Protein 7BJK (pdb70)

Secondary structure (DSSP, 8-state):
-B----S--PPPSS-TTTTTTTS-HHHHHHIIIIIIHHHHHHHHHHHTTSSGGGS-HHHHHHHHHGGGS--TTHHHHHHHHHHHHHHHTB-TT--S---HHHHHHHHHHHSSHHHHHHHHHHHHHHS-SSEEEEEEE-----EEEEEEETT--GGGGT-EEEEEEE-SGGGTHHHHTT-HHHHHHHIIIIIB-HHHHHHHHHHHHHHHHHHH-/-PPP--S--PPPSS-TTTTTTTS-HHHHHHIIIIIIHHHHHHHHHHHTTSSGGGS-HHHHHHHHHGGGS--TTHHHHHHHHHHHHHHTTB-TT--S---HHHHHHHHHHHSSHHHHHHHHHHHHHHS-SSEEEEEEE-----EEEEEEETT--GGGGT-EEEEEEE-SGGGTHHHHTT-HHHHHHHIIIIIB-HHHHHHHHHHHHHHHHHHH-/------S--PPPSS-TTTTTTTS-HHHHHHIIIIIIHHHHHHHHHHTTTSSGGGS-HHHHHHHHHGGGS--TTHHHHHHHHHHHHHHHTB-TT--S---HHHHHHHHHHHSSHHHHHHHHHHHHHH--SSEEEEEEE-----EEEEEEETT--GGGGT-EEEEEEE-SGGGTHHHHTT-HHHHHHHIIIIIB-HHHHHHHHHHHHHHHHHHH-/-BPP--S--PPPSS-TTTTTTTS-HHHHHHIIIIIIHHHHHHHHHHHTTSSGGGS-HHHHHHHHHGGGS--TTHHHHHHHHHHHHHHHHB-TT--S---HHHHHHHHHHHSSHHHHHHHHHHHHHH--SSEEEEEEE----EEEEEEETT--GGGGT-EEEEEEE-SGGGTHHHHTT-HHHHHHHIIIIIB-HHHHHHHHHHHHHHHHHHH-/-PPP--S--PPPSS-TTTTTTTS-HHHHHHIIIIIIHHHHHHHHHHHTTSSGGGS-HHHHHHHHHGGGS--TTHHHHHHHHHHHHHHHTB-TT--S---HHHHHHHHHHHSSHHHHHHHHHHHHHT--SSEEEEEEE-----EEEEEEETT--GGGGT-EEEEEEE-SGGGTHHHHTT-HHHHHHHIIIIIB-HHHHHHHHHHHHHHHHHHH-

B-factor: mean 51.82, std 17.24, range [20.37, 140.48]

CATH classification: 1.10.287.990 (+1 more: 3.55.40.20)

Nearest PDB structures (foldseek):
  7bjk-assembly3_E-2  TM=1.004E+00  e=5.090E-38  Arabidopsis thaliana
  3tqj-assembly1_B  TM=9.664E-01  e=4.135E-21  Coxiella burnetii
  1ues-assembly1_A  TM=9.565E-01  e=7.155E-21  Porphyromonas gingivalis
  1uer-assembly1_B  TM=9.540E-01  e=9.942E-21  Porphyromonas gingivalis
  8avn-assembly1_B  TM=9.354E-01  e=3.514E-18  Candidatus Wolfebacteria bacterium GW2011_GWB1_47_1

GO terms:
  GO:0004784 superoxide dismutase activity (F, IDA)
  GO:0042644 chloroplast nucleoid (C, IDA)
  GO:0005515 protein binding (F, IPI)
  GO:0005634 nucleus (C, IDA)
  GO:0009507 chloroplast (C, IDA)
  GO:0009579 thylakoid (C, IDA)
  GO:0009411 response to UV (P, IEP)
  GO:0000427 plastid-encoded plastid RNA polymerase complex (C, IDA)
  GO:0006979 response to oxidative stress (P, IEP)
  GO:0042644 chloroplast nucleoid (C, HDA)
  GO:0009507 chloroplast (C, HDA)

Organism: Arabidopsis thaliana (NCBI:txid3702)

InterPro domains:
  IPR001189 Manganese/iron superoxide dismutase [PR01703] (56-67)
  IPR001189 Manganese/iron superoxide dismutase [PR01703] (77-90)
  IPR001189 Manganese/iron superoxide dismutase [PR01703] (120-133)
  IPR001189 Manganese/iron superoxide dismutase [PR01703] (173-181)
  IPR001189 Manganese/iron superoxide dismutase [PR01703] (226-238)
  IPR019831 Manganese/iron superoxide dismutase, N-terminal [PF00081] (53-136)
  IPR019832 Manganese/iron superoxide dismutase, C-terminal [PF02777] (144-194)
  IPR019832 Manganese/iron superoxide dismutase, C-terminal [PF02777] (200-262)
  IPR019833 Manganese/iron superoxide dismutase, binding site [PS00088] (228-235)
  IPR036314 Manganese/iron superoxide dismutase, C-terminal domain superfamily [G3DSA:3.55.40.20] (138-271)
  IPR036314 Manganese/iron superoxide dismutase, C-terminal domain superfamily [SSF54719] (139-267)
  IPR036324 Manganese/iron superoxide dismutase, N-terminal domain superfamily [G3DSA:1.10.287.990] (70-136)
  IPR036324 Manganese/iron superoxide dismutase, N-terminal domain superfamily [SSF46609] (52-138)

Sequence (1064 aa):
GVITAGFELKPPPYPLDALEPHMSRETLDYHWGKHHKTYVENLNKQILGTDLDALSLEEVVLLSYNKGNMLPAFNNAAQAWNHEFFWESIQPGGGGKPTGELLRLIERDFGSFEEFLERFKSAAASNFGSGWTWLAYKANKKLVIVKTPNAVNPLVWDYSPLLTIDTWEHAYYLDFENRRAEYINTFMEKLVSWETVSTRLESAIARAVQREQGVITAGFELKPPPYPLDALEPHMSRETLDYHWGKHHKTYVENLNKQILGTDLDALSLEEVVLLSYNKGNMLPAFNNAAQAWNHEFFWESIQPGGGGKPTGELLRLIERDFGSFEEFLERFKSAAASNFGSGWTWLAYKANKKLVIVKTPNAVNPLVWDYSPLLTIDTWEHAYYLDFENRRAEYINTFMEKLVSWETVSTRLESAIARAVQREQGVITAGFELKPPPYPLDALEPHMSRETLDYHWGKHHKTYVENLNKQILGTDLDALSLEEVVLLSYNKGNMLPAFNNAAQAWNHEFFWESIQPGGGGKPTGELLRLIERDFGSFEEFLERFKSAAASNFGSGWTWLAYKANKKLVIVKTPNAVNPLVWDYSPLLTIDTWEHAYYLDFENRRAEYINTFMEKLVSWETVSTRLESAIARAVQREQGVITAGFELKPPPYPLDALEPHMSRETLDYHWGKHHKTYVENLNKQILGTDLDALSLEEVVLLSYNKGNMLPAFNNAAQAWNHEFFWESIQPGGGGKPTGELLRLIERDFGSFEEFLERFKSAAASNFGSGWTWLAYKAKKLVIVKTPNAVNPLVWDYSPLLTIDTWEHAYYLDFENRRAEYINTFMEKLVSWETVSTRLESAIARAVQREQGVITAGFELKPPPYPLDALEPHMSRETLDYHWGKHHKTYVENLNKQILGTDLDALSLEEVVLLSYNKGNMLPAFNNAAQAWNHEFFWESIQPGGGGKPTGELLRLIERDFGSFEEFLERFKSAAASNFGSGWTWLAYKANKKLVIVKTPNAVNPLVWDYSPLLTIDTWEHAYYLDFENRRAEYINTFMEKLVSWETVSTRLESAIARAVQREQ

Foldseek 3Di:
DDDDPFDDQDQQPDPLQLQPPLQHSVLCCPVSVPVLVVLRVVLRVVQPPHPCSVDDLLVVLLVQCVVPPGDDNNLSSLSNVVVNLASNQWGFQDADDADDPVQVLCCVLQVGVVSVLVVQLVLLVPLPAWWKWFWWADQVNGTDIDTDHRRDDCVNVVTQTQHMDGPHQSNPCVPQNPPVSSSSVSCNHGIGHNVSSVVSVVVVVVVSVVVVD/DDDDPFDDLDQQPDPLQLQPPLAHSVLCCPCSVPVLVVLRVVLRVVQPVHDCSVDDLLVVLLVQCVLPPGHDSNLSSLSNVVVNLASLQWDRQDADAADDPVQVLCCVLQVHRVSVLVVQLVLLVPQPAWWKWFWWADLVNGTDIDTDHRRDDCVNVVIQTLHMDGPHQSNPCVPQNPPSSVSSVSCNHGIGHSVSSVVSVVVVVVVSVVVVD/DDDDPFDDLDQQPDPLQLQPPLQHSVLCCPVSVPVLVVLRVVLVVVQPVHPCSVDDLLVVQLVQCVVPPGHPNNQSSLQNVVVNLASLQWGFQDADAADDPVQVLCCVLQVHVVSVLVVQLVLLVPQPAWWKWFFWADQCNGTDIDTDHRRDDCVNVVTQTQHMDGQHQSNPCVPQNVPVSVSSVSCNHGIGHSVSSVVSVVVVVVVSVVVVD/DDDDPFDDQDQQPDPLALQPPLQHSVLCCPVRVPVLVVLRVVLVVVCPVHDCSVDDLLVVQLVQCVVPPGDDNNLSSLSNVVVNQASLQWDFQDADDADDPVQVLCCVLQVHVVSVLVVQLVLLVVQPAWWKWFFWAPVVGTDIDTDHRRDDCVNVVTQTLHMDGPHQSNPCVPQNNCVSVSSVCCNHGIGDSVSSVVSVVVVVVVSVVVVD/DDDDPFDDLDQQPDPLQLQPPLQHSVLCCPVRVPVLVVLRVVLRVVCPPHPCSVDDLLVVLQVQCVVPPGHDSNQSSLQNVVVNQASLQWGFFDADDADDPVQVLCCVLQVHVVSVLVVQLVLLVPQPAWWKWFWWADDVNGTDIDTDHRRDDCVNVVTQTLHMDGPHQSNPCVPQNNNVSSSSVSCNHGIGHSVSSVVSVVVVVVVSVVVVD

Radius of gyration: 39.27 Å; Cα contacts (8 Å, |Δi|>4): 1774; chains: 5; bounding box: 118×85×99 Å

Structure (mmCIF, N/CA/C/O backbone):
data_7BJK
#
_entry.id   7BJK
#
_cell.length_a   214.090
_cell.length_b   83.010
_cell.length_c   118.240
_cell.angle_alpha   90.000
_cell.angle_beta   115.759
_cell.angle_gamma   90.000
#
_symmetry.space_group_name_H-M   'C 1 2 1'
#
loop_
_entity.id
_entity.type
_entity.pdbx_description
1 polymer 'Superoxide dismutase [Fe] 2, chloroplastic'
2 non-polymer 'ZINC ION'
3 water water
#
loop_
_atom_site.group_PDB
_atom_site.id
_atom_site.type_symbol
_atom_site.label_atom_id
_atom_site.label_alt_id
_atom_site.label_comp_id
_atom_site.label_asym_id
_atom_site.label_entity_id
_atom_site.label_seq_id
_atom_site.pdbx_PDB_ins_code
_atom_site.Cartn_x
_atom_site.Cartn_y
_atom_site.Cartn_z
_atom_site.occupancy
_atom_site.B_iso_or_equiv
_atom_site.auth_seq_id
_atom_site.auth_comp_id
_atom_site.auth_asym_id
_atom_site.auth_atom_id
_atom_site.pdbx_PDB_model_num
ATOM 1 N N . GLY A 1 1 ? 192.23200 12.43500 133.23800 1.000 71.86651 1 GLY A N 1
ATOM 2 C CA . GLY A 1 1 ? 191.44700 11.32500 132.72900 1.000 74.49314 1 GLY A CA 1
ATOM 3 C C . GLY A 1 1 ? 191.59400 10.06700 133.56700 1.000 80.58335 1 GLY A C 1
ATOM 4 O O . GLY A 1 1 ? 191.63500 10.13200 134.80200 1.000 80.46754 1 GLY A O 1
ATOM 5 N N . VAL A 1 2 ? 191.66600 8.91600 132.89000 1.000 82.12037 2 VAL A N 1
ATOM 6 C CA . VAL A 1 2 ? 191.85100 7.64800 133.58800 1.000 75.82488 2 VAL A CA 1
ATOM 7 C C . VAL A 1 2 ? 193.11900 7.70700 134.42100 1.000 74.78528 2 VAL A C 1
ATOM 8 O O . VAL A 1 2 ? 194.19300 8.07100 133.92600 1.000 78.86998 2 VAL A O 1
ATOM 12 N N . ILE A 1 3 ? 192.99900 7.35000 135.69300 1.000 76.97239 3 ILE A N 1
ATOM 13 C CA . ILE A 1 3 ? 194.14400 7.42100 136.58800 1.000 77.24347 3 ILE A CA 1
ATOM 14 C C . ILE A 1 3 ? 195.06800 6.23300 136.34200 1.000 87.89212 3 ILE A C 1
ATOM 15 O O . ILE A 1 3 ? 194.69300 5.23100 135.72100 1.000 89.51863 3 ILE A O 1
ATOM 20 N N . THR A 1 4 ? 196.30200 6.37000 136.82700 1.000 90.38189 4 THR A N 1
ATOM 21 C CA . THR A 1 4 ? 197.30200 5.31600 136.89100 1.000 96.31418 4 THR A CA 1
ATOM 22 C C . THR A 1 4 ? 197.44200 4.85100 138.33600 1.000 96.58526 4 THR A C 1
ATOM 23 O O . THR A 1 4 ? 197.02000 5.53200 139.27600 1.000 91.42149 4 THR A O 1
ATOM 27 N N . ALA A 1 5 ? 198.03600 3.67000 138.50500 1.000 98.45128 5 ALA A N 1
ATOM 28 C CA . ALA A 1 5 ? 198.43200 3.19300 139.82000 1.000 94.66661 5 ALA A CA 1
ATOM 29 C C . ALA A 1 5 ? 199.79100 3.75400 140.26400 1.000 86.48669 5 ALA A C 1
ATOM 30 O O . ALA A 1 5 ? 200.37700 3.23700 141.22500 1.000 85.52604 5 ALA A O 1
ATOM 32 N N . GLY A 1 6 ? 200.29200 4.80200 139.59700 1.000 75.60907 6 GLY A N 1
ATOM 33 C CA . GLY A 1 6 ? 201.58600 5.36800 139.95300 1.000 70.01366 6 GLY A CA 1
ATOM 34 C C . GLY A 1 6 ? 202.70600 4.37800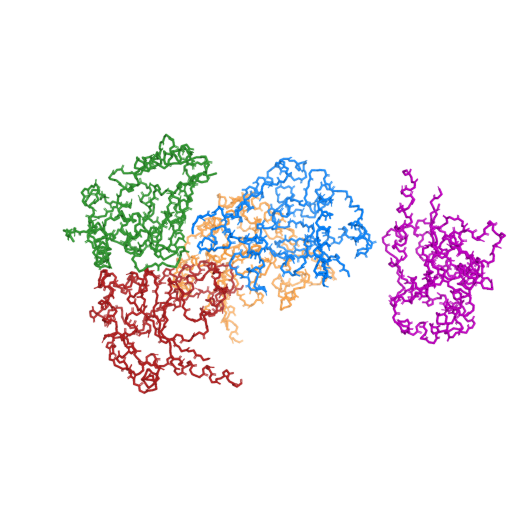 139.67000 1.000 67.84761 6 GLY A C 1
ATOM 35 O O . GLY A 1 6 ? 202.58100 3.46600 138.84500 1.000 77.11714 6 GLY A O 1
ATOM 36 N N . PHE A 1 7 ? 203.81500 4.55000 140.37900 1.000 54.57233 7 PHE A N 1
ATOM 37 C CA . PHE A 1 7 ? 204.91700 3.61600 140.23000 1.000 45.24227 7 PHE A CA 1
ATOM 38 C C . PHE A 1 7 ? 204.69000 2.39200 141.10300 1.000 49.76649 7 PHE A C 1
ATOM 39 O O . PHE A 1 7 ? 204.04100 2.45700 142.15000 1.000 42.41561 7 PHE A O 1
ATOM 47 N N . GLU A 1 8 ? 205.17900 1.25700 140.62600 1.000 43.66313 8 GLU A N 1
ATOM 48 C CA . GLU A 1 8 ? 204.93000 -0.01900 141.27200 1.000 53.91436 8 GLU A CA 1
ATOM 49 C C . GLU A 1 8 ? 206.15500 -0.45000 142.06700 1.000 53.91173 8 GLU A C 1
ATOM 50 O O . GLU A 1 8 ? 207.27900 0.01100 141.83200 1.000 50.37446 8 GLU A O 1
ATOM 56 N N . LEU A 1 9 ? 205.91100 -1.32000 143.04500 1.000 54.44337 9 LEU A N 1
ATOM 57 C CA . LEU A 1 9 ? 206.96700 -1.97200 143.81700 1.000 49.82966 9 LEU A CA 1
ATOM 58 C C . LEU A 1 9 ? 207.24700 -3.30200 143.13800 1.000 54.61971 9 LEU A C 1
ATOM 59 O O . LEU A 1 9 ? 206.47900 -4.26200 143.26600 1.000 52.05624 9 LEU A O 1
ATOM 64 N N . LYS A 1 10 ? 208.31100 -3.34600 142.38600 1.000 52.92740 10 LYS A N 1
ATOM 65 C CA . LYS A 1 10 ? 208.69300 -4.58300 141.73700 1.000 55.06186 10 LYS A CA 1
ATOM 66 C C . LYS A 1 10 ? 209.34500 -5.49800 142.76900 1.000 56.93841 10 LYS A C 1
ATOM 67 O O . LYS A 1 10 ? 210.19400 -5.04800 143.53800 1.000 54.57760 10 LYS A O 1
ATOM 73 N N . PRO A 1 11 ? 208.94200 -6.75700 142.85600 1.000 45.33438 11 PRO A N 1
ATOM 74 C CA . PRO A 1 11 ? 209.61300 -7.67700 143.77100 1.000 39.15206 11 PRO A CA 1
ATOM 75 C C . PRO A 1 11 ? 210.99500 -8.03000 143.25400 1.000 49.16905 11 PRO A C 1
ATOM 76 O O . PRO A 1 11 ? 211.27000 -7.90200 142.05100 1.000 49.37434 11 PRO A O 1
ATOM 80 N N . PRO A 1 12 ? 211.90600 -8.43000 144.14000 1.000 51.55618 12 PRO A N 1
ATOM 81 C CA . PRO A 1 12 ? 213.20500 -8.91100 143.68300 1.000 50.32709 12 PRO A CA 1
ATOM 82 C C . PRO A 1 12 ? 213.03500 -10.09400 142.74300 1.000 46.04499 12 PRO A C 1
ATOM 83 O O . PRO A 1 12 ? 212.06300 -10.85900 142.85600 1.000 49.36118 12 PRO A O 1
ATOM 87 N N . PRO A 1 13 ? 213.97200 -10.29100 141.82900 1.000 49.59805 13 PRO A N 1
ATOM 88 C CA . PRO A 1 13 ? 213.83000 -11.39700 140.86900 1.000 47.92417 13 PRO A CA 1
ATOM 89 C C . PRO A 1 13 ? 214.11400 -12.78300 141.44900 1.000 50.66134 13 PRO A C 1
ATOM 90 O O . PRO A 1 13 ? 214.55100 -13.67500 140.71900 1.000 54.08806 13 PRO A O 1
ATOM 94 N N . TYR A 1 14 ? 213.85500 -12.99800 142.73500 1.000 45.29754 14 TYR A N 1
ATOM 95 C CA . TYR A 1 14 ? 214.07400 -14.29600 143.36200 1.000 48.52161 14 TYR A CA 1
ATOM 96 C C . TYR A 1 14 ? 213.23900 -14.35100 144.63200 1.000 43.43152 14 TYR A C 1
ATOM 97 O O . TYR A 1 14 ? 212.81500 -13.30700 145.13900 1.000 46.92931 14 TYR A O 1
ATOM 106 N N . PRO A 1 15 ? 212.97100 -15.54300 145.16000 1.000 45.59494 15 PRO A N 1
ATOM 107 C CA . PRO A 1 15 ? 212.20500 -15.62700 146.41000 1.000 45.82655 15 PRO A CA 1
ATOM 108 C C . PRO A 1 15 ? 212.90600 -14.86300 147.52100 1.000 50.82715 15 PRO A C 1
ATOM 109 O O . PRO A 1 15 ? 214.12400 -14.67700 147.50200 1.000 50.73766 15 PRO A O 1
ATOM 113 N N . LEU A 1 16 ? 212.12000 -14.42400 148.50300 1.000 54.48285 16 LEU A N 1
ATOM 114 C CA . LEU A 1 16 ? 212.66400 -13.55000 149.53400 1.000 54.64603 16 LEU A CA 1
ATOM 115 C C . LEU A 1 16 ? 213.66400 -14.25900 150.43500 1.000 56.91735 16 LEU A C 1
ATOM 116 O O . LEU A 1 16 ? 214.43100 -13.58800 151.13200 1.000 53.11163 16 LEU A O 1
ATOM 121 N N . ASP A 1 17 ? 213.67700 -15.58800 150.44600 1.000 59.08340 17 ASP A N 1
ATOM 122 C CA . ASP A 1 17 ? 214.67400 -16.32600 151.20300 1.000 63.69974 17 ASP A CA 1
ATOM 123 C C . ASP A 1 17 ? 215.76200 -16.91500 150.31300 1.000 59.50977 17 ASP A C 1
ATOM 124 O O . ASP A 1 17 ? 216.57800 -17.71000 150.78800 1.000 59.59925 17 ASP A O 1
ATOM 129 N N . ALA A 1 18 ? 215.80500 -16.52700 149.03800 1.000 56.46730 18 ALA A N 1
ATOM 130 C CA . ALA A 1 18 ? 216.75200 -17.13500 148.11100 1.000 55.67246 18 ALA A CA 1
ATOM 131 C C . ALA A 1 18 ? 218.19600 -16.70700 148.35400 1.000 50.49553 18 ALA A C 1
ATOM 132 O O . ALA A 1 18 ? 219.10900 -17.40100 147.89800 1.000 52.34049 18 ALA A O 1
ATOM 134 N N . LEU A 1 19 ? 218.44000 -15.59600 149.04700 1.000 43.74209 19 LEU A N 1
ATOM 135 C CA . LEU A 1 19 ? 219.81300 -15.12900 149.21800 1.000 47.00827 19 LEU A CA 1
ATOM 136 C C . LEU A 1 19 ? 220.45400 -15.62400 150.51300 1.000 53.39061 19 LEU A C 1
ATOM 137 O O . LEU A 1 19 ? 221.58700 -15.23400 150.82600 1.000 55.35664 19 LEU A O 1
ATOM 142 N N . GLU A 1 20 ? 219.76500 -16.47900 151.25900 1.000 54.59076 20 GLU A N 1
ATOM 143 C CA . GLU A 1 20 ? 220.29400 -17.00000 152.50800 1.000 61.45474 20 GLU A CA 1
ATOM 144 C C . GLU A 1 20 ? 221.45900 -17.96000 152.25400 1.000 60.97047 20 GLU A C 1
ATOM 145 O O . GLU A 1 20 ? 221.50300 -18.63500 151.22400 1.000 57.56216 20 GLU A O 1
ATOM 151 N N . PRO A 1 21 ? 222.42900 -18.00300 153.18300 1.000 59.68874 21 PRO A N 1
ATOM 152 C CA . PRO A 1 21 ? 222.50800 -17.26300 154.45000 1.000 57.00420 21 PRO A CA 1
ATOM 153 C C . PRO A 1 21 ? 223.15000 -15.87900 154.34200 1.000 55.66194 21 PRO A C 1
ATOM 154 O O . PRO A 1 21 ? 223.37200 -15.21600 155.35900 1.000 60.55463 21 PRO A O 1
ATOM 158 N N . HIS A 1 22 ? 223.45700 -15.44800 153.12300 1.000 46.83456 22 HIS A N 1
ATOM 159 C CA . HIS A 1 22 ? 224.26200 -14.24200 152.96400 1.000 41.67342 22 HIS A CA 1
ATOM 160 C C . HIS A 1 22 ? 223.42900 -12.99000 153.17400 1.000 45.72127 22 HIS A C 1
ATOM 161 O O . HIS A 1 22 ? 223.91000 -12.01500 153.76000 1.000 40.52065 22 HIS A O 1
ATOM 168 N N . MET A 1 23 ? 222.18200 -12.99700 152.70200 1.000 41.83660 23 MET A N 1
ATOM 169 C CA . MET A 1 23 ? 221.22800 -11.94000 153.00600 1.000 40.76541 23 MET A CA 1
ATOM 170 C C . MET A 1 23 ? 219.92600 -12.61900 153.39800 1.000 44.70273 23 MET A C 1
ATOM 171 O O . MET A 1 23 ? 219.31400 -13.30600 152.57600 1.000 49.36381 23 MET A O 1
ATOM 176 N N . SER A 1 24 ? 219.51200 -12.43600 154.65000 1.000 42.78671 24 SER A N 1
ATOM 177 C CA . SER A 1 24 ? 218.44900 -13.23900 155.22800 1.000 41.18915 24 SER A CA 1
ATOM 178 C C . SER A 1 24 ? 217.05700 -12.82200 154.72500 1.000 44.67378 24 SER A C 1
ATOM 179 O O . SER A 1 24 ? 216.84800 -11.75100 154.14100 1.000 39.67581 24 SER A O 1
ATOM 182 N N . ARG A 1 25 ? 216.09600 -13.71500 154.96800 1.000 49.20590 25 ARG A N 1
ATOM 183 C CA . ARG A 1 25 ? 214.69800 -13.43800 154.65900 1.000 45.35807 25 ARG A CA 1
ATOM 184 C C . ARG A 1 25 ? 214.20900 -12.22000 155.42400 1.000 46.83719 25 ARG A C 1
ATOM 185 O O . ARG A 1 25 ? 213.43800 -11.40700 154.89900 1.000 47.26093 25 ARG A O 1
ATOM 193 N N . GLU A 1 26 ? 214.66800 -12.07400 156.66900 1.000 42.19453 26 GLU A N 1
ATOM 194 C CA . GLU A 1 26 ? 214.29500 -10.93200 157.49300 1.000 45.65547 26 GLU A CA 1
ATOM 195 C C . GLU A 1 26 ? 214.80700 -9.62900 156.89400 1.000 44.52376 26 GLU A C 1
ATOM 196 O O . GLU A 1 26 ? 214.13800 -8.59400 156.97300 1.000 49.57436 26 GLU A O 1
ATOM 202 N N . THR A 1 27 ? 215.98200 -9.66300 156.27900 1.000 41.16809 27 THR A N 1
ATOM 203 C CA . THR A 1 27 ? 216.51400 -8.46500 155.64300 1.000 45.16594 27 THR A CA 1
ATOM 204 C C . THR A 1 27 ? 215.64700 -8.04800 154.46500 1.000 40.03375 27 THR A C 1
ATOM 205 O O . THR A 1 27 ? 215.24100 -6.88400 154.35800 1.000 41.72869 27 THR A O 1
ATOM 209 N N . LEU A 1 28 ? 215.35500 -8.98200 153.56500 1.000 36.55175 28 LEU A N 1
ATOM 210 C CA . LEU A 1 28 ? 214.52700 -8.62400 152.42000 1.000 42.82356 28 LEU A CA 1
ATOM 211 C C . LEU A 1 28 ? 213.14800 -8.17900 152.87500 1.000 44.64219 28 LEU A C 1
ATOM 212 O O . LEU A 1 28 ? 212.64400 -7.15600 152.40300 1.000 42.99989 28 LEU A O 1
ATOM 217 N N . ASP A 1 29 ? 212.54300 -8.91100 153.82800 1.000 41.52077 29 ASP A N 1
ATOM 218 C CA . ASP A 1 29 ? 211.26800 -8.47800 154.39800 1.000 39.29945 29 ASP A CA 1
ATOM 219 C C . ASP A 1 29 ? 211.34500 -7.04400 154.89200 1.000 46.42925 29 ASP A C 1
ATOM 220 O O . ASP A 1 29 ? 210.41500 -6.26000 154.68200 1.000 48.05313 29 ASP A O 1
ATOM 225 N N . TYR A 1 30 ? 212.44700 -6.67400 155.55300 1.000 42.01293 30 TYR A N 1
ATOM 226 C CA . TYR A 1 30 ? 212.53500 -5.31500 156.07600 1.000 37.84664 30 TYR A CA 1
ATOM 227 C C . TYR A 1 30 ? 213.00800 -4.33200 155.00800 1.000 34.18041 30 TYR A C 1
ATOM 228 O O . TYR A 1 30 ? 212.41800 -3.25800 154.83700 1.000 35.00683 30 TYR A O 1
ATOM 237 N N . HIS A 1 31 ? 214.06500 -4.68900 154.28000 1.000 28.18496 31 HIS A N 1
ATOM 238 C CA . HIS A 1 31 ? 214.64900 -3.77700 153.30200 1.000 37.28868 31 HIS A CA 1
ATOM 239 C C . HIS A 1 31 ? 213.71600 -3.57300 152.10700 1.000 36.97549 31 HIS A C 1
ATOM 240 O O . HIS A 1 31 ? 213.41500 -2.43800 151.72400 1.000 35.84377 31 HIS A O 1
ATOM 247 N N . TRP A 1 32 ? 213.25600 -4.66100 151.50100 1.000 37.67820 32 TRP A N 1
ATOM 248 C CA . TRP A 1 32 ? 212.28900 -4.52300 150.41500 1.000 43.42626 32 TRP A CA 1
ATOM 249 C C . TRP A 1 32 ? 210.88500 -4.27700 150.95700 1.000 45.31070 32 TRP A C 1
ATOM 250 O O . TRP A 1 32 ? 210.22800 -3.30600 150.57400 1.000 47.78731 32 TRP A O 1
ATOM 261 N N . GLY A 1 33 ? 210.43400 -5.11300 151.89400 1.000 48.08734 33 GLY A N 1
ATOM 262 C CA . GLY A 1 33 ? 209.05400 -5.04300 152.34000 1.000 45.37649 33 GLY A CA 1
ATOM 263 C C . GLY A 1 33 ? 208.67900 -3.73800 153.01400 1.000 48.74005 33 GLY A C 1
ATOM 264 O O . GLY A 1 33 ? 207.52000 -3.32200 152.95000 1.000 46.64243 33 GLY A O 1
ATOM 265 N N . LYS A 1 34 ? 209.63100 -3.06200 153.66200 1.000 38.06246 34 LYS A N 1
ATOM 266 C CA . LYS A 1 34 ? 209.29300 -1.79600 154.30700 1.000 41.77869 34 LYS A CA 1
ATOM 267 C C . LYS A 1 34 ? 209.96800 -0.58900 153.66500 1.000 40.53644 34 LYS A C 1
ATOM 268 O O . LYS A 1 34 ? 209.27000 0.34400 153.25700 1.000 38.82308 34 LYS A O 1
ATOM 274 N N . HIS A 1 35 ? 211.30600 -0.55700 153.57500 1.000 38.07299 35 HIS A N 1
ATOM 275 C CA . HIS A 1 35 ? 211.97200 0.65600 153.10300 1.000 36.82810 35 HIS A CA 1
ATOM 276 C C . HIS A 1 35 ? 211.66500 0.92200 151.63500 1.000 36.07275 35 HIS A C 1
ATOM 277 O O . HIS A 1 35 ? 211.25300 2.03100 151.26700 1.000 36.40963 35 HIS A O 1
ATOM 284 N N . HIS A 1 36 ? 211.89800 -0.07600 150.78000 1.000 28.19022 36 HIS A N 1
ATOM 285 C CA . HIS A 1 36 ? 211.65700 0.10400 149.35400 1.000 35.38056 36 HIS A CA 1
ATOM 286 C C . HIS A 1 36 ? 210.18200 0.40400 149.10000 1.000 37.81243 36 HIS A C 1
ATOM 287 O O . HIS A 1 36 ? 209.85600 1.38700 148.42900 1.000 35.89904 36 HIS A O 1
ATOM 294 N N . LYS A 1 37 ? 209.28200 -0.41100 149.67700 1.000 34.15936 37 LYS A N 1
ATOM 295 C CA . LYS A 1 37 ? 207.84200 -0.13000 149.66500 1.000 41.79712 37 LYS A CA 1
ATOM 296 C C . LYS A 1 37 ? 207.54100 1.31600 150.04500 1.000 47.45043 37 LYS A C 1
ATOM 297 O O . LYS A 1 37 ? 206.73600 1.98800 149.38500 1.000 51.17192 37 LYS A O 1
ATOM 303 N N . THR A 1 38 ? 208.17900 1.81000 151.11400 1.000 37.18867 38 THR A N 1
ATOM 304 C CA . THR A 1 38 ? 207.89100 3.15600 151.60300 1.000 35.91483 38 THR A CA 1
ATOM 305 C C . THR A 1 38 ? 208.36900 4.22800 150.62500 1.000 35.63059 38 THR A C 1
ATOM 306 O O . THR A 1 38 ? 207.69100 5.24600 150.43800 1.000 40.03375 38 THR A O 1
ATOM 310 N N . TYR A 1 39 ? 209.54000 4.03400 150.00800 1.000 30.50892 39 TYR A N 1
ATOM 311 C CA . TYR A 1 39 ? 209.99900 4.98000 148.99600 1.000 33.52770 39 TYR A CA 1
ATOM 312 C C . TYR A 1 39 ? 208.98000 5.08700 147.86700 1.000 38.65727 39 TYR A C 1
ATOM 313 O O . TYR A 1 39 ? 208.60800 6.19100 147.45500 1.000 37.97297 39 TYR A O 1
ATOM 322 N N . VAL A 1 40 ? 208.50200 3.94400 147.36700 1.000 37.63346 40 VAL A N 1
ATOM 323 C CA . VAL A 1 40 ? 207.53400 3.95400 146.27300 1.000 39.26787 40 VAL A CA 1
ATOM 324 C C . VAL A 1 40 ? 206.23400 4.61800 146.71500 1.000 42.42614 40 VAL A C 1
ATOM 325 O O . VAL A 1 40 ? 205.70000 5.49300 146.02200 1.000 44.15793 40 VAL A O 1
ATOM 329 N N . GLU A 1 41 ? 205.70900 4.21400 147.87800 1.000 43.16833 41 GLU A N 1
ATOM 330 C CA . GLU A 1 41 ? 204.47900 4.81600 148.38700 1.000 46.44767 41 GLU A CA 1
ATOM 331 C C . GLU A 1 41 ? 204.64200 6.32100 148.55300 1.000 49.42698 41 GLU A C 1
ATOM 332 O O . GLU A 1 41 ? 203.81300 7.10900 148.07900 1.000 51.39564 41 GLU A O 1
ATOM 338 N N . ASN A 1 42 ? 205.72100 6.73600 149.21300 1.000 42.66301 42 ASN A N 1
ATOM 339 C CA . ASN A 1 42 ? 205.93100 8.15600 149.47700 1.000 42.56037 42 ASN A CA 1
ATOM 340 C C . ASN A 1 42 ? 206.09600 8.95200 148.19100 1.000 40.97070 42 ASN A C 1
ATOM 341 O O . ASN A 1 42 ? 205.66000 10.10700 148.11000 1.000 50.51395 42 ASN A O 1
ATOM 346 N N . LEU A 1 43 ? 206.73600 8.35500 147.18400 1.000 31.25375 43 LEU A N 1
ATOM 347 C CA . LEU A 1 43 ? 206.85200 8.99100 145.87700 1.000 36.84126 43 LEU A CA 1
ATOM 348 C C . LEU A 1 43 ? 205.47900 9.14800 145.22600 1.000 43.58680 43 LEU A C 1
ATOM 349 O O . LEU A 1 43 ? 205.14100 10.22000 144.70900 1.000 46.57927 43 LEU A O 1
ATOM 354 N N . ASN A 1 44 ? 204.67400 8.08400 145.24200 1.000 38.03877 44 ASN A N 1
ATOM 355 C CA . ASN A 1 44 ? 203.34300 8.17900 144.66300 1.000 45.42913 44 ASN A CA 1
ATOM 356 C C . ASN A 1 44 ? 202.53700 9.27400 145.35000 1.000 47.65045 44 ASN A C 1
ATOM 357 O O . ASN A 1 44 ? 201.81800 10.02800 144.68800 1.000 49.22169 44 ASN A O 1
ATOM 362 N N . LYS A 1 45 ? 202.69900 9.43500 146.66800 1.000 46.03447 45 LYS A N 1
ATOM 363 C CA . LYS A 1 45 ? 201.94800 10.48800 147.34200 1.000 49.20064 45 LYS A CA 1
ATOM 364 C C . LYS A 1 45 ? 202.40400 11.86900 146.88300 1.000 48.80059 45 LYS A C 1
ATOM 365 O O . LYS A 1 45 ? 201.57400 12.75100 146.63200 1.000 53.43535 45 LYS A O 1
ATOM 371 N N . GLN A 1 46 ? 203.71500 12.05800 146.72400 1.000 45.66074 46 GLN A N 1
ATOM 372 C CA . GLN A 1 46 ? 204.25200 13.36200 146.34400 1.000 45.44492 46 GLN A CA 1
ATOM 373 C C . GLN A 1 46 ? 203.82300 13.79800 144.94700 1.000 47.08196 46 GLN A C 1
ATOM 374 O O . GLN A 1 46 ? 203.72700 15.00100 144.68700 1.000 45.28964 46 GLN A O 1
ATOM 380 N N . ILE A 1 47 ? 203.60700 12.85700 144.02000 1.000 48.43212 47 ILE A N 1
ATOM 381 C CA . ILE A 1 47 ? 203.29000 13.21800 142.63800 1.000 51.00612 47 ILE A CA 1
ATOM 382 C C . ILE A 1 47 ? 201.79700 13.15800 142.33700 1.000 56.75417 47 ILE A C 1
ATOM 383 O O . ILE A 1 47 ? 201.40200 13.36800 141.18400 1.000 58.18856 47 ILE A O 1
ATOM 388 N N . LEU A 1 48 ? 200.95600 12.87400 143.33300 1.000 65.18150 48 LEU A N 1
ATOM 389 C CA . LEU A 1 48 ? 199.51500 13.03800 143.17500 1.000 62.32853 48 LEU A CA 1
ATOM 390 C C . LEU A 1 48 ? 199.20000 14.43600 142.67900 1.000 63.01282 48 LEU A C 1
ATOM 391 O O . LEU A 1 48 ? 199.78600 15.41800 143.13900 1.000 70.08209 48 LEU A O 1
ATOM 396 N N . GLY A 1 49 ? 198.25700 14.52700 141.75100 1.000 60.54147 49 GLY A N 1
ATOM 397 C CA . GLY A 1 49 ? 197.92300 15.81500 141.18200 1.000 60.11247 49 GLY A CA 1
ATOM 398 C C . GLY A 1 49 ? 198.83600 16.28500 140.07300 1.000 59.29658 49 GLY A C 1
ATOM 399 O O . GLY A 1 49 ? 198.71400 17.43800 139.63700 1.000 61.67318 49 GLY A O 1
ATOM 400 N N . THR A 1 50 ? 199.75500 15.44100 139.61100 1.000 53.95384 50 THR A N 1
ATOM 401 C CA . THR A 1 50 ? 200.62900 15.75400 138.48800 1.000 54.01700 50 THR A CA 1
ATOM 402 C C . THR A 1 50 ? 200.59400 14.59500 137.50600 1.000 55.33295 50 THR A C 1
ATOM 403 O O . THR A 1 50 ? 200.06400 13.52200 137.79700 1.000 57.35688 50 THR A O 1
ATOM 407 N N . ASP A 1 51 ? 201.21600 14.79000 136.34800 1.000 56.57784 51 ASP A N 1
ATOM 408 C CA . ASP A 1 51 ? 201.30300 13.71900 135.36700 1.000 64.46562 51 ASP A CA 1
ATOM 409 C C . ASP A 1 51 ? 202.66500 13.04900 135.36300 1.000 65.26835 51 ASP A C 1
ATOM 410 O O . ASP A 1 51 ? 203.04500 12.44600 134.35300 1.000 68.72929 51 ASP A O 1
ATOM 415 N N . LEU A 1 52 ? 203.40200 13.12700 136.47900 1.000 59.52819 52 LEU A N 1
ATOM 416 C CA . LEU A 1 52 ? 204.75200 12.57400 136.50300 1.000 56.80944 52 LEU A CA 1
ATOM 417 C C . LEU A 1 52 ? 204.74400 11.05500 136.39600 1.000 53.16427 52 LEU A C 1
ATOM 418 O O . LEU A 1 52 ? 205.70200 10.47000 135.87700 1.000 49.13221 52 LEU A O 1
ATOM 423 N N . ASP A 1 53 ? 203.69100 10.39000 136.87700 1.000 56.06198 53 ASP A N 1
ATOM 424 C CA . ASP A 1 53 ? 203.68400 8.93800 136.74400 1.000 61.56791 53 ASP A CA 1
ATOM 425 C C . ASP A 1 53 ? 203.56100 8.48700 135.29000 1.000 62.16008 53 ASP A C 1
ATOM 426 O O . ASP A 1 53 ? 203.77200 7.30200 135.00700 1.000 61.88900 53 ASP A O 1
ATOM 431 N N . ALA A 1 54 ? 203.26500 9.40500 134.36100 1.000 56.92261 54 ALA A N 1
ATOM 432 C CA . ALA A 1 54 ? 203.35900 9.07800 132.94300 1.000 55.59351 54 ALA A CA 1
ATOM 433 C C . ALA A 1 54 ? 204.80500 8.88300 132.50800 1.000 59.48082 54 ALA A C 1
ATOM 434 O O . ALA A 1 54 ? 205.06600 8.21300 131.50400 1.000 64.99200 54 ALA A O 1
ATOM 436 N N . LEU A 1 55 ? 205.75200 9.45400 133.23900 1.000 60.23880 55 LEU A N 1
ATOM 437 C CA . LEU A 1 55 ? 207.16000 9.31400 132.89800 1.000 60.13616 55 LEU A CA 1
ATOM 438 C C . LEU A 1 55 ? 207.74000 8.02000 133.47000 1.000 53.01425 55 LEU A C 1
ATOM 439 O O . LEU A 1 55 ? 207.19800 7.42100 134.40200 1.000 52.45629 55 LEU A O 1
ATOM 444 N N . SER A 1 56 ? 208.85800 7.59000 132.89300 1.000 47.41095 56 SER A N 1
ATOM 445 C CA . SER A 1 56 ? 209.64800 6.54300 133.53000 1.000 50.51395 56 SER A CA 1
ATOM 446 C C . SER A 1 56 ? 210.24000 7.04800 134.84200 1.000 47.99786 56 SER A C 1
ATOM 447 O O . SER A 1 56 ? 210.44700 8.24800 135.03900 1.000 47.52938 56 SER A O 1
ATOM 450 N N . LEU A 1 57 ? 210.49300 6.11200 135.75700 1.000 48.55582 57 LEU A N 1
ATOM 451 C CA . LEU A 1 57 ? 211.16400 6.45500 137.00500 1.000 52.07203 57 LEU A CA 1
ATOM 452 C C . LEU A 1 57 ? 212.49800 7.14800 136.74200 1.000 54.62234 57 LEU A C 1
ATOM 453 O O . LEU A 1 57 ? 212.82300 8.15700 137.37700 1.000 55.93302 57 LEU A O 1
ATOM 458 N N . GLU A 1 58 ? 213.28800 6.60300 135.80800 1.000 51.28246 58 GLU A N 1
ATOM 459 C CA . GLU A 1 58 ? 214.47800 7.28800 135.30700 1.000 46.53453 58 GLU A CA 1
ATOM 460 C C . GLU A 1 58 ? 214.20800 8.76800 135.03700 1.000 51.24825 58 GLU A C 1
ATOM 461 O O . GLU A 1 58 ? 214.91500 9.65000 135.54200 1.000 44.17635 58 GLU A O 1
ATOM 467 N N . GLU A 1 59 ? 213.18000 9.05400 134.23100 1.000 50.96927 59 GLU A N 1
ATOM 468 C CA . GLU A 1 59 ? 212.89900 10.43000 133.83600 1.000 46.10026 59 GLU A CA 1
ATOM 469 C C . GLU A 1 59 ? 212.54300 11.30200 135.02600 1.000 42.03399 59 GLU A C 1
ATOM 470 O O . GLU A 1 59 ? 212.85200 12.50100 135.03400 1.000 40.56013 59 GLU A O 1
ATOM 476 N N . VAL A 1 60 ? 211.87000 10.73400 136.02400 1.000 40.12060 60 VAL A N 1
ATOM 477 C CA . VAL A 1 60 ? 211.50800 11.52900 137.18800 1.000 44.75537 60 VAL A CA 1
ATOM 478 C C . VAL A 1 60 ? 212.76000 11.90800 137.97100 1.000 44.83432 60 VAL A C 1
ATOM 479 O O . VAL A 1 60 ? 212.91000 13.05600 138.41200 1.000 42.32613 60 VAL A O 1
ATOM 483 N N . VAL A 1 61 ? 213.69400 10.96500 138.10700 1.000 38.25985 61 VAL A N 1
ATOM 484 C CA . VAL A 1 61 ? 214.95700 11.23700 138.78800 1.000 41.56814 61 VAL A CA 1
ATOM 485 C C . VAL A 1 61 ? 215.69300 12.37800 138.11000 1.000 42.36561 61 VAL A C 1
ATOM 486 O O . VAL A 1 61 ? 216.07300 13.36200 138.75300 1.000 36.62544 61 VAL A O 1
ATOM 490 N N . LEU A 1 62 ? 215.88300 12.26300 136.79200 1.000 49.23222 62 LEU A N 1
ATOM 491 C CA . LEU A 1 62 ? 216.58900 13.29100 136.03300 1.000 47.25830 62 LEU A CA 1
ATOM 492 C C . LEU A 1 62 ? 215.90700 14.64100 136.16300 1.000 48.61899 62 LEU A C 1
ATOM 493 O O . LEU A 1 62 ? 216.57500 15.67700 136.28200 1.000 46.91352 62 LEU A O 1
ATOM 498 N N . LEU A 1 63 ? 214.57300 14.63900 136.15200 1.000 47.99260 63 LEU A N 1
ATOM 499 C CA . LEU A 1 63 ? 213.81200 15.87700 136.12200 1.000 48.24526 63 LEU A CA 1
ATOM 500 C C . LEU A 1 63 ? 213.86800 16.59800 137.46400 1.000 52.11941 63 LEU A C 1
ATOM 501 O O . LEU A 1 63 ? 213.92400 17.83300 137.51500 1.000 64.28139 63 LEU A O 1
ATOM 506 N N . SER A 1 64 ? 213.85800 15.85000 138.55800 1.000 40.65751 64 SER A N 1
ATOM 507 C CA . SER A 1 64 ? 213.87200 16.44600 139.88000 1.000 43.12096 64 SER A CA 1
ATOM 508 C C . SER A 1 64 ? 215.27600 16.57100 140.47500 1.000 46.61348 64 SER A C 1
ATOM 509 O O . SER A 1 64 ? 215.41500 17.08900 141.58800 1.000 46.49505 64 SER A O 1
ATOM 512 N N . TYR A 1 65 ? 216.32300 16.12600 139.77600 1.000 47.49517 65 TYR A N 1
ATOM 513 C CA . TYR A 1 65 ? 217.66100 16.43100 140.27700 1.000 46.27397 65 TYR A CA 1
ATOM 514 C C . TYR A 1 65 ? 217.91100 17.93100 140.24300 1.000 48.70058 65 TYR A C 1
ATOM 515 O O . TYR A 1 65 ? 218.43700 18.49800 141.20700 1.000 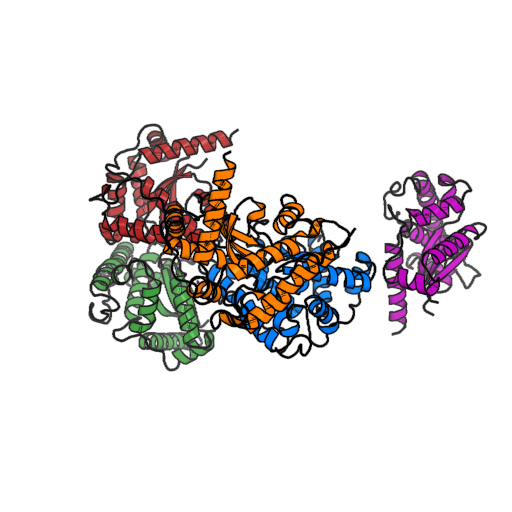46.80298 65 TYR A O 1
ATOM 524 N N . ASN A 1 66 ? 217.52300 18.59000 139.14600 1.000 46.25028 66 ASN A N 1
ATOM 525 C CA . ASN A 1 66 ? 217.63600 20.04200 139.01300 1.000 49.45593 66 ASN A CA 1
ATOM 526 C C . ASN A 1 66 ? 219.07700 20.50300 139.22600 1.000 54.60128 66 ASN A C 1
ATOM 527 O O . ASN A 1 66 ? 219.34900 21.43300 139.99100 1.000 55.57245 66 ASN A O 1
ATOM 532 N N . LYS A 1 67 ? 220.01000 19.81600 138.55700 1.000 56.39624 67 LYS A N 1
ATOM 533 C CA . LYS A 1 67 ? 221.43400 20.15800 138.61300 1.000 56.69890 67 LYS A CA 1
ATOM 534 C C . LYS A 1 67 ? 221.92900 20.32900 140.04400 1.000 57.04895 67 LYS A C 1
ATOM 535 O O . LYS A 1 67 ? 222.75100 21.20100 140.31700 1.000 59.69926 67 LYS A O 1
ATOM 541 N N . GLY A 1 68 ? 221.41800 19.53200 140.98700 1.000 53.67222 68 GLY A N 1
ATOM 542 C CA . GLY A 1 68 ? 221.91100 19.52300 142.34900 1.000 52.07203 68 GLY A CA 1
ATOM 543 C C . GLY A 1 68 ? 220.99300 20.17700 143.36700 1.000 60.07562 68 GLY A C 1
ATOM 544 O O . GLY A 1 68 ? 220.98900 19.75800 144.53200 1.000 64.26560 68 GLY A O 1
ATOM 545 N N . ASN A 1 69 ? 220.22600 21.20200 142.97000 1.000 59.96245 69 ASN A N 1
ATOM 546 C CA . ASN A 1 69 ? 219.25300 21.81900 143.88200 1.000 51.71936 69 ASN A CA 1
ATOM 547 C C . ASN A 1 69 ? 217.95200 21.01900 143.78700 1.000 56.68311 69 ASN A C 1
ATOM 548 O O . ASN A 1 69 ? 216.96500 21.41700 143.15400 1.000 56.06462 69 ASN A O 1
ATOM 553 N N . MET A 1 70 ? 217.95900 19.86400 144.45100 1.000 46.71613 70 MET A N 1
ATOM 554 C CA . MET A 1 70 ? 216.95300 18.84700 144.19600 1.000 46.62927 70 MET A CA 1
ATOM 555 C C . MET A 1 70 ? 215.55700 19.31500 144.58800 1.000 51.63514 70 MET A C 1
ATOM 556 O O . MET A 1 70 ? 215.37600 20.04800 145.56400 1.000 47.51359 70 MET A O 1
ATOM 561 N N . LEU A 1 71 ? 214.57100 18.89300 143.78700 1.000 43.46837 71 LEU A N 1
ATOM 562 C CA . LEU A 1 71 ? 213.14700 19.12800 143.93600 1.000 48.38212 71 LEU A CA 1
ATOM 563 C C . LEU A 1 71 ? 212.53600 18.04800 144.82000 1.000 47.90838 71 LEU A C 1
ATOM 564 O O . LEU A 1 71 ? 213.12700 16.97800 145.00100 1.000 40.29694 71 LEU A O 1
ATOM 569 N N . PRO A 1 72 ? 211.34400 18.30200 145.38100 1.000 45.17910 72 PRO A N 1
ATOM 570 C CA . PRO A 1 72 ? 210.81500 17.42400 146.44200 1.000 37.72558 72 PRO A CA 1
ATOM 571 C C . PRO A 1 72 ? 210.76600 15.93600 146.11400 1.000 40.79700 72 PRO A C 1
ATOM 572 O O . PRO A 1 72 ? 210.95400 15.11000 147.01500 1.000 43.13675 72 PRO A O 1
ATOM 576 N N . ALA A 1 73 ? 210.53400 15.55400 144.86600 1.000 40.20745 73 ALA A N 1
ATOM 577 C CA . ALA A 1 73 ? 210.34700 14.13600 144.58300 1.000 36.29383 73 ALA A CA 1
ATOM 578 C C . ALA A 1 73 ? 211.65100 13.37600 144.39600 1.000 37.26236 73 ALA A C 1
ATOM 579 O O . ALA A 1 73 ? 211.61500 12.14300 144.26400 1.000 33.61192 73 ALA A O 1
ATOM 581 N N . PHE A 1 74 ? 212.79800 14.06100 144.38800 1.000 32.92237 74 PHE A N 1
ATOM 582 C CA . PHE A 1 74 ? 214.02500 13.39100 143.97600 1.000 39.29682 74 PHE A CA 1
ATOM 583 C C . PHE A 1 74 ? 214.37100 12.21100 144.88100 1.000 36.94390 74 PHE A C 1
ATOM 584 O O . PHE A 1 74 ? 214.60000 11.09700 144.39600 1.000 37.63083 74 PHE A O 1
ATOM 592 N N . ASN A 1 75 ? 214.42500 12.43400 146.19900 1.000 36.36752 75 ASN A N 1
ATOM 593 C CA . ASN A 1 75 ? 214.90800 11.38900 147.10400 1.000 36.16749 75 ASN A CA 1
ATOM 594 C C . ASN A 1 75 ? 214.08700 10.11200 146.99500 1.000 37.28868 75 ASN A C 1
ATOM 595 O O . ASN A 1 75 ? 214.64400 9.01100 146.97300 1.000 39.51000 75 ASN A O 1
ATOM 600 N N . ASN A 1 76 ? 212.76000 10.23200 146.91600 1.000 33.80405 76 ASN A N 1
ATOM 601 C CA . ASN A 1 76 ? 211.94100 9.03200 146.81100 1.000 36.32541 76 ASN A CA 1
ATOM 602 C C . ASN A 1 76 ? 212.07300 8.40500 145.43500 1.000 34.07777 76 ASN A C 1
ATOM 603 O O . ASN A 1 76 ? 212.14400 7.17800 145.31300 1.000 41.14177 76 ASN A O 1
ATOM 608 N N . ALA A 1 77 ? 212.11900 9.22800 144.38900 1.000 36.45963 77 ALA A N 1
ATOM 609 C CA . ALA A 1 77 ? 212.26200 8.68700 143.04200 1.000 38.90993 77 ALA A CA 1
ATOM 610 C C . ALA A 1 77 ? 213.62200 8.01400 142.86900 1.000 39.73371 77 ALA A C 1
ATOM 611 O O . ALA A 1 77 ? 213.71100 6.87000 142.40100 1.000 33.28820 77 ALA A O 1
ATOM 613 N N . ALA A 1 78 ? 214.69900 8.69900 143.27000 1.000 37.18077 78 ALA A N 1
ATOM 614 C CA . ALA A 1 78 ? 216.01900 8.08300 143.18000 1.000 33.34610 78 ALA A CA 1
ATOM 615 C C . ALA A 1 78 ? 216.09200 6.80200 144.01300 1.000 33.46717 78 ALA A C 1
ATOM 616 O O . ALA A 1 78 ? 216.57400 5.76300 143.53600 1.000 30.06676 78 ALA A O 1
ATOM 618 N N . GLN A 1 79 ? 215.58400 6.84000 145.24700 1.000 29.04032 79 GLN A N 1
ATOM 619 C CA . GLN A 1 79 ? 215.66700 5.64700 146.08100 1.000 24.32134 79 GLN A CA 1
ATOM 620 C C . GLN A 1 79 ? 214.86400 4.50900 145.49200 1.000 32.21176 79 GLN A C 1
ATOM 621 O O . GLN A 1 79 ? 215.32000 3.36000 145.51100 1.000 29.50880 79 GLN A O 1
ATOM 627 N N . ALA A 1 80 ? 213.67000 4.80600 144.95000 1.000 30.58261 80 ALA A N 1
ATOM 628 C CA . ALA A 1 80 ? 212.90400 3.76400 144.28200 1.000 26.06628 80 ALA A CA 1
ATOM 629 C C . ALA A 1 80 ? 213.72800 3.14200 143.17200 1.000 28.37972 80 ALA A C 1
ATOM 630 O O . ALA A 1 80 ? 213.89000 1.91500 143.11100 1.000 39.62844 80 ALA A O 1
ATOM 632 N N . TRP A 1 81 ? 214.30500 3.98200 142.31100 1.000 24.01077 81 TRP A N 1
ATOM 633 C CA . TRP A 1 81 ? 215.12000 3.47000 141.21200 1.000 30.28258 81 TRP A CA 1
ATOM 634 C C . TRP A 1 81 ? 216.34700 2.71100 141.73600 1.000 41.51550 81 TRP A C 1
ATOM 635 O O . TRP A 1 81 ? 216.63500 1.59200 141.28900 1.000 37.52818 81 TRP A O 1
ATOM 646 N N . ASN A 1 82 ? 217.08000 3.30400 142.69200 1.000 36.39647 82 ASN A N 1
ATOM 647 C CA . ASN A 1 82 ? 218.27400 2.64700 143.23500 1.000 37.93350 82 ASN A CA 1
ATOM 648 C C . ASN A 1 82 ? 217.96200 1.26200 143.79100 1.000 36.18065 82 ASN A C 1
ATOM 649 O O . ASN A 1 82 ? 218.71400 0.30600 143.55100 1.000 27.37697 82 ASN A O 1
ATOM 654 N N . HIS A 1 83 ? 216.83700 1.11700 144.50200 1.000 35.37003 83 HIS A N 1
ATOM 655 C CA . HIS A 1 83 ? 216.56100 -0.15900 145.15300 1.000 33.48559 83 HIS A CA 1
ATOM 656 C C . HIS A 1 83 ? 216.18200 -1.23300 144.14800 1.000 37.08076 83 HIS A C 1
ATOM 657 O O . HIS A 1 83 ? 216.58000 -2.39300 144.29700 1.000 45.26332 83 HIS A O 1
ATOM 664 N N . GLU A 1 84 ? 215.45200 -0.87300 143.09600 1.000 39.09153 84 GLU A N 1
ATOM 665 C CA . GLU A 1 84 ? 215.18000 -1.85700 142.06000 1.000 40.44169 84 GLU A CA 1
ATOM 666 C C . GLU A 1 84 ? 216.47400 -2.30700 141.40000 1.000 41.28653 84 GLU A C 1
ATOM 667 O O . GLU A 1 84 ? 216.70200 -3.50600 141.19000 1.000 44.60798 84 GLU A O 1
ATOM 673 N N . PHE A 1 85 ? 217.34300 -1.34800 141.07900 1.000 34.26990 85 PHE A N 1
ATOM 674 C CA . PHE A 1 85 ? 218.64900 -1.66800 140.51900 1.000 38.25195 85 PHE A CA 1
ATOM 675 C C . PHE A 1 85 ? 219.45600 -2.54400 141.48000 1.000 38.18353 85 PHE A C 1
ATOM 676 O O . PHE A 1 85 ? 220.15600 -3.47400 141.05000 1.000 34.60152 85 PHE A O 1
ATOM 684 N N . PHE A 1 86 ? 219.31300 -2.30100 142.78700 1.000 28.15074 86 PHE A N 1
ATOM 685 C CA . PHE A 1 86 ? 219.99300 -3.11300 143.79800 1.000 35.58585 86 PHE A CA 1
ATOM 686 C C . PHE A 1 86 ? 219.54800 -4.57700 143.76800 1.000 42.52615 86 PHE A C 1
ATOM 687 O O . PHE A 1 86 ? 220.39000 -5.48400 143.73300 1.000 40.81542 86 PHE A O 1
ATOM 695 N N . TRP A 1 87 ? 218.22900 -4.84200 143.81700 1.000 37.92034 87 TRP A N 1
ATOM 696 C CA . TRP A 1 87 ? 217.80200 -6.24400 143.89500 1.000 39.49947 87 TRP A CA 1
ATOM 697 C C . TRP A 1 87 ? 218.20600 -7.00700 142.64900 1.000 43.48942 87 TRP A C 1
ATOM 698 O O . TRP A 1 87 ? 218.43800 -8.22000 142.70800 1.000 45.72390 87 TRP A O 1
ATOM 709 N N . GLU A 1 88 ? 218.28300 -6.32200 141.51600 1.000 41.65236 88 GLU A N 1
ATOM 710 C CA . GLU A 1 88 ? 218.63200 -6.97100 140.26900 1.000 41.50234 88 GLU A CA 1
ATOM 711 C C . GLU A 1 88 ? 220.13000 -7.05000 140.06900 1.000 47.87153 88 GLU A C 1
ATOM 712 O O . GLU A 1 88 ? 220.57700 -7.74700 139.15400 1.000 53.43799 88 GLU A O 1
ATOM 718 N N . SER A 1 89 ? 220.90300 -6.39300 140.94100 1.000 43.14201 89 SER A N 1
ATOM 719 C CA . SER A 1 89 ? 222.35800 -6.49200 140.95300 1.000 42.24191 89 SER A CA 1
ATOM 720 C C . SER A 1 89 ? 222.87200 -7.76000 141.62100 1.000 46.06342 89 SER A C 1
ATOM 721 O O . SER A 1 89 ? 224.08700 -7.99800 141.60200 1.000 51.61408 89 SER A O 1
ATOM 724 N N . ILE A 1 90 ? 222.00300 -8.57000 142.22700 1.000 39.88110 90 ILE A N 1
ATOM 725 C CA . ILE A 1 90 ? 222.43700 -9.72600 142.99900 1.000 43.51048 90 ILE A CA 1
ATOM 726 C C . ILE A 1 90 ? 221.56500 -10.92200 142.64200 1.000 48.23736 90 ILE A C 1
ATOM 727 O O . ILE A 1 90 ? 220.51700 -10.79200 142.00100 1.000 54.86710 90 ILE A O 1
ATOM 732 N N . GLN A 1 91 ? 222.00900 -12.09900 143.07800 1.000 45.28964 91 GLN A N 1
ATOM 733 C CA . GLN A 1 91 ? 221.35300 -13.34400 142.70000 1.000 47.16355 91 GLN A CA 1
ATOM 734 C C . GLN A 1 91 ? 221.79700 -14.44200 143.64600 1.000 49.16905 91 GLN A C 1
ATOM 735 O O . GLN A 1 91 ? 222.90200 -14.38100 144.19900 1.000 52.22731 91 GLN A O 1
ATOM 741 N N . PRO A 1 92 ? 220.97800 -15.47500 143.82100 1.000 47.65571 92 PRO A N 1
ATOM 742 C CA . PRO A 1 92 ? 221.47100 -16.70700 144.43900 1.000 44.96592 92 PRO A CA 1
ATOM 743 C C . PRO A 1 92 ? 222.64700 -17.25000 143.64800 1.000 47.94522 92 PRO A C 1
ATOM 744 O O . PRO A 1 92 ? 222.63600 -17.26200 142.41300 1.000 48.82427 92 PRO A O 1
ATOM 748 N N . GLY A 1 93 ? 223.67200 -17.69600 144.36700 1.000 50.51395 93 GLY A N 1
ATOM 749 C CA . GLY A 1 93 ? 224.86000 -18.17000 143.68100 1.000 49.00588 93 GLY A CA 1
ATOM 750 C C . GLY A 1 93 ? 225.54400 -17.09100 142.87000 1.000 53.34587 93 GLY A C 1
ATOM 751 O O . GLY A 1 93 ? 226.00900 -17.35200 141.75300 1.000 53.60643 93 GLY A O 1
ATOM 752 N N . GLY A 1 94 ? 225.58500 -15.86900 143.39500 1.000 52.40628 94 GLY A N 1
ATOM 753 C CA . GLY A 1 94 ? 226.37100 -14.80900 142.80500 1.000 49.02167 94 GLY A CA 1
ATOM 754 C C . GLY A 1 94 ? 227.82700 -14.94100 143.19700 1.000 46.37135 94 GLY A C 1
ATOM 755 O O . GLY A 1 94 ? 228.30500 -16.01600 143.56800 1.000 52.16941 94 GLY A O 1
ATOM 756 N N . GLY A 1 95 ? 228.53900 -13.81900 143.12600 1.000 44.16056 95 GLY A N 1
ATOM 757 C CA . GLY A 1 95 ? 229.96100 -13.82400 143.40500 1.000 47.01880 95 GLY A CA 1
ATOM 758 C C . GLY A 1 95 ? 230.77300 -14.32700 142.22200 1.000 49.44540 95 GLY A C 1
ATOM 759 O O . GLY A 1 95 ? 230.32500 -14.33300 141.06700 1.000 49.77176 95 GLY A O 1
ATOM 760 N N . GLY A 1 96 ? 231.99400 -14.76400 142.52600 1.000 50.16917 96 GLY A N 1
ATOM 761 C CA . GLY A 1 96 ? 232.87700 -15.18100 141.45100 1.000 49.18484 96 GLY A CA 1
ATOM 762 C C . GLY A 1 96 ? 233.37800 -13.97400 140.66900 1.000 52.95635 96 GLY A C 1
ATOM 763 O O . GLY A 1 96 ? 233.36000 -12.83200 141.13700 1.000 53.44325 96 GLY A O 1
ATOM 764 N N . LYS A 1 97 ? 233.81200 -14.24300 139.44200 1.000 55.63562 97 LYS A N 1
ATOM 765 C CA . LYS A 1 97 ? 234.42000 -13.22400 138.60500 1.000 53.49589 97 LYS A CA 1
ATOM 766 C C . LYS A 1 97 ? 233.58100 -13.00400 137.35700 1.000 54.06964 97 LYS A C 1
ATOM 767 O O . LYS A 1 97 ? 232.88500 -13.91800 136.90600 1.000 64.11558 97 LYS A O 1
ATOM 773 N N . PRO A 1 98 ? 233.62100 -11.81000 136.77500 1.000 49.57963 98 PRO A N 1
ATOM 774 C CA . PRO A 1 98 ? 232.97600 -11.60500 135.47100 1.000 54.20387 98 PRO A CA 1
ATOM 775 C C . PRO A 1 98 ? 233.79200 -12.24100 134.35000 1.000 63.74185 98 PRO A C 1
ATOM 776 O O . PRO A 1 98 ? 234.91600 -12.71100 134.53400 1.000 64.67091 98 PRO A O 1
ATOM 780 N N . THR A 1 99 ? 233.19400 -12.26000 133.16100 1.000 64.04978 99 THR A N 1
ATOM 781 C CA . THR A 1 99 ? 233.81300 -12.86900 131.99600 1.000 65.05780 99 THR A CA 1
ATOM 782 C C . THR A 1 99 ? 233.62400 -11.95800 130.79200 1.000 59.55451 99 THR A C 1
ATOM 783 O O . THR A 1 99 ? 232.92800 -10.94000 130.85300 1.000 61.54948 99 THR A O 1
ATOM 787 N N . GLY A 1 100 ? 234.27700 -12.33600 129.70000 1.000 61.31261 100 GLY A N 1
ATOM 788 C CA . GLY A 1 100 ? 234.05500 -11.70300 128.41400 1.000 60.62832 100 GLY A CA 1
ATOM 789 C C . GLY A 1 100 ? 234.33200 -10.21600 128.43500 1.000 59.93613 100 GLY A C 1
ATOM 790 O O . GLY A 1 100 ? 235.24800 -9.73300 129.10700 1.000 65.60787 100 GLY A O 1
ATOM 791 N N . GLU A 1 101 ? 233.50100 -9.47900 127.69600 1.000 57.54901 101 GLU A N 1
ATOM 792 C CA . GLU A 1 101 ? 233.68700 -8.04300 127.51600 1.000 60.16511 101 GLU A CA 1
ATOM 793 C C . GLU A 1 101 ? 233.79400 -7.30300 128.84600 1.000 55.60667 101 GLU A C 1
ATOM 794 O O . GLU A 1 101 ? 234.59500 -6.37000 128.98400 1.000 55.23557 101 GLU A O 1
ATOM 800 N N . LEU A 1 102 ? 232.98000 -7.69100 129.83100 1.000 47.16092 102 LEU A N 1
ATOM 801 C CA . LEU A 1 102 ? 232.97700 -6.97500 131.10000 1.000 50.97980 102 LEU A CA 1
ATOM 802 C C . LEU A 1 102 ? 234.30500 -7.16400 131.82900 1.000 51.18508 102 LEU A C 1
ATOM 803 O O . LEU A 1 102 ? 234.89500 -6.19800 132.32400 1.000 45.28174 102 LEU A O 1
ATOM 808 N N . LEU A 1 103 ? 234.79900 -8.40200 131.88000 1.000 51.29299 103 LEU A N 1
ATOM 809 C CA . LEU A 1 103 ? 236.09800 -8.66000 132.49100 1.000 54.01700 103 LEU A CA 1
ATOM 810 C C . LEU A 1 103 ? 237.19200 -7.86100 131.79500 1.000 58.90180 103 LEU A C 1
ATOM 811 O O . LEU A 1 103 ? 238.01500 -7.20800 132.44600 1.000 55.92776 103 LEU A O 1
ATOM 816 N N . ARG A 1 104 ? 237.20000 -7.88800 130.46100 1.000 57.02526 104 ARG A N 1
ATOM 817 C CA . ARG A 1 104 ? 238.22100 -7.17700 129.69600 1.000 58.29646 104 ARG A CA 1
ATOM 818 C C . ARG A 1 104 ? 238.20000 -5.68400 129.99000 1.000 57.69113 104 ARG A C 1
ATOM 819 O O . ARG A 1 104 ? 239.25500 -5.05900 130.14100 1.000 60.62569 104 ARG A O 1
ATOM 827 N N . LEU A 1 105 ? 237.01000 -5.08900 130.06200 1.000 56.78576 105 LEU A N 1
ATOM 828 C CA . LEU A 1 105 ? 236.93500 -3.65800 130.33200 1.000 56.73049 105 LEU A CA 1
ATOM 829 C C . LEU A 1 105 ? 237.40000 -3.34600 131.74700 1.000 56.63574 105 LEU A C 1
ATOM 830 O O . LEU A 1 105 ? 238.12900 -2.37100 131.97000 1.000 54.05122 105 LEU A O 1
ATOM 835 N N . ILE A 1 106 ? 236.98600 -4.16500 132.71800 1.000 52.26942 106 ILE A N 1
ATOM 836 C CA . ILE A 1 106 ? 237.43900 -3.97100 134.08900 1.000 50.89821 106 ILE A CA 1
ATOM 837 C C . ILE A 1 106 ? 238.95800 -4.02900 134.14900 1.000 50.74293 106 ILE A C 1
ATOM 838 O O . ILE A 1 106 ? 239.59800 -3.19500 134.79600 1.000 52.09835 106 ILE A O 1
ATOM 843 N N . GLU A 1 107 ? 239.56300 -4.97600 133.43200 1.000 53.05373 107 GLU A N 1
ATOM 844 C CA . GLU A 1 107 ? 241.00700 -5.12300 133.49800 1.000 56.15936 107 GLU A CA 1
ATOM 845 C C . GLU A 1 107 ? 241.73700 -4.08000 132.66100 1.000 59.82559 107 GLU A C 1
ATOM 846 O O . GLU A 1 107 ? 242.89300 -3.77100 132.96000 1.000 64.07347 107 GLU A O 1
ATOM 852 N N . ARG A 1 108 ? 241.09300 -3.50300 131.64400 1.000 58.81758 108 ARG A N 1
ATOM 853 C CA . ARG A 1 108 ? 241.72500 -2.38900 130.94200 1.000 59.30711 108 ARG A CA 1
ATOM 854 C C . ARG A 1 108 ? 241.72800 -1.13700 131.81300 1.000 54.57233 108 ARG A C 1
ATOM 855 O O . ARG A 1 108 ? 242.72000 -0.40200 131.85700 1.000 62.53645 108 ARG A O 1
ATOM 863 N N . ASP A 1 109 ? 240.64400 -0.89300 132.53000 1.000 48.19525 109 ASP A N 1
ATOM 864 C CA . ASP A 1 109 ? 240.50000 0.35900 133.25100 1.000 51.27194 109 ASP A CA 1
ATOM 865 C C . ASP A 1 109 ? 240.93700 0.27400 134.70900 1.000 54.45127 109 ASP A C 1
ATOM 866 O O . ASP A 1 109 ? 241.13600 1.31700 135.34600 1.000 56.54625 109 ASP A O 1
ATOM 871 N N . PHE A 1 110 ? 241.08400 -0.93100 135.26000 1.000 53.36692 110 PHE A N 1
ATOM 872 C CA . PHE A 1 110 ? 241.54200 -1.08500 136.63600 1.000 47.75309 110 PHE A CA 1
ATOM 873 C C . PHE A 1 110 ? 242.76100 -1.99600 136.74400 1.000 49.87703 110 PHE A C 1
ATOM 874 O O . PHE A 1 110 ? 243.18800 -2.30600 137.86100 1.000 49.84019 110 PHE A O 1
ATOM 882 N N . GLY A 1 111 ? 243.33500 -2.42700 135.62500 1.000 50.55606 111 GLY A N 1
ATOM 883 C CA . GLY A 1 111 ? 244.56300 -3.20200 135.65500 1.000 49.63490 111 GLY A CA 1
ATOM 884 C C . GLY A 1 111 ? 244.29500 -4.68500 135.72400 1.000 49.63753 111 GLY A C 1
ATOM 885 O O . GLY A 1 111 ? 244.93500 -5.47600 135.03300 1.000 51.61935 111 GLY A O 1
ATOM 886 N N . SER A 1 112 ? 243.32000 -5.06600 136.53700 1.000 59.63873 112 SER A N 1
ATOM 887 C CA . SER A 1 112 ? 242.96200 -6.46000 136.76100 1.000 57.71745 112 SER A CA 1
ATOM 888 C C . SER A 1 112 ? 241.69400 -6.46300 137.59300 1.000 53.19848 112 SER A C 1
ATOM 889 O O . SER A 1 112 ? 241.30900 -5.44700 138.17400 1.000 53.82487 112 SER A O 1
ATOM 892 N N . PHE A 1 113 ? 241.05400 -7.62900 137.65600 1.000 50.87978 113 PHE A N 1
ATOM 893 C CA . PHE A 1 113 ? 239.80900 -7.71700 138.40200 1.000 49.81650 113 PHE A CA 1
ATOM 894 C C . PHE A 1 113 ? 240.06400 -7.57600 139.89900 1.000 53.58274 113 PHE A C 1
ATOM 895 O O . PHE A 1 113 ? 239.28100 -6.93700 140.61900 1.000 52.44839 113 PHE A O 1
ATOM 903 N N . GLU A 1 114 ? 241.16100 -8.15900 140.37700 1.000 48.66110 114 GLU A N 1
ATOM 904 C CA . GLU A 1 114 ? 241.52400 -8.06100 141.78700 1.000 50.21392 114 GLU A CA 1
ATOM 905 C C . GLU A 1 114 ? 241.75500 -6.61000 142.20200 1.000 46.86878 114 GLU A C 1
ATOM 906 O O . GLU A 1 114 ? 241.29200 -6.18700 143.26700 1.000 51.47459 114 GLU A O 1
ATOM 912 N N . GLU A 1 115 ? 242.43600 -5.81900 141.36200 1.000 47.81889 115 GLU A N 1
ATOM 913 C CA . GLU A 1 115 ? 242.61000 -4.39400 141.65900 1.000 47.03459 115 GLU A CA 1
ATOM 914 C C . GLU A 1 115 ? 241.26900 -3.66800 141.68300 1.000 47.11354 115 GLU A C 1
ATOM 915 O O . GLU A 1 115 ? 240.97100 -2.91700 142.62100 1.000 44.17898 115 GLU A O 1
ATOM 921 N N . PHE A 1 116 ? 240.44900 -3.86100 140.64300 1.000 49.25591 116 PHE A N 1
ATOM 922 C CA . PHE A 1 116 ? 239.10600 -3.29200 140.67700 1.000 43.22097 116 PHE A CA 1
ATOM 923 C C . PHE A 1 116 ? 238.37700 -3.69500 141.95100 1.000 45.31859 116 PHE A C 1
ATOM 924 O O . PHE A 1 116 ? 237.76800 -2.85200 142.62500 1.000 43.33941 116 PHE A O 1
ATOM 932 N N . LEU A 1 117 ? 238.42300 -4.98700 142.28800 1.000 42.43667 117 LEU A N 1
ATOM 933 C CA . LEU A 1 117 ? 237.68100 -5.49200 143.43700 1.000 42.89725 117 LEU A CA 1
ATOM 934 C C . LEU A 1 117 ? 238.06100 -4.73900 144.70600 1.000 44.18161 117 LEU A C 1
ATOM 935 O O . LEU A 1 117 ? 237.19100 -4.24800 145.44300 1.000 37.73347 117 LEU A O 1
ATOM 940 N N . GLU A 1 118 ? 239.36400 -4.61700 144.96300 1.000 42.08136 118 GLU A N 1
ATOM 941 C CA . GLU A 1 118 ? 239.79800 -3.95500 146.18200 1.000 47.13723 118 GLU A CA 1
ATOM 942 C C . GLU A 1 118 ? 239.41400 -2.48100 146.16700 1.000 48.30053 118 GLU A C 1
ATOM 943 O O . GLU A 1 118 ? 239.05300 -1.92400 147.21500 1.000 46.70823 118 GLU A O 1
ATOM 949 N N . ARG A 1 119 ? 239.44600 -1.84300 144.99100 1.000 39.24681 119 ARG A N 1
ATOM 950 C CA . ARG A 1 119 ? 239.08300 -0.43300 144.93200 1.000 37.61240 119 ARG A CA 1
ATOM 951 C C . ARG A 1 119 ? 237.58700 -0.25100 145.12100 1.000 47.82152 119 ARG A C 1
ATOM 952 O O . ARG A 1 119 ? 237.15400 0.71500 145.76000 1.000 52.14836 119 ARG A O 1
ATOM 960 N N . PHE A 1 120 ? 236.78300 -1.18800 144.61500 1.000 50.22707 120 PHE A N 1
ATOM 961 C CA . PHE A 1 120 ? 235.33900 -1.08200 144.80400 1.000 44.87117 120 PHE A CA 1
ATOM 962 C C . PHE A 1 120 ? 234.97100 -1.32400 146.26200 1.000 44.47375 120 PHE A C 1
ATOM 963 O O . PHE A 1 120 ? 234.25800 -0.51800 146.87600 1.000 36.10433 120 PHE A O 1
ATOM 971 N N . LYS A 1 121 ? 235.45100 -2.42900 146.83700 1.000 44.08160 121 LYS A N 1
ATOM 972 C CA . LYS A 1 121 ? 235.17400 -2.69000 148.24500 1.000 45.12910 121 LYS A CA 1
ATOM 973 C C . LYS A 1 121 ? 235.65600 -1.54000 149.12400 1.000 43.16307 121 LYS A C 1
ATOM 974 O O . LYS A 1 121 ? 234.95900 -1.13800 150.06600 1.000 42.52089 121 LYS A O 1
ATOM 980 N N . SER A 1 122 ? 236.81000 -0.95200 148.79400 1.000 38.97836 122 SER A N 1
ATOM 981 C CA . SER A 1 122 ? 237.33500 0.12200 149.63400 1.000 38.28354 122 SER A CA 1
ATOM 982 C C . SER A 1 122 ? 236.53700 1.41700 149.47200 1.000 40.21008 122 SER A C 1
ATOM 983 O O . SER A 1 122 ? 236.35800 2.16600 150.43900 1.000 46.06079 122 SER A O 1
ATOM 986 N N . ALA A 1 123 ? 236.04900 1.70900 148.26300 1.000 40.81016 123 ALA A N 1
ATOM 987 C CA . ALA A 1 123 ? 235.15000 2.85100 148.10500 1.000 40.45222 123 ALA A CA 1
ATOM 988 C C . ALA A 1 123 ? 233.84100 2.61700 148.84900 1.000 41.07335 123 ALA A C 1
ATOM 989 O O . ALA A 1 123 ? 233.32600 3.51700 149.52600 1.000 37.18077 123 ALA A O 1
ATOM 991 N N . ALA A 1 124 ? 233.28900 1.41000 148.73300 1.000 38.33618 12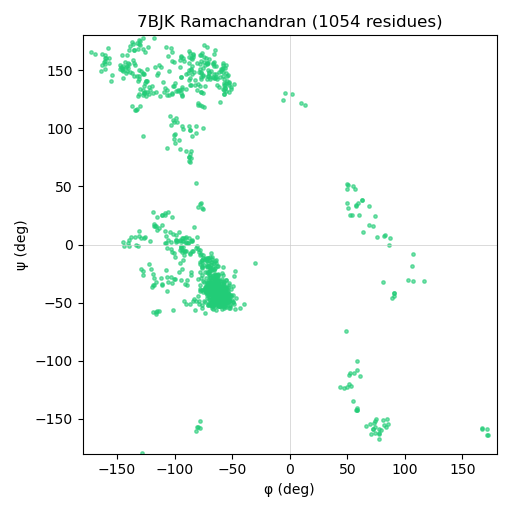4 ALA A N 1
ATOM 992 C CA . ALA A 1 124 ? 232.07500 1.07400 149.46500 1.000 38.54673 124 ALA A CA 1
ATOM 993 C C . ALA A 1 124 ? 232.24900 1.32000 150.95700 1.000 41.74185 124 ALA A C 1
ATOM 994 O O . ALA A 1 124 ? 231.33300 1.82100 151.62400 1.000 46.82140 124 ALA A O 1
ATOM 996 N N . ALA A 1 125 ? 233.43400 1.01300 151.49000 1.000 31.66432 125 ALA A N 1
ATOM 997 C CA . ALA A 1 125 ? 233.62800 1.06900 152.92500 1.000 28.53763 125 ALA A CA 1
ATOM 998 C C . ALA A 1 125 ? 233.85200 2.49200 153.41100 1.000 32.20649 125 ALA A C 1
ATOM 999 O O . ALA A 1 125 ? 233.47600 2.82300 154.54400 1.000 34.06724 125 ALA A O 1
ATOM 1001 N N . SER A 1 126 ? 234.42600 3.35000 152.57700 1.000 30.22468 126 SER A N 1
ATOM 1002 C CA . SER A 1 126 ? 234.82000 4.68400 153.02200 1.000 35.59111 126 SER A CA 1
ATOM 1003 C C . SER A 1 126 ? 233.77500 5.75700 152.74500 1.000 38.87308 126 SER A C 1
ATOM 1004 O O . SER A 1 126 ? 233.98900 6.92000 153.10300 1.000 40.50749 126 SER A O 1
ATOM 1007 N N . ASN A 1 127 ? 232.67100 5.40300 152.09300 1.000 38.87571 127 ASN A N 1
ATOM 1008 C CA . ASN A 1 127 ? 231.56700 6.32300 151.81300 1.000 39.03626 127 ASN A CA 1
ATOM 1009 C C . ASN A 1 127 ? 230.78400 6.53900 153.10000 1.000 37.37027 127 ASN A C 1
ATOM 1010 O O . ASN A 1 127 ? 229.96400 5.70500 153.48600 1.000 32.19070 127 ASN A O 1
ATOM 1015 N N . PHE A 1 128 ? 231.02500 7.65700 153.77400 1.000 35.96221 128 PHE A N 1
ATOM 1016 C CA . PHE A 1 128 ? 230.52900 7.82000 155.13300 1.000 37.20183 128 PHE A CA 1
ATOM 1017 C C . PHE A 1 128 ? 229.03500 8.14400 155.15900 1.000 39.96005 128 PHE A C 1
ATOM 1018 O O . PHE A 1 128 ? 228.49700 8.79800 154.26000 1.000 40.69172 128 PHE A O 1
ATOM 1026 N N . GLY A 1 129 ? 228.36600 7.67900 156.20700 1.000 45.78444 129 GLY A N 1
ATOM 1027 C CA . GLY A 1 129 ? 226.93800 7.91300 156.32800 1.000 40.99176 129 GLY A CA 1
ATOM 1028 C C . GLY A 1 129 ? 226.14200 7.03300 155.38300 1.000 34.94630 129 GLY A C 1
ATOM 1029 O O . GLY A 1 129 ? 226.55600 5.92900 155.02800 1.000 38.88887 129 GLY A O 1
ATOM 1030 N N . SER A 1 130 ? 224.98800 7.54700 154.96200 1.000 31.79065 130 SER A N 1
ATOM 1031 C CA . SER A 1 130 ? 224.08100 6.81200 154.08500 1.000 34.24884 130 SER A CA 1
ATOM 1032 C C . SER A 1 130 ? 224.45000 7.01200 152.61500 1.000 32.25387 130 SER A C 1
ATOM 1033 O O . SER A 1 130 ? 224.74300 8.13700 152.18700 1.000 33.95933 130 SER A O 1
ATOM 1036 N N . GLY A 1 131 ? 224.42600 5.93100 151.83300 1.000 23.30279 131 GLY A N 1
ATOM 1037 C CA . GLY A 1 131 ? 224.64500 6.09900 150.40400 1.000 24.87930 131 GLY A CA 1
ATOM 1038 C C . GLY A 1 131 ? 224.90500 4.80200 149.65200 1.000 31.29323 131 GLY A C 1
ATOM 1039 O O . GLY A 1 131 ? 224.56300 3.70700 150.10800 1.000 32.71971 131 GLY A O 1
ATOM 1040 N N . TRP A 1 132 ? 225.54200 4.96600 148.48900 1.000 31.72486 132 TRP A N 1
ATOM 1041 C CA . TRP A 1 132 ? 225.69000 3.92600 147.48200 1.000 25.03458 132 TRP A CA 1
ATOM 1042 C C . TRP A 1 132 ? 227.06400 4.01300 146.84900 1.000 32.22228 132 TRP A C 1
ATOM 1043 O O . TRP A 1 132 ? 227.62100 5.10600 146.67800 1.000 36.54386 132 TRP A O 1
ATOM 1054 N N . THR A 1 133 ? 227.59000 2.85600 146.46300 1.000 37.81769 133 THR A N 1
ATOM 1055 C CA . THR A 1 133 ? 228.79300 2.78000 145.64800 1.000 41.63394 133 THR A CA 1
ATOM 1056 C C . THR A 1 133 ? 228.46300 2.06400 144.34800 1.000 35.97537 133 THR A C 1
ATOM 1057 O O . THR A 1 133 ? 227.76500 1.04600 144.34500 1.000 40.57855 133 THR A O 1
ATOM 1061 N N . TRP A 1 134 ? 228.96800 2.60100 143.25000 1.000 34.33570 134 TRP A N 1
ATOM 1062 C CA . TRP A 1 134 ? 228.59000 2.15400 141.92000 1.000 35.49110 134 TRP A CA 1
ATOM 1063 C C . TRP A 1 134 ? 229.81900 1.82200 141.08600 1.000 42.16032 134 TRP A C 1
ATOM 1064 O O . TRP A 1 134 ? 230.86600 2.46000 141.21600 1.000 42.94725 134 TRP A O 1
ATOM 1075 N N . LEU A 1 135 ? 229.66700 0.82300 140.21600 1.000 40.22851 135 LEU A N 1
ATOM 1076 C CA . LEU A 1 135 ? 230.42500 0.72000 138.97600 1.000 39.59948 135 LEU A CA 1
ATOM 1077 C C . LEU A 1 135 ? 229.55100 1.29000 137.86100 1.000 45.50546 135 LEU A C 1
ATOM 1078 O O . LEU A 1 135 ? 228.36200 0.95700 137.77200 1.000 41.70500 135 LEU A O 1
ATOM 1083 N N . ALA A 1 136 ? 230.13000 2.15800 137.02800 1.000 46.27397 136 ALA A N 1
ATOM 1084 C CA . ALA A 1 136 ? 229.35100 2.88000 136.03100 1.000 43.91053 136 ALA A CA 1
ATOM 1085 C C . ALA A 1 136 ? 230.16100 3.07000 134.75500 1.000 49.94283 136 ALA A C 1
ATOM 1086 O O . ALA A 1 136 ? 231.39400 3.19400 134.78900 1.000 45.37649 136 ALA A O 1
ATOM 1088 N N . TYR A 1 137 ? 229.44500 3.10800 133.62900 1.000 43.77367 137 TYR A N 1
ATOM 1089 C CA . TYR A 1 137 ? 230.03000 3.27200 132.30300 1.000 43.76841 137 TYR A CA 1
ATOM 1090 C C . TYR A 1 137 ? 229.74000 4.67500 131.78300 1.000 50.14812 137 TYR A C 1
ATOM 1091 O O . TYR A 1 137 ? 228.57900 5.10000 131.76500 1.000 58.03591 137 TYR A O 1
ATOM 1100 N N . LYS A 1 138 ? 230.77900 5.38800 131.33900 1.000 48.59004 138 LYS A N 1
ATOM 1101 C CA . LYS A 1 138 ? 230.61200 6.71400 130.74400 1.000 61.36788 138 LYS A CA 1
ATOM 1102 C C . LYS A 1 138 ? 231.18800 6.71700 129.33800 1.000 67.91867 138 LYS A C 1
ATOM 1103 O O . LYS A 1 138 ? 232.33000 6.29800 129.12900 1.000 70.03471 138 LYS A O 1
ATOM 1109 N N . ALA A 1 139 ? 230.40000 7.19200 128.37600 1.000 81.18079 139 ALA A N 1
ATOM 1110 C CA . ALA A 1 139 ? 230.85700 7.26800 126.99400 1.000 93.21381 139 ALA A CA 1
ATOM 1111 C C . ALA A 1 139 ? 231.53000 8.60400 126.70700 1.000 104.58359 139 ALA A C 1
ATOM 1112 O O . ALA A 1 139 ? 232.65100 8.64700 126.18400 1.000 106.63384 139 ALA A O 1
ATOM 1114 N N . ASN A 1 140 ? 230.85700 9.70300 127.04100 1.000 109.80790 140 ASN A N 1
ATOM 1115 C CA . ASN A 1 140 ? 231.37600 11.04700 126.80200 1.000 112.10291 140 ASN A CA 1
ATOM 1116 C C . ASN A 1 140 ? 232.35700 11.47200 127.90000 1.000 110.81855 140 ASN A C 1
ATOM 1117 O O . ASN A 1 140 ? 233.57400 11.38200 127.72800 1.000 109.35258 140 ASN A O 1
ATOM 1119 N N . LYS A 1 157 ? 239.15500 6.41500 129.93000 1.000 77.07766 157 LYS A N 1
ATOM 1120 C CA . LYS A 1 157 ? 238.63400 5.36300 130.81400 1.000 79.55954 157 LYS A CA 1
ATOM 1121 C C . LYS A 1 157 ? 237.10000 5.30200 130.81600 1.000 74.63790 157 LYS A C 1
ATOM 1122 O O . LYS A 1 157 ? 236.43800 6.26200 131.19600 1.000 74.86950 157 LYS A O 1
ATOM 1124 N N . LYS A 1 158 ? 236.54600 4.15500 130.41600 1.000 67.84498 158 LYS A N 1
ATOM 1125 C CA . LYS A 1 158 ? 235.10000 4.03200 130.25200 1.000 57.88326 158 LYS A CA 1
ATOM 1126 C C . LYS A 1 158 ? 234.40000 3.58300 131.53400 1.000 58.26751 158 LYS A C 1
ATOM 1127 O O . LYS A 1 158 ? 233.24100 3.95300 131.76000 1.000 60.22038 158 LYS A O 1
ATOM 1133 N N . LEU A 1 159 ? 235.06100 2.79400 132.37600 1.000 50.84294 159 LEU A N 1
ATOM 1134 C CA . LEU A 1 159 ? 234.47900 2.34500 133.63600 1.000 50.36393 159 LEU A CA 1
ATOM 1135 C C . LEU A 1 159 ? 235.02000 3.15200 134.81100 1.000 52.20626 159 LEU A C 1
ATOM 1136 O O . LEU A 1 159 ? 236.22500 3.40100 134.91000 1.000 54.92764 159 LEU A O 1
ATOM 1141 N N . VAL A 1 160 ? 234.12400 3.53600 135.71700 1.000 49.44540 160 VAL A N 1
ATOM 1142 C CA . VAL A 1 160 ? 234.48100 4.32200 136.88900 1.000 43.73682 160 VAL A CA 1
ATOM 1143 C C . VAL A 1 160 ? 233.75800 3.74700 138.09100 1.000 46.48452 160 VAL A C 1
ATOM 1144 O O . VAL A 1 160 ? 232.65400 3.20400 137.97600 1.000 45.67653 160 VAL A O 1
ATOM 1148 N N . ILE A 1 161 ? 234.40400 3.84900 139.24600 1.000 48.55056 161 ILE A N 1
ATOM 1149 C CA . ILE A 1 161 ? 233.74700 3.61600 140.52500 1.000 43.07359 161 ILE A CA 1
ATOM 1150 C C . ILE A 1 161 ? 233.26100 4.95700 141.05200 1.000 46.82404 161 ILE A C 1
ATOM 1151 O O . ILE A 1 161 ? 233.99700 5.95200 141.01600 1.000 46.63454 161 ILE A O 1
ATOM 1156 N N . VAL A 1 162 ? 232.01200 4.99000 141.51300 1.000 49.31907 162 VAL A N 1
ATOM 1157 C CA . VAL A 1 162 ? 231.34400 6.21100 141.94500 1.000 45.52651 162 VAL A CA 1
ATOM 1158 C C . VAL A 1 162 ? 230.81200 6.01700 143.35500 1.000 42.48930 162 VAL A C 1
ATOM 1159 O O . VAL A 1 162 ? 230.23100 4.97400 143.67900 1.000 39.12048 162 VAL A O 1
ATOM 1163 N N . LYS A 1 163 ? 231.00800 7.02500 144.18700 1.000 37.63083 163 LYS A N 1
ATOM 1164 C CA . LYS A 1 163 ? 230.40100 7.08500 145.50200 1.000 43.16307 163 LYS A CA 1
ATOM 1165 C C . LYS A 1 163 ? 229.34300 8.16400 145.45700 1.000 41.09966 163 LYS A C 1
ATOM 1166 O O . LYS A 1 163 ? 229.59800 9.26000 144.95000 1.000 45.87129 163 LYS A O 1
ATOM 1172 N N . THR A 1 164 ? 228.14900 7.84100 145.93500 1.000 32.00910 164 THR A N 1
ATOM 1173 C CA . THR A 1 164 ? 227.12500 8.86200 146.03300 1.000 35.01736 164 THR A CA 1
ATOM 1174 C C . THR A 1 164 ? 226.57200 8.89800 147.45100 1.000 34.18041 164 THR A C 1
ATOM 1175 O O . THR A 1 164 ? 226.49700 7.85800 148.12300 1.000 32.59075 164 THR A O 1
ATOM 1179 N N . PRO A 1 165 ? 226.18500 10.08300 147.93000 1.000 29.84305 165 PRO A N 1
ATOM 1180 C CA . PRO A 1 165 ? 225.47200 10.20100 149.20800 1.000 35.38319 165 PRO A CA 1
ATOM 1181 C C . PRO A 1 165 ? 223.97200 10.00000 149.06800 1.000 43.12886 165 PRO A C 1
ATOM 1182 O O . PRO A 1 165 ? 223.35800 10.35000 148.05800 1.000 41.11546 165 PRO A O 1
ATOM 1186 N N . ASN A 1 166 ? 223.39100 9.42400 150.12400 1.000 42.88935 166 ASN A N 1
ATOM 1187 C CA . ASN A 1 166 ? 221.94300 9.36000 150.31600 1.000 37.07023 166 ASN A CA 1
ATOM 1188 C C . ASN A 1 166 ? 221.22300 8.70900 149.13400 1.000 35.91220 166 ASN A C 1
ATOM 1189 O O . ASN A 1 166 ? 221.36400 7.49900 148.92900 1.000 38.67832 166 ASN A O 1
ATOM 1194 N N . ALA A 1 167 ? 220.45700 9.47200 148.35300 1.000 26.77953 167 ALA A N 1
ATOM 1195 C CA . ALA A 1 167 ? 219.70300 8.90400 147.24100 1.000 37.18867 167 ALA A CA 1
ATOM 1196 C C . ALA A 1 167 ? 220.37700 9.09700 145.88700 1.000 39.97848 167 ALA A C 1
ATOM 1197 O O . ALA A 1 167 ? 219.94400 8.47600 144.90700 1.000 39.05205 167 ALA A O 1
ATOM 1199 N N . VAL A 1 168 ? 221.42600 9.92500 145.81300 1.000 37.26236 168 VAL A N 1
ATOM 1200 C CA . VAL A 1 168 ? 222.00000 10.29400 144.52700 1.000 39.89952 168 VAL A CA 1
ATOM 1201 C C . VAL A 1 168 ? 222.52400 9.05200 143.81500 1.000 38.01772 168 VAL A C 1
ATOM 1202 O O . VAL A 1 168 ? 222.91200 8.06200 144.44500 1.000 34.24884 168 VAL A O 1
ATOM 1206 N N . ASN A 1 169 ? 222.46200 9.07100 142.49100 1.000 33.18029 169 ASN A N 1
ATOM 1207 C CA . ASN A 1 169 ? 222.98600 7.98000 141.69000 1.000 37.68873 169 ASN A CA 1
ATOM 1208 C C . ASN A 1 169 ? 223.64000 8.57500 140.45300 1.000 40.92333 169 ASN A C 1
ATOM 1209 O O . ASN A 1 169 ? 223.40700 9.74400 140.12500 1.000 40.94965 169 ASN A O 1
ATOM 1214 N N . PRO A 1 170 ? 224.47900 7.80600 139.75400 1.000 33.82774 170 PRO A N 1
ATOM 1215 C CA . PRO A 1 170 ? 225.25400 8.40500 138.65700 1.000 37.88612 170 PRO A CA 1
ATOM 1216 C C . PRO A 1 170 ? 224.42600 8.76000 137.41500 1.000 42.11821 170 PRO A C 1
ATOM 1217 O O . PRO A 1 170 ? 224.94400 9.50600 136.58000 1.000 49.02956 170 PRO A O 1
ATOM 1221 N N . LEU A 1 171 ? 223.17000 8.29900 137.27400 1.000 40.11797 171 LEU A N 1
ATOM 1222 C CA . LEU A 1 171 ? 222.32800 8.76600 136.15700 1.000 43.44205 171 LEU A CA 1
ATOM 1223 C C . LEU A 1 171 ? 222.27800 10.27500 136.10800 1.000 42.76302 171 LEU A C 1
ATOM 1224 O O . LEU A 1 171 ? 222.19900 10.87900 135.03700 1.000 48.10840 171 LEU A O 1
ATOM 1229 N N . VAL A 1 172 ? 222.29200 10.89400 137.27800 1.000 44.42112 172 VAL A N 1
ATOM 1230 C CA . VAL A 1 172 ? 222.24500 12.32800 137.42900 1.000 44.83432 172 VAL A CA 1
ATOM 1231 C C . VAL A 1 172 ? 223.40100 13.01000 136.70000 1.000 47.99523 172 VAL A C 1
ATOM 1232 O O . VAL A 1 172 ? 223.31100 14.19500 136.37100 1.000 51.72725 172 VAL A O 1
ATOM 1236 N N . TRP A 1 173 ? 224.47600 12.26900 136.39000 1.000 50.22444 173 TRP A N 1
ATOM 1237 C CA . TRP A 1 173 ? 225.62100 12.79900 135.66100 1.000 54.36441 173 TRP A CA 1
ATOM 1238 C C . TRP A 1 173 ? 225.84600 12.06800 134.34100 1.000 57.65165 173 TRP A C 1
ATOM 1239 O O . TRP A 1 173 ? 226.98000 11.98800 133.86500 1.000 59.75980 173 TRP A O 1
ATOM 1250 N N . ASP A 1 174 ? 224.78500 11.51600 133.74900 1.000 52.34312 174 ASP A N 1
ATOM 1251 C CA . ASP A 1 174 ? 224.81100 10.85000 132.44700 1.000 60.97310 174 ASP A CA 1
ATOM 1252 C C . ASP A 1 174 ? 225.69100 9.60000 132.41900 1.000 61.95743 174 ASP A C 1
ATOM 1253 O O . ASP A 1 174 ? 225.94900 9.05700 131.33600 1.000 69.98471 174 ASP A O 1
ATOM 1258 N N . TYR A 1 175 ? 226.15400 9.11500 133.56900 1.000 47.55570 175 TYR A N 1
ATOM 1259 C CA . TYR A 1 175 ? 226.78600 7.80500 133.61500 1.000 51.38248 175 TYR A CA 1
ATOM 1260 C C . TYR A 1 175 ? 225.72200 6.71500 133.51400 1.000 52.77475 175 TYR A C 1
ATOM 1261 O O . TYR A 1 175 ? 224.57400 6.90000 133.92800 1.000 57.19896 175 TYR A O 1
ATOM 1270 N N . SER A 1 176 ? 226.10900 5.56000 132.96600 1.000 47.08986 176 SER A N 1
ATOM 1271 C CA . SER A 1 176 ? 225.20300 4.42100 132.93100 1.000 47.94785 176 SER A CA 1
ATOM 1272 C C . SER A 1 176 ? 225.59900 3.46600 134.04300 1.000 42.52352 176 SER A C 1
ATOM 1273 O O . SER A 1 176 ? 226.6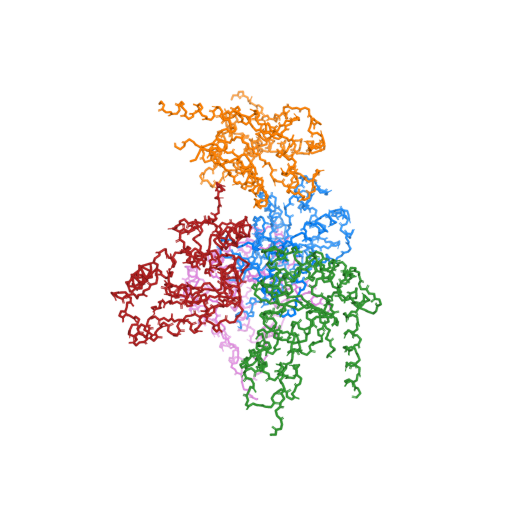2800 2.78900 133.91900 1.000 43.69208 176 SER A O 1
ATOM 1276 N N . PRO A 1 177 ? 224.83100 3.36800 135.12800 1.000 45.47914 177 PRO A N 1
ATOM 1277 C CA . PRO A 1 177 ? 225.22400 2.47400 136.22600 1.000 48.07682 177 PRO A CA 1
ATOM 1278 C C . PRO A 1 177 ? 225.17700 1.01600 135.79300 1.000 45.79496 177 PRO A C 1
ATOM 1279 O O . PRO A 1 177 ? 224.31000 0.60300 135.02200 1.000 44.01580 177 PRO A O 1
ATOM 1283 N N . LEU A 1 178 ? 226.11900 0.23800 136.30900 1.000 41.89976 178 LEU A N 1
ATOM 1284 C CA . LEU A 1 178 ? 226.21700 -1.18300 136.00700 1.000 40.20482 178 LEU A CA 1
ATOM 1285 C C . LEU A 1 178 ? 226.06400 -2.05300 137.23400 1.000 42.36561 178 LEU A C 1
ATOM 1286 O O . LEU A 1 178 ? 225.54400 -3.16500 137.14600 1.000 46.65033 178 LEU A O 1
ATOM 1291 N N . LEU A 1 179 ? 226.55500 -1.58200 138.37100 1.000 44.42375 179 LEU A N 1
ATOM 1292 C CA . LEU A 1 179 ? 226.50700 -2.31400 139.61900 1.000 40.83384 179 LEU A CA 1
ATOM 1293 C C . LEU A 1 179 ? 226.31800 -1.29600 140.72500 1.000 42.05767 179 LEU A C 1
ATOM 1294 O O . LEU A 1 179 ? 226.75000 -0.14300 140.60000 1.000 38.63095 179 LEU A O 1
ATOM 1299 N N . THR A 1 180 ? 225.66000 -1.71700 141.80200 1.000 35.62269 180 THR A N 1
ATOM 1300 C CA . THR A 1 180 ? 225.59100 -0.86800 142.98200 1.000 31.52746 180 THR A CA 1
ATOM 1301 C C . THR A 1 180 ? 225.56200 -1.73500 144.22200 1.000 28.54816 180 THR A C 1
ATOM 1302 O O . THR A 1 180 ? 225.13700 -2.89200 144.17300 1.000 33.35137 180 THR A O 1
ATOM 1306 N N . ILE A 1 181 ? 226.02400 -1.16900 145.33400 1.000 31.31691 181 ILE A N 1
ATOM 1307 C CA . ILE A 1 181 ? 225.79800 -1.74800 146.64900 1.000 31.04846 181 ILE A CA 1
ATOM 1308 C C . ILE A 1 181 ? 225.17800 -0.67200 147.53300 1.000 38.54936 181 ILE A C 1
ATOM 1309 O O . ILE A 1 181 ? 225.64900 0.47100 147.55300 1.000 42.14453 181 ILE A O 1
ATOM 1314 N N . ASP A 1 182 ? 224.08300 -1.02800 148.21100 1.000 35.02788 182 ASP A N 1
ATOM 1315 C CA . ASP A 1 182 ? 223.42300 -0.14700 149.17200 1.000 35.03315 182 ASP A CA 1
ATOM 1316 C C . ASP A 1 182 ? 224.22100 -0.16300 150.47100 1.000 33.26451 182 ASP A C 1
ATOM 1317 O O . ASP A 1 182 ? 224.38300 -1.22800 151.07300 1.000 34.39097 182 ASP A O 1
ATOM 1322 N N . THR A 1 183 ? 224.73300 0.98800 150.91000 1.000 27.35591 183 THR A N 1
ATOM 1323 C CA . THR A 1 183 ? 225.44700 1.01100 152.18700 1.000 32.57233 183 THR A CA 1
ATOM 1324 C C . THR A 1 183 ? 224.74300 1.89100 153.21400 1.000 41.59709 183 THR A C 1
ATOM 1325 O O . THR A 1 183 ? 225.34200 2.25700 154.23700 1.000 42.00504 183 THR A O 1
ATOM 1329 N N . TRP A 1 184 ? 223.47700 2.22600 152.96500 1.000 35.73586 184 TRP A N 1
ATOM 1330 C CA . TRP A 1 184 ? 222.57800 2.61500 154.04500 1.000 30.62736 184 TRP A CA 1
ATOM 1331 C C . TRP A 1 184 ? 222.58400 1.54700 155.13700 1.000 29.67461 184 TRP A C 1
ATOM 1332 O O . TRP A 1 184 ? 222.57900 0.34700 154.84900 1.000 29.12191 184 TRP A O 1
ATOM 1343 N N . GLU A 1 185 ? 222.56600 1.98100 156.40300 1.000 27.16115 185 GLU A N 1
ATOM 1344 C CA . GLU A 1 185 ? 222.65100 1.00700 157.49200 1.000 28.70871 185 GLU A CA 1
ATOM 1345 C C . GLU A 1 185 ? 221.53000 -0.01900 157.41400 1.000 34.18041 185 GLU A C 1
ATOM 1346 O O . GLU A 1 185 ? 221.74500 -1.20000 157.73200 1.000 31.72749 185 GLU A O 1
ATOM 1352 N N . HIS A 1 186 ? 220.34200 0.39300 156.95200 1.000 27.91914 186 HIS A N 1
ATOM 1353 C CA . HIS A 1 186 ? 219.23400 -0.54900 156.91800 1.000 29.47722 186 HIS A CA 1
ATOM 1354 C C . HIS A 1 186 ? 219.53700 -1.71600 156.00600 1.000 32.83025 186 HIS A C 1
ATOM 1355 O O . HIS A 1 186 ? 218.91100 -2.77200 156.13400 1.000 39.77056 186 HIS A O 1
ATOM 1362 N N . ALA A 1 187 ? 220.51200 -1.55800 155.11100 1.000 36.91232 187 ALA A N 1
ATOM 1363 C CA . ALA A 1 187 ? 220.78600 -2.61100 154.14800 1.000 38.92046 187 ALA A CA 1
ATOM 1364 C C . ALA A 1 187 ? 221.53100 -3.78100 154.75700 1.000 39.10732 187 ALA A C 1
ATOM 1365 O O . ALA A 1 187 ? 221.50900 -4.86400 154.16700 1.000 33.89617 187 ALA A O 1
ATOM 1367 N N . TYR A 1 188 ? 222.18800 -3.60300 155.91800 1.000 39.25734 188 TYR A N 1
ATOM 1368 C CA . TYR A 1 188 ? 222.97600 -4.70100 156.46100 1.000 36.58333 188 TYR A CA 1
ATOM 1369 C C . TYR A 1 188 ? 222.91100 -4.87900 157.97700 1.000 40.40221 188 TYR A C 1
ATOM 1370 O O . TYR A 1 188 ? 223.54900 -5.81400 158.48500 1.000 34.58573 188 TYR A O 1
ATOM 1379 N N . TYR A 1 189 ? 222.14500 -4.06600 158.71700 1.000 36.02011 189 TYR A N 1
ATOM 1380 C CA . TYR A 1 189 ? 222.07900 -4.27700 160.16800 1.000 33.30662 189 TYR A CA 1
ATOM 1381 C C . TYR A 1 189 ? 221.65300 -5.70100 160.51800 1.000 35.19633 189 TYR A C 1
ATOM 1382 O O . TYR A 1 189 ? 222.27600 -6.35900 161.36000 1.000 35.97010 189 TYR A O 1
ATOM 1391 N N . LEU A 1 190 ? 220.57500 -6.19000 159.89300 1.000 37.98877 190 LEU A N 1
ATOM 1392 C CA . LEU A 1 190 ? 219.98900 -7.46100 160.31300 1.000 34.35938 190 LEU A CA 1
ATOM 1393 C C . LEU A 1 190 ? 220.92600 -8.64400 160.07900 1.000 42.12874 190 LEU A C 1
ATOM 1394 O O . LEU A 1 190 ? 220.81600 -9.66400 160.76700 1.000 53.78803 190 LEU A O 1
ATOM 1399 N N . ASP A 1 191 ? 221.84000 -8.53700 159.11600 1.000 44.37374 191 ASP A N 1
ATOM 1400 C CA . ASP A 1 191 ? 222.77900 -9.61000 158.82200 1.000 45.07119 191 ASP A CA 1
ATOM 1401 C C . ASP A 1 191 ? 224.17300 -9.35800 159.37500 1.000 42.59721 191 ASP A C 1
ATOM 1402 O O . ASP A 1 191 ? 224.85900 -10.30500 159.75700 1.000 39.50737 191 ASP A O 1
ATOM 1407 N N . PHE A 1 192 ? 224.61200 -8.11100 159.43600 1.000 38.64148 192 PHE A N 1
ATOM 1408 C CA . PHE A 1 192 ? 225.98400 -7.82400 159.80500 1.000 46.29239 192 PHE A CA 1
ATOM 1409 C C . PHE A 1 192 ? 226.09600 -6.79200 160.91200 1.000 47.63466 192 PHE A C 1
ATOM 1410 O O . PHE A 1 192 ? 227.22500 -6.41200 161.26800 1.000 43.31835 192 PHE A O 1
ATOM 1418 N N . GLU A 1 193 ? 224.96500 -6.35900 161.48600 1.000 38.64148 193 GLU A N 1
ATOM 1419 C CA . GLU A 1 193 ? 224.93800 -5.27600 162.45900 1.000 40.86279 193 GLU A CA 1
ATOM 1420 C C . GLU A 1 193 ? 225.68000 -4.08200 161.88300 1.000 42.98936 193 GLU A C 1
ATOM 1421 O O . GLU A 1 193 ? 225.31100 -3.59400 160.80700 1.000 34.64889 193 GLU A O 1
ATOM 1427 N N . ASN A 1 194 ? 226.74200 -3.63400 162.55800 1.000 39.30471 194 ASN A N 1
ATOM 1428 C CA . ASN A 1 194 ? 227.47600 -2.46300 162.10600 1.000 34.58309 194 ASN A CA 1
ATOM 1429 C C . ASN A 1 194 ? 228.69600 -2.81700 161.26400 1.000 36.91495 194 ASN A C 1
ATOM 1430 O O . ASN A 1 194 ? 229.40600 -1.91200 160.82100 1.000 39.47052 194 ASN A O 1
ATOM 1435 N N . ARG A 1 195 ? 228.92900 -4.10000 160.98300 1.000 35.64638 195 ARG A N 1
ATOM 1436 C CA . ARG A 1 195 ? 230.15200 -4.53600 160.30000 1.000 38.37829 195 ARG A CA 1
ATOM 1437 C C . ARG A 1 195 ? 229.97700 -4.47400 158.77700 1.000 42.20506 195 ARG A C 1
ATOM 1438 O O . ARG A 1 195 ? 229.87700 -5.48700 158.07200 1.000 39.41262 195 ARG A O 1
ATOM 1446 N N . ARG A 1 196 ? 230.02400 -3.24000 158.26300 1.000 39.29418 196 ARG A N 1
ATOM 1447 C CA . ARG A 1 196 ? 229.79400 -2.98400 156.84400 1.000 41.60236 196 ARG A CA 1
ATOM 1448 C C . ARG A 1 196 ? 230.83300 -3.66000 155.95500 1.000 40.38116 196 ARG A C 1
ATOM 1449 O O . ARG A 1 196 ? 230.50800 -4.11200 154.84500 1.000 36.80441 196 ARG A O 1
ATOM 1457 N N . ALA A 1 197 ? 232.09700 -3.70400 156.40100 1.000 34.53046 197 ALA A N 1
ATOM 1458 C CA . ALA A 1 197 ? 233.15100 -4.31400 155.58900 1.000 31.97225 197 ALA A CA 1
ATOM 1459 C C . ALA A 1 197 ? 232.84700 -5.78500 155.31400 1.000 35.03315 197 ALA A C 1
ATOM 1460 O O . ALA A 1 197 ? 233.02800 -6.27000 154.19200 1.000 40.95491 197 ALA A O 1
ATOM 1462 N N . GLU A 1 198 ? 232.36900 -6.49900 156.33500 1.000 37.09655 198 GLU A N 1
ATOM 1463 C CA . GLU A 1 198 ? 231.88400 -7.86600 156.17700 1.000 37.45449 198 GLU A CA 1
ATOM 1464 C C . GLU A 1 198 ? 230.74700 -7.92300 155.16700 1.000 45.00013 198 GLU A C 1
ATOM 1465 O O . GLU A 1 198 ? 230.74600 -8.74900 154.24400 1.000 44.16319 198 GLU A O 1
ATOM 1471 N N . TYR A 1 199 ? 229.75800 -7.05500 155.34800 1.000 39.66002 199 TYR A N 1
ATOM 1472 C CA . TYR A 1 199 ? 228.67100 -6.93800 154.38900 1.000 41.78922 199 TYR A CA 1
ATOM 1473 C C . TYR A 1 199 ? 229.20300 -6.74000 152.97500 1.000 44.68694 199 TYR A C 1
ATOM 1474 O O . TYR A 1 199 ? 228.83500 -7.47700 152.05700 1.000 41.38654 199 TYR A O 1
ATOM 1483 N N . ILE A 1 200 ? 230.09300 -5.75800 152.79200 1.000 45.45808 200 ILE A N 1
ATOM 1484 C CA . ILE A 1 200 ? 230.65500 -5.47300 151.47000 1.000 42.86303 200 ILE A CA 1
ATOM 1485 C C . ILE A 1 200 ? 231.37200 -6.69900 150.91200 1.000 42.37087 200 ILE A C 1
ATOM 1486 O O . ILE A 1 200 ? 231.29900 -6.99200 149.71200 1.000 40.89964 200 ILE A O 1
ATOM 1491 N N . ASN A 1 201 ? 232.04200 -7.45600 151.78000 1.000 37.57819 201 ASN A N 1
ATOM 1492 C CA . ASN A 1 201 ? 232.78600 -8.62700 151.33000 1.000 46.33977 201 ASN A CA 1
ATOM 1493 C C . ASN A 1 201 ? 231.86400 -9.75100 150.87900 1.000 48.08734 201 ASN A C 1
ATOM 1494 O O . ASN A 1 201 ? 232.07700 -10.35400 149.82300 1.000 46.60822 201 ASN A O 1
ATOM 1499 N N . THR A 1 202 ? 230.89000 -10.10600 151.71500 1.000 49.16905 202 THR A N 1
ATOM 1500 C CA . THR A 1 202 ? 229.92300 -11.12900 151.34000 1.000 46.72139 202 THR A CA 1
ATOM 1501 C C . THR A 1 202 ? 229.23600 -10.76500 150.03200 1.000 39.92847 202 THR A C 1
ATOM 1502 O O . THR A 1 202 ? 228.97100 -11.63500 149.19000 1.000 40.27325 202 THR A O 1
ATOM 1506 N N . PHE A 1 203 ? 228.98600 -9.47100 149.83500 1.000 35.37003 203 PHE A N 1
ATOM 1507 C CA . PHE A 1 203 ? 228.29900 -8.99300 148.64100 1.000 42.54457 203 PHE A CA 1
ATOM 1508 C C . PHE A 1 203 ? 229.06700 -9.37700 147.38000 1.000 44.41848 203 PHE A C 1
ATOM 1509 O O . PHE A 1 203 ? 228.49300 -9.91600 146.42500 1.000 48.27158 203 PHE A O 1
ATOM 1517 N N . MET A 1 204 ? 230.37800 -9.13400 147.37800 1.000 43.97896 204 MET A N 1
ATOM 1518 C CA . MET A 1 204 ? 231.21600 -9.44000 146.22700 1.000 40.68646 204 MET A CA 1
ATOM 1519 C C . MET A 1 204 ? 231.50800 -10.92400 146.09400 1.000 46.17659 204 MET A C 1
ATOM 1520 O O . MET A 1 204 ? 231.65600 -11.42600 144.97400 1.000 48.08734 204 MET A O 1
ATOM 1525 N N . GLU A 1 205 ? 231.58600 -11.64400 147.21100 1.000 48.17157 205 GLU A N 1
ATOM 1526 C CA . GLU A 1 205 ? 231.92800 -13.05800 147.14500 1.000 47.43990 205 GLU A CA 1
ATOM 1527 C C . GLU A 1 205 ? 230.71100 -13.94400 146.89400 1.000 45.28174 205 GLU A C 1
ATOM 1528 O O . GLU A 1 205 ? 230.86300 -15.05700 146.39500 1.000 48.27947 205 GLU A O 1
ATOM 1534 N N . LYS A 1 206 ? 229.50800 -13.49500 147.22900 1.000 40.78910 206 LYS A N 1
ATOM 1535 C CA . LYS A 1 206 ? 228.36700 -14.39600 147.19100 1.000 46.73718 206 LYS A CA 1
ATOM 1536 C C . LYS A 1 206 ? 227.15900 -13.87100 146.43300 1.000 47.35041 206 LYS A C 1
ATOM 1537 O O . LYS A 1 206 ? 226.31300 -14.68400 146.04500 1.000 51.41669 206 LYS A O 1
ATOM 1543 N N . LEU A 1 207 ? 227.02200 -12.56200 146.23300 1.000 41.94450 207 LEU A N 1
ATOM 1544 C CA . LEU A 1 207 ? 225.74300 -12.02300 145.78700 1.000 42.87356 207 LEU A CA 1
ATOM 1545 C C . LEU A 1 207 ? 225.77900 -11.33200 144.43400 1.000 49.88493 207 LEU A C 1
ATOM 1546 O O . LEU A 1 207 ? 224.79800 -11.44100 143.69700 1.000 54.81710 207 LEU A O 1
ATOM 1551 N N . VAL A 1 208 ? 226.87600 -10.64900 144.08200 1.000 43.60523 208 VAL A N 1
ATOM 1552 C CA . VAL A 1 208 ? 226.89800 -9.85000 142.86400 1.000 44.38690 208 VAL A CA 1
ATOM 1553 C C . VAL A 1 208 ? 226.53900 -10.72700 141.67300 1.000 48.57688 208 VAL A C 1
ATOM 1554 O O . VAL A 1 208 ? 227.01300 -11.86200 141.54800 1.000 51.96939 208 VAL A O 1
ATOM 1558 N N . SER A 1 209 ? 225.66200 -10.22500 140.81000 1.000 46.59506 209 SER A N 1
ATOM 1559 C CA . SER A 1 209 ? 225.26400 -10.95300 139.60800 1.000 52.46682 209 SER A CA 1
ATOM 1560 C C . SER A 1 209 ? 226.04900 -10.40100 138.42500 1.000 52.63789 209 SER A C 1
ATOM 1561 O O . SER A 1 209 ? 225.63600 -9.42300 137.79800 1.000 55.62246 209 SER A O 1
ATOM 1564 N N . TRP A 1 210 ? 227.16900 -11.04400 138.09600 1.000 53.17743 210 TRP A N 1
ATOM 1565 C CA . TRP A 1 210 ? 227.98900 -10.51700 137.01000 1.000 53.31955 210 TRP A CA 1
ATOM 1566 C C . TRP A 1 210 ? 227.27600 -10.60400 135.66900 1.000 54.67761 210 TRP A C 1
ATOM 1567 O O . TRP A 1 210 ? 227.46100 -9.72000 134.82700 1.000 53.54589 210 TRP A O 1
ATOM 1578 N N . GLU A 1 211 ? 226.44300 -11.63100 135.46100 1.000 55.14609 211 GLU A N 1
ATOM 1579 C CA . GLU A 1 211 ? 225.67600 -11.71900 134.21500 1.000 57.89115 211 GLU A CA 1
ATOM 1580 C C . GLU A 1 211 ? 224.80900 -10.48500 134.01200 1.000 52.78264 211 GLU A C 1
ATOM 1581 O O . GLU A 1 211 ? 224.75000 -9.93600 132.90500 1.000 52.80107 211 GLU A O 1
ATOM 1587 N N . THR A 1 212 ? 224.14200 -10.02600 135.07700 1.000 48.11893 212 THR A N 1
ATOM 1588 C CA . THR A 1 212 ? 223.33700 -8.81200 134.97900 1.000 51.72462 212 THR A CA 1
ATOM 1589 C C . THR A 1 212 ? 224.21400 -7.59900 134.69000 1.000 52.29574 212 THR A C 1
ATOM 1590 O O . THR A 1 212 ? 223.83900 -6.72500 133.89800 1.000 49.39276 212 THR A O 1
ATOM 1594 N N . VAL A 1 213 ? 225.38300 -7.51700 135.33600 1.000 44.18161 213 VAL A N 1
ATOM 1595 C CA . VAL A 1 213 ? 226.26800 -6.38800 135.07700 1.000 43.14465 213 VAL A CA 1
ATOM 1596 C C . VAL A 1 213 ? 226.70600 -6.38600 133.61300 1.000 40.46275 213 VAL A C 1
ATOM 1597 O O . VAL A 1 213 ? 226.80300 -5.32700 132.98300 1.000 39.27576 213 VAL A O 1
ATOM 1601 N N . SER A 1 214 ? 226.97700 -7.56500 133.04700 1.000 41.56551 214 SER A N 1
ATOM 1602 C CA . SER A 1 214 ? 227.37300 -7.61900 131.64400 1.000 50.22707 214 SER A CA 1
ATOM 1603 C C . SER A 1 214 ? 226.22900 -7.18300 130.74200 1.000 53.18006 214 SER A C 1
ATOM 1604 O O . SER A 1 214 ? 226.43600 -6.40400 129.80200 1.000 53.02478 214 SER A O 1
ATOM 1607 N N . THR A 1 215 ? 225.01500 -7.67300 131.02000 1.000 52.04308 215 THR A N 1
ATOM 1608 C CA . THR A 1 215 ? 223.84000 -7.23500 130.27200 1.000 52.23784 215 THR A CA 1
ATOM 1609 C C . THR A 1 215 ? 223.71600 -5.72000 130.29000 1.000 51.60882 215 THR A C 1
ATOM 1610 O O . THR A 1 215 ? 223.41900 -5.09900 129.26100 1.000 54.58812 215 THR A O 1
ATOM 1614 N N . ARG A 1 216 ? 223.96200 -5.10400 131.45100 1.000 41.29179 216 ARG A N 1
ATOM 1615 C CA . ARG A 1 216 ? 223.82000 -3.65900 131.53500 1.000 44.86591 216 ARG A CA 1
ATOM 1616 C C . ARG A 1 216 ? 224.92600 -2.95000 130.76500 1.000 49.03219 216 ARG A C 1
ATOM 1617 O O . ARG A 1 216 ? 224.69600 -1.88200 130.18500 1.000 52.48524 216 ARG A O 1
ATOM 1625 N N . LEU A 1 217 ? 226.12300 -3.53500 130.73500 1.000 52.96951 217 LEU A N 1
ATOM 1626 C CA . LEU A 1 217 ? 227.20900 -2.94200 129.96700 1.000 48.39528 217 LEU A CA 1
ATOM 1627 C C . LEU A 1 217 ? 226.92100 -3.00800 128.46800 1.000 48.86639 217 LEU A C 1
ATOM 1628 O O . LEU A 1 217 ? 227.13300 -2.02700 127.74700 1.000 51.72199 217 LEU A O 1
ATOM 1633 N N . GLU A 1 218 ? 226.42600 -4.14800 127.98400 1.000 47.96628 218 GLU A N 1
ATOM 1634 C CA . GLU A 1 218 ? 226.05900 -4.25100 126.57400 1.000 56.30412 218 GLU A CA 1
ATOM 1635 C C . GLU A 1 218 ? 225.03300 -3.19500 126.18800 1.000 54.56181 218 GLU A C 1
ATOM 1636 O O . GLU A 1 218 ? 225.08700 -2.65300 125.07900 1.000 54.70130 218 GLU A O 1
ATOM 1642 N N . SER A 1 219 ? 224.10100 -2.87700 127.09700 1.000 51.74041 219 SER A N 1
ATOM 1643 C CA . SER A 1 219 ? 223.10900 -1.83900 126.82200 1.000 54.51706 219 SER A CA 1
ATOM 1644 C C . SER A 1 219 ? 223.73000 -0.45000 126.84300 1.000 59.03603 219 SER A C 1
ATOM 1645 O O . SER A 1 219 ? 223.40500 0.39400 125.99800 1.000 61.90742 219 SER A O 1
ATOM 1648 N N . ALA A 1 220 ? 224.59500 -0.17700 127.82200 1.000 52.32206 220 ALA A N 1
ATOM 1649 C CA . ALA A 1 220 ? 225.24600 1.12700 127.85800 1.000 50.92453 220 ALA A CA 1
ATOM 1650 C C . ALA A 1 220 ? 226.08500 1.34700 126.61000 1.000 56.46466 220 ALA A C 1
ATOM 1651 O O . ALA A 1 220 ? 226.13300 2.45900 126.07000 1.000 61.58370 220 ALA A O 1
ATOM 1653 N N . ILE A 1 221 ? 226.75000 0.29100 126.13800 1.000 60.48357 221 ILE A N 1
ATOM 1654 C CA . ILE A 1 221 ? 227.59900 0.40400 124.95600 1.000 60.33881 221 ILE A CA 1
ATOM 1655 C C . ILE A 1 221 ? 226.75100 0.69400 123.73200 1.000 58.00695 221 ILE A C 1
ATOM 1656 O O . ILE A 1 221 ? 227.06900 1.58400 122.94000 1.000 70.24790 221 ILE A O 1
ATOM 1661 N N . ALA A 1 222 ? 225.65000 -0.04200 123.57600 1.000 60.27302 222 ALA A N 1
ATOM 1662 C CA . ALA A 1 222 ? 224.72600 0.20100 122.47100 1.000 65.82631 222 ALA A CA 1
ATOM 1663 C C . ALA A 1 222 ? 224.21800 1.63800 122.47400 1.000 68.17396 222 ALA A C 1
ATOM 1664 O O . ALA A 1 222 ? 224.24900 2.31900 121.44300 1.000 74.53525 222 ALA A O 1
ATOM 1666 N N . ARG A 1 223 ? 223.75100 2.11900 123.63100 1.000 71.43751 223 ARG A N 1
ATOM 1667 C CA . ARG A 1 223 ? 223.25700 3.49200 123.71200 1.000 77.74616 223 ARG A CA 1
ATOM 1668 C C . ARG A 1 223 ? 224.33000 4.48500 123.28100 1.000 76.58287 223 ARG A C 1
ATOM 1669 O O . ARG A 1 223 ? 224.03600 5.47300 122.59800 1.000 86.38667 223 ARG A O 1
ATOM 1677 N N . ALA A 1 224 ? 225.58100 4.23800 123.66200 1.000 67.30281 224 ALA A N 1
ATOM 1678 C CA . ALA A 1 224 ? 226.65100 5.15900 123.30200 1.000 67.28965 224 ALA A CA 1
ATOM 1679 C C . ALA A 1 224 ? 226.91000 5.13000 121.80300 1.000 78.74365 224 ALA A C 1
ATOM 1680 O O . ALA A 1 224 ? 226.93400 6.17900 121.14600 1.000 83.32315 224 ALA A O 1
ATOM 1682 N N . VAL A 1 225 ? 227.12000 3.93100 121.24900 1.000 79.97011 225 VAL A N 1
ATOM 1683 C CA . VAL A 1 225 ? 227.28200 3.77600 119.80600 1.000 84.67594 225 VAL A CA 1
ATOM 1684 C C . VAL A 1 225 ? 226.12100 4.43500 119.07300 1.000 90.59244 225 VAL A C 1
ATOM 1685 O O . VAL A 1 225 ? 226.31700 5.21900 118.13700 1.000 97.94859 225 VAL A O 1
ATOM 1689 N N . GLN A 1 226 ? 224.89400 4.14700 119.50900 1.000 86.18665 226 GLN A N 1
ATOM 1690 C CA . GLN A 1 226 ? 223.72500 4.63400 118.78800 1.000 89.82393 226 GLN A CA 1
ATOM 1691 C C . GLN A 1 226 ? 223.61300 6.15100 118.85100 1.000 94.97455 226 GLN A C 1
ATOM 1692 O O . GLN A 1 226 ? 223.07100 6.76700 117.92600 1.000 102.05697 226 GLN A O 1
ATOM 1698 N N . ARG A 1 227 ? 224.12200 6.77100 119.92000 1.000 94.48238 227 ARG A N 1
ATOM 1699 C CA . ARG A 1 227 ? 224.15400 8.23000 119.98200 1.000 100.45152 227 ARG A CA 1
ATOM 1700 C C . ARG A 1 227 ? 224.98400 8.80600 118.83800 1.000 112.75036 227 ARG A C 1
ATOM 1701 O O . ARG A 1 227 ? 224.57600 9.77600 118.19000 1.000 123.48059 227 ARG A O 1
ATOM 1709 N N . GLU A 1 228 ? 226.14400 8.20300 118.56100 1.000 111.13964 228 GLU A N 1
ATOM 1710 C CA . GLU A 1 228 ? 226.94900 8.61900 117.41600 1.000 117.21142 228 GLU A CA 1
ATOM 1711 C C . GLU A 1 228 ? 226.15400 8.52800 116.11300 1.000 120.51971 228 GLU A C 1
ATOM 1712 O O . GLU A 1 228 ? 226.03500 9.51200 115.37000 1.000 124.06224 228 GLU A O 1
ATOM 1718 N N . GLN A 1 229 ? 225.59500 7.35700 115.82300 1.000 114.59269 229 GLN A N 1
ATOM 1719 C CA . GLN A 1 229 ? 224.78400 7.17200 114.62800 1.000 109.20520 229 GLN A CA 1
ATOM 1720 C C . GLN A 1 229 ? 223.38600 7.77000 114.81500 1.000 109.43944 229 GLN A C 1
ATOM 1721 O O . GLN A 1 229 ? 223.22500 8.88800 115.31900 1.000 105.76531 229 GLN A O 1
ATOM 1723 N N . GLY B 1 1 ? 257.20300 11.46800 175.19700 1.000 67.58179 1 GLY B N 1
ATOM 1724 C CA . GLY B 1 1 ? 256.98300 11.30200 176.62100 1.000 68.65034 1 GLY B CA 1
ATOM 1725 C C . GLY B 1 1 ? 255.90700 10.29800 176.99300 1.000 74.04046 1 GLY B C 1
ATOM 1726 O O . GLY B 1 1 ? 255.51800 9.44600 176.18300 1.000 70.67953 1 GLY B O 1
ATOM 1727 N N . VAL B 1 2 ? 255.43000 10.41600 178.23900 1.000 81.73085 2 VAL B N 1
ATOM 1728 C CA . VAL B 1 2 ? 254.35500 9.56500 178.74000 1.000 75.42483 2 VAL B CA 1
ATOM 1729 C C . VAL B 1 2 ? 253.14600 9.65700 177.82500 1.000 71.91389 2 VAL B C 1
ATOM 1730 O O . VAL B 1 2 ? 252.79000 10.73900 177.34500 1.000 73.04823 2 VAL B O 1
ATOM 1734 N N . ILE B 1 3 ? 252.51200 8.50400 177.58400 1.000 75.39588 3 ILE B N 1
ATOM 1735 C CA . ILE B 1 3 ? 251.41000 8.38500 176.65000 1.000 78.74628 3 ILE B CA 1
ATOM 1736 C C . ILE B 1 3 ? 250.08800 8.50600 177.39600 1.000 90.80826 3 ILE B C 1
ATOM 1737 O O . ILE B 1 3 ? 249.99500 8.28000 178.60700 1.000 97.10112 3 ILE B O 1
ATOM 1742 N N . THR B 1 4 ? 249.04500 8.84800 176.64400 1.000 90.15555 4 THR B N 1
ATOM 1743 C CA . THR B 1 4 ? 247.67000 8.91000 177.11400 1.000 95.17983 4 THR B CA 1
ATOM 1744 C C . THR B 1 4 ? 246.91600 7.67000 176.64400 1.000 91.58467 4 THR B C 1
ATOM 1745 O O . THR B 1 4 ? 247.37700 6.92200 175.77600 1.000 87.58155 4 THR B O 1
ATOM 1749 N N . ALA B 1 5 ? 245.75200 7.44500 177.24400 1.000 91.51624 5 ALA B N 1
ATOM 1750 C CA . ALA B 1 5 ? 244.85300 6.41400 176.75100 1.000 91.32148 5 ALA B CA 1
ATOM 1751 C C . ALA B 1 5 ? 244.03900 6.87500 175.54500 1.000 85.57605 5 ALA B C 1
ATOM 1752 O O . ALA B 1 5 ? 243.27000 6.07600 174.99900 1.000 89.09226 5 ALA B O 1
ATOM 1754 N N . GLY B 1 6 ? 244.20800 8.12500 175.09700 1.000 74.26417 6 GLY B N 1
ATOM 1755 C CA . GLY B 1 6 ? 243.35400 8.66100 174.05600 1.000 60.13089 6 GLY B CA 1
ATOM 1756 C C . GLY B 1 6 ? 242.00500 9.06200 174.62900 1.000 62.03639 6 GLY B C 1
ATOM 1757 O O . GLY B 1 6 ? 241.82700 9.19100 175.85100 1.000 62.68910 6 GLY B O 1
ATOM 1758 N N . PHE B 1 7 ? 241.03100 9.24100 173.73600 1.000 53.55642 7 PHE B N 1
ATOM 1759 C CA . PHE B 1 7 ? 239.70200 9.63600 174.17500 1.000 52.56946 7 PHE B CA 1
ATOM 1760 C C . PHE B 1 7 ? 238.95500 8.44700 174.75200 1.000 44.25794 7 PHE B C 1
ATOM 1761 O O . PHE B 1 7 ? 239.12600 7.30500 174.31200 1.000 48.39528 7 PHE B O 1
ATOM 1769 N N . GLU B 1 8 ? 238.19200 8.71600 175.79800 1.000 45.02382 8 GLU B N 1
ATOM 1770 C CA . GLU B 1 8 ? 237.48600 7.68600 176.53600 1.000 51.66146 8 GLU B CA 1
ATOM 1771 C C . GLU B 1 8 ? 236.06700 7.57000 176.00400 1.000 49.04535 8 GLU B C 1
ATOM 1772 O O . GLU B 1 8 ? 235.50200 8.52800 175.46200 1.000 44.20267 8 GLU B O 1
ATOM 1778 N N . LEU B 1 9 ? 235.50400 6.37400 176.14300 1.000 51.04033 9 LEU B N 1
ATOM 1779 C CA . LEU B 1 9 ? 234.08100 6.15000 175.90800 1.000 42.92357 9 LEU B CA 1
ATOM 1780 C C . LEU B 1 9 ? 233.36900 6.43100 177.22400 1.000 44.53692 9 LEU B C 1
ATOM 1781 O O . LEU B 1 9 ? 233.40400 5.61900 178.15400 1.000 46.35293 9 LEU B O 1
ATOM 1786 N N . LYS B 1 10 ? 232.76400 7.58300 177.32000 1.000 49.94809 10 LYS B N 1
ATOM 1787 C CA . LYS B 1 10 ? 232.01700 7.86800 178.53100 1.000 48.94797 10 LYS B CA 1
ATOM 1788 C C . LYS B 1 10 ? 230.67800 7.13000 178.48000 1.000 56.17779 10 LYS B C 1
ATOM 1789 O O . LYS B 1 10 ? 230.03400 7.09000 177.42900 1.000 52.47734 10 LYS B O 1
ATOM 1795 N N . PRO B 1 11 ? 230.25800 6.50000 179.57100 1.000 46.15290 11 PRO B N 1
ATOM 1796 C CA . PRO B 1 11 ? 228.95600 5.83300 179.58400 1.000 42.86567 11 PRO B CA 1
ATOM 1797 C C . PRO B 1 11 ? 227.84200 6.85600 179.66100 1.000 48.62688 11 PRO B C 1
ATOM 1798 O O . PRO B 1 11 ? 228.07600 7.99400 180.10000 1.000 50.69555 11 PRO B O 1
ATOM 1802 N N . PRO B 1 12 ? 226.63100 6.50700 179.22300 1.000 42.78934 12 PRO B N 1
ATOM 1803 C CA . PRO B 1 12 ? 225.50300 7.40900 179.43600 1.000 41.17599 12 PRO B CA 1
ATOM 1804 C C . PRO B 1 12 ? 225.30600 7.65300 180.90600 1.000 42.08136 12 PRO B C 1
ATOM 1805 O O . PRO B 1 12 ? 225.59500 6.77900 181.75100 1.000 44.74747 12 PRO B O 1
ATOM 1809 N N . PRO B 1 13 ? 224.81200 8.83800 181.29000 1.000 43.45784 13 PRO B N 1
ATOM 1810 C CA . PRO B 1 13 ? 224.64700 9.16400 182.70900 1.000 46.76087 13 PRO B CA 1
ATOM 1811 C C . PRO B 1 13 ? 223.43800 8.51800 183.37800 1.000 51.26141 13 PRO B C 1
ATOM 1812 O O . PRO B 1 13 ? 222.80400 9.14000 184.23300 1.000 52.72737 13 PRO B O 1
ATOM 1816 N N . TYR B 1 14 ? 223.10200 7.29100 182.99800 1.000 48.43739 14 TYR B N 1
ATOM 1817 C CA . TYR B 1 14 ? 222.03100 6.51400 183.61300 1.000 42.07873 14 TYR B CA 1
ATOM 1818 C C . TYR B 1 14 ? 222.28500 5.06000 183.26100 1.000 41.28390 14 TYR B C 1
ATOM 1819 O O . TYR B 1 14 ? 222.97200 4.78200 182.27500 1.000 39.37841 14 TYR B O 1
ATOM 1828 N N . PRO B 1 15 ? 221.74500 4.11000 184.02300 1.000 42.22085 15 PRO B N 1
ATOM 1829 C CA . PRO B 1 15 ? 221.88900 2.70300 183.62100 1.000 42.26033 15 PRO B CA 1
ATOM 1830 C C . PRO B 1 15 ? 221.36000 2.49100 182.20100 1.000 48.58740 15 PRO B C 1
ATOM 1831 O O . PRO B 1 15 ? 220.51000 3.24300 181.71500 1.000 45.79760 15 PRO B O 1
ATOM 1835 N N . LEU B 1 16 ? 221.88400 1.46000 181.52800 1.000 44.29478 16 LEU B N 1
ATOM 1836 C CA . LEU B 1 16 ? 221.59900 1.22400 180.11600 1.000 42.15505 16 LEU B CA 1
ATOM 1837 C C . LEU B 1 16 ? 220.15400 0.81300 179.85500 1.000 48.02681 16 LEU B C 1
ATOM 1838 O O . LEU B 1 16 ? 219.71900 0.82900 178.69700 1.000 52.78001 16 LEU B O 1
ATOM 1843 N N . ASP B 1 17 ? 219.41500 0.42300 180.88600 1.000 44.05002 17 ASP B N 1
ATOM 1844 C CA . ASP B 1 17 ? 218.01300 0.06800 180.75800 1.000 50.91137 17 ASP B CA 1
ATOM 1845 C C . ASP B 1 17 ? 217.10000 1.14700 181.31200 1.000 53.91436 17 ASP B C 1
ATOM 1846 O O . ASP B 1 17 ? 215.87900 0.96100 181.33300 1.000 52.63526 17 ASP B O 1
ATOM 1851 N N . ALA B 1 18 ? 217.65800 2.27300 181.75400 1.000 50.05337 18 ALA B N 1
ATOM 1852 C CA . ALA B 1 18 ? 216.84300 3.28000 182.41700 1.000 52.51156 18 ALA B CA 1
ATOM 1853 C C . ALA B 1 18 ? 215.93400 4.03500 181.45800 1.000 51.77726 18 ALA B C 1
ATOM 1854 O O . ALA B 1 18 ? 215.02800 4.73500 181.91300 1.000 49.02430 18 ALA B O 1
ATOM 1856 N N . LEU B 1 19 ? 216.14100 3.92100 180.15600 1.000 53.21428 19 LEU B N 1
ATOM 1857 C CA . LEU B 1 19 ? 215.27000 4.62300 179.23100 1.000 53.16164 19 LEU B CA 1
ATOM 1858 C C . LEU B 1 19 ? 214.09200 3.76800 178.76600 1.000 52.28258 19 LEU B C 1
ATOM 1859 O O . LEU B 1 19 ? 213.23800 4.26800 178.02500 1.000 50.54553 19 LEU B O 1
ATOM 1864 N N . GLU B 1 20 ? 214.01100 2.51200 179.19800 1.000 47.89522 20 GLU B N 1
ATOM 1865 C CA . GLU B 1 20 ? 212.92000 1.63700 178.78500 1.000 54.65392 20 GLU B CA 1
ATOM 1866 C C . GLU B 1 20 ? 211.61000 2.16500 179.35400 1.000 54.82499 20 GLU B C 1
ATOM 1867 O O . GLU B 1 20 ? 211.58200 2.69800 180.46700 1.000 51.74831 20 GLU B O 1
ATOM 1873 N N . PRO B 1 21 ? 210.51900 2.04900 178.58100 1.000 49.23222 21 PRO B N 1
ATOM 1874 C CA . PRO B 1 21 ? 210.47800 1.35500 177.30000 1.000 51.70357 21 PRO B CA 1
ATOM 1875 C C . PRO B 1 21 ? 210.64100 2.26600 176.08700 1.000 54.84342 21 PRO B C 1
ATOM 1876 O O . PRO B 1 21 ? 210.45000 1.82700 174.97600 1.000 63.20495 21 PRO B O 1
ATOM 1880 N N . HIS B 1 22 ? 211.01300 3.52600 176.29400 1.000 48.09524 22 HIS B N 1
ATOM 1881 C CA . HIS B 1 22 ? 211.12900 4.45600 175.17300 1.000 40.54697 22 HIS B CA 1
ATOM 1882 C C . HIS B 1 22 ? 212.36100 4.17800 174.34000 1.000 41.08124 22 HIS B C 1
ATOM 1883 O O . HIS B 1 22 ? 212.32500 4.27800 173.10900 1.000 39.22049 22 HIS B O 1
ATOM 1890 N N . MET B 1 23 ? 213.45600 3.81500 174.98300 1.000 41.51814 23 MET B N 1
ATOM 1891 C CA . MET B 1 23 ? 214.65800 3.41400 174.27500 1.000 36.53070 23 MET B CA 1
ATOM 1892 C C . MET B 1 23 ? 215.20500 2.19200 174.98700 1.000 44.73168 23 MET B C 1
ATOM 1893 O O . MET B 1 23 ? 215.51600 2.26200 176.18200 1.000 43.49995 23 MET B O 1
ATOM 1898 N N . SER B 1 24 ? 215.29300 1.07400 174.26700 1.000 33.12766 24 SER B N 1
ATOM 1899 C CA . SER B 1 24 ? 215.49900 -0.21100 174.91400 1.000 46.14764 24 SER B CA 1
ATOM 1900 C C . SER B 1 24 ? 216.95500 -0.41900 175.36300 1.000 45.23174 24 SER B C 1
ATOM 1901 O O . SER B 1 24 ? 217.88400 0.25700 174.91400 1.000 44.76063 24 SER B O 1
ATOM 1904 N N . ARG B 1 25 ? 217.13200 -1.39300 176.26100 1.000 48.00312 25 ARG B N 1
ATOM 1905 C CA . ARG B 1 25 ? 218.46800 -1.84700 176.65000 1.000 41.21020 25 ARG B CA 1
ATOM 1906 C C . ARG B 1 25 ? 219.26100 -2.32100 175.44000 1.000 42.52615 25 ARG B C 1
ATOM 1907 O O . ARG B 1 25 ? 220.46200 -2.04200 175.32200 1.000 44.36321 25 ARG B O 1
ATOM 1915 N N . GLU B 1 26 ? 218.60000 -3.03600 174.52300 1.000 39.04942 26 GLU B N 1
ATOM 1916 C CA . GLU B 1 26 ? 219.25200 -3.47600 173.29800 1.000 38.39408 26 GLU B CA 1
ATOM 1917 C C . GLU B 1 26 ? 219.74600 -2.28600 172.48400 1.000 41.67868 26 GLU B C 1
ATOM 1918 O O . GLU B 1 26 ? 220.86000 -2.30800 171.94300 1.000 40.59171 26 GLU B O 1
ATOM 1924 N N . THR B 1 27 ? 218.93600 -1.23300 172.39400 1.000 40.41537 27 THR B N 1
ATOM 1925 C CA . THR B 1 27 ? 219.36100 -0.05400 171.65000 1.000 37.39396 27 THR B CA 1
ATOM 1926 C C . THR B 1 27 ? 220.63700 0.52900 172.24800 1.000 36.59649 27 THR B C 1
ATOM 1927 O O . THR B 1 27 ? 221.62400 0.74700 171.53900 1.000 37.74137 27 THR B O 1
ATOM 1931 N N . LEU B 1 28 ? 220.65000 0.75200 173.56400 1.000 37.97297 28 LEU B N 1
ATOM 1932 C CA . LEU B 1 28 ? 221.86100 1.26100 174.20500 1.000 34.90945 28 LEU B CA 1
ATOM 1933 C C . LEU B 1 28 ? 223.04300 0.31900 173.97600 1.000 37.52029 28 LEU B C 1
ATOM 1934 O O . LEU B 1 28 ? 224.14000 0.76700 173.61800 1.000 39.24155 28 LEU B O 1
ATOM 1939 N N . ASP B 1 29 ? 222.84000 -0.99000 174.15900 1.000 36.09380 29 ASP B N 1
ATOM 1940 C CA . ASP B 1 29 ? 223.93800 -1.92900 173.94000 1.000 35.15421 29 ASP B CA 1
ATOM 1941 C C . ASP B 1 29 ? 224.49800 -1.79700 172.53800 1.000 42.34192 29 ASP B C 1
ATOM 1942 O O . ASP B 1 29 ? 225.72400 -1.80400 172.34600 1.000 39.16522 29 ASP B O 1
ATOM 1947 N N . TYR B 1 30 ? 223.61600 -1.64600 171.54300 1.000 41.69974 30 TYR B N 1
ATOM 1948 C CA . TYR B 1 30 ? 224.08800 -1.54900 170.17000 1.000 35.44372 30 TYR B CA 1
ATOM 1949 C C . TYR B 1 30 ? 224.61500 -0.15500 169.86400 1.000 36.74388 30 TYR B C 1
ATOM 1950 O O . TYR B 1 30 ? 225.72300 -0.00200 169.33500 1.000 38.95204 30 TYR B O 1
ATOM 1959 N N . HIS B 1 31 ? 223.83900 0.87100 170.20700 1.000 39.55737 31 HIS B N 1
ATOM 1960 C CA . HIS B 1 31 ? 224.15100 2.23400 169.78800 1.000 37.81243 31 HIS B CA 1
ATOM 1961 C C . HIS B 1 31 ? 225.31500 2.80400 170.59100 1.000 39.69160 31 HIS B C 1
ATOM 1962 O O . HIS B 1 31 ? 226.24900 3.38100 170.02500 1.000 40.08112 31 HIS B O 1
ATOM 1969 N N . TRP B 1 32 ? 225.26600 2.67900 171.91100 1.000 39.37314 32 TRP B N 1
ATOM 1970 C CA . TRP B 1 32 ? 226.41900 3.08400 172.70500 1.000 36.69651 32 TRP B CA 1
ATOM 1971 C C . TRP B 1 32 ? 227.52900 2.04300 172.61900 1.000 37.61240 32 TRP B C 1
ATOM 1972 O O . TRP B 1 32 ? 228.66100 2.36900 172.25300 1.000 42.62353 32 TRP B O 1
ATOM 1983 N N . GLY B 1 33 ? 227.20700 0.77500 172.89100 1.000 40.43116 33 GLY B N 1
ATOM 1984 C CA . GLY B 1 33 ? 228.23200 -0.23900 173.07500 1.000 35.19896 33 GLY B CA 1
ATOM 1985 C C . GLY B 1 33 ? 228.97500 -0.63300 171.81400 1.000 41.78133 33 GLY B C 1
ATOM 1986 O O . GLY B 1 33 ? 230.09300 -1.14900 171.90300 1.000 46.22396 33 GLY B O 1
ATOM 1987 N N . LYS B 1 34 ? 228.38700 -0.41800 170.64000 1.000 33.64088 34 LYS B N 1
ATOM 1988 C CA . LYS B 1 34 ? 229.08600 -0.73100 169.40000 1.000 37.98613 34 LYS B CA 1
ATOM 1989 C C . LYS B 1 34 ? 229.35800 0.52100 168.57800 1.000 47.22145 34 LYS B C 1
ATOM 1990 O O . LYS B 1 34 ? 230.52400 0.81000 168.29200 1.000 51.95097 34 LYS B O 1
ATOM 1996 N N . HIS B 1 35 ? 228.33000 1.29600 168.21500 1.000 43.33941 35 HIS B N 1
ATOM 1997 C CA . HIS B 1 35 ? 228.55600 2.43400 167.32600 1.000 40.19166 35 HIS B CA 1
ATOM 1998 C C . HIS B 1 35 ? 229.39000 3.51900 168.00000 1.000 36.84389 35 HIS B C 1
ATOM 1999 O O . HIS B 1 35 ? 230.40400 3.96500 167.44700 1.000 29.27719 35 HIS B O 1
ATOM 2006 N N . HIS B 1 36 ? 228.95300 3.98800 169.17400 1.000 35.63322 36 HIS B N 1
ATOM 2007 C CA . HIS B 1 36 ? 229.70400 5.01200 169.88400 1.000 30.36943 36 HIS B CA 1
ATOM 2008 C C . HIS B 1 36 ? 231.09500 4.50000 170.24200 1.000 37.73347 36 HIS B C 1
ATOM 2009 O O . HIS B 1 36 ? 232.09100 5.19500 170.03400 1.000 34.35675 36 HIS B O 1
ATOM 2016 N N . LYS B 1 37 ? 231.18000 3.26600 170.74200 1.000 39.38367 37 LYS B N 1
ATOM 2017 C CA . LYS B 1 37 ? 232.47400 2.67100 171.03500 1.000 42.01820 37 LYS B CA 1
ATOM 2018 C C . LYS B 1 37 ? 233.36600 2.67200 169.79600 1.000 42.42351 37 LYS B C 1
ATOM 2019 O O . LYS B 1 37 ? 234.54900 3.02200 169.87300 1.000 43.01568 37 LYS B O 1
ATOM 2025 N N . THR B 1 38 ? 232.80700 2.32000 168.63900 1.000 40.43380 38 THR B N 1
ATOM 2026 C CA . THR B 1 38 ? 233.61800 2.22300 167.42900 1.000 37.71505 38 THR B CA 1
ATOM 2027 C C . THR B 1 38 ? 234.13300 3.59000 166.99000 1.000 36.41752 38 THR B C 1
ATOM 2028 O O . THR B 1 38 ? 235.28400 3.71200 166.55100 1.000 42.21296 38 THR B O 1
ATOM 2032 N N . TYR B 1 39 ? 233.31100 4.63700 167.12000 1.000 33.58824 39 TYR B N 1
ATOM 2033 C CA . TYR B 1 39 ? 233.77100 5.98400 166.78300 1.000 29.98517 39 TYR B CA 1
ATOM 2034 C C . TYR B 1 39 ? 234.99600 6.37100 167.60800 1.000 35.66217 39 TYR B C 1
ATOM 2035 O O . TYR B 1 39 ? 235.99400 6.86200 167.06500 1.000 41.64447 39 TYR B O 1
ATOM 2044 N N . VAL B 1 40 ? 234.94000 6.14000 168.92400 1.000 31.71170 40 VAL B N 1
ATOM 2045 C CA . VAL B 1 40 ? 236.04200 6.50600 169.80500 1.000 34.24358 40 VAL B CA 1
ATOM 2046 C C . VAL B 1 40 ? 237.26800 5.65300 169.50500 1.000 39.61001 40 VAL B C 1
ATOM 2047 O O . VAL B 1 40 ? 238.37700 6.17600 169.34800 1.000 43.28151 40 VAL B O 1
ATOM 2051 N N . GLU B 1 41 ? 237.08400 4.33400 169.37500 1.000 39.77319 41 GLU B N 1
ATOM 2052 C CA . GLU B 1 41 ? 238.20400 3.47400 169.00000 1.000 44.82380 41 GLU B CA 1
ATOM 2053 C C . GLU B 1 41 ? 238.82600 3.91300 167.67600 1.000 47.96628 41 GLU B C 1
ATOM 2054 O O . GLU B 1 41 ? 240.05300 4.01800 167.56900 1.000 43.06832 41 GLU B O 1
ATOM 2060 N N . ASN B 1 42 ? 237.99800 4.18900 166.65400 1.000 40.82858 42 ASN B N 1
ATOM 2061 C CA . ASN B 1 42 ? 238.56600 4.53500 165.34400 1.000 40.67330 42 ASN B CA 1
ATOM 2062 C C . ASN B 1 42 ? 239.23900 5.89800 165.37100 1.000 38.98362 42 ASN B C 1
ATOM 2063 O O . ASN B 1 42 ? 240.26800 6.10100 164.71200 1.000 45.83707 42 ASN B O 1
ATOM 2068 N N . LEU B 1 43 ? 238.66800 6.84400 166.11600 1.000 33.30136 43 LEU B N 1
ATOM 2069 C CA . LEU B 1 43 ? 239.34800 8.11000 166.35100 1.000 33.98565 43 LEU B CA 1
ATOM 2070 C C . LEU B 1 43 ? 240.71100 7.88900 167.00300 1.000 33.88564 43 LEU B C 1
ATOM 2071 O O . LEU B 1 43 ? 241.70600 8.50000 166.59900 1.000 37.85191 43 LEU B O 1
ATOM 2076 N N . ASN B 1 44 ? 240.77800 7.02400 168.02200 1.000 36.06222 44 ASN B N 1
ATOM 2077 C CA . ASN B 1 44 ? 242.04700 6.87000 168.73000 1.000 41.38917 44 ASN B CA 1
ATOM 2078 C C . ASN B 1 44 ? 243.08900 6.24400 167.82100 1.000 47.55833 44 ASN B C 1
ATOM 2079 O O . ASN B 1 44 ? 244.26600 6.61900 167.87600 1.000 48.95850 44 ASN B O 1
ATOM 2084 N N . LYS B 1 45 ? 242.66500 5.32600 166.94800 1.000 48.17683 45 LYS B N 1
ATOM 2085 C CA . LYS B 1 45 ? 243.58900 4.77000 165.97000 1.000 50.60870 45 LYS B CA 1
ATOM 2086 C C . LYS B 1 45 ? 244.06100 5.84000 164.99300 1.000 48.46371 45 LYS B C 1
ATOM 2087 O O . LYS B 1 45 ? 245.24400 5.87800 164.63400 1.000 55.77511 45 LYS B O 1
ATOM 2093 N N . GLN B 1 46 ? 243.17300 6.75100 164.59200 1.000 38.32302 46 GLN B N 1
ATOM 2094 C CA . GLN B 1 46 ? 243.55300 7.73700 163.58100 1.000 38.96783 46 GLN B CA 1
ATOM 2095 C C . GLN B 1 46 ? 244.57500 8.74000 164.09700 1.000 44.15793 46 GLN B C 1
ATOM 2096 O O . GLN B 1 46 ? 245.32700 9.30500 163.30000 1.000 45.07909 46 GLN B O 1
ATOM 2102 N N . ILE B 1 47 ? 244.58800 9.01700 165.40300 1.000 43.52101 47 ILE B N 1
ATOM 2103 C CA . ILE B 1 47 ? 245.45100 10.06100 165.94700 1.000 52.17994 47 ILE B CA 1
ATOM 2104 C C . ILE B 1 47 ? 246.67500 9.50000 166.65100 1.000 52.52209 47 ILE B C 1
ATOM 2105 O O . ILE B 1 47 ? 247.46100 10.26900 167.21700 1.000 59.71505 47 ILE B O 1
ATOM 2110 N N . LEU B 1 48 ? 246.84200 8.18200 166.66400 1.000 48.66373 48 LEU B N 1
ATOM 2111 C CA . LEU B 1 48 ? 248.11700 7.59300 167.03100 1.000 50.92716 48 LEU B CA 1
ATOM 2112 C C . LEU B 1 48 ? 249.23200 8.28600 166.26500 1.000 56.25675 48 LEU B C 1
ATOM 2113 O O . LEU B 1 48 ? 249.09400 8.58200 165.07300 1.000 64.94463 48 LEU B O 1
ATOM 2118 N N . GLY B 1 49 ? 250.33000 8.55800 166.95200 1.000 51.58513 49 GLY B N 1
ATOM 2119 C CA . GLY B 1 49 ? 251.44300 9.22400 166.31700 1.000 57.33582 49 GLY B CA 1
ATOM 2120 C C . GLY B 1 49 ? 251.37400 10.73600 166.30500 1.000 57.13053 49 GLY B C 1
ATOM 2121 O O . GLY B 1 49 ? 252.29500 11.37500 165.78600 1.000 60.43093 49 GLY B O 1
ATOM 2122 N N . THR B 1 50 ? 250.31700 11.33000 166.85200 1.000 54.29335 50 THR B N 1
ATOM 2123 C CA . THR B 1 50 ? 250.18200 12.77600 166.96600 1.000 48.97166 50 THR B CA 1
ATOM 2124 C C . THR B 1 50 ? 249.85900 13.13300 168.40700 1.000 56.54889 50 THR B C 1
ATOM 2125 O O . THR B 1 50 ? 249.64600 12.26100 169.25700 1.000 52.47471 50 THR B O 1
ATOM 2129 N N . ASP B 1 51 ? 249.75800 14.43500 168.67000 1.000 59.89666 51 ASP B N 1
ATOM 2130 C CA . ASP B 1 51 ? 249.44000 14.93100 170.00300 1.000 62.74700 51 ASP B CA 1
ATOM 2131 C C . ASP B 1 51 ? 248.02700 15.49900 170.07600 1.000 63.03387 51 ASP B C 1
ATOM 2132 O O . ASP B 1 51 ? 247.74200 16.36800 170.90600 1.000 65.39205 51 ASP B O 1
ATOM 2137 N N . LEU B 1 52 ? 247.12600 15.01100 169.21700 1.000 51.94044 52 LEU B N 1
ATOM 2138 C CA . LEU B 1 52 ? 245.76200 15.51600 169.24900 1.000 54.05385 52 LEU B CA 1
ATOM 2139 C C . LEU B 1 52 ? 245.01400 15.06300 170.49000 1.000 54.81447 52 LEU B C 1
ATOM 2140 O O . LEU B 1 52 ? 244.04500 15.72100 170.88500 1.000 53.95384 52 LEU B O 1
ATOM 2145 N N . ASP B 1 53 ? 245.42400 13.95600 171.11400 1.000 50.54027 53 ASP B N 1
ATOM 2146 C CA . ASP B 1 53 ? 244.71400 13.55800 172.32400 1.000 57.28055 53 ASP B CA 1
ATOM 2147 C C . ASP B 1 53 ? 244.99900 14.48300 173.50500 1.000 60.72307 53 ASP B C 1
ATOM 2148 O O . ASP B 1 53 ? 244.27600 14.41300 174.50600 1.000 61.97585 53 ASP B O 1
ATOM 2153 N N . ALA B 1 54 ? 246.00300 15.36700 173.40600 1.000 56.08304 54 ALA B N 1
ATOM 2154 C CA . ALA B 1 54 ? 246.13100 16.43700 174.39200 1.000 64.34982 54 ALA B CA 1
ATOM 2155 C C . ALA B 1 54 ? 245.03400 17.49600 174.25300 1.000 64.82619 54 ALA B C 1
ATOM 2156 O O . ALA B 1 54 ? 244.84800 18.30100 175.16900 1.000 67.52915 54 ALA B O 1
ATOM 2158 N N . LEU B 1 55 ? 244.32200 17.52600 173.13300 1.000 61.42579 55 LEU B N 1
ATOM 2159 C CA . LEU B 1 55 ? 243.26900 18.50300 172.89100 1.000 57.98064 55 LEU B CA 1
ATOM 2160 C C . LEU B 1 55 ? 241.92100 17.96200 173.33100 1.000 48.45055 55 LEU B C 1
ATOM 2161 O O . LEU B 1 55 ? 241.71400 16.75200 173.43200 1.000 56.96999 55 LEU B O 1
ATOM 2166 N N . SER B 1 56 ? 240.99600 18.87900 173.59100 1.000 46.90826 56 SER B N 1
ATOM 2167 C CA . SER B 1 56 ? 239.61800 18.47800 173.83300 1.000 49.40066 56 SER B CA 1
ATOM 2168 C C . SER B 1 56 ? 239.00800 17.90200 172.55700 1.000 47.55044 56 SER B C 1
ATOM 2169 O O . SER B 1 56 ? 239.45600 18.19400 171.44300 1.000 44.02370 56 SER B O 1
ATOM 2172 N N . LEU B 1 57 ? 237.97600 17.06800 172.72400 1.000 49.20590 57 LEU B N 1
ATOM 2173 C CA . LEU B 1 57 ? 237.21900 16.60600 171.56200 1.000 50.31393 57 LEU B CA 1
ATOM 2174 C C . LEU B 1 57 ? 236.77800 17.78500 170.70500 1.000 52.39576 57 LEU B C 1
ATOM 2175 O O . LEU B 1 57 ? 236.97200 17.78200 169.48400 1.000 49.94546 57 LEU B O 1
ATOM 2180 N N . GLU B 1 58 ? 236.20000 18.81300 171.34400 1.000 48.75321 58 GLU B N 1
ATOM 2181 C CA . GLU B 1 58 ? 235.78800 20.02600 170.64300 1.000 48.01365 58 GLU B CA 1
ATOM 2182 C C . GLU B 1 58 ? 236.89700 20.56500 169.74900 1.000 52.07203 58 GLU B C 1
ATOM 2183 O O . GLU B 1 58 ? 236.67300 20.87800 168.57300 1.000 58.48070 58 GLU B O 1
ATOM 2189 N N . GLU B 1 59 ? 238.10500 20.69000 170.30100 1.000 43.03148 59 GLU B N 1
ATOM 2190 C CA . GLU B 1 59 ? 239.21400 21.27200 169.55600 1.000 45.04224 59 GLU B CA 1
ATOM 2191 C C . GLU B 1 59 ? 239.59400 20.42100 168.35900 1.000 39.26523 59 GLU B C 1
ATOM 2192 O O . GLU B 1 59 ? 240.03600 20.95700 167.33600 1.000 47.73204 59 GLU B O 1
ATOM 2198 N N . VAL B 1 60 ? 239.45700 19.09700 168.47400 1.000 35.57269 60 VAL B N 1
ATOM 2199 C CA . VAL B 1 60 ? 239.78700 18.23100 167.35200 1.000 42.93936 60 VAL B CA 1
ATOM 2200 C C . VAL B 1 60 ? 238.74100 18.38500 166.25600 1.000 45.28438 60 VAL B C 1
ATOM 2201 O O . VAL B 1 60 ? 239.07800 18.48500 165.06900 1.000 45.06593 60 VAL B O 1
ATOM 2205 N N . VAL B 1 61 ? 237.46400 18.44900 166.65100 1.000 39.28892 61 VAL B N 1
ATOM 2206 C CA . VAL B 1 61 ? 236.36500 18.68400 165.71400 1.000 41.63657 61 VAL B CA 1
ATOM 2207 C C . VAL B 1 61 ? 236.59400 19.97000 164.92800 1.000 43.12886 61 VAL B C 1
ATOM 2208 O O . VAL B 1 61 ? 236.57000 19.97200 163.69400 1.000 45.58704 61 VAL B O 1
ATOM 2212 N N . LEU B 1 62 ? 236.82100 21.08300 165.63400 1.000 40.82068 62 LEU B N 1
ATOM 2213 C CA . LEU B 1 62 ? 237.06100 22.35800 164.96500 1.000 46.75034 62 LEU B CA 1
ATOM 2214 C C . LEU B 1 62 ? 238.29900 22.29800 164.07900 1.000 52.19047 62 LEU B C 1
ATOM 2215 O O . LEU B 1 62 ? 238.31300 22.84900 162.97000 1.000 56.60416 62 LEU B O 1
ATOM 2220 N N . LEU B 1 63 ? 239.35700 21.64700 164.56400 1.000 47.83995 63 LEU B N 1
ATOM 2221 C CA . LEU B 1 63 ? 240.60000 21.59900 163.81400 1.000 50.04021 63 LEU B CA 1
ATOM 2222 C C . LEU B 1 63 ? 240.41400 20.84500 162.50800 1.000 44.88170 63 LEU B C 1
ATOM 2223 O O . LEU B 1 63 ? 240.91300 21.26000 161.46000 1.000 54.08806 63 LEU B O 1
ATOM 2228 N N . SER B 1 64 ? 239.68300 19.75300 162.54800 1.000 38.37565 64 SER B N 1
ATOM 2229 C CA . SER B 1 64 ? 239.58600 18.87300 161.40300 1.000 44.77379 64 SER B CA 1
ATOM 2230 C C . SER B 1 64 ? 238.42600 19.22700 160.46400 1.000 45.35281 64 SER B C 1
ATOM 2231 O O . SER B 1 64 ? 238.31000 18.62200 159.38900 1.000 42.55510 64 SER B O 1
ATOM 2234 N N . TYR B 1 65 ? 237.58100 20.19900 160.82200 1.000 41.01544 65 TYR B N 1
ATOM 2235 C CA . TYR B 1 65 ? 236.51300 20.59900 159.91100 1.000 46.77929 65 TYR B CA 1
ATOM 2236 C C . TYR B 1 65 ? 237.07100 21.28900 158.67800 1.000 53.42219 65 TYR B C 1
ATOM 2237 O O . TYR B 1 65 ? 236.57100 21.08600 157.56300 1.000 47.35831 65 TYR B O 1
ATOM 2246 N N . ASN B 1 66 ? 238.08500 22.13000 158.86200 1.000 59.23342 66 ASN B N 1
ATOM 2247 C CA . ASN B 1 66 ? 238.78500 22.75300 157.74600 1.000 61.05206 66 ASN B CA 1
ATOM 2248 C C . ASN B 1 66 ? 237.81500 23.49400 156.82000 1.000 59.78348 66 ASN B C 1
ATOM 2249 O O . ASN B 1 66 ? 237.79600 23.28200 155.60200 1.000 53.43799 66 ASN B O 1
ATOM 2254 N N . LYS B 1 67 ? 236.97700 24.34700 157.42300 1.000 62.77595 67 LYS B N 1
ATOM 2255 C CA . LYS B 1 67 ? 236.04900 25.21300 156.68700 1.000 56.49888 67 LYS B CA 1
ATOM 2256 C C . LYS B 1 67 ? 235.19000 24.43800 155.69100 1.000 53.56169 67 LYS B C 1
ATOM 2257 O O . LYS B 1 67 ? 234.75100 24.98700 154.68100 1.000 66.85802 67 LYS B O 1
ATOM 2263 N N . GLY B 1 68 ? 234.96100 23.14600 155.93300 1.000 47.70046 68 GLY B N 1
ATOM 2264 C CA . GLY B 1 68 ? 234.12100 22.32400 155.07500 1.000 50.64028 68 GLY B CA 1
ATOM 2265 C C . GLY B 1 68 ? 234.84500 21.17400 154.39800 1.000 61.53633 68 GLY B C 1
ATOM 2266 O O . GLY B 1 68 ? 234.23200 20.13100 154.14300 1.000 62.98650 68 GLY B O 1
ATOM 2267 N N . ASN B 1 69 ? 236.13500 21.33900 154.09200 1.000 66.52903 69 ASN B N 1
ATOM 2268 C CA . ASN B 1 69 ? 236.89400 20.25800 153.45500 1.000 67.37913 69 ASN B CA 1
ATOM 2269 C C . ASN B 1 69 ? 237.51500 19.41800 154.56500 1.000 60.06246 69 ASN B C 1
ATOM 2270 O O . ASN B 1 69 ? 238.69600 19.53300 154.89500 1.000 53.56169 69 ASN B O 1
ATOM 2275 N N . MET B 1 70 ? 236.68900 18.53900 155.13100 1.000 54.30125 70 MET B N 1
ATOM 2276 C CA . MET B 1 70 ? 237.01800 17.89800 156.39700 1.000 53.80119 70 MET B CA 1
ATOM 2277 C C . MET B 1 70 ? 238.26100 17.02700 156.29300 1.000 52.70106 70 MET B C 1
ATOM 2278 O O . MET B 1 70 ? 238.48600 16.34800 155.28500 1.000 56.29359 70 MET B O 1
ATOM 2283 N N . LEU B 1 71 ? 239.06000 17.05100 157.35700 1.000 41.42602 71 LEU B N 1
ATOM 2284 C CA . LEU B 1 71 ? 240.28100 16.26600 157.45800 1.000 44.80800 71 LEU B CA 1
ATOM 2285 C C . LEU B 1 71 ? 239.95400 14.89400 158.02400 1.000 38.82308 71 LEU B C 1
ATOM 2286 O O . LEU B 1 71 ? 238.85500 14.67500 158.52700 1.000 43.14201 71 LEU B O 1
ATOM 2291 N N . PRO B 1 72 ? 240.88200 13.93100 157.93800 1.000 37.87296 72 PRO B N 1
ATOM 2292 C CA . PRO B 1 72 ? 240.49900 12.52700 158.17300 1.000 31.68275 72 PRO B CA 1
ATOM 2293 C C . PRO B 1 72 ? 239.89100 12.22600 159.53900 1.000 41.32338 72 PRO B C 1
ATOM 2294 O O . PRO B 1 72 ? 239.05500 11.31700 159.63700 1.000 44.08686 72 PRO B O 1
ATOM 2298 N N . ALA B 1 73 ? 240.27200 12.93700 160.59300 1.000 42.78934 73 ALA B N 1
ATOM 2299 C CA . ALA B 1 73 ? 239.76800 12.60400 161.91900 1.000 39.22312 73 ALA B CA 1
ATOM 2300 C C . ALA B 1 73 ? 238.38800 13.17200 162.19100 1.000 38.66253 73 ALA B C 1
ATOM 2301 O O . ALA B 1 73 ? 237.83600 12.88600 163.25800 1.000 32.07490 73 ALA B O 1
ATOM 2303 N N . PHE B 1 74 ? 237.81600 13.94900 161.26400 1.000 42.88672 74 PHE B N 1
ATOM 2304 C CA . PHE B 1 74 ? 236.60800 14.70700 161.58900 1.000 44.05528 74 PHE B CA 1
ATOM 2305 C C . PHE B 1 74 ? 235.43000 13.79700 161.90800 1.000 36.65439 74 PHE B C 1
ATOM 2306 O O . PHE B 1 74 ? 234.80800 13.92800 162.96600 1.000 35.09368 74 PHE B O 1
ATOM 2314 N N . ASN B 1 75 ? 235.07900 12.89500 160.98700 1.000 38.15457 75 ASN B N 1
ATOM 2315 C CA . ASN B 1 75 ? 233.87000 12.09700 161.19800 1.000 38.43882 75 ASN B CA 1
ATOM 2316 C C . ASN B 1 75 ? 233.88300 11.39800 162.55900 1.000 31.60379 75 ASN B C 1
ATOM 2317 O O . ASN B 1 75 ? 232.89800 11.45400 163.29900 1.000 38.63621 75 ASN B O 1
ATOM 2322 N N . ASN B 1 76 ? 235.00000 10.77800 162.93000 1.000 30.93002 76 ASN B N 1
ATOM 2323 C CA . ASN B 1 76 ? 235.03100 10.05200 164.19200 1.000 35.56479 76 ASN B CA 1
ATOM 2324 C C . ASN B 1 76 ? 235.04800 11.00800 165.37600 1.000 35.59901 76 ASN B C 1
ATOM 2325 O O . ASN B 1 76 ? 234.37600 10.77000 166.38500 1.000 41.32601 76 ASN B O 1
ATOM 2330 N N . ALA B 1 77 ? 235.79100 12.10100 165.26300 1.000 38.19142 77 ALA B N 1
ATOM 2331 C CA . ALA B 1 77 ? 235.80500 13.07800 166.34000 1.000 40.36800 77 ALA B CA 1
ATOM 2332 C C . ALA B 1 77 ? 234.44100 13.74100 166.49500 1.000 41.90502 77 ALA B C 1
ATOM 2333 O O . ALA B 1 77 ? 233.96000 13.94300 167.61800 1.000 39.46789 77 ALA B O 1
ATOM 2335 N N . ALA B 1 78 ? 233.79300 14.07700 165.37900 1.000 42.51562 78 ALA B N 1
ATOM 2336 C CA . ALA B 1 78 ? 232.49200 14.71300 165.48700 1.000 34.99367 78 ALA B CA 1
ATOM 2337 C C . ALA B 1 78 ? 231.45800 13.72200 165.99900 1.000 29.70619 78 ALA B C 1
ATOM 2338 O O . ALA B 1 78 ? 230.67200 14.05300 166.89100 1.000 34.17515 78 ALA B O 1
ATOM 2340 N N . GLN B 1 79 ? 231.47600 12.48400 165.49600 1.000 25.12933 79 GLN B N 1
ATOM 2341 C CA . GLN B 1 79 ? 230.53400 11.49400 166.00800 1.000 24.41872 79 GLN B CA 1
ATOM 2342 C C . GLN B 1 79 ? 230.76100 11.24600 167.48500 1.000 35.09631 79 GLN B C 1
ATOM 2343 O O . GLN B 1 79 ? 229.80100 11.16200 168.25600 1.000 33.93565 79 GLN B O 1
ATOM 2349 N N . ALA B 1 80 ? 232.03100 11.14800 167.90500 1.000 31.39324 80 ALA B N 1
ATOM 2350 C CA . ALA B 1 80 ? 232.29500 10.90100 169.31300 1.000 23.26595 80 ALA B CA 1
ATOM 2351 C C . ALA B 1 80 ? 231.69100 12.00400 170.15600 1.000 32.08543 80 ALA B C 1
ATOM 2352 O O . ALA B 1 80 ? 230.98200 11.73400 171.12700 1.000 40.75489 80 ALA B O 1
ATOM 2354 N N . TRP B 1 81 ? 231.93700 13.26400 169.77500 1.000 25.95574 81 TRP B N 1
ATOM 2355 C CA . TRP B 1 81 ? 231.36400 14.38100 170.51300 1.000 28.02178 81 TRP B CA 1
ATOM 2356 C C . TRP B 1 81 ? 229.83200 14.38200 170.42100 1.000 39.24944 81 TRP B C 1
ATOM 2357 O O . TRP B 1 81 ? 229.14800 14.59300 171.43500 1.000 37.90981 81 TRP B O 1
ATOM 2368 N N . ASN B 1 82 ? 229.27400 14.12100 169.22100 1.000 34.91998 82 ASN B N 1
ATOM 2369 C CA . ASN B 1 82 ? 227.81500 14.13000 169.06600 1.000 40.44959 82 ASN B CA 1
ATOM 2370 C C . ASN B 1 82 ? 227.15100 13.11200 169.98400 1.000 40.13639 82 ASN B C 1
ATOM 2371 O O . ASN B 1 82 ? 226.13400 13.41300 170.62600 1.000 36.92811 82 ASN B O 1
ATOM 2376 N N . HIS B 1 83 ? 227.69800 11.88900 170.03900 1.000 32.92763 83 HIS B N 1
ATOM 2377 C CA . HIS B 1 83 ? 227.04200 10.83800 170.80900 1.000 36.33857 83 HIS B CA 1
ATOM 2378 C C . HIS B 1 83 ? 227.11900 11.10600 172.29500 1.000 42.42614 83 HIS B C 1
ATOM 2379 O O . HIS B 1 83 ? 226.18200 10.78800 173.03400 1.000 42.87619 83 HIS B O 1
ATOM 2386 N N . GLU B 1 84 ? 228.22600 11.67700 172.75800 1.000 38.41776 84 GLU B N 1
ATOM 2387 C CA . GLU B 1 84 ? 228.27500 12.07200 174.15200 1.000 42.82356 84 GLU B CA 1
ATOM 2388 C C . GLU B 1 84 ? 227.20300 13.11300 174.43900 1.000 37.17288 84 GLU B C 1
ATOM 2389 O O . GLU B 1 84 ? 226.44800 12.99200 175.41100 1.000 26.86901 84 GLU B O 1
ATOM 2395 N N . PHE B 1 85 ? 227.12300 14.14300 173.58900 1.000 34.08303 85 PHE B N 1
ATOM 2396 C CA . PHE B 1 85 ? 226.08900 15.16500 173.72500 1.000 38.91256 85 PHE B CA 1
ATOM 2397 C C . PHE B 1 85 ? 224.69100 14.54400 173.66700 1.000 40.33378 85 PHE B C 1
ATOM 2398 O O . PHE B 1 85 ? 223.78500 14.98800 174.37400 1.000 36.50701 85 PHE B O 1
ATOM 2406 N N . PHE B 1 86 ? 224.52300 13.48200 172.87800 1.000 44.72905 86 PHE B N 1
ATOM 2407 C CA . PHE B 1 86 ? 223.22700 12.82800 172.72800 1.000 44.56587 86 PHE B CA 1
ATOM 2408 C C . PHE B 1 86 ? 222.78000 12.17000 174.02700 1.000 42.81040 86 PHE B C 1
ATOM 2409 O O . PHE B 1 86 ? 221.68900 12.45900 174.53500 1.000 38.14931 86 PHE B O 1
ATOM 2417 N N . TRP B 1 87 ? 223.61400 11.28000 174.58000 1.000 41.73921 87 TRP B N 1
ATOM 2418 C CA . TRP B 1 87 ? 223.22200 10.54500 175.78100 1.000 40.88385 87 TRP B CA 1
ATOM 2419 C C . TRP B 1 87 ? 222.88700 11.47600 176.92800 1.000 35.24896 87 TRP B C 1
ATOM 2420 O O . TRP B 1 87 ? 222.10300 11.11900 177.81500 1.000 41.14704 87 TRP B O 1
ATOM 2431 N N . GLU B 1 88 ? 223.46500 12.66300 176.93200 1.000 37.32816 88 GLU B N 1
ATOM 2432 C CA . GLU B 1 88 ? 223.22900 13.60800 178.00600 1.000 40.27062 88 GLU B CA 1
ATOM 2433 C C . GLU B 1 88 ? 222.11000 14.56900 177.67800 1.000 48.33474 88 GLU B C 1
ATOM 2434 O O . GLU B 1 88 ? 221.71700 15.36600 178.53400 1.000 51.83779 88 GLU B O 1
ATOM 2440 N N . SER B 1 89 ? 221.57700 14.49100 176.46200 1.000 47.36094 89 SER B N 1
ATOM 2441 C CA . SER B 1 89 ? 220.39400 15.24500 176.12100 1.000 43.30782 89 SER B CA 1
ATOM 2442 C C . SER B 1 89 ? 219.12800 14.60100 176.66100 1.000 45.41071 89 SER B C 1
ATOM 2443 O O . SER B 1 89 ? 218.08500 15.26100 176.68900 1.000 53.69065 89 SER B O 1
ATOM 2446 N N . ILE B 1 90 ? 219.19400 13.33800 177.08300 1.000 43.17360 90 ILE B N 1
ATOM 2447 C CA . ILE B 1 90 ? 218.02000 12.59000 177.51000 1.000 45.33965 90 ILE B CA 1
ATOM 2448 C C . ILE B 1 90 ? 218.22400 12.08200 178.92500 1.000 46.79245 90 ILE B C 1
ATOM 2449 O O . ILE B 1 90 ? 219.32100 12.14100 179.48900 1.000 51.96413 90 ILE B O 1
ATOM 2454 N N . GLN B 1 91 ? 217.14000 11.56400 179.49500 1.000 45.19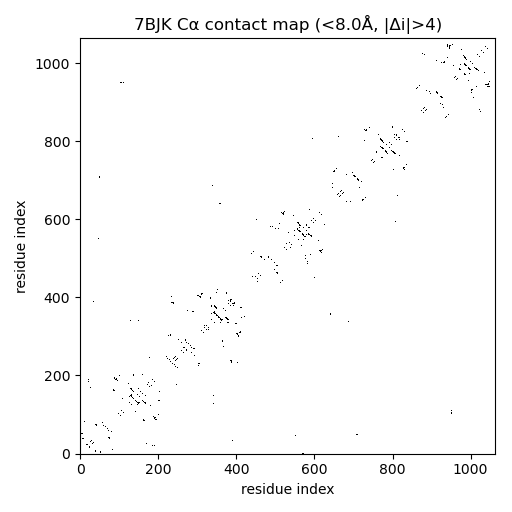226 91 GLN B N 1
ATOM 2455 C CA . GLN B 1 91 ? 217.12700 11.17900 180.89700 1.000 41.49708 91 GLN B CA 1
ATOM 2456 C C . GLN B 1 91 ? 215.93600 10.27400 181.14000 1.000 46.93194 91 GLN B C 1
ATOM 2457 O O . GLN B 1 91 ? 214.89900 10.43000 180.48500 1.000 45.62652 91 GLN B O 1
ATOM 2463 N N . PRO B 1 92 ? 216.03800 9.34400 182.08300 1.000 45.87392 92 PRO B N 1
ATOM 2464 C CA . PRO B 1 92 ? 214.83600 8.66300 182.57100 1.000 45.38702 92 PRO B CA 1
ATOM 2465 C C . PRO B 1 92 ? 213.83100 9.69600 183.05600 1.000 51.55881 92 PRO B C 1
ATOM 2466 O O . PRO B 1 92 ? 214.17700 10.62700 183.79000 1.000 49.00061 92 PRO B O 1
ATOM 2470 N N . GLY B 1 93 ? 212.58400 9.54200 182.62500 1.000 50.11917 93 GLY B N 1
ATOM 2471 C CA . GLY B 1 93 ? 211.57100 10.48300 183.04800 1.000 41.10756 93 GLY B CA 1
ATOM 2472 C C . GLY B 1 93 ? 211.74800 11.86900 182.48100 1.000 40.18377 93 GLY B C 1
ATOM 2473 O O . GLY B 1 93 ? 211.41800 12.85400 183.14600 1.000 51.99571 93 GLY B O 1
ATOM 2474 N N . GLY B 1 94 ? 212.26600 11.97500 181.26600 1.000 46.21344 94 GLY B N 1
ATOM 2475 C CA . GLY B 1 94 ? 212.34400 13.24800 180.58100 1.000 49.23748 94 GLY B CA 1
ATOM 2476 C C . GLY B 1 94 ? 211.01900 13.64300 179.95700 1.000 52.86686 94 GLY B C 1
ATOM 2477 O O . GLY B 1 94 ? 209.94500 13.19300 180.35900 1.000 51.96676 94 GLY B O 1
ATOM 2478 N N . GLY B 1 95 ? 211.11100 14.49800 178.94600 1.000 53.19848 95 GLY B N 1
ATOM 2479 C CA . GLY B 1 95 ? 209.94300 15.00700 178.26700 1.000 47.52675 95 GLY B CA 1
ATOM 2480 C C . GLY B 1 95 ? 209.36800 16.22000 178.96600 1.000 54.50390 95 GLY B C 1
ATOM 2481 O O . GLY B 1 95 ? 210.08200 16.93400 179.68100 1.000 59.78612 95 GLY B O 1
ATOM 2482 N N . GLY B 1 96 ? 208.06900 16.45200 178.77900 1.000 50.42973 96 GLY B N 1
ATOM 2483 C CA . GLY B 1 96 ? 207.42300 17.58600 179.40800 1.000 46.85825 96 GLY B CA 1
ATOM 2484 C C . GLY B 1 96 ? 207.86300 18.87400 178.73100 1.000 52.08256 96 GLY B C 1
ATOM 2485 O O . GLY B 1 96 ? 208.36600 18.89000 177.59900 1.000 53.63801 96 GLY B O 1
ATOM 2486 N N . LYS B 1 97 ? 207.70000 19.96500 179.46100 1.000 54.08543 97 LYS B N 1
ATOM 2487 C CA . LYS B 1 97 ? 208.01900 21.26400 178.91200 1.000 58.18066 97 LYS B CA 1
ATOM 2488 C C . LYS B 1 97 ? 209.18800 21.88300 179.66100 1.000 63.03124 97 LYS B C 1
ATOM 2489 O O . LYS B 1 97 ? 209.35300 21.65400 180.86300 1.000 64.74987 97 LYS B O 1
ATOM 2495 N N . PRO B 1 98 ? 210.01800 22.66600 178.97900 1.000 61.27050 98 PRO B N 1
ATOM 2496 C CA . PRO B 1 98 ? 211.04300 23.43800 179.68100 1.000 58.38595 98 PRO B CA 1
ATOM 2497 C C . PRO B 1 98 ? 210.40800 24.49700 180.56500 1.000 62.98387 98 PRO B C 1
ATOM 2498 O O . PRO B 1 98 ? 209.22900 24.82500 180.44300 1.000 66.23952 98 PRO B O 1
ATOM 2502 N N . THR B 1 99 ? 211.21400 25.02700 181.48200 1.000 69.67414 99 THR B N 1
ATOM 2503 C CA . THR B 1 99 ? 210.78100 26.04000 182.43500 1.000 71.31118 99 THR B CA 1
ATOM 2504 C C . THR B 1 99 ? 211.76300 27.20500 182.42300 1.000 68.53190 99 THR B C 1
ATOM 2505 O O . THR B 1 99 ? 212.82700 27.15100 181.79700 1.000 65.79999 99 THR B O 1
ATOM 2509 N N . GLY B 1 100 ? 211.38200 28.27000 183.12300 1.000 67.33965 100 GLY B N 1
ATOM 2510 C CA . GLY B 1 100 ? 212.30800 29.36100 183.37500 1.000 66.51850 100 GLY B CA 1
ATOM 2511 C C . GLY B 1 100 ? 212.86700 29.99300 182.11300 1.000 65.87369 100 GLY B C 1
ATOM 2512 O O . GLY B 1 100 ? 212.17200 30.17600 181.10700 1.000 67.39755 100 GLY B O 1
ATOM 2513 N N . GLU B 1 101 ? 214.15400 30.32900 182.16900 1.000 64.81830 101 GLU B N 1
ATOM 2514 C CA . GLU B 1 101 ? 214.76400 31.12100 181.11300 1.000 69.84258 101 GLU B CA 1
ATOM 2515 C C . GLU B 1 101 ? 214.73600 30.40100 179.77100 1.000 67.03698 101 GLU B C 1
ATOM 2516 O O . GLU B 1 101 ? 214.61400 31.04900 178.72400 1.000 70.28474 101 GLU B O 1
ATOM 2522 N N . LEU B 1 102 ? 214.85500 29.07200 179.77200 1.000 58.73336 102 LEU B N 1
ATOM 2523 C CA . LEU B 1 102 ? 214.87500 28.34700 178.50700 1.000 59.87823 102 LEU B CA 1
ATOM 2524 C C . LEU B 1 102 ? 213.50500 28.39700 177.82800 1.000 64.20507 102 LEU B C 1
ATOM 2525 O O . LEU B 1 102 ? 213.40300 28.68700 176.62900 1.000 65.70525 102 LEU B O 1
ATOM 2530 N N . LEU B 1 103 ? 212.44000 28.12200 178.58200 1.000 60.02825 103 LEU B N 1
ATOM 2531 C CA . LEU B 1 103 ? 211.09600 28.23300 178.02700 1.000 62.27326 103 LEU B CA 1
ATOM 2532 C C . LEU B 1 103 ? 210.83700 29.63600 177.49200 1.000 66.39743 103 LEU B C 1
ATOM 2533 O O . LEU B 1 103 ? 210.26600 29.80100 176.40700 1.000 61.58633 103 LEU B O 1
ATOM 2538 N N . ARG B 1 104 ? 211.26100 30.66100 178.23100 1.000 65.14202 104 ARG B N 1
ATOM 2539 C CA . ARG B 1 104 ? 210.96500 32.02100 177.80000 1.000 72.77452 104 ARG B CA 1
ATOM 2540 C C . ARG B 1 104 ? 211.76000 32.39800 176.55900 1.000 65.62103 104 ARG B C 1
ATOM 2541 O O . ARG B 1 104 ? 211.25600 33.12700 175.69800 1.000 66.66852 104 ARG B O 1
ATOM 2549 N N . LEU B 1 105 ? 212.97600 31.88300 176.42100 1.000 56.88840 105 LEU B N 1
ATOM 2550 C CA . LEU B 1 105 ? 213.71000 32.13900 175.18800 1.000 66.29216 105 LEU B CA 1
ATOM 2551 C C . LEU B 1 105 ? 213.08700 31.39100 174.00900 1.000 65.90264 105 LEU B C 1
ATOM 2552 O O . LEU B 1 105 ? 212.97400 31.93900 172.90400 1.000 57.47005 105 LEU B O 1
ATOM 2557 N N . ILE B 1 106 ? 212.68100 30.13700 174.22500 1.000 61.97322 106 ILE B N 1
ATOM 2558 C CA . ILE B 1 106 ? 212.00800 29.37600 173.17900 1.000 53.23007 106 ILE B CA 1
ATOM 2559 C C . ILE B 1 106 ? 210.74600 30.09800 172.73100 1.000 61.54159 106 ILE B C 1
ATOM 2560 O O . ILE B 1 106 ? 210.48500 30.25300 171.53200 1.000 57.32793 106 ILE B O 1
ATOM 2565 N N . GLU B 1 107 ? 209.94400 30.56000 173.68800 1.000 62.90491 107 GLU B N 1
ATOM 2566 C CA . GLU B 1 107 ? 208.69400 31.19100 173.30100 1.000 69.66362 107 GLU B CA 1
ATOM 2567 C C . GLU B 1 107 ? 208.94900 32.53300 172.63900 1.000 73.94044 107 GLU B C 1
ATOM 2568 O O . GLU B 1 107 ? 208.15700 32.97000 171.80000 1.000 71.48225 107 GLU B O 1
ATOM 2574 N N . ARG B 1 108 ? 210.06800 33.17800 172.95900 1.000 72.77978 108 ARG B N 1
ATOM 2575 C CA . ARG B 1 108 ? 210.36900 34.44000 172.29600 1.000 80.25699 108 ARG B CA 1
ATOM 2576 C C . ARG B 1 108 ? 210.74600 34.21800 170.83500 1.000 80.74389 108 ARG B C 1
ATOM 2577 O O . ARG B 1 108 ? 210.28900 34.95300 169.95300 1.000 83.18892 108 ARG B O 1
ATOM 2585 N N . ASP B 1 109 ? 211.56200 33.19900 170.56400 1.000 79.25424 109 ASP B N 1
ATOM 2586 C CA . ASP B 1 109 ? 212.12400 32.95800 169.24000 1.000 80.66757 109 ASP B CA 1
ATOM 2587 C C . ASP B 1 109 ? 211.28600 32.00600 168.39500 1.000 73.66936 109 ASP B C 1
ATOM 2588 O O . ASP B 1 109 ? 211.52700 31.89000 167.18600 1.000 73.70357 109 ASP B O 1
ATOM 2593 N N . PHE B 1 110 ? 210.33900 31.29700 168.99800 1.000 64.61564 110 PHE B N 1
ATOM 2594 C CA . PHE B 1 110 ? 209.44100 30.44600 168.24100 1.000 62.55224 110 PHE B CA 1
ATOM 2595 C C . PHE B 1 110 ? 207.97900 30.74000 168.52400 1.000 65.04464 110 PHE B C 1
ATOM 2596 O O . PHE B 1 110 ? 207.11900 30.01900 168.02200 1.000 70.80323 110 PHE B O 1
ATOM 2604 N N . GLY B 1 111 ? 207.66500 31.76700 169.30700 1.000 63.13915 111 GLY B N 1
ATOM 2605 C CA . GLY B 1 111 ? 206.28600 32.13000 169.56400 1.000 66.99224 111 GLY B CA 1
ATOM 2606 C C . GLY B 1 111 ? 205.60700 31.30200 170.63200 1.000 66.47113 111 GLY B C 1
ATOM 2607 O O . GLY B 1 111 ? 204.76100 31.82200 171.36100 1.000 71.14800 111 GLY B O 1
ATOM 2608 N N . SER B 1 112 ? 205.97500 30.03300 170.76100 1.000 61.19155 112 SER B N 1
ATOM 2609 C CA . SER B 1 112 ? 205.38900 29.16400 171.77400 1.000 64.25507 112 SER B CA 1
ATOM 2610 C C . SER B 1 112 ? 206.21000 27.88800 171.81400 1.000 60.31513 112 SER B C 1
ATOM 2611 O O . SER B 1 112 ? 206.97900 27.59900 170.89200 1.000 60.68096 112 SER B O 1
ATOM 2614 N N . PHE B 1 113 ? 206.03300 27.12000 172.88900 1.000 57.84115 113 PHE B N 1
ATOM 2615 C CA . PHE B 1 113 ? 206.71800 25.84000 172.97500 1.000 57.15159 113 PHE B CA 1
ATOM 2616 C C . PHE B 1 113 ? 206.15100 24.84400 171.97000 1.000 60.80203 113 PHE B C 1
ATOM 2617 O O . PHE B 1 113 ? 206.89800 24.05900 171.37400 1.000 60.22301 113 PHE B O 1
ATOM 2625 N N . GLU B 1 114 ? 204.83300 24.86700 171.76700 1.000 61.67582 114 GLU B N 1
ATOM 2626 C CA . GLU B 1 114 ? 204.18800 23.95900 170.82100 1.000 57.72008 114 GLU B CA 1
ATOM 2627 C C . GLU B 1 114 ? 204.65700 24.22200 169.39200 1.000 52.49050 114 GLU B C 1
ATOM 2628 O O . GLU B 1 114 ? 204.85900 23.28500 168.61300 1.000 44.61588 114 GLU B O 1
ATOM 2634 N N . GLU B 1 115 ? 204.81700 25.49300 169.02200 1.000 54.14333 115 GLU B N 1
ATOM 2635 C CA . GLU B 1 115 ? 205.35400 25.80700 167.70300 1.000 54.09596 115 GLU B CA 1
ATOM 2636 C C . GLU B 1 115 ? 206.81100 25.36700 167.58400 1.000 60.54937 115 GLU B C 1
ATOM 2637 O O . GLU B 1 115 ? 207.19000 24.70500 166.60500 1.000 53.07742 115 GLU B O 1
ATOM 2643 N N . PHE B 1 116 ? 207.65200 25.73700 168.56500 1.000 51.71146 116 PHE B N 1
ATOM 2644 C CA . PHE B 1 116 ? 209.01000 25.21700 168.57500 1.000 46.71876 116 PHE B CA 1
ATOM 2645 C C . PHE B 1 116 ? 208.99300 23.70400 168.42900 1.000 49.14537 116 PHE B C 1
ATOM 2646 O O . PHE B 1 116 ? 209.72900 23.13500 167.61400 1.000 45.73180 116 PHE B O 1
ATOM 2654 N N . LEU B 1 117 ? 208.14300 23.04400 169.21900 1.000 47.51359 117 LEU B N 1
ATOM 2655 C CA . LEU B 1 117 ? 208.05400 21.59100 169.19600 1.000 46.20291 117 LEU B CA 1
ATOM 2656 C C . LEU B 1 117 ? 207.79200 21.08500 167.78900 1.000 47.26356 117 LEU B C 1
ATOM 2657 O O . LEU B 1 117 ? 208.49400 20.19500 167.29400 1.000 45.10278 117 LEU B O 1
ATOM 2662 N N . GLU B 1 118 ? 206.79200 21.66400 167.12000 1.000 46.45820 118 GLU B N 1
ATOM 2663 C CA . GLU B 1 118 ? 206.44100 21.20900 165.78300 1.000 48.67426 118 GLU B CA 1
ATOM 2664 C C . GLU B 1 118 ? 207.57500 21.46200 164.79000 1.000 47.71098 118 GLU B C 1
ATOM 2665 O O . GLU B 1 118 ? 207.89100 20.58800 163.97500 1.000 44.80537 118 GLU B O 1
ATOM 2671 N N . ARG B 1 119 ? 208.20900 22.64000 164.84600 1.000 44.42112 119 ARG B N 1
ATOM 2672 C CA . ARG B 1 119 ? 209.29400 22.91700 163.90700 1.000 42.89988 119 ARG B CA 1
ATOM 2673 C C . ARG B 1 119 ? 210.47800 21.99900 164.15300 1.000 47.11354 119 ARG B C 1
ATOM 2674 O O . ARG B 1 119 ? 211.13700 21.55500 163.20400 1.000 52.21942 119 ARG B O 1
ATOM 2682 N N . PHE B 1 120 ? 210.74300 21.67700 165.41400 1.000 45.21858 120 PHE B N 1
ATOM 2683 C CA . PHE B 1 120 ? 211.86800 20.80700 165.72300 1.000 41.64447 120 PHE B CA 1
ATOM 2684 C C . PHE B 1 120 ? 211.61200 19.39100 165.22700 1.000 43.13412 120 PHE B C 1
ATOM 2685 O O . PHE B 1 120 ? 212.47900 18.77500 164.59500 1.000 45.30017 120 PHE B O 1
ATOM 2693 N N . LYS B 1 121 ? 210.44000 18.84000 165.54800 1.000 45.14752 121 LYS B N 1
ATOM 2694 C CA . LYS B 1 121 ? 210.13700 17.48000 165.12300 1.000 45.60020 121 LYS B CA 1
ATOM 2695 C C . LYS B 1 121 ? 210.09800 17.39500 163.60600 1.000 44.01844 121 LYS B C 1
ATOM 2696 O O . LYS B 1 121 ? 210.61600 16.43900 163.01100 1.000 42.33666 121 LYS B O 1
ATOM 2702 N N . SER B 1 122 ? 209.55000 18.42300 162.96300 1.000 42.66827 122 SER B N 1
ATOM 2703 C CA . SER B 1 122 ? 209.47700 18.43200 161.50800 1.000 45.06330 122 SER B CA 1
ATOM 2704 C C . SER B 1 122 ? 210.86700 18.53300 160.88700 1.000 43.96580 122 SER B C 1
ATOM 2705 O O . SER B 1 122 ? 211.17500 17.81900 159.92100 1.000 42.94199 122 SER B O 1
ATOM 2708 N N . ALA B 1 123 ? 211.73700 19.38400 161.44200 1.000 40.76805 123 ALA B N 1
ATOM 2709 C CA . ALA B 1 123 ? 213.10600 19.42000 160.93200 1.000 38.29407 123 ALA B CA 1
ATOM 2710 C C . ALA B 1 123 ? 213.78800 18.07100 161.10700 1.000 36.08064 123 ALA B C 1
ATOM 2711 O O . ALA B 1 123 ? 214.46400 17.59400 160.19300 1.000 39.25734 123 ALA B O 1
ATOM 2713 N N . ALA B 1 124 ? 213.59100 17.41900 162.25500 1.000 42.95252 124 ALA B N 1
ATOM 2714 C CA . ALA B 1 124 ? 214.26300 16.14400 162.49000 1.000 40.36273 124 ALA B CA 1
ATOM 2715 C C . ALA B 1 124 ? 213.80200 15.09200 161.50000 1.000 38.46514 124 ALA B C 1
ATOM 2716 O O . ALA B 1 124 ? 214.60200 14.25300 161.05700 1.000 44.15529 124 ALA B O 1
ATOM 2718 N N . ALA B 1 125 ? 212.51000 15.10100 161.16000 1.000 30.94318 125 ALA B N 1
ATOM 2719 C CA . ALA B 1 125 ? 211.97800 14.09100 160.25900 1.000 27.28748 125 ALA B CA 1
ATOM 2720 C C . ALA B 1 125 ? 212.34100 14.37000 158.81000 1.000 34.11988 125 ALA B C 1
ATOM 2721 O O . ALA B 1 125 ? 212.42100 13.43600 158.00400 1.000 34.39886 125 ALA B O 1
ATOM 2723 N N . SER B 1 126 ? 212.51400 15.63600 158.44200 1.000 34.23832 126 SER B N 1
ATOM 2724 C CA . SER B 1 126 ? 212.78100 15.96900 157.04900 1.000 34.53572 126 SER B CA 1
ATOM 2725 C C . SER B 1 126 ? 214.27500 15.98000 156.71100 1.000 42.19453 126 SER B C 1
ATOM 2726 O O . SER B 1 126 ? 214.63500 16.29100 155.57100 1.000 41.05755 126 SER B O 1
ATOM 2729 N N . ASN B 1 127 ? 215.14500 15.64800 157.66500 1.000 34.34622 127 ASN B N 1
ATOM 2730 C CA . ASN B 1 127 ? 216.59000 15.59600 157.43400 1.000 35.52531 127 ASN B CA 1
ATOM 2731 C C . ASN B 1 127 ? 216.93300 14.26300 156.78000 1.000 33.35663 127 ASN B C 1
ATOM 2732 O O . ASN B 1 127 ? 217.11600 13.25500 157.46200 1.000 34.94893 127 ASN B O 1
ATOM 2737 N N . PHE B 1 128 ? 217.04400 14.24900 155.45400 1.000 37.80716 128 PHE B N 1
ATOM 2738 C CA . PHE B 1 128 ? 217.13900 12.98000 154.74300 1.000 35.27002 128 PHE B CA 1
ATOM 2739 C C . PHE B 1 128 ? 218.48800 12.29500 154.95500 1.000 30.25889 128 PHE B C 1
ATOM 2740 O O . PHE B 1 128 ? 219.53800 12.94400 155.00700 1.000 39.79688 128 PHE B O 1
ATOM 2748 N N . GLY B 1 129 ? 218.46000 10.96800 155.06000 1.000 32.46442 129 GLY B N 1
ATOM 2749 C CA . GLY B 1 129 ? 219.69700 10.21700 155.22500 1.000 30.35890 129 GLY B CA 1
ATOM 2750 C C . GLY B 1 129 ? 220.19000 10.20900 156.66500 1.000 35.87272 129 GLY B C 1
ATOM 2751 O O . GLY B 1 129 ? 219.40600 10.29800 157.61300 1.000 38.13878 129 GLY B O 1
ATOM 2752 N N . SER B 1 130 ? 221.51100 10.09700 156.83100 1.000 35.28581 130 SER B N 1
ATOM 2753 C CA . SER B 1 130 ? 222.11300 10.12700 158.16300 1.000 31.77749 130 SER B CA 1
ATOM 2754 C C . SER B 1 130 ? 222.37400 11.55900 158.60400 1.000 30.76421 130 SER B C 1
ATOM 2755 O O . SER B 1 130 ? 222.85600 12.38900 157.82300 1.000 33.09871 130 SER B O 1
ATOM 2758 N N . GLY B 1 131 ? 222.07100 11.84900 159.86300 1.000 31.39850 131 GLY B N 1
ATOM 2759 C CA . GLY B 1 131 ? 222.39600 13.16400 160.38500 1.000 27.11378 131 GLY B CA 1
ATOM 2760 C C . GLY B 1 131 ? 221.79500 13.40000 161.75800 1.000 32.08279 131 GLY B C 1
ATOM 2761 O O . GLY B 1 131 ? 221.44900 12.46400 162.48400 1.000 32.44073 131 GLY B O 1
ATOM 2762 N N . TRP B 1 132 ? 221.67100 14.68200 162.08000 1.000 27.11378 132 TRP B N 1
ATOM 2763 C CA . TRP B 1 132 ? 221.33400 15.15600 163.40900 1.000 28.14811 132 TR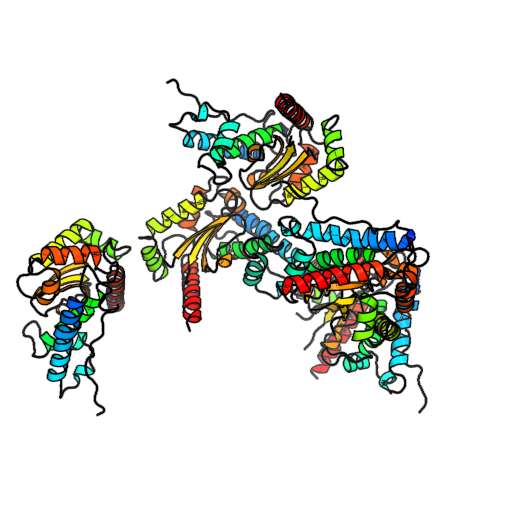P B CA 1
ATOM 2764 C C . TRP B 1 132 ? 220.49300 16.40900 163.24800 1.000 32.18544 132 TRP B C 1
ATOM 2765 O O . TRP B 1 132 ? 220.64300 17.14900 162.27200 1.000 32.00121 132 TRP B O 1
ATOM 2776 N N . THR B 1 133 ? 219.63500 16.65800 164.23100 1.000 34.22252 133 THR B N 1
ATOM 2777 C CA . THR B 1 133 ? 218.88100 17.89600 164.32700 1.000 35.44899 133 THR B CA 1
ATOM 2778 C C . THR B 1 133 ? 219.14100 18.51100 165.69100 1.000 36.75441 133 THR B C 1
ATOM 2779 O O . THR B 1 133 ? 219.23300 17.79500 166.69800 1.000 39.58896 133 THR B O 1
ATOM 2783 N N . TRP B 1 134 ? 219.28000 19.83400 165.72000 1.000 36.29909 134 TRP B N 1
ATOM 2784 C CA . TRP B 1 134 ? 219.81300 20.52600 166.88500 1.000 40.15218 134 TRP B CA 1
ATOM 2785 C C . TRP B 1 134 ? 218.93900 21.71300 167.24800 1.000 42.13400 134 TRP B C 1
ATOM 2786 O O . TRP B 1 134 ? 218.38800 22.38600 166.37100 1.000 41.84975 134 TRP B O 1
ATOM 2797 N N . LEU B 1 135 ? 218.82500 21.96300 168.55600 1.000 40.51012 135 LEU B N 1
ATOM 2798 C CA . LEU B 1 135 ? 218.52300 23.28700 169.08700 1.000 36.60965 135 LEU B CA 1
ATOM 2799 C C . LEU B 1 135 ? 219.84700 23.92800 169.47900 1.000 46.93457 135 LEU B C 1
ATOM 2800 O O . LEU B 1 135 ? 220.67300 23.28200 170.13500 1.000 40.34957 135 LEU B O 1
ATOM 2805 N N . ALA B 1 136 ? 220.06400 25.18100 169.06600 1.000 47.15829 136 ALA B N 1
ATOM 2806 C CA . ALA B 1 136 ? 221.37000 25.79800 169.25700 1.000 44.73694 136 ALA B CA 1
ATOM 2807 C C . ALA B 1 136 ? 221.22700 27.27300 169.60900 1.000 52.70632 136 ALA B C 1
ATOM 2808 O O . ALA B 1 136 ? 220.25300 27.93100 169.24000 1.000 57.86483 136 ALA B O 1
ATOM 2810 N N . TYR B 1 137 ? 222.22000 27.78600 170.33600 1.000 46.41083 137 TYR B N 1
ATOM 2811 C CA . TYR B 1 137 ? 222.29000 29.19100 170.72300 1.000 49.01377 137 TYR B CA 1
ATOM 2812 C C . TYR B 1 137 ? 223.39800 29.87400 169.93700 1.000 51.60882 137 TYR B C 1
ATOM 2813 O O . TYR B 1 137 ? 224.49700 29.32400 169.81600 1.000 56.64627 137 TYR B O 1
ATOM 2822 N N . LYS B 1 138 ? 223.12400 31.06100 169.40300 1.000 56.22516 138 LYS B N 1
ATOM 2823 C CA . LYS B 1 138 ? 224.16500 31.82000 168.72200 1.000 67.87130 138 LYS B CA 1
ATOM 2824 C C . LYS B 1 138 ? 224.22300 33.22500 169.29100 1.000 77.55930 138 LYS B C 1
ATOM 2825 O O . LYS B 1 138 ? 223.20000 33.91100 169.39100 1.000 78.66733 138 LYS B O 1
ATOM 2831 N N . ALA B 1 139 ? 225.43200 33.63300 169.67800 1.000 85.72607 139 ALA B N 1
ATOM 2832 C CA . ALA B 1 139 ? 225.63400 34.94900 170.26700 1.000 98.01438 139 ALA B CA 1
ATOM 2833 C C . ALA B 1 139 ? 225.58700 36.04300 169.20900 1.000 110.65274 139 ALA B C 1
ATOM 2834 O O . ALA B 1 139 ? 224.99600 37.10600 169.43800 1.000 118.74318 139 ALA B O 1
ATOM 2836 N N . ASN B 1 140 ? 226.19600 35.79600 168.04700 1.000 110.87645 140 ASN B N 1
ATOM 2837 C CA . ASN B 1 140 ? 226.27900 36.76700 166.94900 1.000 107.40761 140 ASN B CA 1
ATOM 2838 C C . ASN B 1 140 ? 226.96400 38.05600 167.40500 1.000 104.26250 140 ASN B C 1
ATOM 2839 O O . ASN B 1 140 ? 227.97700 38.01700 168.10700 1.000 97.51696 140 ASN B O 1
ATOM 2841 N N . LYS B 1 157 ? 217.27000 36.61500 166.48000 1.000 80.27015 157 LYS B N 1
ATOM 2842 C CA . LYS B 1 157 ? 216.89200 35.39100 167.18600 1.000 84.12588 157 LYS B CA 1
ATOM 2843 C C . LYS B 1 157 ? 218.11600 34.65900 167.75000 1.000 86.27877 157 LYS B C 1
ATOM 2844 O O . LYS B 1 157 ? 219.09100 34.41500 167.03900 1.000 87.73947 157 LYS B O 1
ATOM 2846 N N . LYS B 1 158 ? 218.05300 34.30300 169.03200 1.000 79.76746 158 LYS B N 1
ATOM 2847 C CA . LYS B 1 158 ? 219.18800 33.67100 169.69600 1.000 67.66074 158 LYS B CA 1
ATOM 2848 C C . LYS B 1 158 ? 219.15500 32.15300 169.61300 1.000 62.54697 158 LYS B C 1
ATOM 2849 O O . LYS B 1 158 ? 220.21500 31.52600 169.53200 1.000 67.48441 158 LYS B O 1
ATOM 2855 N N . LEU B 1 159 ? 217.97800 31.54200 169.63700 1.000 60.73886 159 LEU B N 1
ATOM 2856 C CA . LEU B 1 159 ? 217.84800 30.10400 169.44400 1.000 52.57999 159 LEU B CA 1
ATOM 2857 C C . LEU B 1 159 ? 217.56100 29.80200 167.98400 1.000 51.03507 159 LEU B C 1
ATOM 2858 O O . LEU B 1 159 ? 216.84400 30.55200 167.31400 1.000 55.24610 159 LEU B O 1
ATOM 2863 N N . VAL B 1 160 ? 218.11500 28.69500 167.49200 1.000 44.56850 160 VAL B N 1
ATOM 2864 C CA . VAL B 1 160 ? 217.87600 28.25100 166.12500 1.000 42.44456 160 VAL B CA 1
ATOM 2865 C C . VAL B 1 160 ? 217.75300 26.73200 166.11700 1.000 41.59709 160 VAL B C 1
ATOM 2866 O O . VAL B 1 160 ? 218.33700 26.03000 166.94900 1.000 44.67641 160 VAL B O 1
ATOM 2870 N N . ILE B 1 161 ? 216.95400 26.23000 165.18400 1.000 44.37901 161 ILE B N 1
ATOM 2871 C CA . ILE B 1 161 ? 216.91400 24.81300 164.85900 1.000 45.70548 161 ILE B CA 1
ATOM 2872 C C . ILE B 1 161 ? 217.83900 24.59200 163.67500 1.000 46.69770 161 ILE B C 1
ATOM 2873 O O . ILE B 1 161 ? 217.78800 25.35000 162.70000 1.000 52.46682 161 ILE B O 1
ATOM 2878 N N . VAL B 1 162 ? 218.68900 23.56200 163.76000 1.000 40.74436 162 VAL B N 1
ATOM 2879 C CA . VAL B 1 162 ? 219.73000 23.28300 162.77600 1.000 37.33079 162 VAL B CA 1
ATOM 2880 C C . VAL B 1 162 ? 219.65900 21.81400 162.38600 1.000 37.06760 162 VAL B C 1
ATOM 2881 O O . VAL B 1 162 ? 219.64300 20.94000 163.26200 1.000 39.75477 162 VAL B O 1
ATOM 2885 N N . LYS B 1 163 ? 219.63300 21.54100 161.07800 1.000 39.65739 163 LYS B N 1
ATOM 2886 C CA . LYS B 1 163 ? 219.81400 20.19300 160.54300 1.000 40.49959 163 LYS B CA 1
ATOM 2887 C C . LYS B 1 163 ? 221.25700 20.02200 160.07700 1.000 42.92620 163 LYS B C 1
ATOM 2888 O O . LYS B 1 163 ? 221.78900 20.89000 159.38100 1.000 44.84485 163 LYS B O 1
ATOM 2894 N N . THR B 1 164 ? 221.89200 18.91500 160.46400 1.000 32.92237 164 THR B N 1
ATOM 2895 C CA . THR B 1 164 ? 223.20700 18.61500 159.91400 1.000 37.26763 164 THR B CA 1
ATOM 2896 C C . THR B 1 164 ? 223.24300 17.20900 159.32800 1.000 35.28844 164 THR B C 1
ATOM 2897 O O . THR B 1 164 ? 222.57000 16.29700 159.82300 1.000 35.75955 164 THR B O 1
ATOM 2901 N N . PRO B 1 165 ? 224.02900 17.00900 158.27300 1.000 27.81123 165 PRO B N 1
ATOM 2902 C CA . PRO B 1 165 ? 224.21600 15.67200 157.70300 1.000 29.06664 165 PRO B CA 1
ATOM 2903 C C . PRO B 1 165 ? 225.34500 14.91700 158.38100 1.000 35.99116 165 PRO B C 1
ATOM 2904 O O . PRO B 1 165 ? 226.31800 15.50200 158.85800 1.000 37.25973 165 PRO B O 1
ATOM 2908 N N . ASN B 1 166 ? 225.20300 13.59100 158.39400 1.000 36.44911 166 ASN B N 1
ATOM 2909 C CA . ASN B 1 166 ? 226.26800 12.68200 158.81100 1.000 36.31225 166 ASN B CA 1
ATOM 2910 C C . ASN B 1 166 ? 226.84900 13.03600 160.17800 1.000 39.35998 166 ASN B C 1
ATOM 2911 O O . ASN B 1 166 ? 226.15600 12.86000 161.18200 1.000 39.96269 166 ASN B O 1
ATOM 2916 N N . ALA B 1 167 ? 228.09700 13.51800 160.25200 1.000 34.52519 167 ALA B N 1
ATOM 2917 C CA . ALA B 1 167 ? 228.73000 13.82400 161.53600 1.000 37.88875 167 ALA B CA 1
ATOM 2918 C C . ALA B 1 167 ? 228.78200 15.31500 161.87400 1.000 38.42040 167 ALA B C 1
ATOM 2919 O O . ALA B 1 167 ? 229.24000 15.66800 162.97500 1.000 37.43607 167 ALA B O 1
ATOM 2921 N N . VAL B 1 168 ? 228.34200 16.20000 160.97200 1.000 30.01412 168 VAL B N 1
ATOM 2922 C CA . VAL B 1 168 ? 228.48000 17.63300 161.22500 1.000 35.21738 168 VAL B CA 1
ATOM 2923 C C . VAL B 1 168 ? 227.65200 18.04400 162.44500 1.000 36.13854 168 VAL B C 1
ATOM 2924 O O . VAL B 1 168 ? 226.58000 17.48800 162.71400 1.000 37.25973 168 VAL B O 1
ATOM 2928 N N . ASN B 1 169 ? 228.17200 18.98700 163.22000 1.000 34.65679 169 ASN B N 1
ATOM 2929 C CA . ASN B 1 169 ? 227.40900 19.53100 164.33200 1.000 39.06258 169 ASN B CA 1
ATOM 2930 C C . ASN B 1 169 ? 227.57700 21.04400 164.28500 1.000 44.47902 169 ASN B C 1
ATOM 2931 O O . ASN B 1 169 ? 228.42700 21.53200 163.53400 1.000 50.03231 169 ASN B O 1
ATOM 2936 N N . PRO B 1 170 ? 226.78400 21.82400 165.02900 1.000 42.75776 170 PRO B N 1
ATOM 2937 C CA . PRO B 1 170 ? 226.86600 23.28800 164.89600 1.000 37.71505 170 PRO B CA 1
ATOM 2938 C C . PRO B 1 170 ? 228.05500 23.94600 165.58100 1.000 44.08686 170 PRO B C 1
ATOM 2939 O O . PRO B 1 170 ? 228.22400 25.15800 165.39200 1.000 47.06880 170 PRO B O 1
ATOM 2943 N N . LEU B 1 171 ? 228.86200 23.22800 166.38400 1.000 46.21870 171 LEU B N 1
ATOM 2944 C CA . LEU B 1 171 ? 230.13000 23.79800 166.87200 1.000 47.41621 171 LEU B CA 1
ATOM 2945 C C . LEU B 1 171 ? 230.93800 24.36600 165.72300 1.000 46.04499 171 LEU B C 1
ATOM 2946 O O . LEU B 1 171 ? 231.53000 25.44800 165.81900 1.000 43.53154 171 LEU B O 1
ATOM 2951 N N . VAL B 1 172 ? 230.98200 23.61000 164.63600 1.000 44.09739 172 VAL B N 1
ATOM 2952 C CA . VAL B 1 172 ? 231.68000 23.95700 163.41600 1.000 47.23987 172 VAL B CA 1
ATOM 2953 C C . VAL B 1 172 ? 231.36200 25.37200 162.94900 1.000 50.31656 172 VAL B C 1
ATOM 2954 O O . VAL B 1 172 ? 232.18700 26.01300 162.29000 1.000 52.14836 172 VAL B O 1
ATOM 2958 N N . TRP B 1 173 ? 230.17700 25.89300 163.29200 1.000 54.54075 173 TRP B N 1
ATOM 2959 C CA . TRP B 1 173 ? 229.75900 27.23700 162.90200 1.000 52.34312 173 TRP B CA 1
ATOM 2960 C C . TRP B 1 173 ? 229.67800 28.19000 164.08800 1.000 54.38810 173 TRP B C 1
ATOM 2961 O O . TRP B 1 173 ? 229.03000 29.23700 163.99000 1.000 65.63682 173 TRP B O 1
ATOM 2972 N N . ASP B 1 174 ? 230.30300 27.83600 165.21000 1.000 48.32158 174 ASP B N 1
ATOM 2973 C CA . ASP B 1 174 ? 230.38000 28.66000 166.41400 1.000 58.01748 174 ASP B CA 1
ATOM 2974 C C . ASP B 1 174 ? 229.03700 28.80800 167.12000 1.000 57.89378 174 ASP B C 1
ATOM 2975 O O . ASP B 1 174 ? 228.86600 29.70300 167.95900 1.000 63.15494 174 ASP B O 1
ATOM 2980 N N . TYR B 1 175 ? 228.07700 27.94900 166.79700 1.000 55.92513 175 TYR B N 1
ATOM 2981 C CA . TYR B 1 175 ? 226.86400 27.82100 167.59200 1.000 54.12491 175 TYR B CA 1
ATOM 2982 C C . TYR B 1 175 ? 227.15300 26.99700 168.84100 1.000 53.75381 175 TYR B C 1
ATOM 2983 O O . TYR B 1 175 ? 228.02900 26.13000 168.84900 1.000 53.30376 175 TYR B O 1
ATOM 2992 N N . SER B 1 176 ? 226.41200 27.27000 169.90300 1.000 52.27995 176 SER B N 1
ATOM 2993 C CA . SER B 1 176 ? 226.50400 26.41300 171.07400 1.000 49.30328 176 SER B CA 1
ATOM 2994 C C . SER B 1 176 ? 225.33600 25.43600 171.03600 1.000 50.25076 176 SER B C 1
ATOM 2995 O O . SER B 1 176 ? 224.18800 25.85100 171.23800 1.000 44.97381 176 SER B O 1
ATOM 2998 N N . PRO B 1 177 ? 225.56500 24.15400 170.77300 1.000 50.31656 177 PRO B N 1
ATOM 2999 C CA . PRO B 1 177 ? 224.45600 23.19500 170.77900 1.000 44.24478 177 PRO B CA 1
ATOM 3000 C C . PRO B 1 177 ? 223.83000 23.09100 172.16000 1.000 43.29730 177 PRO B C 1
ATOM 3001 O O . PRO B 1 177 ? 224.52600 23.03300 173.18000 1.000 38.39671 177 PRO B O 1
ATOM 3005 N N . LEU B 1 178 ? 222.50000 23.05900 172.19200 1.000 41.48919 178 LEU B N 1
ATOM 3006 C CA . LEU B 1 178 ? 221.76700 22.89800 173.44500 1.000 39.80740 178 LEU B CA 1
ATOM 3007 C C . LEU B 1 178 ? 221.04900 21.56900 173.54700 1.000 43.22097 178 LEU B C 1
ATOM 3008 O O . LEU B 1 178 ? 220.86400 21.05900 174.65100 1.000 42.51562 178 LEU B O 1
ATOM 3013 N N . LEU B 1 179 ? 220.65200 21.00100 172.41500 1.000 45.44755 179 LEU B N 1
ATOM 3014 C CA . LEU B 1 179 ? 219.88100 19.77300 172.35800 1.000 35.04368 179 LEU B CA 1
ATOM 3015 C C . LEU B 1 179 ? 220.16700 19.13700 171.01200 1.000 38.74149 179 LEU B C 1
ATOM 3016 O O . LEU B 1 179 ? 220.37000 19.84000 170.02200 1.000 48.31632 179 LEU B O 1
ATOM 3021 N N . THR B 1 180 ? 220.19200 17.81200 170.96500 1.000 31.63537 180 THR B N 1
ATOM 3022 C CA . THR B 1 180 ? 220.28200 17.15000 169.67500 1.000 33.93302 180 THR B CA 1
ATOM 3023 C C . THR B 1 180 ? 219.44400 15.88600 169.69500 1.000 31.38271 180 THR B C 1
ATOM 3024 O O . THR B 1 180 ? 219.16400 15.31500 170.75300 1.000 33.24346 180 THR B O 1
ATOM 3028 N N . ILE B 1 181 ? 219.04300 15.45500 168.50600 1.000 29.58249 181 ILE B N 1
ATOM 3029 C CA . ILE B 1 181 ? 218.52700 14.11100 168.31500 1.000 29.92990 181 ILE B CA 1
ATOM 3030 C C . ILE B 1 181 ? 219.30800 13.44400 167.18900 1.000 38.45198 181 ILE B C 1
ATOM 3031 O O . ILE B 1 181 ? 219.48800 14.02300 166.11200 1.000 47.58202 181 ILE B O 1
ATOM 3036 N N . ASP B 1 182 ? 219.78500 12.23800 167.45800 1.000 33.54613 182 ASP B N 1
ATOM 3037 C CA . ASP B 1 182 ? 220.43400 11.38500 166.47000 1.000 34.94103 182 ASP B CA 1
ATOM 3038 C C . ASP B 1 182 ? 219.39700 10.78200 165.52400 1.000 37.07023 182 ASP B C 1
ATOM 3039 O O . ASP B 1 182 ? 218.54200 10.00100 165.96100 1.000 37.14656 182 ASP B O 1
ATOM 3044 N N . THR B 1 183 ? 219.47700 11.08600 164.22800 1.000 31.56957 183 THR B N 1
ATOM 3045 C CA . THR B 1 183 ? 218.56900 10.42100 163.29500 1.000 38.64674 183 THR B CA 1
ATOM 3046 C C . THR B 1 183 ? 219.29200 9.52900 162.29200 1.000 41.37601 183 THR B C 1
ATOM 3047 O O . THR B 1 183 ? 218.75600 9.27400 161.21200 1.000 40.44432 183 THR B O 1
ATOM 3051 N N . TRP B 1 184 ? 220.49400 9.05500 162.62000 1.000 38.45724 184 TRP B N 1
ATOM 3052 C CA . TRP B 1 184 ? 221.04400 7.89700 161.92500 1.000 37.86507 184 TRP B CA 1
ATOM 3053 C C . TRP B 1 184 ? 220.11200 6.71800 162.15100 1.000 33.84880 184 TRP B C 1
ATOM 3054 O O . TRP B 1 184 ? 219.53700 6.57500 163.23300 1.000 32.40915 184 TRP B O 1
ATOM 3065 N N . GLU B 1 185 ? 219.96900 5.86500 161.13000 1.000 35.83851 185 GLU B N 1
ATOM 3066 C CA . GLU B 1 185 ? 219.05900 4.72500 161.24900 1.000 32.25650 185 GLU B CA 1
ATOM 3067 C C . GLU B 1 185 ? 219.38500 3.85700 162.46200 1.000 35.84904 185 GLU B C 1
ATOM 3068 O O . GLU B 1 185 ? 218.47500 3.25800 163.05100 1.000 34.46203 185 GLU B O 1
ATOM 3074 N N . HIS B 1 186 ? 220.66400 3.79200 162.86900 1.000 29.77462 186 HIS B N 1
ATOM 3075 C CA . HIS B 1 186 ? 221.02600 2.94600 164.00200 1.000 24.55558 186 HIS B CA 1
ATOM 3076 C C . HIS B 1 186 ? 220.47000 3.49400 165.31100 1.000 23.71074 186 HIS B C 1
ATOM 3077 O O . HIS B 1 186 ? 220.35600 2.75200 166.28900 1.000 33.93828 186 HIS B O 1
ATOM 3084 N N . ALA B 1 187 ? 220.10600 4.77300 165.34700 1.000 30.63262 187 ALA B N 1
ATOM 3085 C CA . ALA B 1 187 ? 219.55700 5.35100 166.56300 1.000 32.21439 187 ALA B CA 1
ATOM 3086 C C . ALA B 1 187 ? 218.19500 4.78100 166.91300 1.000 38.85466 187 ALA B C 1
ATOM 3087 O O . ALA B 1 187 ? 217.78000 4.87700 168.07500 1.000 38.50725 187 ALA B O 1
ATOM 3089 N N . TYR B 1 188 ? 217.46800 4.21700 165.94300 1.000 36.69651 188 TYR B N 1
ATOM 3090 C CA . TYR B 1 188 ? 216.08700 3.87200 166.24800 1.000 35.31476 188 TYR B CA 1
ATOM 3091 C C . TYR B 1 188 ? 215.55300 2.61100 165.58500 1.000 36.97285 188 TYR B C 1
ATOM 3092 O O . TYR B 1 188 ? 214.38400 2.29400 165.80400 1.000 41.77869 188 TYR B O 1
ATOM 3101 N N . TYR B 1 189 ? 216.35300 1.86700 164.81100 1.000 37.86243 189 TYR B N 1
ATOM 3102 C CA . TYR B 1 189 ? 215.82700 0.63600 164.22500 1.000 33.38558 189 TYR B CA 1
ATOM 3103 C C . TYR B 1 189 ? 215.29400 -0.30700 165.30000 1.000 36.74125 189 TYR B C 1
ATOM 3104 O O . TYR B 1 189 ? 214.20800 -0.87000 165.15800 1.000 35.03841 189 TYR B O 1
ATOM 3113 N N . LEU B 1 190 ? 216.05100 -0.50400 166.38900 1.000 39.49684 190 LEU B N 1
ATOM 3114 C CA . LEU B 1 190 ? 215.68200 -1.54200 167.35300 1.000 40.44959 190 LEU B CA 1
ATOM 3115 C C . LEU B 1 190 ? 214.40500 -1.21700 168.13600 1.000 40.00480 190 LEU B C 1
ATOM 3116 O O . LEU B 1 190 ? 213.78400 -2.13400 168.68800 1.000 42.15242 190 LEU B O 1
ATOM 3121 N N . ASP B 1 191 ? 214.00700 0.05600 168.21200 1.000 34.02513 191 ASP B N 1
ATOM 3122 C CA . ASP B 1 191 ? 212.78800 0.46500 168.89600 1.000 36.73335 191 ASP B CA 1
ATOM 3123 C C . ASP B 1 191 ? 211.66000 0.85300 167.95000 1.000 46.94247 191 ASP B C 1
ATOM 3124 O O . ASP B 1 191 ? 210.49200 0.63500 168.27800 1.000 42.05241 191 ASP B O 1
ATOM 3129 N N . PHE B 1 192 ? 211.97300 1.40800 166.78000 1.000 43.07359 192 PHE B N 1
ATOM 3130 C CA . PHE B 1 192 ? 210.93100 1.93800 165.91500 1.000 44.03949 192 PHE B CA 1
ATOM 3131 C C . PHE B 1 192 ? 211.04400 1.45700 164.47300 1.000 42.47351 192 PHE B C 1
ATOM 3132 O O . PHE B 1 192 ? 210.34200 1.98600 163.61200 1.000 39.41262 192 PHE B O 1
ATOM 3140 N N . GLU B 1 193 ? 211.88300 0.45400 164.19700 1.000 44.12108 193 GLU B N 1
ATOM 3141 C CA . GLU B 1 193 ? 212.21800 0.06000 162.83300 1.000 42.33666 193 GLU B CA 1
ATOM 3142 C C . GLU B 1 193 ? 212.48700 1.30000 161.98100 1.000 44.83432 193 GLU B C 1
ATOM 3143 O O . GLU B 1 193 ? 213.34000 2.12000 162.33700 1.000 33.70667 193 GLU B O 1
ATOM 3149 N N . ASN B 1 194 ? 211.74900 1.47700 160.88400 1.000 44.38427 194 ASN B N 1
ATOM 3150 C CA . ASN B 1 194 ? 211.94300 2.63200 160.01300 1.000 40.85753 194 ASN B CA 1
ATOM 3151 C C . ASN B 1 194 ? 211.07100 3.82900 160.39500 1.000 40.60750 194 ASN B C 1
ATOM 3152 O O . ASN B 1 194 ? 211.06900 4.83300 159.67100 1.000 40.03638 194 ASN B O 1
ATOM 3157 N N . ARG B 1 195 ? 210.34000 3.75900 161.50800 1.000 32.79077 195 ARG B N 1
ATOM 3158 C CA . ARG B 1 195 ? 209.32600 4.77000 161.81700 1.000 42.55510 195 ARG B CA 1
ATOM 3159 C C . ARG B 1 195 ? 209.96600 5.94000 162.56800 1.000 41.08651 195 ARG B C 1
ATOM 3160 O O . ARG B 1 195 ? 209.73300 6.17700 163.75400 1.000 37.76242 195 ARG B O 1
ATOM 3168 N N . ARG B 1 196 ? 210.75600 6.70800 161.81300 1.000 38.15721 196 ARG B N 1
ATOM 3169 C CA . ARG B 1 196 ? 211.53600 7.80000 162.39500 1.000 42.02609 196 ARG B CA 1
ATOM 3170 C C . ARG B 1 196 ? 210.64900 8.82400 163.09500 1.000 38.49935 196 ARG B C 1
ATOM 3171 O O . ARG B 1 196 ? 211.00400 9.33400 164.16800 1.000 31.26954 196 ARG B O 1
ATOM 3179 N N . ALA B 1 197 ? 209.49500 9.14900 162.49500 1.000 36.49648 197 ALA B N 1
ATOM 3180 C CA . ALA B 1 197 ? 208.61600 10.16900 163.06800 1.000 33.07502 197 ALA B CA 1
ATOM 3181 C C . ALA B 1 197 ? 208.16700 9.77600 164.46400 1.000 30.04308 197 ALA B C 1
ATOM 3182 O O . ALA B 1 197 ? 208.08000 10.62300 165.36400 1.000 39.76266 197 ALA B O 1
ATOM 3184 N N . GLU B 1 198 ? 207.85300 8.49000 164.64800 1.000 28.33234 198 GLU B N 1
ATOM 3185 C CA . GLU B 1 198 ? 207.43700 7.97300 165.94600 1.000 29.10875 198 GLU B CA 1
ATOM 3186 C C . GLU B 1 198 ? 208.58800 8.04800 166.95100 1.000 32.04858 198 GLU B C 1
ATOM 3187 O O . GLU B 1 198 ? 208.39700 8.45400 168.10500 1.000 36.43068 198 GLU B O 1
ATOM 3193 N N . TYR B 1 199 ? 209.78900 7.66900 166.51600 1.000 35.37793 199 TYR B N 1
ATOM 3194 C CA . TYR B 1 199 ? 210.99200 7.86500 167.31700 1.000 38.17563 199 TYR B CA 1
ATOM 3195 C C . TYR B 1 199 ? 211.11400 9.31200 167.77300 1.000 42.39192 199 TYR B C 1
ATOM 3196 O O . TYR B 1 199 ? 211.32700 9.59000 168.95800 1.000 45.52651 199 TYR B O 1
ATOM 3205 N N . ILE B 1 200 ? 210.95000 10.25100 166.84100 1.000 43.91316 200 ILE B N 1
ATOM 3206 C CA . ILE B 1 200 ? 211.07200 11.66300 167.18100 1.000 36.75704 200 ILE B CA 1
ATOM 3207 C C . ILE B 1 200 ? 209.98100 12.07400 168.15800 1.000 40.26009 200 ILE B C 1
ATOM 3208 O O . ILE B 1 200 ? 210.23300 12.82300 169.11100 1.000 45.31333 200 ILE B O 1
ATOM 3213 N N . ASN B 1 201 ? 208.75500 11.59100 167.94500 1.000 37.55977 201 ASN B N 1
ATOM 3214 C CA . ASN B 1 201 ? 207.67500 11.91100 168.87200 1.000 39.09679 201 ASN B CA 1
ATOM 3215 C C . ASN B 1 201 ? 207.99700 11.41300 170.27800 1.000 43.23150 201 ASN B C 1
ATOM 3216 O O . ASN B 1 201 ? 207.88300 12.16400 171.25400 1.000 37.92034 201 ASN B O 1
ATOM 3221 N N . THR B 1 202 ? 208.39200 10.14000 170.39900 1.000 38.94414 202 THR B N 1
ATOM 3222 C CA . THR B 1 202 ? 208.70000 9.58500 171.70900 1.000 43.21044 202 THR B CA 1
ATOM 3223 C C . THR B 1 202 ? 209.86800 10.31400 172.34700 1.000 40.41537 202 THR B C 1
ATOM 3224 O O . THR B 1 202 ? 209.88700 10.52600 173.56500 1.000 44.31584 202 THR B O 1
ATOM 3228 N N . PHE B 1 203 ? 210.81800 10.75000 171.53000 1.000 41.66815 203 PHE B N 1
ATOM 3229 C CA . PHE B 1 203 ? 211.98300 11.45000 172.04200 1.000 38.04140 203 PHE B CA 1
ATOM 3230 C C . PHE B 1 203 ? 211.57100 12.73300 172.74300 1.000 41.51024 203 PHE B C 1
ATOM 3231 O O . PHE B 1 203 ? 211.90000 12.94600 173.92000 1.000 37.53608 203 PHE B O 1
ATOM 3239 N N . MET B 1 204 ? 210.79700 13.57600 172.04900 1.000 40.15218 204 MET B N 1
ATOM 3240 C CA . MET B 1 204 ? 210.43400 14.87500 172.60600 1.000 38.86519 204 MET B CA 1
ATOM 3241 C C . MET B 1 204 ? 209.43400 14.73100 173.73700 1.000 51.73252 204 MET B C 1
ATOM 3242 O O . MET B 1 204 ? 209.33800 15.60700 174.60600 1.000 52.00097 204 MET B O 1
ATOM 3247 N N . GLU B 1 205 ? 208.69600 13.63100 173.74800 1.000 50.07179 205 GLU B N 1
ATOM 3248 C CA . GLU B 1 205 ? 207.66100 13.46900 174.74500 1.000 48.81112 205 GLU B CA 1
ATOM 3249 C C . GLU B 1 205 ? 208.19600 12.80000 176.00500 1.000 49.00324 205 GLU B C 1
ATOM 3250 O O . GLU B 1 205 ? 207.76100 13.13800 177.11000 1.000 49.55594 205 GLU B O 1
ATOM 3256 N N . LYS B 1 206 ? 209.14600 11.87000 175.87500 1.000 42.54194 206 LYS B N 1
ATOM 3257 C CA . LYS B 1 206 ? 209.52800 11.04300 177.01100 1.000 43.56838 206 LYS B CA 1
ATOM 3258 C C . LYS B 1 206 ? 210.98600 11.13700 177.43900 1.000 47.39252 206 LYS B C 1
ATOM 3259 O O . LYS B 1 206 ? 211.28500 10.79400 178.58600 1.000 48.22947 206 LYS B O 1
ATOM 3265 N N . LEU B 1 207 ? 211.89900 11.58600 176.57800 1.000 46.98984 207 LEU B N 1
ATOM 3266 C CA . LEU B 1 207 ? 213.32100 11.43100 176.87700 1.000 39.78898 207 LEU B CA 1
ATOM 3267 C C . LEU B 1 207 ? 214.07700 12.73500 177.06000 1.000 41.77343 207 LEU B C 1
ATOM 3268 O O . LEU B 1 207 ? 215.01300 12.76400 177.85600 1.000 47.28725 207 LEU B O 1
ATOM 3273 N N . VAL B 1 208 ? 213.70500 13.80800 176.35600 1.000 40.67856 208 VAL B N 1
ATOM 3274 C CA . VAL B 1 208 ? 214.50300 15.02700 176.37800 1.000 44.38427 208 VAL B CA 1
ATOM 3275 C C . VAL B 1 208 ? 214.66100 15.51100 177.81300 1.000 52.40628 208 VAL B C 1
ATOM 3276 O O . VAL B 1 208 ? 213.69400 15.54400 178.59000 1.000 48.43739 208 VAL B O 1
ATOM 3280 N N . SER B 1 209 ? 215.90300 15.84500 178.18200 1.000 45.64231 209 SER B N 1
ATOM 3281 C CA . SER B 1 209 ? 216.24000 16.38300 179.50000 1.000 45.70548 209 SER B CA 1
ATOM 3282 C C . SER B 1 209 ? 216.28800 17.90400 179.40300 1.000 49.71386 209 SER B C 1
ATOM 3283 O O . SER B 1 209 ? 217.34300 18.50200 179.16200 1.000 49.72701 209 SER B O 1
ATOM 3286 N N . TRP B 1 210 ? 215.14000 18.53500 179.63500 1.000 48.60583 210 TRP B N 1
ATOM 3287 C CA . TRP B 1 210 ? 215.07600 19.98800 179.55700 1.000 47.63203 210 TRP B CA 1
ATOM 3288 C C . TRP B 1 210 ? 215.96100 20.64500 180.60500 1.000 46.79245 210 TRP B C 1
ATOM 3289 O O . TRP B 1 210 ? 216.51900 21.71700 180.35700 1.000 51.14034 210 TRP B O 1
ATOM 3300 N N . GLU B 1 211 ? 216.08700 20.02400 181.77800 1.000 43.59733 211 GLU B N 1
ATOM 3301 C CA . GLU B 1 211 ? 217.02600 20.48800 182.79300 1.000 51.87201 211 GLU B CA 1
ATOM 3302 C C . GLU B 1 211 ? 218.44200 20.61700 182.22500 1.000 53.40904 211 GLU B C 1
ATOM 3303 O O . GLU B 1 211 ? 219.10700 21.64100 182.40600 1.000 52.52735 211 GLU B O 1
ATOM 3309 N N . THR B 1 212 ? 218.90900 19.59000 181.51000 1.000 54.02753 212 THR B N 1
ATOM 3310 C CA . THR B 1 212 ? 220.24400 19.64300 180.92100 1.000 46.99248 212 THR B CA 1
ATOM 3311 C C . THR B 1 212 ? 220.32900 20.71300 179.84100 1.000 50.64291 212 THR B C 1
ATOM 3312 O O . THR B 1 212 ? 221.34700 21.40700 179.72000 1.000 46.23186 212 THR B O 1
ATOM 3316 N N . VAL B 1 213 ? 219.27300 20.83900 179.02800 1.000 47.45043 213 VAL B N 1
ATOM 3317 C CA . VAL B 1 213 ? 219.24800 21.85000 177.97700 1.000 38.58094 213 VAL B CA 1
ATOM 3318 C C . VAL B 1 213 ? 219.36300 23.24000 178.59100 1.000 43.24203 213 VAL B C 1
ATOM 3319 O O . VAL B 1 213 ? 220.08300 24.10800 178.08000 1.000 44.30268 213 VAL B O 1
ATOM 3323 N N . SER B 1 214 ? 218.64700 23.47000 179.69900 1.000 41.24705 214 SER B N 1
ATOM 3324 C CA . SER B 1 214 ? 218.73700 24.73900 180.41100 1.000 48.71374 214 SER B CA 1
ATOM 3325 C C . SER B 1 214 ? 220.15000 24.99100 180.91800 1.000 47.95838 214 SER B C 1
ATOM 3326 O O . SER B 1 214 ? 220.66100 26.11200 180.81300 1.000 51.42195 214 SER B O 1
ATOM 3329 N N . THR B 1 215 ? 220.78700 23.96700 181.49600 1.000 51.45354 215 THR B N 1
ATOM 3330 C CA . THR B 1 215 ? 222.17400 24.10300 181.95000 1.000 53.27218 215 THR B CA 1
ATOM 3331 C C . THR B 1 215 ? 223.08200 24.52600 180.79900 1.000 52.71685 215 THR B C 1
ATOM 3332 O O . THR B 1 215 ? 223.90300 25.44200 180.94800 1.000 45.53704 215 THR B O 1
ATOM 3336 N N . ARG B 1 216 ? 222.91900 23.89200 179.62600 1.000 47.15302 216 ARG B N 1
ATOM 3337 C CA . ARG B 1 216 ? 223.74500 24.23800 178.47500 1.000 42.30770 216 ARG B CA 1
ATOM 3338 C C . ARG B 1 216 ? 223.48300 25.66200 178.00800 1.000 47.98207 216 ARG B C 1
ATOM 3339 O O . ARG B 1 216 ? 224.39800 26.34000 177.52400 1.000 56.13568 216 ARG B O 1
ATOM 3347 N N . LEU B 1 217 ? 222.25000 26.13700 178.15100 1.000 53.54063 217 LEU B N 1
ATOM 3348 C CA . LEU B 1 217 ? 221.94300 27.49300 177.72200 1.000 53.16164 217 LEU B CA 1
ATOM 3349 C C . LEU B 1 217 ? 222.56600 28.51000 178.66700 1.000 56.81997 217 LEU B C 1
ATOM 3350 O O . LEU B 1 217 ? 223.06400 29.55100 178.22500 1.000 60.79940 217 LEU B O 1
ATOM 3355 N N . GLU B 1 218 ? 222.54900 28.22000 179.97100 1.000 60.10721 218 GLU B N 1
ATOM 3356 C CA . GLU B 1 218 ? 223.25800 29.04900 180.94000 1.000 64.24718 218 GLU B CA 1
ATOM 3357 C C . GLU B 1 218 ? 224.71500 29.25100 180.53200 1.000 58.83863 218 GLU B C 1
ATOM 3358 O O . GLU B 1 218 ? 225.19400 30.38800 180.44400 1.000 58.39911 218 GLU B O 1
ATOM 3364 N N . SER B 1 219 ? 225.43400 28.15200 180.27500 1.000 54.96185 219 SER B N 1
ATOM 3365 C CA . SER B 1 219 ? 226.84200 28.25400 179.88900 1.000 57.09632 219 SER B CA 1
ATOM 3366 C C . SER B 1 219 ? 227.00100 29.03400 178.59500 1.000 58.14381 219 SER B C 1
ATOM 3367 O O . SER B 1 219 ? 227.94200 29.82000 178.44500 1.000 57.04895 219 SER B O 1
ATOM 3370 N N . ALA B 1 220 ? 226.09500 28.81300 177.63900 1.000 52.20363 220 ALA B N 1
ATOM 3371 C CA . ALA B 1 220 ? 226.19400 29.50300 176.36300 1.000 48.02418 220 ALA B CA 1
ATOM 3372 C C . ALA B 1 220 ? 226.06900 31.00700 176.55200 1.000 54.73551 220 ALA B C 1
ATOM 3373 O O . ALA B 1 220 ? 226.83400 31.77800 175.96300 1.000 62.35221 220 ALA B O 1
ATOM 3375 N N . ILE B 1 221 ? 225.11500 31.43900 177.37700 1.000 50.45868 221 ILE B N 1
ATOM 3376 C CA . ILE B 1 221 ? 224.95300 32.86100 177.65400 1.000 55.88565 221 ILE B CA 1
ATOM 3377 C C . ILE B 1 221 ? 226.15800 33.39600 178.41500 1.000 67.88709 221 ILE B C 1
ATOM 3378 O O . ILE B 1 221 ? 226.65700 34.48700 178.12000 1.000 73.53250 221 ILE B O 1
ATOM 3383 N N . ALA B 1 222 ? 226.64800 32.64100 179.40300 1.000 70.17947 222 ALA B N 1
ATOM 3384 C CA . ALA B 1 222 ? 227.84600 33.06000 180.12700 1.000 68.70034 222 ALA B CA 1
ATOM 3385 C C . ALA B 1 222 ? 229.03400 33.19300 179.18500 1.000 72.39552 222 ALA B C 1
ATOM 3386 O O . ALA B 1 222 ? 229.79800 34.16000 179.27500 1.000 75.42220 222 ALA B O 1
ATOM 3388 N N . ARG B 1 223 ? 229.19300 32.24200 178.26100 1.000 74.68790 223 ARG B N 1
ATOM 3389 C CA . ARG B 1 223 ? 230.29800 32.30900 177.30500 1.000 75.62486 223 ARG B CA 1
ATOM 3390 C C . ARG B 1 223 ? 230.18000 33.54500 176.42100 1.000 74.17468 223 ARG B C 1
ATOM 3391 O O . ARG B 1 223 ? 231.18400 34.19200 176.10400 1.000 77.24347 223 ARG B O 1
ATOM 3399 N N . ALA B 1 224 ? 228.95800 33.89100 176.02200 1.000 68.85826 224 ALA B N 1
ATOM 3400 C CA . ALA B 1 224 ? 228.75100 35.08600 175.21500 1.000 70.57162 224 ALA B CA 1
ATOM 3401 C C . ALA B 1 224 ? 228.92700 36.35200 176.04500 1.000 81.81507 224 ALA B C 1
ATOM 3402 O O . ALA B 1 224 ? 229.51200 37.33400 175.57200 1.000 83.69951 224 ALA B O 1
ATOM 3404 N N . VAL B 1 225 ? 228.41900 36.34800 177.28200 1.000 87.89475 225 VAL B N 1
ATOM 3405 C CA . VAL B 1 225 ? 228.62800 37.47500 178.19100 1.000 94.29025 225 VAL B CA 1
ATOM 3406 C C . VAL B 1 225 ? 230.12000 37.70800 178.41500 1.000 97.17481 225 VAL B C 1
ATOM 3407 O O . VAL B 1 225 ? 230.62000 38.82800 178.26500 1.000 103.43609 225 VAL B O 1
ATOM 3411 N N . GLN B 1 226 ? 230.86100 36.65000 178.76000 1.000 95.36407 226 GLN B N 1
ATOM 3412 C CA . GLN B 1 226 ? 232.30000 36.80100 178.96100 1.000 98.33811 226 GLN B CA 1
ATOM 3413 C C . GLN B 1 226 ? 233.00800 37.20000 177.67400 1.000 100.56995 226 GLN B C 1
ATOM 3414 O O . GLN B 1 226 ? 234.06200 37.84800 177.71500 1.000 101.15950 226 GLN B O 1
ATOM 3420 N N . ARG B 1 227 ? 232.43800 36.83800 176.52700 1.000 104.82046 227 ARG B N 1
ATOM 3421 C CA . ARG B 1 227 ? 233.02900 37.20400 175.24800 1.000 111.35546 227 ARG B CA 1
ATOM 3422 C C . ARG B 1 227 ? 232.99400 38.71000 174.99700 1.000 118.00362 227 ARG B C 1
ATOM 3423 O O . ARG B 1 227 ? 233.75200 39.20600 174.15600 1.000 122.37783 227 ARG B O 1
ATOM 3431 N N . GLU B 1 228 ? 232.15100 39.45200 175.71900 1.000 116.84032 228 GLU B N 1
ATOM 3432 C CA . GLU B 1 228 ? 232.10000 40.89700 175.52800 1.000 119.28009 228 GLU B CA 1
ATOM 3433 C C . GLU B 1 228 ? 233.39400 41.56600 175.97800 1.000 120.69342 228 GLU B C 1
ATOM 3434 O O . GLU B 1 228 ? 233.91000 42.45700 175.29200 1.000 128.75491 228 GLU B O 1
ATOM 3440 N N . GLN B 1 229 ? 233.93800 41.14700 177.11900 1.000 110.52115 229 GLN B N 1
ATOM 3441 C CA . GLN B 1 229 ? 235.18200 41.71000 177.63900 1.000 103.54663 229 GLN B CA 1
ATOM 3442 C C . GLN B 1 229 ? 236.32000 41.64400 176.62000 1.000 98.18282 229 GLN B C 1
ATOM 3443 O O . GLN B 1 229 ? 237.10700 40.69900 176.60800 1.000 92.95325 229 GLN B O 1
ATOM 3445 N N . GLY C 1 1 ? 157.28500 24.59900 114.66100 1.000 82.39409 1 GLY C N 1
ATOM 3446 C CA . GLY C 1 1 ? 156.24600 23.79600 115.28100 1.000 81.07025 1 GLY C CA 1
ATOM 3447 C C . GLY C 1 1 ? 156.06500 24.08700 116.75900 1.000 79.98064 1 GLY C C 1
ATOM 3448 O O . GLY C 1 1 ? 156.61100 25.06800 117.27800 1.000 74.11678 1 GLY C O 1
ATOM 3449 N N . VAL C 1 2 ? 155.29900 23.22400 117.43500 1.000 78.41203 2 VAL C N 1
ATOM 3450 C CA . VAL C 1 2 ? 154.99700 23.40500 118.85500 1.000 72.70872 2 VAL C CA 1
ATOM 3451 C C . VAL C 1 2 ? 156.29100 23.40000 119.66100 1.000 68.47926 2 VAL C C 1
ATOM 3452 O O . VAL C 1 2 ? 157.05700 22.42800 119.62900 1.000 71.24802 2 VAL C O 1
ATOM 3456 N N . ILE C 1 3 ? 156.53100 24.48400 120.40500 1.000 66.22636 3 ILE C N 1
ATOM 3457 C CA . ILE C 1 3 ? 157.73700 24.57900 121.21500 1.000 74.51683 3 ILE C CA 1
ATOM 3458 C C . ILE C 1 3 ? 157.63900 23.62900 122.39800 1.000 86.68145 3 ILE C C 1
ATOM 3459 O O . ILE C 1 3 ? 156.54500 23.26000 122.84900 1.000 90.23977 3 ILE C O 1
ATOM 3464 N N . THR C 1 4 ? 158.79600 23.24100 122.91500 1.000 95.08772 4 THR C N 1
ATOM 3465 C CA . THR C 1 4 ? 158.90800 22.41500 124.10500 1.000 101.43321 4 THR C CA 1
ATOM 3466 C C . THR C 1 4 ? 159.41700 23.25100 125.27300 1.000 96.95373 4 THR C C 1
ATOM 3467 O O . THR C 1 4 ? 159.84000 24.40200 125.11500 1.000 89.92394 4 THR C O 1
ATOM 3471 N N . ALA C 1 5 ? 159.36700 22.64800 126.46400 1.000 100.55943 5 ALA C N 1
ATOM 3472 C CA . ALA C 1 5 ? 159.88800 23.29800 127.66300 1.000 99.72775 5 ALA C CA 1
ATOM 3473 C C . ALA C 1 5 ? 161.41400 23.28400 127.71900 1.000 90.01342 5 ALA C C 1
ATOM 3474 O O . ALA C 1 5 ? 161.99900 24.00200 128.54100 1.000 83.47053 5 ALA C O 1
ATOM 3476 N N . GLY C 1 6 ? 162.07200 22.51600 126.84900 1.000 83.54160 6 GLY C N 1
ATOM 3477 C CA . GLY C 1 6 ? 163.50600 22.34600 126.93900 1.000 74.67737 6 GLY C CA 1
ATOM 3478 C C . GLY C 1 6 ? 163.84200 21.36800 128.04700 1.000 67.01856 6 GLY C C 1
ATOM 3479 O O . GLY C 1 6 ? 162.96800 20.67800 128.59100 1.000 68.71350 6 GLY C O 1
ATOM 3480 N N . PHE C 1 7 ? 165.12400 21.32900 128.40700 1.000 53.44851 7 PHE C N 1
ATOM 3481 C CA . PHE C 1 7 ? 165.55800 20.40800 129.45000 1.000 47.75046 7 PHE C CA 1
ATOM 3482 C C . PHE C 1 7 ? 165.00700 20.84600 130.79400 1.000 44.54218 7 PHE C C 1
ATOM 3483 O O . PHE C 1 7 ? 164.87400 22.04000 131.06900 1.000 46.65559 7 PHE C O 1
ATOM 3491 N N . GLU C 1 8 ? 164.62300 19.86700 131.60300 1.000 46.09237 8 GLU C N 1
ATOM 3492 C CA . GLU C 1 8 ? 163.98900 20.12000 132.88600 1.000 52.64842 8 GLU C CA 1
ATOM 3493 C C . GLU C 1 8 ? 164.97200 19.86200 134.01900 1.000 51.26141 8 GLU C C 1
ATOM 3494 O O . GLU C 1 8 ? 165.87200 19.02500 133.90900 1.000 48.06103 8 GLU C O 1
ATOM 3500 N N . LEU C 1 9 ? 164.79700 20.61200 135.10100 1.000 51.89043 9 LEU C N 1
ATOM 3501 C CA . LEU C 1 9 ? 165.55600 20.40600 136.32900 1.000 50.46395 9 LEU C CA 1
ATOM 3502 C C . LEU C 1 9 ? 164.90200 19.27000 137.10300 1.000 58.35963 9 LEU C C 1
ATOM 3503 O O . LEU C 1 9 ? 163.86600 19.45200 137.74900 1.000 51.49828 9 LEU C O 1
ATOM 3508 N N . LYS C 1 10 ? 165.48900 18.09500 137.02500 1.000 59.20710 10 LYS C N 1
ATOM 3509 C CA . LYS C 1 10 ? 164.94300 16.94500 137.72500 1.000 59.91771 10 LYS C CA 1
ATOM 3510 C C . LYS C 1 10 ? 165.28700 17.05300 139.20500 1.000 62.02586 10 LYS C C 1
ATOM 3511 O O . LYS C 1 10 ? 166.43300 17.34500 139.54800 1.000 56.33570 10 LYS C O 1
ATOM 3517 N N . PRO C 1 11 ? 164.32700 16.88200 140.10100 1.000 54.57233 11 PRO C N 1
ATOM 3518 C CA . PRO C 1 11 ? 164.64100 16.93200 141.53700 1.000 50.80609 11 PRO C CA 1
ATOM 3519 C C . PRO C 1 11 ? 165.40900 15.69900 141.96100 1.000 57.93853 11 PRO C C 1
ATOM 3520 O O . PRO C 1 11 ? 165.31800 14.65200 141.30200 1.000 60.42567 11 PRO C O 1
ATOM 3524 N N . PRO C 1 12 ? 166.17400 15.78500 143.04900 1.000 55.76984 12 PRO C N 1
ATOM 3525 C CA . PRO C 1 12 ? 166.84600 14.60100 143.55900 1.000 53.21428 12 PRO C CA 1
ATOM 3526 C C . PRO C 1 12 ? 165.81900 13.57400 144.00700 1.000 55.99619 12 PRO C C 1
ATOM 3527 O O . PRO C 1 12 ? 164.69600 13.93300 144.39800 1.000 53.56958 12 PRO C O 1
ATOM 3531 N N . PRO C 1 13 ? 166.17900 12.28300 143.98700 1.000 56.53046 13 PRO C N 1
ATOM 3532 C CA . PRO C 1 13 ? 165.19300 11.23100 144.29800 1.000 51.02454 13 PRO C CA 1
ATOM 3533 C C . PRO C 1 13 ? 164.95300 11.03300 145.78900 1.000 53.95121 13 PRO C C 1
ATOM 3534 O O . PRO C 1 13 ? 164.67800 9.91800 146.24100 1.000 64.26823 13 PRO C O 1
ATOM 3538 N N . TYR C 1 14 ? 165.05300 12.10600 146.56200 1.000 48.91113 14 TYR C N 1
ATOM 3539 C CA . TYR C 1 14 ? 164.74500 12.09000 147.98500 1.000 53.28534 14 TYR C CA 1
ATOM 3540 C C . TYR C 1 14 ? 164.40600 13.51400 148.39600 1.000 52.20626 14 TYR C C 1
ATOM 3541 O O . TYR C 1 14 ? 164.76200 14.46600 147.68100 1.000 44.94486 14 TYR C O 1
ATOM 3550 N N . PRO C 1 15 ? 163.71800 13.69800 149.52600 1.000 54.70919 15 PRO C N 1
ATOM 3551 C CA . PRO C 1 15 ? 163.46700 15.05700 150.02300 1.000 54.37757 15 PRO C CA 1
ATOM 3552 C C . PRO C 1 15 ? 164.77300 15.79500 150.28800 1.000 57.08579 15 PRO C C 1
ATOM 3553 O O . PRO C 1 15 ? 165.79900 15.19400 150.61400 1.000 57.29898 15 PRO C O 1
ATOM 3557 N N . LEU C 1 16 ? 164.72100 17.12200 150.15000 1.000 52.53261 16 LEU C N 1
ATOM 3558 C CA . LEU C 1 16 ? 165.93600 17.92700 150.21500 1.000 54.21176 16 LEU C CA 1
ATOM 3559 C C . LEU C 1 16 ? 166.62400 17.86700 151.57700 1.000 55.32242 16 LEU C C 1
ATOM 3560 O O . LEU C 1 16 ? 167.78000 18.29500 151.69300 1.000 48.61636 16 LEU C O 1
ATOM 3565 N N . ASP C 1 17 ? 165.95500 17.35500 152.60400 1.000 53.80119 17 ASP C N 1
ATOM 3566 C CA . ASP C 1 17 ? 166.55500 17.21200 153.91900 1.000 60.44146 17 ASP C CA 1
ATOM 3567 C C . ASP C 1 17 ? 166.83900 15.75800 154.25400 1.000 58.24383 17 ASP C C 1
ATOM 3568 O O . ASP C 1 17 ? 167.16600 15.44900 155.40200 1.000 61.86268 17 ASP C O 1
ATOM 3573 N N . ALA C 1 18 ? 166.73800 14.86100 153.27500 1.000 55.98829 18 ALA C N 1
ATOM 3574 C CA . ALA C 1 18 ? 166.89100 13.43900 153.54400 1.000 56.48046 18 ALA C CA 1
ATOM 3575 C C . ALA C 1 18 ? 168.33800 13.00600 153.74400 1.000 52.92740 18 ALA C C 1
ATOM 3576 O O . ALA C 1 18 ? 168.56300 11.89600 154.22800 1.000 51.50618 18 ALA C O 1
ATOM 3578 N N . LEU C 1 19 ? 169.32000 13.82200 153.37500 1.000 55.69615 19 LEU C N 1
ATOM 3579 C CA . LEU C 1 19 ? 170.71900 13.42900 153.51100 1.000 55.42770 19 LEU C CA 1
ATOM 3580 C C . LEU C 1 19 ? 171.36000 14.00700 154.77000 1.000 59.35975 19 LEU C C 1
ATOM 3581 O O . LEU C 1 19 ? 172.57400 13.87500 154.95700 1.000 62.10481 19 LEU C O 1
ATOM 3586 N N . GLU C 1 20 ? 170.57400 14.62800 155.64100 1.000 58.74915 20 GLU C N 1
ATOM 3587 C CA . GLU C 1 20 ? 171.11100 15.24900 156.84100 1.000 59.87560 20 GLU C CA 1
ATOM 3588 C C . GLU C 1 20 ? 171.41600 14.15500 157.85400 1.000 62.55224 20 GLU C C 1
ATOM 3589 O O . GLU C 1 20 ? 170.74500 13.11500 157.84800 1.000 52.55630 20 GLU C O 1
ATOM 3595 N N . PRO C 1 21 ? 172.45700 14.35600 158.69600 1.000 59.99404 21 PRO C N 1
ATOM 3596 C CA . PRO C 1 21 ? 173.32700 15.53500 158.80400 1.000 57.41478 21 PRO C CA 1
ATOM 3597 C C . PRO C 1 21 ? 174.50700 15.54500 157.83400 1.000 59.77822 21 PRO C C 1
ATOM 3598 O O . PRO C 1 21 ? 175.31600 16.46600 157.87300 1.000 63.19442 21 PRO C O 1
ATOM 3602 N N . HIS C 1 22 ? 174.58900 14.53900 156.96600 1.000 58.25962 22 HIS C N 1
ATOM 3603 C CA . HIS C 1 22 ? 175.77100 14.37200 156.12900 1.000 53.51168 22 HIS C CA 1
ATOM 3604 C C . HIS C 1 22 ? 175.84900 15.43800 155.04400 1.000 53.26428 22 HIS C C 1
ATOM 3605 O O . HIS C 1 22 ? 176.91900 16.01900 154.81000 1.000 47.50306 22 HIS C O 1
ATOM 3612 N N . MET C 1 23 ? 174.73100 15.69600 154.35700 1.000 47.34252 23 MET C N 1
ATOM 3613 C CA . MET C 1 23 ? 174.63100 16.76900 153.37200 1.000 44.36585 23 MET C CA 1
ATOM 3614 C C . MET C 1 23 ? 173.38200 17.57000 153.70600 1.000 50.62975 23 MET C C 1
ATOM 3615 O O . MET C 1 23 ? 172.27300 17.02100 153.70300 1.000 52.69316 23 MET C O 1
ATOM 3620 N N . SER C 1 24 ? 173.55700 18.85600 153.99700 1.000 46.58453 24 SER C N 1
ATOM 3621 C CA . SER C 1 24 ? 172.50800 19.61600 154.65900 1.000 47.67940 24 SER C CA 1
ATOM 3622 C C . SER C 1 24 ? 171.43400 20.08200 153.67800 1.000 42.53142 24 SER C C 1
ATOM 3623 O O . SER C 1 24 ? 171.65700 20.21500 152.47500 1.000 43.13675 24 SER C O 1
ATOM 3626 N N . ARG C 1 25 ? 170.24800 20.33100 154.23400 1.000 55.76458 25 ARG C N 1
ATOM 3627 C CA . ARG C 1 25 ? 169.17700 20.99400 153.50000 1.000 51.56408 25 ARG C CA 1
ATOM 3628 C C . ARG C 1 25 ? 169.68600 22.26200 152.82600 1.000 50.82978 25 ARG C C 1
ATOM 3629 O O . ARG C 1 25 ? 169.38200 22.52100 151.65300 1.000 42.11294 25 ARG C O 1
ATOM 3637 N N . GLU C 1 26 ? 170.48200 23.05600 153.55000 1.000 53.04057 26 GLU C N 1
ATOM 3638 C CA . GLU C 1 26 ? 171.04500 24.26900 152.96300 1.000 50.52185 26 GLU C CA 1
ATOM 3639 C C . GLU C 1 26 ? 171.93300 23.93700 151.77200 1.000 49.42172 26 GLU C C 1
ATOM 3640 O O . GLU C 1 26 ? 171.91500 24.65100 150.76200 1.000 48.00576 26 GLU C O 1
ATOM 3646 N N . THR C 1 27 ? 172.71200 22.85300 151.86700 1.000 43.84473 27 THR C N 1
ATOM 3647 C CA . THR C 1 27 ? 173.55200 22.44400 150.74300 1.000 43.60523 27 THR C CA 1
ATOM 3648 C C . THR C 1 27 ? 172.69900 22.10800 149.52800 1.000 48.98745 27 THR C C 1
ATOM 3649 O O . THR C 1 27 ? 172.96300 22.57600 148.41300 1.000 49.50857 27 THR C O 1
ATOM 3653 N N . LEU C 1 28 ? 171.65300 21.31300 149.72500 1.000 50.84294 28 LEU C N 1
ATOM 3654 C CA . LEU C 1 28 ? 170.82200 20.95200 148.58500 1.000 50.84820 28 LEU C CA 1
ATOM 3655 C C . LEU C 1 28 ? 170.11600 22.16900 148.00600 1.000 44.70536 28 LEU C C 1
ATOM 3656 O O . LEU C 1 28 ? 170.06200 22.32200 146.78300 1.000 44.88959 28 LEU C O 1
ATOM 3661 N N . ASP C 1 29 ? 169.60200 23.06600 148.85900 1.000 44.86854 29 ASP C N 1
ATOM 3662 C CA . ASP C 1 29 ? 168.92100 24.25600 148.35000 1.000 44.91328 29 ASP C CA 1
ATOM 3663 C C . ASP C 1 29 ? 169.84000 25.08000 147.46700 1.000 51.03507 29 ASP C C 1
ATOM 3664 O O . ASP C 1 29 ? 169.40100 25.63700 146.45400 1.000 52.26942 29 ASP C O 1
ATOM 3669 N N . TYR C 1 30 ? 171.11700 25.17400 147.84000 1.000 44.39216 30 TYR C N 1
ATOM 3670 C CA . TYR C 1 30 ? 172.06800 25.95300 147.06100 1.000 44.60798 30 TYR C CA 1
ATOM 3671 C C . TYR C 1 30 ? 172.59400 25.16500 145.87100 1.000 40.84174 30 TYR C C 1
ATOM 3672 O O . TYR C 1 30 ? 172.62300 25.67200 144.74200 1.000 38.72306 30 TYR C O 1
ATO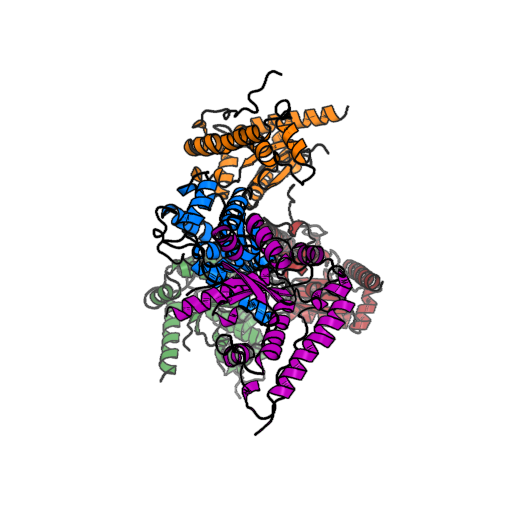M 3681 N N . HIS C 1 31 ? 173.01700 23.92500 146.10500 1.000 38.42040 31 HIS C N 1
ATOM 3682 C CA . HIS C 1 31 ? 173.66700 23.16500 145.04500 1.000 39.69686 31 HIS C CA 1
ATOM 3683 C C . HIS C 1 31 ? 172.65700 22.75500 143.97600 1.000 40.26272 31 HIS C C 1
ATOM 3684 O O . HIS C 1 31 ? 172.86600 23.00800 142.78300 1.000 40.22324 31 HIS C O 1
ATOM 3691 N N . TRP C 1 32 ? 171.54600 22.13600 144.38800 1.000 41.96029 32 TRP C N 1
ATOM 3692 C CA . TRP C 1 32 ? 170.48900 21.79900 143.44100 1.000 44.16056 32 TRP C CA 1
ATOM 3693 C C . TRP C 1 32 ? 169.66900 23.02400 143.06500 1.000 42.33402 32 TRP C C 1
ATOM 3694 O O . TRP C 1 32 ? 169.53900 23.35500 141.88300 1.000 45.12120 32 TRP C O 1
ATOM 3705 N N . GLY C 1 33 ? 169.13000 23.72000 144.06200 1.000 43.16307 33 GLY C N 1
ATOM 3706 C CA . GLY C 1 33 ? 168.17800 24.78100 143.79200 1.000 36.58597 33 GLY C CA 1
ATOM 3707 C C . GLY C 1 33 ? 168.77300 25.99500 143.11700 1.000 40.24956 33 GLY C C 1
ATOM 3708 O O . GLY C 1 33 ? 168.03200 26.75900 142.49700 1.000 48.50582 33 GLY C O 1
ATOM 3709 N N . LYS C 1 34 ? 170.08700 26.19900 143.21300 1.000 38.86255 34 LYS C N 1
ATOM 3710 C CA . LYS C 1 34 ? 170.71100 27.30800 142.49200 1.000 45.55809 34 LYS C CA 1
ATOM 3711 C C . LYS C 1 34 ? 171.69900 26.84300 141.42700 1.000 47.02932 34 LYS C C 1
ATOM 3712 O O . LYS C 1 34 ? 171.50900 27.16900 140.25100 1.000 44.53692 34 LYS C O 1
ATOM 3718 N N . HIS C 1 35 ? 172.74200 26.08600 141.77900 1.000 39.39157 35 HIS C N 1
ATOM 3719 C CA . HIS C 1 35 ? 173.74700 25.74600 140.77200 1.000 35.24107 35 HIS C CA 1
ATOM 3720 C C . HIS C 1 35 ? 173.17900 24.83500 139.69100 1.000 33.67246 35 HIS C C 1
ATOM 3721 O O . HIS C 1 35 ? 173.34800 25.09900 138.49700 1.000 31.15374 35 HIS C O 1
ATOM 3728 N N . HIS C 1 36 ? 172.57500 23.71900 140.09300 1.000 30.04834 36 HIS C N 1
ATOM 3729 C CA . HIS C 1 36 ? 172.00600 22.80800 139.12200 1.000 37.02549 36 HIS C CA 1
ATOM 3730 C C . HIS C 1 36 ? 170.90000 23.49400 138.33500 1.000 41.54182 36 HIS C C 1
ATOM 3731 O O . HIS C 1 36 ? 170.84500 23.37400 137.10900 1.000 38.63884 36 HIS C O 1
ATOM 3738 N N . LYS C 1 37 ? 170.03700 24.25300 139.01800 1.000 45.08435 37 LYS C N 1
ATOM 3739 C CA . LYS C 1 37 ? 169.02700 25.02100 138.30500 1.000 43.51838 37 LYS C CA 1
ATOM 3740 C C . LYS C 1 37 ? 169.67400 25.96000 137.29200 1.000 45.69232 37 LYS C C 1
ATOM 3741 O O . LYS C 1 37 ? 169.20900 26.06100 136.15400 1.000 44.91854 37 LYS C O 1
ATOM 3747 N N . THR C 1 38 ? 170.76500 26.63200 137.67100 1.000 40.98913 38 THR C N 1
ATOM 3748 C CA . THR C 1 38 ? 171.36200 27.61400 136.76900 1.000 35.68849 38 THR C CA 1
ATOM 3749 C C . THR C 1 38 ? 171.95700 26.94600 135.53300 1.000 39.03889 38 THR C C 1
ATOM 3750 O O . THR C 1 38 ? 171.86200 27.48900 134.42000 1.000 37.59398 38 THR C O 1
ATOM 3754 N N . TYR C 1 39 ? 172.56100 25.76300 135.69500 1.000 35.15158 39 TYR C N 1
ATOM 3755 C CA . TYR C 1 39 ? 173.06900 25.05300 134.52600 1.000 31.49062 39 TYR C CA 1
ATOM 3756 C C . TYR C 1 39 ? 171.93900 24.76100 133.53900 1.000 40.05217 39 TYR C C 1
ATOM 3757 O O . TYR C 1 39 ? 172.07300 25.00800 132.33500 1.000 37.67031 39 TYR C O 1
ATOM 3766 N N . VAL C 1 40 ? 170.80000 24.27100 134.04200 1.000 36.62281 40 VAL C N 1
ATOM 3767 C CA . VAL C 1 40 ? 169.69500 23.90600 133.16300 1.000 38.95467 40 VAL C CA 1
ATOM 3768 C C . VAL C 1 40 ? 169.12000 25.13500 132.47900 1.000 37.13077 40 VAL C C 1
ATOM 3769 O O . VAL C 1 40 ? 168.91200 25.13800 131.26100 1.000 42.72091 40 VAL C O 1
ATOM 3773 N N . GLU C 1 41 ? 168.89300 26.21100 133.23700 1.000 39.96269 41 GLU C N 1
ATOM 3774 C CA . GLU C 1 41 ? 168.38400 27.43700 132.62400 1.000 45.28174 41 GLU C CA 1
ATOM 3775 C C . GLU C 1 41 ? 169.37000 28.01400 131.60900 1.000 45.53177 41 GLU C C 1
ATOM 3776 O O . GLU C 1 41 ? 168.96300 28.48500 130.54200 1.000 47.67940 41 GLU C O 1
ATOM 3782 N N . ASN C 1 42 ? 170.66900 27.98000 131.90800 1.000 44.63956 42 ASN C N 1
ATOM 3783 C CA . ASN C 1 42 ? 171.63800 28.53700 130.96400 1.000 46.61085 42 ASN C CA 1
ATOM 3784 C C . ASN C 1 42 ? 171.73500 27.69200 129.70100 1.000 39.95742 42 ASN C C 1
ATOM 3785 O O . ASN C 1 42 ? 171.84700 28.23200 128.59800 1.000 40.61540 42 ASN C O 1
ATOM 3790 N N . LEU C 1 43 ? 171.69200 26.36600 129.84500 1.000 33.82248 43 LEU C N 1
ATOM 3791 C CA . LEU C 1 43 ? 171.62600 25.48200 128.68800 1.000 37.21236 43 LEU C CA 1
ATOM 3792 C C . LEU C 1 43 ? 170.40300 25.78500 127.82800 1.000 41.48655 43 LEU C C 1
ATOM 3793 O O . LEU C 1 43 ? 170.51600 25.96400 126.61200 1.000 37.73084 43 LEU C O 1
ATOM 3798 N N . ASN C 1 44 ? 169.22100 25.84000 128.44400 1.000 38.52304 44 ASN C N 1
ATOM 3799 C CA . ASN C 1 44 ? 168.01900 26.12200 127.67600 1.000 41.26284 44 ASN C CA 1
ATOM 3800 C C . ASN C 1 44 ? 168.14600 27.44900 126.94800 1.000 49.57963 44 ASN C C 1
ATOM 3801 O O . ASN C 1 44 ? 167.70800 27.57300 125.79800 1.000 53.00372 44 ASN C O 1
ATOM 3806 N N . LYS C 1 45 ? 168.76300 28.45200 127.58600 1.000 43.84210 45 LYS C N 1
ATOM 3807 C CA . LYS C 1 45 ? 168.95700 29.72400 126.89200 1.000 46.08447 45 LYS C CA 1
ATOM 3808 C C . LYS C 1 45 ? 169.88000 29.55500 125.69700 1.000 50.99559 45 LYS C C 1
ATOM 3809 O O . LYS C 1 45 ? 169.61800 30.09900 124.61700 1.000 48.91113 45 LYS C O 1
ATOM 3815 N N . GLN C 1 46 ? 170.95900 28.78600 125.86600 1.000 49.52699 46 GLN C N 1
ATOM 3816 C CA . GLN C 1 46 ? 171.93000 28.64100 124.78800 1.000 46.42925 46 GLN C CA 1
ATOM 3817 C C . GLN C 1 46 ? 171.33400 27.98400 123.55300 1.000 43.73156 46 GLN C C 1
ATOM 3818 O O . GLN C 1 46 ? 171.74000 28.30600 122.43400 1.000 46.02657 46 GLN C O 1
ATOM 3824 N N . ILE C 1 47 ? 170.40200 27.04500 123.73600 1.000 46.83456 47 ILE C N 1
ATOM 3825 C CA . ILE C 1 47 ? 169.90200 26.22700 122.64200 1.000 48.13472 47 ILE C CA 1
ATOM 3826 C C . ILE C 1 47 ? 168.58300 26.72900 122.10500 1.000 54.18544 47 ILE C C 1
ATOM 3827 O O . ILE C 1 47 ? 167.98700 26.07200 121.24200 1.000 54.89079 47 ILE C O 1
ATOM 3832 N N . LEU C 1 48 ? 168.08900 27.85600 122.61400 1.000 59.40712 48 LEU C N 1
ATOM 3833 C CA . LEU C 1 48 ? 166.97300 28.54000 121.98400 1.000 65.01832 48 LEU C CA 1
ATOM 3834 C C . LEU C 1 48 ? 167.28100 28.78700 120.51100 1.000 65.86579 48 LEU C C 1
ATOM 3835 O O . LEU C 1 48 ? 168.39800 29.16500 120.14800 1.000 75.69592 48 LEU C O 1
ATOM 3840 N N . GLY C 1 49 ? 166.29300 28.56300 119.66100 1.000 59.06761 49 GLY C N 1
ATOM 3841 C CA . GLY C 1 49 ? 166.54000 28.72400 118.24500 1.000 61.54685 49 GLY C CA 1
ATOM 3842 C C . GLY C 1 49 ? 167.19100 27.53900 117.56800 1.000 56.11199 49 GLY C C 1
ATOM 3843 O O . GLY C 1 49 ? 167.58600 27.65600 116.40400 1.000 55.00396 49 GLY C O 1
ATOM 3844 N N . THR C 1 50 ? 167.33000 26.41100 118.26300 1.000 52.04045 50 THR C N 1
ATOM 3845 C CA . THR C 1 50 ? 167.73800 25.14400 117.66800 1.000 51.72989 50 THR C CA 1
ATOM 3846 C C . THR C 1 50 ? 166.73200 24.07600 118.07100 1.000 49.22169 50 THR C C 1
ATOM 3847 O O . THR C 1 50 ? 165.77800 24.33600 118.80400 1.000 55.40928 50 THR C O 1
ATOM 3851 N N . ASP C 1 51 ? 166.97900 22.85000 117.61600 1.000 52.82475 51 ASP C N 1
ATOM 3852 C CA . ASP C 1 51 ? 166.15500 21.69800 117.95600 1.000 55.89881 51 ASP C CA 1
ATOM 3853 C C . ASP C 1 51 ? 166.90700 20.71800 118.84900 1.000 56.18042 51 ASP C C 1
ATOM 3854 O O . ASP C 1 51 ? 166.60700 19.52400 118.86100 1.000 59.85191 51 ASP C O 1
ATOM 3859 N N . LEU C 1 52 ? 167.90100 21.21300 119.59100 1.000 52.35628 52 LEU C N 1
ATOM 3860 C CA . LEU C 1 52 ? 168.69300 20.34100 120.45000 1.000 55.43823 52 LEU C CA 1
ATOM 3861 C C . LEU C 1 52 ? 167.88800 19.81000 121.63000 1.000 52.87739 52 LEU C C 1
ATOM 3862 O O . LEU C 1 52 ? 168.20200 18.73500 122.15800 1.000 45.82918 52 LEU C O 1
ATOM 3867 N N . ASP C 1 53 ? 166.85500 20.53600 122.06600 1.000 51.61935 53 ASP C N 1
ATOM 3868 C CA . ASP C 1 53 ? 166.07100 20.02500 123.18500 1.000 60.55463 53 ASP C CA 1
ATOM 3869 C C . ASP C 1 53 ? 165.28400 18.76400 122.82900 1.000 60.65990 53 ASP C C 1
ATOM 3870 O O . ASP C 1 53 ? 164.78100 18.09500 123.74200 1.000 60.27038 53 ASP C O 1
ATOM 3875 N N . ALA C 1 54 ? 165.18200 18.42100 121.53500 1.000 51.18508 54 ALA C N 1
ATOM 3876 C CA . ALA C 1 54 ? 164.64300 17.13400 121.10200 1.000 54.30125 54 ALA C CA 1
ATOM 3877 C C . ALA C 1 54 ? 165.64300 15.98800 121.24700 1.000 56.83576 54 ALA C C 1
ATOM 3878 O O . ALA C 1 54 ? 165.26700 14.82700 121.06200 1.000 67.21332 54 ALA C O 1
ATOM 3880 N N . LEU C 1 55 ? 166.89500 16.27500 121.56000 1.000 52.71948 55 LEU C N 1
ATOM 3881 C CA . LEU C 1 55 ? 167.86100 15.23300 121.86400 1.000 53.90910 55 LEU C CA 1
ATOM 3882 C C . LEU C 1 55 ? 167.92000 14.99900 123.37000 1.000 53.79329 55 LEU C C 1
ATOM 3883 O O . LEU C 1 55 ? 167.48000 15.83000 124.16800 1.000 59.85191 55 LEU C O 1
ATOM 3888 N N . SER C 1 56 ? 168.46800 13.84900 123.75600 1.000 48.23999 56 SER C N 1
ATOM 3889 C CA . SER C 1 56 ? 168.79600 13.66600 125.16600 1.000 54.33283 56 SER C CA 1
ATOM 3890 C C . SER C 1 56 ? 169.97200 14.56100 125.57000 1.000 46.22660 56 SER C C 1
ATOM 3891 O O . SER C 1 56 ? 170.73600 15.05400 124.73400 1.000 48.44265 56 SER C O 1
ATOM 3894 N N . LEU C 1 57 ? 170.08900 14.79500 126.87700 1.000 41.46813 57 LEU C N 1
ATOM 3895 C CA . LEU C 1 57 ? 171.26900 15.45900 127.42400 1.000 48.06892 57 LEU C CA 1
ATOM 3896 C C . LEU C 1 57 ? 172.54500 14.73800 127.01200 1.000 43.86052 57 LEU C C 1
ATOM 3897 O O . LEU C 1 57 ? 173.51700 15.37300 126.59500 1.000 43.77630 57 LEU C O 1
ATOM 3902 N N . GLU C 1 58 ? 172.56100 13.40500 127.16100 1.000 46.42662 58 GLU C N 1
ATOM 3903 C CA . GLU C 1 58 ? 173.68900 12.59300 126.71200 1.000 47.80836 58 GLU C CA 1
ATOM 3904 C C . GLU C 1 58 ? 174.09000 12.96000 125.29500 1.000 50.59291 58 GLU C C 1
ATOM 3905 O O . GLU C 1 58 ? 175.26300 13.24700 125.02000 1.000 44.70799 58 GLU C O 1
ATOM 3911 N N . GLU C 1 59 ? 173.11100 12.98400 124.38500 1.000 47.30304 59 GLU C N 1
ATOM 3912 C CA . GLU C 1 59 ? 173.40000 13.30100 122.99200 1.000 45.61073 59 GLU C CA 1
ATOM 3913 C C . GLU C 1 59 ? 173.96400 14.70800 122.84900 1.000 37.32290 59 GLU C C 1
ATOM 3914 O O . GLU C 1 59 ? 174.91200 14.92200 122.08800 1.000 42.86830 59 GLU C O 1
ATOM 3920 N N . VAL C 1 60 ? 173.38800 15.68400 123.55900 1.000 38.83360 60 VAL C N 1
ATOM 3921 C CA . VAL C 1 60 ? 173.89400 17.05200 123.46000 1.000 41.09440 60 VAL C CA 1
ATOM 3922 C C . VAL C 1 60 ? 175.31600 17.13500 124.00200 1.000 44.25267 60 VAL C C 1
ATOM 3923 O O . VAL C 1 60 ? 176.13800 17.90900 123.48800 1.000 41.91029 60 VAL C O 1
ATOM 3927 N N . VAL C 1 61 ? 175.64600 16.32200 125.01100 1.000 37.89665 61 VAL C N 1
ATOM 3928 C CA . VAL C 1 61 ? 177.01000 16.32100 125.53900 1.000 40.55486 61 VAL C CA 1
ATOM 3929 C C . VAL C 1 61 ? 177.98800 15.80400 124.49100 1.000 45.28174 61 VAL C C 1
ATOM 3930 O O . VAL C 1 61 ? 179.00300 16.44700 124.20200 1.000 46.88720 61 VAL C O 1
ATOM 3934 N N . LEU C 1 62 ? 177.69700 14.63600 123.90000 1.000 48.18999 62 LEU C N 1
ATOM 3935 C CA . LEU C 1 62 ? 178.59000 14.07900 122.88400 1.000 47.20566 62 LEU C CA 1
ATOM 3936 C C . LEU C 1 62 ? 178.69900 14.99000 121.67300 1.000 46.21870 62 LEU C C 1
ATOM 3937 O O . LEU C 1 62 ? 179.74300 15.03500 121.01400 1.000 54.39336 62 LEU C O 1
ATOM 3942 N N . LEU C 1 63 ? 177.63800 15.72700 121.37300 1.000 51.09034 63 LEU C N 1
ATOM 3943 C CA . LEU C 1 63 ? 177.60900 16.52500 120.15700 1.000 56.74891 63 LEU C CA 1
ATOM 3944 C C . LEU C 1 63 ? 178.44900 17.78300 120.29500 1.000 53.95384 63 LEU C C 1
ATOM 3945 O O . LEU C 1 63 ? 178.93300 18.32000 119.29500 1.000 59.96508 63 LEU C O 1
ATOM 3950 N N . SER C 1 64 ? 178.61800 18.27100 121.51600 1.000 47.41884 64 SER C N 1
ATOM 3951 C CA . SER C 1 64 ? 179.32900 19.51300 121.74400 1.000 45.15541 64 SER C CA 1
ATOM 3952 C C . SER C 1 64 ? 180.70400 19.28600 122.36400 1.000 43.72893 64 SER C C 1
ATOM 3953 O O . SER C 1 64 ? 181.42800 20.25700 122.61400 1.000 40.20482 64 SER C O 1
ATOM 3956 N N . TYR C 1 65 ? 181.10000 18.03200 122.58900 1.000 40.16008 65 TYR C N 1
ATOM 3957 C CA . TYR C 1 65 ? 182.45200 17.79600 123.07800 1.000 46.21080 65 TYR C CA 1
ATOM 3958 C C . TYR C 1 65 ? 183.47700 18.11600 122.00800 1.000 50.04284 65 TYR C C 1
ATOM 3959 O O . TYR C 1 65 ? 184.51000 18.73200 122.29900 1.000 55.46191 65 TYR C O 1
ATOM 3968 N N . ASN C 1 66 ? 183.20700 17.70900 120.76800 1.000 54.64076 66 ASN C N 1
ATOM 3969 C CA . ASN C 1 66 ? 184.06500 18.00700 119.62800 1.000 49.63227 66 ASN C CA 1
ATOM 3970 C C . ASN C 1 66 ? 185.52200 17.63300 119.92000 1.000 54.90658 66 ASN C C 1
ATOM 3971 O O . ASN C 1 66 ? 186.45100 18.44200 119.78000 1.000 50.57448 66 ASN C O 1
ATOM 3976 N N . LYS C 1 67 ? 185.70700 16.39100 120.37300 1.000 57.38846 67 LYS C N 1
ATOM 3977 C CA . LYS C 1 67 ? 187.03900 15.80700 120.54900 1.000 60.52041 67 LYS C CA 1
ATOM 3978 C C . LYS C 1 67 ? 187.94900 16.67800 121.41300 1.000 62.53908 67 LYS C C 1
ATOM 3979 O O . LYS C 1 67 ? 189.17800 16.61500 121.30900 1.000 69.17672 67 LYS C O 1
ATOM 3985 N N . GLY C 1 68 ? 187.35800 17.49100 122.28400 1.000 51.08770 68 GLY C N 1
ATOM 3986 C CA . GLY C 1 68 ? 188.12400 18.28800 123.21500 1.000 47.71362 68 GLY C CA 1
ATOM 3987 C C . GLY C 1 68 ? 188.16700 19.76400 122.90400 1.000 54.86447 68 GLY C C 1
ATOM 3988 O O . GLY C 1 68 ? 188.67800 20.53500 123.73100 1.000 54.34336 68 GLY C O 1
ATOM 3989 N N . ASN C 1 69 ? 187.66200 20.19000 121.74800 1.000 52.68000 69 ASN C N 1
ATOM 3990 C CA . ASN C 1 69 ? 187.56900 21.60800 121.40800 1.000 49.29538 69 ASN C CA 1
ATOM 3991 C C . ASN C 1 69 ? 186.08900 21.94700 121.52000 1.000 54.89079 69 ASN C C 1
ATOM 3992 O O . ASN C 1 69 ? 185.34600 21.95500 120.53400 1.000 56.85682 69 ASN C O 1
ATOM 3997 N N . MET C 1 70 ? 185.66100 22.21400 122.74500 1.000 46.55558 70 MET C N 1
ATOM 3998 C CA . MET C 1 70 ? 184.25800 22.06400 123.06800 1.000 44.76589 70 MET C CA 1
ATOM 3999 C C . MET C 1 70 ? 183.41900 23.20700 122.50700 1.000 48.76374 70 MET C C 1
ATOM 4000 O O . MET C 1 70 ? 183.85700 24.35900 122.42100 1.000 47.93469 70 MET C O 1
ATOM 4005 N N . LEU C 1 71 ? 182.20900 22.86800 122.12000 1.000 43.59733 71 LEU C N 1
ATOM 4006 C CA . LEU C 1 71 ? 181.28200 23.83200 121.56000 1.000 48.63741 71 LEU C CA 1
ATOM 4007 C C . LEU C 1 71 ? 180.55100 24.55500 122.68300 1.000 46.37398 71 LEU C C 1
ATOM 4008 O O . LEU C 1 71 ? 180.56700 24.10200 123.82900 1.000 35.91220 71 LEU C O 1
ATOM 4013 N N . PRO C 1 72 ? 179.91000 25.69600 122.39600 1.000 47.69519 72 PRO C N 1
ATOM 4014 C CA . PRO C 1 72 ? 179.44600 26.55400 123.49800 1.000 38.75465 72 PRO C CA 1
ATOM 4015 C C . PRO C 1 72 ? 178.48900 25.88800 124.46800 1.000 45.25016 72 PRO C C 1
ATOM 4016 O O . PRO C 1 72 ? 178.48400 26.24600 125.65300 1.000 44.26847 72 PRO C O 1
ATOM 4020 N N . ALA C 1 73 ? 177.69800 24.91800 124.03400 1.000 44.92644 73 ALA C N 1
ATOM 4021 C CA . ALA C 1 73 ? 176.72300 24.36700 124.96500 1.000 41.68658 73 ALA C CA 1
ATOM 4022 C C . ALA C 1 73 ? 177.29400 23.28100 125.85500 1.000 42.19453 73 ALA C C 1
ATOM 4023 O O . ALA C 1 73 ? 176.58100 22.82500 126.75700 1.000 38.56778 73 ALA C O 1
ATOM 4025 N N . PHE C 1 74 ? 178.54900 22.86800 125.64000 1.000 46.27397 74 PHE C N 1
ATOM 4026 C CA . PHE C 1 74 ? 179.05300 21.67700 126.32700 1.000 44.94223 74 PHE C CA 1
ATOM 4027 C C . PHE C 1 74 ? 179.02300 21.83200 127.84000 1.000 33.63298 74 PHE C C 1
ATOM 4028 O O . PHE C 1 74 ? 178.59700 20.91800 128.55400 1.000 37.13866 74 PHE C O 1
ATOM 4036 N N . ASN C 1 75 ? 179.48300 22.97000 128.35400 1.000 29.77989 75 ASN C N 1
ATOM 4037 C CA . ASN C 1 75 ? 179.67400 23.05200 129.80100 1.000 37.56766 75 ASN C CA 1
ATOM 4038 C C . ASN C 1 75 ? 178.34600 22.94800 130.53600 1.000 41.33917 75 ASN C C 1
ATOM 4039 O O . ASN C 1 75 ? 178.23100 22.21200 131.52500 1.000 42.31823 75 ASN C O 1
ATOM 4044 N N . ASN C 1 76 ? 177.31500 23.63900 130.04300 1.000 37.87296 76 ASN C N 1
ATOM 4045 C CA . ASN C 1 76 ? 176.02300 23.57300 130.71300 1.000 34.70153 76 ASN C CA 1
ATOM 4046 C C . ASN C 1 76 ? 175.37500 22.21600 130.51100 1.000 37.68347 76 ASN C C 1
ATOM 4047 O O . ASN C 1 76 ? 174.79300 21.66400 131.44900 1.000 47.83731 76 ASN C O 1
ATOM 4052 N N . ALA C 1 77 ? 175.47800 21.65000 129.30700 1.000 41.89713 77 ALA C N 1
ATOM 4053 C CA . ALA C 1 77 ? 174.87000 20.34500 129.07300 1.000 39.67844 77 ALA C CA 1
ATOM 4054 C C . ALA C 1 77 ? 175.53000 19.28600 129.94100 1.000 40.12323 77 ALA C C 1
ATOM 4055 O O . ALA C 1 77 ? 174.85100 18.49800 130.61200 1.000 38.34670 77 ALA C O 1
ATOM 4057 N N . ALA C 1 78 ? 176.86500 19.28400 129.97300 1.000 39.08627 78 ALA C N 1
ATOM 4058 C CA . ALA C 1 78 ? 177.57900 18.30500 130.77600 1.000 30.71158 78 ALA C CA 1
ATOM 4059 C C . ALA C 1 78 ? 177.31100 18.50500 132.26500 1.000 31.05372 78 ALA C C 1
ATOM 4060 O O . ALA C 1 78 ? 177.07500 17.53300 132.99800 1.000 29.27193 78 ALA C O 1
ATOM 4062 N N . GLN C 1 79 ? 177.34300 19.75100 132.74000 1.000 25.39252 79 GLN C N 1
ATOM 4063 C CA . GLN C 1 79 ? 177.06000 19.96200 134.15700 1.000 31.36955 79 GLN C CA 1
ATOM 4064 C C . GLN C 1 79 ? 175.64700 19.53400 134.49200 1.000 38.56515 79 GLN C C 1
ATOM 4065 O O . GLN C 1 79 ? 175.41400 18.90400 135.53900 1.000 33.01975 79 GLN C O 1
ATOM 4071 N N . ALA C 1 80 ? 174.68700 19.83700 133.59600 1.000 27.40065 80 ALA C N 1
ATOM 4072 C CA . ALA C 1 80 ? 173.31600 19.41500 133.84300 1.000 26.63477 80 ALA C CA 1
ATOM 4073 C C . ALA C 1 80 ? 173.26200 17.90500 133.98200 1.000 40.71804 80 ALA C C 1
ATOM 4074 O O . ALA C 1 80 ? 172.69500 17.38300 134.94500 1.000 33.90143 80 ALA C O 1
ATOM 4076 N N . TRP C 1 81 ? 173.90300 17.18600 133.05000 1.000 33.11976 81 TRP C N 1
ATOM 4077 C CA . TRP C 1 81 ? 173.96800 15.72800 133.14000 1.000 32.01436 81 TRP C CA 1
ATOM 4078 C C . TRP C 1 81 ? 174.68100 15.27300 134.42500 1.000 33.50139 81 TRP C C 1
ATOM 4079 O O . TRP C 1 81 ? 174.14900 14.46100 135.19200 1.000 37.46502 81 TRP C O 1
ATOM 4090 N N . ASN C 1 82 ? 175.89100 15.79200 134.67100 1.000 27.24800 82 ASN C N 1
ATOM 4091 C CA . ASN C 1 82 ? 176.67300 15.39700 135.84300 1.000 32.76445 82 ASN C CA 1
ATOM 4092 C C . ASN C 1 82 ? 175.87400 15.53400 137.12800 1.000 37.59398 82 ASN C C 1
ATOM 4093 O O . ASN C 1 82 ? 175.87900 14.63400 137.98000 1.000 29.94570 82 ASN C O 1
ATOM 4098 N N . HIS C 1 83 ? 175.16900 16.65600 137.29000 1.000 40.86806 83 HIS C N 1
ATOM 4099 C CA . HIS C 1 83 ? 174.51000 16.89100 138.56600 1.000 36.20171 83 HIS C CA 1
ATOM 4100 C C . HIS C 1 83 ? 173.36100 15.92500 138.77000 1.000 44.68957 83 HIS C C 1
ATOM 4101 O O . HIS C 1 83 ? 173.18200 15.38000 139.86700 1.000 52.42734 83 HIS C O 1
ATOM 4108 N N . GLU C 1 84 ? 172.60100 15.66200 137.71500 1.000 35.74376 84 GLU C N 1
ATOM 4109 C CA . GLU C 1 84 ? 171.54900 14.66800 137.83900 1.000 41.44971 84 GLU C CA 1
ATOM 4110 C C . GLU C 1 84 ? 172.14500 13.30100 138.14900 1.000 37.70978 84 GLU C C 1
ATOM 4111 O O . GLU C 1 84 ? 171.63900 12.57300 139.01000 1.000 40.85490 84 GLU C O 1
ATOM 4117 N N . PHE C 1 85 ? 173.24400 12.95200 137.48300 1.000 33.63824 85 PHE C N 1
ATOM 4118 C CA . PHE C 1 85 ? 173.92200 11.70600 137.80700 1.000 40.12850 85 PHE C CA 1
ATOM 4119 C C . PHE C 1 85 ? 174.45900 11.74700 139.23500 1.000 43.72366 85 PHE C C 1
ATOM 4120 O O . PHE C 1 85 ? 174.44600 10.72900 139.93600 1.000 39.08363 85 PHE C O 1
ATOM 4128 N N . PHE C 1 86 ? 174.86000 12.93100 139.70200 1.000 42.17085 86 PHE C N 1
ATOM 4129 C CA . PHE C 1 86 ? 175.34000 13.07600 141.07800 1.000 44.20530 86 PHE C CA 1
ATOM 4130 C C . PHE C 1 86 ? 174.24100 12.78100 142.09700 1.000 43.58417 86 PHE C C 1
ATOM 4131 O O . PHE C 1 86 ? 174.45600 12.02500 143.05300 1.000 39.55737 86 PHE C O 1
ATOM 4139 N N . TRP C 1 87 ? 173.05200 13.37400 141.91700 1.000 41.42076 87 TRP C N 1
ATOM 4140 C CA . TRP C 1 87 ? 172.01400 13.21300 142.93600 1.000 41.97872 87 TRP C CA 1
ATOM 4141 C C . TRP C 1 87 ? 171.54400 11.77000 143.02200 1.000 43.38152 87 TRP C C 1
ATOM 4142 O O . TRP C 1 87 ? 171.12400 11.31000 144.09400 1.000 37.12024 87 TRP C O 1
ATOM 4153 N N . GLU C 1 88 ? 171.61400 11.04500 141.91500 1.000 40.48117 88 GLU C N 1
ATOM 4154 C CA . GLU C 1 88 ? 171.20600 9.65500 141.90500 1.000 39.45999 88 GLU C CA 1
ATOM 4155 C C . GLU C 1 88 ? 172.33300 8.71900 142.30900 1.000 51.66409 88 GLU C C 1
ATOM 4156 O O . GLU C 1 88 ? 172.08900 7.52600 142.51500 1.000 52.78528 88 GLU C O 1
ATOM 4162 N N . SER C 1 89 ? 173.54600 9.24000 142.46900 1.000 45.80023 89 SER C N 1
ATOM 4163 C CA . SER C 1 89 ? 174.63100 8.45300 143.03000 1.000 43.70787 89 SER C CA 1
ATOM 4164 C C . SER C 1 89 ? 174.52500 8.27800 144.53700 1.000 47.99786 89 SER C C 1
ATOM 4165 O O . SER C 1 89 ? 175.24200 7.43500 145.08500 1.000 50.78504 89 SER C O 1
ATOM 4168 N N . ILE C 1 90 ? 173.66400 9.03600 145.22400 1.000 48.50845 90 ILE C N 1
ATOM 4169 C CA . ILE C 1 90 ? 173.61300 9.00700 146.68000 1.000 53.78276 90 ILE C CA 1
ATOM 4170 C C . ILE C 1 90 ? 172.18500 8.75400 147.14300 1.000 58.45701 90 ILE C C 1
ATOM 4171 O O . ILE C 1 90 ? 171.23500 8.81300 146.36700 1.000 66.04213 90 ILE C O 1
ATOM 4176 N N . GLN C 1 91 ? 172.04800 8.46500 148.43300 1.000 57.65428 91 GLN C N 1
ATOM 4177 C CA . GLN C 1 91 ? 170.76400 8.10000 149.01200 1.000 55.00396 91 GLN C CA 1
ATOM 4178 C C . GLN C 1 91 ? 170.83500 8.31100 150.51400 1.000 59.81243 91 GLN C C 1
ATOM 4179 O O . GLN C 1 91 ? 171.92200 8.25300 151.10200 1.000 65.98160 91 GLN C O 1
ATOM 4185 N N . PRO C 1 92 ? 169.70100 8.53400 151.16600 1.000 52.10098 92 PRO C N 1
ATOM 4186 C CA . PRO C 1 92 ? 169.67100 8.40200 152.62800 1.000 51.35353 92 PRO C CA 1
ATOM 4187 C C . PRO C 1 92 ? 170.13000 7.00600 153.02200 1.000 58.53860 92 PRO C C 1
ATOM 4188 O O . PRO C 1 92 ? 169.82500 6.02200 152.34100 1.000 51.79305 92 PRO C O 1
ATOM 4192 N N . GLY C 1 93 ? 170.87400 6.92000 154.12200 1.000 65.20782 93 GLY C N 1
ATOM 4193 C CA . GLY C 1 93 ? 171.36700 5.62000 154.55400 1.000 57.17528 93 GLY C CA 1
ATOM 4194 C C . GLY C 1 93 ? 172.23400 4.92300 153.52400 1.000 57.70955 93 GLY C C 1
ATOM 4195 O O . GLY C 1 93 ? 172.17700 3.69600 153.39700 1.000 62.88649 93 GLY C O 1
ATOM 4196 N N . GLY C 1 94 ? 173.02700 5.68100 152.77100 1.000 54.56707 94 GLY C N 1
ATOM 4197 C CA . GLY C 1 94 ? 174.00300 5.11400 151.86100 1.000 55.57772 94 GLY C CA 1
ATOM 4198 C C . GLY C 1 94 ? 175.25300 4.63800 152.57700 1.000 58.86758 94 GLY C C 1
ATOM 4199 O O . GLY C 1 94 ? 175.25400 4.36600 153.78200 1.000 62.33379 94 GLY C O 1
ATOM 4200 N N . GLY C 1 95 ? 176.34100 4.54500 151.81500 1.000 55.90934 95 GLY C N 1
ATOM 4201 C CA . GLY C 1 95 ? 177.57200 3.99000 152.34700 1.000 58.81231 95 GLY C CA 1
ATOM 4202 C C . GLY C 1 95 ? 177.60300 2.47100 152.25900 1.000 60.69938 95 GLY C C 1
ATOM 4203 O O . GLY C 1 95 ? 177.01800 1.86100 151.36300 1.000 57.65428 95 GLY C O 1
ATOM 4204 N N . GLY C 1 96 ? 178.30800 1.85500 153.20700 1.000 58.70178 96 GLY C N 1
ATOM 4205 C CA . GLY C 1 96 ? 178.38100 0.40600 153.18300 1.000 58.93865 96 GLY C CA 1
ATOM 4206 C C . GLY C 1 96 ? 179.29500 -0.10600 152.07800 1.000 54.34862 96 GLY C C 1
ATOM 4207 O O . GLY C 1 96 ? 180.12800 0.61200 151.52600 1.000 52.93003 96 GLY C O 1
ATOM 4208 N N . LYS C 1 97 ? 179.13000 -1.38200 151.76500 1.000 55.12766 97 LYS C N 1
ATOM 4209 C CA . LYS C 1 97 ? 179.91600 -1.98700 150.70400 1.000 61.74425 97 LYS C CA 1
ATOM 4210 C C . LYS C 1 97 ? 179.01900 -2.38100 149.53300 1.000 63.32865 97 LYS C C 1
ATOM 4211 O O . LYS C 1 97 ? 177.81900 -2.60400 149.71000 1.000 58.97812 97 LYS C O 1
ATOM 4217 N N . PRO C 1 98 ? 179.56200 -2.46000 148.32400 1.000 63.95767 98 PRO C N 1
ATOM 4218 C CA . PRO C 1 98 ? 178.78500 -3.00400 147.20600 1.000 65.43153 98 PRO C CA 1
ATOM 4219 C C . PRO C 1 98 ? 178.62000 -4.50800 147.36300 1.000 73.20878 98 PRO C C 1
ATOM 4220 O O . PRO C 1 98 ? 179.22600 -5.14800 148.22400 1.000 72.57449 98 PRO C O 1
ATOM 4224 N N . THR C 1 99 ? 177.76400 -5.07400 146.51800 1.000 77.90934 99 THR C N 1
ATOM 4225 C CA . THR C 1 99 ? 177.44700 -6.49100 146.57900 1.000 76.42495 99 THR C CA 1
ATOM 4226 C C . THR C 1 99 ? 177.51200 -7.08800 145.18100 1.000 69.33200 99 THR C C 1
ATOM 4227 O O . THR C 1 99 ? 177.70000 -6.38400 144.18700 1.000 58.98602 99 THR C O 1
ATOM 4231 N N . GLY C 1 100 ? 177.37900 -8.40900 145.12900 1.000 77.10925 100 GLY C N 1
ATOM 4232 C CA . GLY C 1 100 ? 177.17500 -9.11200 143.87100 1.000 77.20926 100 GLY C CA 1
ATOM 4233 C C . GLY C 1 100 ? 178.23400 -8.83800 142.82000 1.000 74.94320 100 GLY C C 1
ATOM 4234 O O . GLY C 1 100 ? 179.43700 -8.84200 143.09100 1.000 75.59064 100 GLY C O 1
ATOM 4235 N N . GLU C 1 101 ? 177.77100 -8.59600 141.59200 1.000 77.83038 101 GLU C N 1
ATOM 4236 C CA . GLU C 1 101 ? 178.66800 -8.47700 140.44900 1.000 72.56133 101 GLU C CA 1
ATOM 4237 C C . GLU C 1 101 ? 179.54700 -7.24200 140.54700 1.000 70.56636 101 GLU C C 1
ATOM 4238 O O . GLU C 1 101 ? 180.69700 -7.26800 140.09500 1.000 66.55798 101 GLU C O 1
ATOM 4244 N N . LEU C 1 102 ? 179.02200 -6.15600 141.12100 1.000 68.79246 102 LEU C N 1
ATOM 4245 C CA . LEU C 1 102 ? 179.80200 -4.93300 141.27500 1.000 61.91005 102 LEU C CA 1
ATOM 4246 C C . LEU C 1 102 ? 180.96300 -5.13800 142.24800 1.000 63.52867 102 LEU C C 1
ATOM 4247 O O . LEU C 1 102 ? 182.10300 -4.75300 141.96300 1.000 55.47244 102 LEU C O 1
ATOM 4252 N N . LEU C 1 103 ? 180.69100 -5.74400 143.40500 1.000 59.82296 103 LEU C N 1
ATOM 4253 C CA . LEU C 1 103 ? 181.76300 -6.00600 144.35500 1.000 60.46778 103 LEU C CA 1
ATOM 4254 C C . LEU C 1 103 ? 182.79100 -6.95200 143.76100 1.000 68.48453 103 LEU C C 1
ATOM 4255 O O . LEU C 1 103 ? 183.99600 -6.75900 143.93900 1.000 69.55044 103 LEU C O 1
ATOM 4260 N N . ARG C 1 104 ? 182.33400 -7.96700 143.02800 1.000 77.47245 104 ARG C N 1
ATOM 4261 C CA . ARG C 1 104 ? 183.25900 -8.92600 142.43400 1.000 84.13114 104 ARG C CA 1
ATOM 4262 C C . ARG C 1 104 ? 184.16800 -8.25100 141.41500 1.000 80.89654 104 ARG C C 1
ATOM 4263 O O . ARG C 1 104 ? 185.37200 -8.52500 141.36400 1.000 84.07061 104 ARG C O 1
ATOM 4271 N N . LEU C 1 105 ? 183.60800 -7.35300 140.60500 1.000 73.54566 105 LEU C N 1
ATOM 4272 C CA . LEU C 1 105 ? 184.40500 -6.64500 139.61100 1.000 68.88457 105 LEU C CA 1
ATOM 4273 C C . LEU C 1 105 ? 185.40000 -5.70100 140.27600 1.000 65.03148 105 LEU C C 1
ATOM 4274 O O . LEU C 1 105 ? 186.56700 -5.62800 139.87600 1.000 55.93829 105 LEU C O 1
ATOM 4279 N N . ILE C 1 106 ? 184.94500 -4.95500 141.28500 1.000 67.75549 106 ILE C N 1
ATOM 4280 C CA . ILE C 1 106 ? 185.83600 -4.07500 142.03700 1.000 64.11558 106 ILE C CA 1
ATOM 4281 C C . ILE C 1 106 ? 187.02400 -4.86600 142.56600 1.000 63.95504 106 ILE C C 1
ATOM 4282 O O . ILE C 1 106 ? 188.18700 -4.49400 142.36000 1.000 66.65010 106 ILE C O 1
ATOM 4287 N N . GLU C 1 107 ? 186.74600 -5.99600 143.21400 1.000 60.18090 107 GLU C N 1
ATOM 4288 C CA . GLU C 1 107 ? 187.81700 -6.81700 143.76400 1.000 70.49003 107 GLU C CA 1
ATOM 4289 C C . GLU C 1 107 ? 188.71600 -7.37800 142.67100 1.000 72.46395 107 GLU C C 1
ATOM 4290 O O . GLU C 1 107 ? 189.89600 -7.63300 142.92000 1.000 77.93040 107 GLU C O 1
ATOM 4296 N N . ARG C 1 108 ? 188.19900 -7.54800 141.45100 1.000 70.69795 108 ARG C N 1
ATOM 4297 C CA . ARG C 1 108 ? 189.03800 -8.06000 140.37200 1.000 70.08209 108 ARG C CA 1
ATOM 4298 C C . ARG C 1 108 ? 190.02200 -7.00100 139.87500 1.000 69.88996 108 ARG C C 1
ATOM 4299 O O . ARG C 1 108 ? 191.22400 -7.26900 139.74200 1.000 70.20052 108 ARG C O 1
ATOM 4307 N N . ASP C 1 109 ? 189.53000 -5.79400 139.59300 1.000 64.81567 109 ASP C N 1
ATOM 4308 C CA . ASP C 1 109 ? 190.33200 -4.74300 138.97800 1.000 63.82081 109 ASP C CA 1
ATOM 4309 C C . ASP C 1 109 ? 191.02800 -3.83500 139.98800 1.000 60.04404 109 ASP C C 1
ATOM 4310 O O . ASP C 1 109 ? 191.79700 -2.95600 139.58500 1.000 58.46754 109 ASP C O 1
ATOM 4315 N N . PHE C 1 110 ? 190.76600 -3.99900 141.28100 1.000 62.34695 110 PHE C N 1
ATOM 4316 C CA . PHE C 1 110 ? 191.45000 -3.21800 142.30000 1.000 58.23593 110 PHE C CA 1
ATOM 4317 C C . PHE C 1 110 ? 191.98700 -4.07100 143.43900 1.000 60.57305 110 PHE C C 1
ATOM 4318 O O . PHE C 1 110 ? 192.60500 -3.52500 144.35700 1.000 63.72343 110 PHE C O 1
ATOM 4326 N N . GLY C 1 111 ? 191.76100 -5.38200 143.41600 1.000 58.28330 111 GLY C N 1
ATOM 4327 C CA . GLY C 1 111 ? 192.26600 -6.30600 144.41600 1.000 54.58812 111 GLY C CA 1
ATOM 4328 C C . GLY C 1 111 ? 191.33500 -6.53300 145.58200 1.000 60.96784 111 GLY C C 1
ATOM 4329 O O . GLY C 1 111 ? 191.15300 -7.67200 146.01800 1.000 64.02610 111 GLY C O 1
ATOM 4330 N N . SER C 1 112 ? 190.75200 -5.45600 146.11000 1.000 62.97597 112 SER C N 1
ATOM 4331 C CA . SER C 1 112 ? 189.78500 -5.52300 147.20100 1.000 62.66278 112 SER C CA 1
ATOM 4332 C C . SER C 1 112 ? 188.95700 -4.24900 147.17500 1.000 59.53872 112 SER C C 1
ATOM 4333 O O . SER C 1 112 ? 189.28900 -3.28400 146.48500 1.000 59.26237 112 SER C O 1
ATOM 4336 N N . PHE C 1 113 ? 187.87700 -4.24400 147.95300 1.000 61.52053 113 PHE C N 1
ATOM 4337 C CA . PHE C 1 113 ? 187.07400 -3.02900 148.02700 1.000 60.22827 113 PHE C CA 1
ATOM 4338 C C . PHE C 1 113 ? 187.82000 -1.93700 148.78200 1.000 59.64399 113 PHE C C 1
ATOM 4339 O O . PHE C 1 113 ? 187.71300 -0.75000 148.44800 1.000 55.75669 113 PHE C O 1
ATOM 4347 N N . GLU C 1 114 ? 188.58900 -2.32900 149.79700 1.000 67.57126 114 GLU C N 1
ATOM 4348 C CA . GLU C 1 114 ? 189.36300 -1.37300 150.57600 1.000 66.31321 114 GLU C CA 1
ATOM 4349 C C . GLU C 1 114 ? 190.38400 -0.65400 149.69800 1.000 59.78612 114 GLU C C 1
ATOM 4350 O O . GLU C 1 114 ? 190.50200 0.57600 149.75000 1.000 56.51730 114 GLU C O 1
ATOM 4356 N N . GLU C 1 115 ? 191.12300 -1.40600 148.87100 1.000 56.33044 115 GLU C N 1
ATOM 4357 C CA . GLU C 1 115 ? 192.05600 -0.78000 147.93400 1.000 54.46969 115 GLU C CA 1
ATOM 4358 C C . GLU C 1 115 ? 191.32400 0.15000 146.97800 1.000 55.54877 115 GLU C C 1
ATOM 4359 O O . GLU C 1 115 ? 191.74100 1.30000 146.77500 1.000 49.22695 115 GLU C O 1
ATOM 4365 N N . PHE C 1 116 ? 190.22200 -0.32900 146.38000 1.000 53.41693 116 PHE C N 1
ATOM 4366 C CA . PHE C 1 116 ? 189.42000 0.54400 145.53300 1.000 47.57676 116 PHE C CA 1
ATOM 4367 C C . PHE C 1 116 ? 189.02400 1.80600 146.27600 1.000 46.11079 116 PHE C C 1
ATOM 4368 O O . PHE C 1 116 ? 189.15000 2.91900 145.74800 1.000 39.26260 116 PHE C O 1
ATOM 4376 N N . LEU C 1 117 ? 188.50200 1.64400 147.49200 1.000 45.82655 117 LEU C N 1
ATOM 4377 C CA . LEU C 1 117 ? 188.04200 2.79200 148.26100 1.000 50.45605 117 LEU C CA 1
ATOM 4378 C C . LEU C 1 117 ? 189.16200 3.81100 148.44200 1.000 49.99547 117 LEU C C 1
ATOM 4379 O O . LEU C 1 117 ? 188.98000 5.01000 148.18100 1.000 46.58453 117 LEU C O 1
ATOM 4384 N N . GLU C 1 118 ? 190.34000 3.34700 148.86300 1.000 49.22695 118 GLU C N 1
ATOM 4385 C CA . GLU C 1 118 ? 191.46000 4.26100 149.06800 1.000 51.74568 118 GLU C CA 1
ATOM 4386 C C . GLU C 1 118 ? 191.83700 4.97500 147.77000 1.000 48.51898 118 GLU C C 1
ATOM 4387 O O . GLU C 1 118 ? 191.99900 6.20100 147.74300 1.000 47.48727 118 GLU C O 1
ATOM 4393 N N . ARG C 1 119 ? 191.96200 4.22500 146.67600 1.000 45.93182 119 ARG C N 1
ATOM 4394 C CA . ARG C 1 119 ? 192.29900 4.85200 145.40600 1.000 45.33701 119 ARG C CA 1
ATOM 4395 C C . ARG C 1 119 ? 191.23100 5.85400 144.99000 1.000 48.14525 119 ARG C C 1
ATOM 4396 O O . ARG C 1 119 ? 191.55600 6.94900 144.51600 1.000 55.17504 119 ARG C O 1
ATOM 4404 N N . PHE C 1 120 ? 189.95300 5.52500 145.19700 1.000 44.86064 120 PHE C N 1
ATOM 4405 C CA . PHE C 1 120 ? 188.89700 6.44300 144.77600 1.000 44.31584 120 PHE C CA 1
ATOM 4406 C C . PHE C 1 120 ? 188.96300 7.75000 145.55500 1.000 45.10278 120 PHE C C 1
ATOM 4407 O O . PHE C 1 120 ? 188.89600 8.84300 144.97600 1.000 44.57377 120 PHE C O 1
ATOM 4415 N N . LYS C 1 121 ? 189.07200 7.65700 146.87600 1.000 45.20279 121 LYS C N 1
ATOM 4416 C CA . LYS C 1 121 ? 189.13000 8.86300 147.68600 1.000 46.94773 121 LYS C CA 1
ATOM 4417 C C . LYS C 1 121 ? 190.36900 9.67000 147.34800 1.000 45.86339 121 LYS C C 1
ATOM 4418 O O . LYS C 1 121 ? 190.30700 10.90200 147.25200 1.000 44.06581 121 LYS C O 1
ATOM 4424 N N . SER C 1 122 ? 191.49200 8.98300 147.10700 1.000 41.80501 122 SER C N 1
ATOM 4425 C CA . SER C 1 122 ? 192.73700 9.67000 146.76800 1.000 39.22576 122 SER C CA 1
ATOM 4426 C C . SER C 1 122 ? 192.63200 10.38600 145.42800 1.000 42.08399 122 SER C C 1
ATOM 4427 O O . SER C 1 122 ? 193.12100 11.51400 145.27700 1.000 44.03160 122 SER C O 1
ATOM 4430 N N . ALA C 1 123 ? 192.00400 9.75200 144.43800 1.000 37.59135 123 ALA C N 1
ATOM 4431 C CA . ALA C 1 123 ? 191.78200 10.44600 143.17400 1.000 37.32290 123 ALA C CA 1
ATOM 4432 C C . ALA C 1 123 ? 190.90200 11.66400 143.39000 1.000 36.51754 123 ALA C C 1
ATOM 4433 O O . ALA C 1 123 ? 191.21600 12.76600 142.92500 1.000 39.26787 123 ALA C O 1
ATOM 4435 N N . ALA C 1 124 ? 189.80600 11.48900 144.13300 1.000 39.01257 124 ALA C N 1
ATOM 4436 C CA . ALA C 1 124 ? 188.89000 12.59600 144.37700 1.000 42.08926 124 ALA C CA 1
ATOM 4437 C C . ALA C 1 124 ? 189.58500 13.74500 145.09000 1.000 41.80764 124 ALA C C 1
ATOM 4438 O O . ALA C 1 124 ? 189.34500 14.91600 144.77000 1.000 39.57053 124 ALA C O 1
ATOM 4440 N N . ALA C 1 125 ? 190.47000 13.43600 146.04800 1.000 37.17025 125 ALA C N 1
ATOM 4441 C CA . ALA C 1 125 ? 191.12600 14.51100 146.77900 1.000 32.88026 125 ALA C CA 1
ATOM 4442 C C . ALA C 1 125 ? 192.19700 15.19900 145.94700 1.000 33.79089 125 ALA C C 1
ATOM 4443 O O . ALA C 1 125 ? 192.41400 16.40400 146.11200 1.000 38.44145 125 ALA C O 1
ATOM 4445 N N . SER C 1 126 ? 192.86400 14.47400 145.05200 1.000 33.85143 126 SER C N 1
ATOM 4446 C CA . SER C 1 126 ? 194.01900 15.00700 144.33400 1.000 34.39360 126 SER C CA 1
ATOM 4447 C C . SER C 1 126 ? 193.65300 15.73900 143.04600 1.000 47.43990 126 SER C C 1
ATOM 4448 O O . SER C 1 126 ? 194.54900 16.22700 142.34800 1.000 49.75070 126 SER C O 1
ATOM 4451 N N . ASN C 1 127 ? 192.36800 15.84300 142.72600 1.000 41.16020 127 ASN C N 1
ATOM 4452 C CA . ASN C 1 127 ? 191.91200 16.47000 141.49100 1.000 37.98877 127 ASN C CA 1
ATOM 4453 C C . ASN C 1 127 ? 191.77400 17.97500 141.71800 1.000 40.37326 127 ASN C C 1
ATOM 4454 O O . ASN C 1 127 ? 190.74600 18.45600 142.20100 1.000 32.25650 127 ASN C O 1
ATOM 4459 N N . PHE C 1 128 ? 192.78800 18.72800 141.31000 1.000 39.38630 128 PHE C N 1
ATOM 4460 C CA . PHE C 1 128 ? 192.89300 20.12600 141.70500 1.000 41.24179 128 PHE C CA 1
ATOM 4461 C C . PHE C 1 128 ? 191.84800 20.99900 141.01300 1.000 37.38606 128 PHE C C 1
ATOM 4462 O O . PHE C 1 128 ? 191.50600 20.79500 139.84300 1.000 39.40472 128 PHE C O 1
ATOM 4470 N N . GLY C 1 129 ? 191.36400 22.00900 141.73800 1.000 39.98901 129 GLY C N 1
ATOM 4471 C CA . GLY C 1 129 ? 190.36000 22.92600 141.20400 1.000 33.26715 129 GLY C CA 1
ATOM 4472 C C . GLY C 1 129 ? 189.00900 22.24500 141.02500 1.000 34.67521 129 GLY C C 1
ATOM 4473 O O . GLY C 1 129 ? 188.68000 21.24900 141.69600 1.000 32.96448 129 GLY C O 1
ATOM 4474 N N . SER C 1 130 ? 188.21000 22.77200 140.09900 1.000 36.09643 130 SER C N 1
ATOM 4475 C CA . SER C 1 130 ? 186.85300 22.25700 139.93600 1.000 32.14859 130 SER C CA 1
ATOM 4476 C C . SER C 1 130 ? 186.86100 21.01200 139.07200 1.000 34.34096 130 SER C C 1
ATOM 4477 O O . SER C 1 130 ? 187.55600 20.96300 138.05000 1.000 38.22564 130 SER C O 1
ATOM 4480 N N . GLY C 1 131 ? 186.08700 20.00700 139.47700 1.000 33.64614 131 GLY C N 1
ATOM 4481 C CA . GLY C 1 131 ? 185.96500 18.81500 138.66000 1.000 35.07263 131 GLY C CA 1
ATOM 4482 C C . GLY C 1 131 ? 185.19900 17.71000 139.35900 1.000 35.84904 131 GLY C C 1
ATOM 4483 O O . GLY C 1 131 ? 184.51200 17.93000 140.35900 1.000 36.18065 131 GLY C O 1
ATOM 4484 N N . TRP C 1 132 ? 185.35200 16.50500 138.80800 1.000 34.76469 132 TRP C N 1
ATOM 4485 C CA . TRP C 1 132 ? 184.62100 15.32400 139.24500 1.000 33.71983 132 TRP C CA 1
ATOM 4486 C C . TRP C 1 132 ? 185.54400 14.11800 139.24500 1.000 32.52495 132 TRP C C 1
ATOM 4487 O O . TRP C 1 132 ? 186.52000 14.06300 138.49000 1.000 33.36716 132 TRP C O 1
ATOM 4498 N N . THR C 1 133 ? 185.20200 13.13300 140.07300 1.000 38.46514 133 THR C N 1
ATOM 4499 C CA . THR C 1 133 ? 185.87700 11.84500 140.08800 1.000 41.81817 133 THR C CA 1
ATOM 4500 C C . THR C 1 133 ? 184.83600 10.74300 139.91800 1.000 41.19704 133 THR C C 1
ATOM 4501 O O . THR C 1 133 ? 183.73500 10.81300 140.48100 1.000 43.71314 133 THR C O 1
ATOM 4505 N N . TRP C 1 134 ? 185.18200 9.74200 139.11000 1.000 36.40963 134 TRP C N 1
ATOM 4506 C CA . TRP C 1 134 ? 184.22600 8.77400 138.60100 1.000 41.49445 134 TRP C CA 1
ATOM 4507 C C . TRP C 1 134 ? 184.75100 7.36500 138.80000 1.000 45.52125 134 TRP C C 1
ATOM 4508 O O . TRP C 1 134 ? 185.95100 7.11400 138.66400 1.000 42.84461 134 TRP C O 1
ATOM 4519 N N . LEU C 1 135 ? 183.84300 6.45300 139.12800 1.000 46.03710 135 LEU C N 1
ATOM 4520 C CA . LEU C 1 135 ? 184.00200 5.05400 138.76800 1.000 41.96556 135 LEU C CA 1
ATOM 4521 C C . LEU C 1 135 ? 183.27000 4.86200 137.44400 1.000 45.62389 135 LEU C C 1
ATOM 4522 O O . LEU C 1 135 ? 182.11900 5.28700 137.30500 1.000 42.92357 135 LEU C O 1
ATOM 4527 N N . ALA C 1 136 ? 183.94500 4.27100 136.46100 1.000 44.62114 136 ALA C N 1
ATOM 4528 C CA . ALA C 1 136 ? 183.34400 4.08100 135.14700 1.000 48.38212 136 ALA C CA 1
ATOM 4529 C C . ALA C 1 136 ? 183.65500 2.68200 134.64500 1.000 54.63023 136 ALA C C 1
ATOM 4530 O O . ALA C 1 136 ? 184.60700 2.03600 135.09100 1.000 49.29012 136 ALA C O 1
ATOM 4532 N N . TYR C 1 137 ? 182.84000 2.22200 133.69800 1.000 53.80908 137 TYR C N 1
ATOM 4533 C CA . TYR C 1 137 ? 183.00500 0.91000 133.09200 1.000 48.53477 137 TYR C CA 1
ATOM 4534 C C . TYR C 1 137 ? 183.31600 1.08700 131.61500 1.000 54.00911 137 TYR C C 1
ATOM 4535 O O . TYR C 1 137 ? 182.63600 1.85800 130.92400 1.000 57.86220 137 TYR C O 1
ATOM 4544 N N . LYS C 1 138 ? 184.35400 0.40000 131.13600 1.000 55.66457 138 LYS C N 1
ATOM 4545 C CA . LYS C 1 138 ? 184.73300 0.44500 129.72800 1.000 68.45294 138 LYS C CA 1
ATOM 4546 C C . LYS C 1 138 ? 184.62100 -0.95000 129.13800 1.000 82.31250 138 LYS C C 1
ATOM 4547 O O . LYS C 1 138 ? 185.12000 -1.92100 129.71600 1.000 88.48429 138 LYS C O 1
ATOM 4553 N N . ALA C 1 139 ? 183.94800 -1.04200 127.99600 1.000 89.85551 139 ALA C N 1
ATOM 4554 C CA . ALA C 1 139 ? 183.68900 -2.30200 127.31800 1.000 97.58802 139 ALA C CA 1
ATOM 4555 C C . ALA C 1 139 ? 184.62900 -2.53100 126.14400 1.000 109.18414 139 ALA C C 1
ATOM 4556 O O . ALA C 1 139 ? 185.33500 -3.54500 126.10900 1.000 113.83470 139 ALA C O 1
ATOM 4558 N N . ASN C 1 140 ? 184.65100 -1.58600 125.20000 1.000 110.50535 140 ASN C N 1
ATOM 4559 C CA . ASN C 1 140 ? 185.38000 -1.66400 123.92700 1.000 108.08928 140 ASN C CA 1
ATOM 4560 C C . ASN C 1 140 ? 186.66000 -2.50500 123.95000 1.000 103.41240 140 ASN C C 1
ATOM 4561 O O . ASN C 1 140 ? 186.65700 -3.65500 123.50400 1.000 100.63838 140 ASN C O 1
ATOM 4563 N N . LYS C 1 157 ? 191.11100 -5.13000 132.58500 1.000 93.07695 157 LYS C N 1
ATOM 4564 C CA . LYS C 1 157 ? 190.42300 -4.27600 133.55400 1.000 92.14789 157 LYS C CA 1
ATOM 4565 C C . LYS C 1 157 ? 189.21600 -3.57100 132.91800 1.000 91.86365 157 LYS C C 1
ATOM 4566 O O . LYS C 1 157 ? 189.35800 -2.84700 131.92800 1.000 96.83266 157 LYS C O 1
ATOM 4568 N N . LYS C 1 158 ? 188.02800 -3.78700 133.48400 1.000 78.59363 158 LYS C N 1
ATOM 4569 C CA . LYS C 1 158 ? 186.82200 -3.14500 132.97800 1.000 68.19502 158 LYS C CA 1
ATOM 4570 C C . LYS C 1 158 ? 186.40300 -1.92300 133.78600 1.000 61.93111 158 LYS C C 1
ATOM 4571 O O . LYS C 1 158 ? 185.81200 -0.99700 133.22100 1.000 60.63359 158 LYS C O 1
ATOM 4577 N N . LEU C 1 159 ? 186.70000 -1.87300 135.07900 1.000 63.00755 159 LEU C N 1
ATOM 4578 C CA . LEU C 1 159 ? 186.39900 -0.69700 135.88700 1.000 58.57281 159 LEU C CA 1
ATOM 4579 C C . LEU C 1 159 ? 187.62500 0.20100 135.95000 1.000 56.90156 159 LEU C C 1
ATOM 4580 O O . LEU C 1 159 ? 188.75900 -0.28400 135.97100 1.000 56.03830 159 LEU C O 1
ATOM 4585 N N . VAL C 1 160 ? 187.38800 1.51200 135.96100 1.000 51.90096 160 VAL C N 1
ATOM 4586 C CA . VAL C 1 160 ? 188.45000 2.51000 135.98000 1.000 51.39827 160 VAL C CA 1
ATOM 4587 C C . VAL C 1 160 ? 187.97900 3.68900 136.81700 1.000 50.89558 160 VAL C C 1
ATOM 4588 O O . VAL C 1 160 ? 186.77900 3.96900 136.91600 1.000 43.15781 160 VAL C O 1
ATOM 4592 N N . ILE C 1 161 ? 188.93800 4.37000 137.44000 1.000 51.82463 161 ILE C N 1
ATOM 4593 C CA . ILE C 1 161 ? 188.68900 5.63000 138.12800 1.000 43.63155 161 ILE C CA 1
ATOM 4594 C C . ILE C 1 161 ? 189.17600 6.74800 137.23000 1.000 44.34479 161 ILE C C 1
ATOM 4595 O O . ILE C 1 161 ? 190.31400 6.71600 136.74600 1.000 48.50845 161 ILE C O 1
ATOM 4600 N N . VAL C 1 162 ? 188.31400 7.73500 137.00700 1.000 42.68933 162 VAL C N 1
ATOM 4601 C CA . VAL C 1 162 ? 188.57500 8.83100 136.09100 1.000 44.20793 162 VAL C CA 1
ATOM 4602 C C . VAL C 1 162 ? 188.49900 10.12400 136.88300 1.000 45.09751 162 VAL C C 1
ATOM 4603 O O . VAL C 1 162 ? 187.54800 10.34100 137.64700 1.000 43.69998 162 VAL C O 1
ATOM 4607 N N . LYS C 1 163 ? 189.48300 10.98800 136.68900 1.000 43.07095 163 LYS C N 1
ATOM 4608 C CA . LYS C 1 163 ? 189.39000 12.36000 137.15900 1.000 40.85753 163 LYS C CA 1
ATOM 4609 C C . LYS C 1 163 ? 189.07000 13.22700 135.95900 1.000 40.27325 163 LYS C C 1
ATOM 4610 O O . LYS C 1 163 ? 189.68200 13.07000 134.90000 1.000 44.97381 163 LYS C O 1
ATOM 4616 N N . THR C 1 164 ? 188.06300 14.07900 136.09700 1.000 37.49134 164 THR C N 1
ATOM 4617 C CA . THR C 1 164 ? 187.81200 14.99700 135.00900 1.000 35.68323 164 THR C CA 1
ATOM 4618 C C . THR C 1 164 ? 187.86000 16.41100 135.55600 1.000 31.54062 164 THR C C 1
ATOM 4619 O O . THR C 1 164 ? 187.57600 16.62300 136.73700 1.000 36.64650 164 THR C O 1
ATOM 4623 N N . PRO C 1 165 ? 188.24400 17.38700 134.73500 1.000 35.18053 165 PRO C N 1
ATOM 4624 C CA . PRO C 1 165 ? 188.16400 18.79000 135.14000 1.000 32.76709 165 PRO C CA 1
ATOM 4625 C C . PRO C 1 165 ? 186.82500 19.41200 134.77500 1.000 41.52866 165 PRO C C 1
ATOM 4626 O O . PRO C 1 165 ? 186.20700 19.08000 133.76100 1.000 35.45951 165 PRO C O 1
ATOM 4630 N N . ASN C 1 166 ? 186.39400 20.34200 135.63200 1.000 36.70440 166 ASN C N 1
ATOM 4631 C CA . ASN C 1 166 ? 185.28700 21.25000 135.34600 1.000 36.29119 166 ASN C CA 1
ATOM 4632 C C . ASN C 1 166 ? 184.00500 20.48500 135.03800 1.000 38.15194 166 ASN C C 1
ATOM 4633 O O . ASN C 1 166 ? 183.40700 19.89600 135.94200 1.000 41.43918 166 ASN C O 1
ATOM 4638 N N . ALA C 1 167 ? 183.57900 20.48200 133.77400 1.000 33.82774 167 ALA C N 1
ATOM 4639 C CA . ALA C 1 167 ? 182.32500 19.86800 133.37700 1.000 37.17814 167 ALA C CA 1
ATOM 4640 C C . ALA C 1 167 ? 182.51600 18.56300 132.61900 1.000 40.20482 167 ALA C C 1
ATOM 4641 O O . ALA C 1 167 ? 181.52500 17.89900 132.30200 1.000 41.92345 167 ALA C O 1
ATOM 4643 N N . VAL C 1 168 ? 183.76100 18.16700 132.34500 1.000 35.20948 168 VAL C N 1
ATOM 4644 C CA . VAL C 1 168 ? 184.00500 16.99000 131.52100 1.000 36.05959 168 VAL C CA 1
ATOM 4645 C C . VAL C 1 168 ? 183.57000 15.73600 132.27200 1.000 39.87057 168 VAL C C 1
ATOM 4646 O O . VAL C 1 168 ? 183.56800 15.68800 133.50800 1.000 41.35759 168 VAL C O 1
ATOM 4650 N N . ASN C 1 169 ? 183.13200 14.72800 131.52900 1.000 42.97884 169 ASN C N 1
ATOM 4651 C CA . ASN C 1 169 ? 182.73300 13.46800 132.13800 1.000 39.20470 169 ASN C CA 1
ATOM 4652 C C . ASN C 1 169 ? 183.09900 12.34000 131.18700 1.000 41.03913 169 ASN C C 1
ATOM 4653 O O . ASN C 1 169 ? 183.34900 12.58400 129.99900 1.000 42.80776 169 ASN C O 1
ATOM 4658 N N . PRO C 1 170 ? 183.13600 11.09100 131.67000 1.000 36.41226 170 PRO C N 1
ATOM 4659 C CA . PRO C 1 170 ? 183.72500 10.01800 130.85700 1.000 41.92345 170 PRO C CA 1
ATOM 4660 C C . PRO C 1 170 ? 182.87600 9.57800 129.67200 1.000 46.26081 170 PRO C C 1
ATOM 4661 O O . PRO C 1 170 ? 183.39400 8.81500 128.84400 1.000 50.95348 170 PRO C O 1
ATOM 4665 N N . LEU C 1 171 ? 181.60500 9.99400 129.56700 1.000 39.19680 171 LEU C N 1
ATOM 4666 C CA . LEU C 1 171 ? 180.79400 9.61200 128.40200 1.000 42.73407 171 LEU C CA 1
ATOM 4667 C C . LEU C 1 171 ? 181.51700 9.95800 127.11700 1.000 46.52137 171 LEU C C 1
ATOM 4668 O O . LEU C 1 171 ? 181.50900 9.19300 126.14600 1.000 52.55367 171 LEU C O 1
ATOM 4673 N N . VAL C 1 172 ? 182.10600 11.14300 127.10300 1.000 42.73670 172 VAL C N 1
ATOM 4674 C CA . VAL C 1 172 ? 182.92700 11.73600 126.06400 1.000 44.61061 172 VAL C CA 1
ATOM 4675 C C . VAL C 1 172 ? 184.01700 10.80700 125.52700 1.000 45.92656 172 VAL C C 1
ATOM 4676 O O . VAL C 1 172 ? 184.48400 10.98600 124.40000 1.000 48.01365 172 VAL C O 1
ATOM 4680 N N . TRP C 1 173 ? 184.42500 9.80600 126.31500 1.000 48.81112 173 TRP C N 1
ATOM 4681 C CA . TRP C 1 173 ? 185.43600 8.83600 125.90600 1.000 57.17001 173 TRP C CA 1
ATOM 4682 C C . TRP C 1 173 ? 184.86900 7.42600 125.76100 1.000 61.04942 173 TRP C C 1
ATOM 4683 O O . TRP C 1 173 ? 185.63500 6.45600 125.70000 1.000 67.38966 173 TRP C O 1
ATOM 4694 N N . ASP C 1 174 ? 183.54400 7.29800 125.72900 1.000 52.30101 174 ASP C N 1
ATOM 4695 C CA . ASP C 1 174 ? 182.82300 6.04200 125.55500 1.000 59.58083 174 ASP C CA 1
ATOM 4696 C C . ASP C 1 174 ? 182.88200 5.14000 126.78300 1.000 62.09166 174 ASP C C 1
ATOM 4697 O O . ASP C 1 174 ? 182.56300 3.94900 126.69300 1.000 65.16308 174 ASP C O 1
ATOM 4702 N N . TYR C 1 175 ? 183.26600 5.68100 127.93600 1.000 60.93625 175 TYR C N 1
ATOM 4703 C CA . TYR C 1 175 ? 183.08400 4.96700 129.18900 1.000 60.23091 175 TYR C CA 1
ATOM 4704 C C . TYR C 1 175 ? 181.63000 5.06700 129.63900 1.000 58.00959 175 TYR C C 1
ATOM 4705 O O . TYR C 1 175 ? 180.90500 5.99700 129.28000 1.000 56.60416 175 TYR C O 1
ATOM 4714 N N . SER C 1 176 ? 181.20600 4.08900 130.43500 1.000 56.10936 176 SER C N 1
ATOM 4715 C CA . SER C 1 176 ? 179.89000 4.15400 131.05000 1.000 51.22193 176 SER C CA 1
ATOM 4716 C C . SER C 1 176 ? 180.06800 4.53900 132.50900 1.000 49.62174 176 SER C C 1
ATOM 4717 O O . SER C 1 176 ? 180.60300 3.73900 133.28900 1.000 50.24287 176 SER C O 1
ATOM 4720 N N . PRO C 1 177 ? 179.66100 5.73300 132.92000 1.000 46.06079 177 PRO C N 1
ATOM 4721 C CA . PRO C 1 177 ? 179.89600 6.15100 134.30700 1.000 43.13675 177 PRO C CA 1
ATOM 4722 C C . PRO C 1 177 ? 178.96300 5.42900 135.26300 1.000 48.52424 177 PRO C C 1
ATOM 4723 O O . PRO C 1 177 ? 177.76800 5.27300 134.99900 1.000 54.42758 177 PRO C O 1
ATOM 4727 N N . LEU C 1 178 ? 179.51800 4.98200 136.38600 1.000 41.54182 178 LEU C N 1
ATOM 4728 C CA . LEU C 1 178 ? 178.72900 4.25800 137.37600 1.000 49.74281 178 LEU C CA 1
ATOM 4729 C C . LEU C 1 178 ? 178.52100 5.03700 138.65900 1.000 49.53489 178 LEU C C 1
ATOM 4730 O O . LEU C 1 178 ? 177.47300 4.90500 139.28800 1.000 53.40640 178 LEU C O 1
ATOM 4735 N N . LEU C 1 179 ? 179.50600 5.83200 139.05500 1.000 48.60056 179 LEU C N 1
ATOM 4736 C CA . LEU C 1 179 ? 179.49100 6.60400 140.28600 1.000 45.36860 179 LEU C CA 1
ATOM 4737 C C . LEU C 1 179 ? 180.21400 7.91200 140.01300 1.000 43.24729 179 LEU C C 1
ATOM 4738 O O . LEU C 1 179 ? 181.18900 7.93600 139.25700 1.000 42.42614 179 LEU C O 1
ATOM 4743 N N . THR C 1 180 ? 179.74200 8.99900 140.61000 1.000 38.45724 180 THR C N 1
ATOM 4744 C CA . THR C 1 180 ? 180.52800 10.21700 140.56700 1.000 35.59111 180 THR C CA 1
ATOM 4745 C C . THR C 1 180 ? 180.44400 10.94400 141.89900 1.000 41.62341 180 THR C C 1
ATOM 4746 O O . THR C 1 180 ? 179.48400 10.78500 142.65800 1.000 38.73359 180 THR C O 1
ATOM 4750 N N . ILE C 1 181 ? 181.48400 11.72700 142.18300 1.000 39.22839 181 ILE C N 1
ATOM 4751 C CA . ILE C 1 181 ? 181.46700 12.69400 143.26800 1.000 37.07023 181 ILE C CA 1
ATOM 4752 C C . ILE C 1 181 ? 181.84500 14.05200 142.68600 1.000 40.51012 181 ILE C C 1
ATOM 4753 O O . ILE C 1 181 ? 182.83000 14.17600 141.94100 1.000 36.82020 181 ILE C O 1
ATOM 4758 N N . ASP C 1 182 ? 181.04200 15.05400 143.01300 1.000 35.28844 182 ASP C N 1
ATOM 4759 C CA . ASP C 1 182 ? 181.26300 16.44200 142.62300 1.000 34.91471 182 ASP C CA 1
ATOM 4760 C C . ASP C 1 182 ? 182.30500 17.04700 143.55300 1.000 35.95431 182 ASP C C 1
ATOM 4761 O O . ASP C 1 182 ? 182.08700 17.08400 144.77000 1.000 34.91208 182 ASP C O 1
ATOM 4766 N N . THR C 1 183 ? 183.43200 17.52100 143.01500 1.000 36.38857 183 THR C N 1
ATOM 4767 C CA . THR C 1 183 ? 184.42800 18.14700 143.88600 1.000 38.63621 183 THR C CA 1
ATOM 4768 C C . THR C 1 183 ? 184.66400 19.61200 143.53100 1.000 41.13651 183 THR C C 1
ATOM 4769 O O . THR C 1 183 ? 185.68500 20.19300 143.93300 1.000 39.38104 183 THR C O 1
ATOM 4773 N N . TRP C 1 184 ? 183.74000 20.21100 142.77700 1.000 34.99104 184 TRP C N 1
ATOM 4774 C CA . TRP C 1 184 ? 183.57200 21.65900 142.77900 1.000 31.10899 184 TRP C CA 1
ATOM 4775 C C . TRP C 1 184 ? 183.36300 22.15600 144.20700 1.000 34.72522 184 TRP C C 1
ATOM 4776 O O . TRP C 1 184 ? 182.63700 21.54200 144.99500 1.000 35.67007 184 TRP C O 1
ATOM 4787 N N . GLU C 1 185 ? 183.96700 23.30600 144.51700 1.000 30.20362 185 GLU C N 1
ATOM 4788 C CA . GLU C 1 185 ? 183.88700 23.85300 145.86600 1.000 36.04380 185 GLU C CA 1
ATOM 4789 C C . GLU C 1 185 ? 182.43800 24.03000 146.32000 1.000 40.48643 185 GLU C C 1
ATOM 4790 O O . GLU C 1 185 ? 182.13900 23.88100 147.51500 1.000 34.73048 185 GLU C O 1
ATOM 4796 N N . HIS C 1 186 ? 181.50900 24.30100 145.39000 1.000 27.36644 186 HIS C N 1
ATOM 4797 C CA . HIS C 1 186 ? 180.13600 24.50100 145.85000 1.000 30.89055 186 HIS C CA 1
ATOM 4798 C C . HIS C 1 186 ? 179.49300 23.20700 146.33900 1.000 33.90933 186 HIS C C 1
ATOM 4799 O O . HIS C 1 186 ? 178.42500 23.24600 146.96700 1.000 36.97022 186 HIS C O 1
ATOM 4806 N N . ALA C 1 187 ? 180.10100 22.06100 146.05600 1.000 34.91998 187 ALA C N 1
ATOM 4807 C CA . ALA C 1 187 ? 179.51500 20.80000 146.48800 1.000 36.74388 187 ALA C CA 1
ATOM 4808 C C . ALA C 1 187 ? 179.68300 20.54800 147.98000 1.000 38.34144 187 ALA C C 1
ATOM 4809 O O . ALA C 1 187 ? 178.97100 19.70100 148.52700 1.000 45.25543 187 ALA C O 1
ATOM 4811 N N . TYR C 1 188 ? 180.60200 21.24600 148.65800 1.000 32.12227 188 TYR C N 1
ATOM 4812 C CA . TYR C 1 188 ? 180.85800 20.90300 150.04500 1.000 34.53572 188 TYR C CA 1
ATOM 4813 C C . TYR C 1 188 ? 181.16100 22.08000 150.97600 1.000 35.36477 188 TYR C C 1
ATOM 4814 O O . TYR C 1 188 ? 181.33000 21.84900 152.18000 1.000 37.88349 188 TYR C O 1
ATOM 4823 N N . TYR C 1 189 ? 181.20900 23.32500 150.48900 1.000 39.89163 189 TYR C N 1
ATOM 4824 C CA . TYR C 1 189 ? 181.50200 24.42500 151.40400 1.000 39.41788 189 TYR C CA 1
ATOM 4825 C C . TYR C 1 189 ? 180.52300 24.44200 152.57000 1.000 43.21834 189 TYR C C 1
ATOM 4826 O O . TYR C 1 189 ? 180.93300 24.54900 153.73300 1.000 41.04176 189 TYR C O 1
ATOM 4835 N N . LEU C 1 190 ? 179.21800 24.32800 152.28200 1.000 45.21068 190 LEU C N 1
ATOM 4836 C CA . LEU C 1 190 ? 178.21700 24.52100 153.33200 1.000 48.56898 190 LEU C CA 1
ATOM 4837 C C . LEU C 1 190 ? 178.20400 23.39800 154.37000 1.000 46.08974 190 LEU C C 1
ATOM 4838 O O . LEU C 1 190 ? 177.66100 23.58900 155.46400 1.000 47.98996 190 LEU C O 1
ATOM 4843 N N . ASP C 1 191 ? 178.76800 22.23000 154.06700 1.000 45.29754 191 ASP C N 1
ATOM 4844 C CA . ASP C 1 191 ? 178.89500 21.19500 155.08300 1.000 44.89486 191 ASP C CA 1
ATOM 4845 C C . ASP C 1 191 ? 180.32200 21.00200 155.57300 1.000 46.88720 191 ASP C C 1
ATOM 4846 O O . ASP C 1 191 ? 180.50000 20.49200 156.67700 1.000 45.18173 191 ASP C O 1
ATOM 4851 N N . PHE C 1 192 ? 181.33600 21.39900 154.79500 1.000 45.49493 192 PHE C N 1
ATOM 4852 C CA . PHE C 1 192 ? 182.71200 21.03900 155.13300 1.000 52.38523 192 PHE C CA 1
ATOM 4853 C C . PHE C 1 192 ? 183.71700 22.17100 154.95500 1.000 51.55092 192 PHE C C 1
ATOM 4854 O O . PHE C 1 192 ? 184.92100 21.93400 155.11900 1.000 52.09572 192 PHE C O 1
ATOM 4862 N N . GLU C 1 193 ? 183.26300 23.38700 154.65800 1.000 49.13221 193 GLU C N 1
ATOM 4863 C CA . GLU C 1 193 ? 184.14000 24.48000 154.26800 1.000 47.37936 193 GLU C CA 1
ATOM 4864 C C . GLU C 1 193 ? 185.13600 24.00800 153.21700 1.000 46.34766 193 GLU C C 1
ATOM 4865 O O . GLU C 1 193 ? 184.72300 23.49000 152.17600 1.000 37.91507 193 GLU C O 1
ATOM 4871 N N . ASN C 1 194 ? 186.43600 24.16200 153.47700 1.000 47.30567 194 ASN C N 1
ATOM 4872 C CA . ASN C 1 194 ? 187.47700 23.76000 152.53700 1.000 39.79424 194 ASN C CA 1
ATOM 4873 C C . ASN C 1 194 ? 187.94400 22.32700 152.73900 1.000 44.07107 194 ASN C C 1
ATOM 4874 O O . ASN C 1 194 ? 188.84700 21.88300 152.02100 1.000 37.40185 194 ASN C O 1
ATOM 4879 N N . ARG C 1 195 ? 187.36300 21.60100 153.70000 1.000 44.13950 195 ARG C N 1
ATOM 4880 C CA . ARG C 1 195 ? 187.87200 20.28700 154.10200 1.000 44.42901 195 ARG C CA 1
ATOM 4881 C C . ARG C 1 195 ? 187.29200 19.20500 153.18800 1.000 42.88672 195 ARG C C 1
ATOM 4882 O O . ARG C 1 195 ? 186.43000 18.40400 153.56500 1.000 41.73921 195 ARG C O 1
ATOM 4890 N N . ARG C 1 196 ? 187.82300 19.18100 151.96300 1.000 43.79472 196 ARG C N 1
ATOM 4891 C CA . ARG C 1 196 ? 187.30000 18.30900 150.91500 1.000 42.93936 196 ARG C CA 1
ATOM 4892 C C . ARG C 1 196 ? 187.51100 16.83400 151.23800 1.000 44.43691 196 ARG C C 1
ATOM 4893 O O . ARG C 1 196 ? 186.66300 15.99600 150.90500 1.000 39.59685 196 ARG C O 1
ATOM 4901 N N . ALA C 1 197 ? 188.64800 16.49200 151.85300 1.000 33.05133 197 ALA C N 1
ATOM 4902 C CA . ALA C 1 197 ? 188.91800 15.10300 152.21200 1.000 36.95443 197 ALA C CA 1
ATOM 4903 C C . ALA C 1 197 ? 187.84300 14.56100 153.13900 1.000 40.38116 197 ALA C C 1
ATOM 4904 O O . ALA C 1 197 ? 187.50100 13.37400 153.08500 1.000 46.03710 197 ALA C O 1
ATOM 4906 N N . GLU C 1 198 ? 187.33600 15.41500 154.03000 1.000 41.79712 198 GLU C N 1
ATOM 4907 C CA . GLU C 1 198 ? 186.29900 15.01700 154.97000 1.000 40.25219 198 GLU C CA 1
ATOM 4908 C C . GLU C 1 198 ? 184.97700 14.85100 154.25200 1.000 41.49182 198 GLU C C 1
ATOM 4909 O O . GLU C 1 198 ? 184.21500 13.91700 154.52900 1.000 41.17073 198 GLU C O 1
ATOM 4915 N N . TYR C 1 199 ? 184.69900 15.75800 153.32100 1.000 43.00779 199 TYR C N 1
ATOM 4916 C CA . TYR C 1 199 ? 183.55800 15.60000 152.43200 1.000 43.27887 199 TYR C CA 1
ATOM 4917 C C . TYR C 1 199 ? 183.63200 14.27800 151.68000 1.000 49.26380 199 TYR C C 1
ATOM 4918 O O . TYR C 1 199 ? 182.64600 13.53300 151.62300 1.000 47.46095 199 TYR C O 1
ATOM 4927 N N . ILE C 1 200 ? 184.81500 13.94900 151.14600 1.000 46.46347 200 ILE C N 1
ATOM 4928 C CA . ILE C 1 200 ? 184.99200 12.71400 150.38700 1.000 45.14489 200 ILE C CA 1
ATOM 4929 C C . ILE C 1 200 ? 184.79600 11.50000 151.28300 1.000 47.59255 200 ILE C C 1
ATOM 4930 O O . ILE C 1 200 ? 184.19400 10.49700 150.87600 1.000 51.76410 200 ILE C O 1
ATOM 4935 N N . ASN C 1 201 ? 185.25700 11.59100 152.52900 1.000 45.20542 201 ASN C N 1
ATOM 4936 C CA . ASN C 1 201 ? 185.09800 10.49100 153.47700 1.000 52.26679 201 ASN C CA 1
ATOM 4937 C C . ASN C 1 201 ? 183.63700 10.27400 153.83600 1.000 48.36106 201 ASN C C 1
ATOM 4938 O O . ASN C 1 201 ? 183.15800 9.13600 153.86500 1.000 42.68933 201 ASN C O 1
ATOM 4943 N N . THR C 1 202 ? 182.92900 11.35500 154.17000 1.000 52.16941 202 THR C N 1
ATOM 4944 C CA . THR C 1 202 ? 181.51300 11.24400 154.50500 1.000 55.25399 202 THR C CA 1
ATOM 4945 C C . THR C 1 202 ? 180.71500 10.70200 153.33100 1.000 50.19549 202 THR C C 1
ATOM 4946 O O . THR C 1 202 ? 179.79300 9.89500 153.51200 1.000 52.73264 202 THR C O 1
ATOM 4950 N N . PHE C 1 203 ? 181.06100 11.13400 152.12000 1.000 45.67653 203 PHE C N 1
ATOM 4951 C CA . PHE C 1 203 ? 180.33400 10.69800 150.93300 1.000 47.01090 203 PHE C CA 1
ATOM 4952 C C . PHE C 1 203 ? 180.41800 9.18300 150.77700 1.000 47.20829 203 PHE C C 1
ATOM 4953 O O . PHE C 1 203 ? 179.39800 8.50700 150.60700 1.000 46.86351 203 PHE C O 1
ATOM 4961 N N . MET C 1 204 ? 181.62500 8.62500 150.89900 1.000 46.92142 204 MET C N 1
ATOM 4962 C CA . MET C 1 204 ? 181.81400 7.19100 150.69500 1.000 44.93433 204 MET C CA 1
ATOM 4963 C C . MET C 1 204 ? 181.26700 6.36900 151.85100 1.000 49.70070 204 MET C C 1
ATOM 4964 O O . MET C 1 204 ? 180.96200 5.18100 151.68300 1.000 52.42471 204 MET C O 1
ATOM 4969 N N . GLU C 1 205 ? 181.16100 6.96400 153.02700 1.000 52.11941 205 GLU C N 1
ATOM 4970 C CA . GLU C 1 205 ? 180.74800 6.19900 154.19000 1.000 57.59112 205 GLU C CA 1
ATOM 4971 C C . GLU C 1 205 ? 179.24700 6.28500 154.44000 1.000 53.89067 205 GLU C C 1
ATOM 4972 O O . GLU C 1 205 ? 178.64900 5.32300 154.93800 1.000 54.03016 205 GLU C O 1
ATOM 4978 N N . LYS C 1 206 ? 178.62300 7.39900 154.07600 1.000 49.04009 206 LYS C N 1
ATOM 4979 C CA . LYS C 1 206 ? 177.24900 7.66700 154.46400 1.000 53.20901 206 LYS C CA 1
ATOM 4980 C C . LYS C 1 206 ? 176.28400 7.90500 153.30600 1.000 52.68000 206 LYS C C 1
ATOM 4981 O O . LYS C 1 206 ? 175.07200 7.81600 153.52300 1.000 52.06151 206 LYS C O 1
ATOM 4987 N N . LEU C 1 207 ? 176.76800 8.19200 152.10100 1.000 51.79832 207 LEU C N 1
ATOM 4988 C CA . LEU C 1 207 ? 175.90100 8.71200 151.04100 1.000 55.25399 207 LEU C CA 1
ATOM 4989 C C . LEU C 1 207 ? 175.82800 7.84300 149.79500 1.000 49.15326 207 LEU C C 1
ATOM 4990 O O . LEU C 1 207 ? 174.76000 7.76200 149.18600 1.000 53.99858 207 LEU C O 1
ATOM 4995 N N . VAL C 1 208 ? 176.93000 7.20000 149.39300 1.000 48.23210 208 VAL C N 1
ATOM 4996 C CA . VAL C 1 208 ? 176.95900 6.46300 148.13300 1.000 50.46658 208 VAL C CA 1
ATOM 4997 C C . VAL C 1 208 ? 175.85200 5.41500 148.10000 1.000 52.79054 208 VAL C C 1
ATOM 4998 O O . VAL C 1 208 ? 175.61200 4.69600 149.07800 1.000 49.31644 208 VAL C O 1
ATOM 5002 N N . SER C 1 209 ? 175.14600 5.34700 146.96900 1.000 53.04583 209 SER C N 1
ATOM 5003 C CA . SER C 1 209 ? 174.08600 4.36800 146.74800 1.000 47.56360 209 SER C CA 1
ATOM 5004 C C . SER C 1 209 ? 174.65800 3.24500 145.88900 1.000 51.09297 209 SER C C 1
ATOM 5005 O O . SER C 1 209 ? 174.60300 3.28600 144.66300 1.000 50.91400 209 SER C O 1
ATOM 5008 N N . TRP C 1 210 ? 175.20200 2.22100 146.54000 1.000 55.74353 210 TRP C N 1
ATOM 5009 C CA . TRP C 1 210 ? 175.79800 1.13200 145.77800 1.000 55.33032 210 TRP C CA 1
ATOM 5010 C C . TRP C 1 210 ? 174.75500 0.38800 144.95800 1.000 56.48572 210 TRP C C 1
ATOM 5011 O O . TRP C 1 210 ? 175.08000 -0.16600 143.90200 1.000 55.62772 210 TRP C O 1
ATOM 5022 N N . GLU C 1 211 ? 173.50700 0.34900 145.43300 1.000 58.92285 211 GLU C N 1
ATOM 5023 C CA . GLU C 1 211 ? 172.40900 -0.17000 144.62600 1.000 61.95216 211 GLU C CA 1
ATOM 5024 C C . GLU C 1 211 ? 172.38000 0.50500 143.26000 1.000 57.57269 211 GLU C C 1
ATOM 5025 O O . GLU C 1 211 ? 172.42800 -0.15700 142.21700 1.000 58.79126 211 GLU C O 1
ATOM 5031 N N . THR C 1 212 ? 172.32900 1.83800 143.25600 1.000 48.75585 212 THR C N 1
ATOM 5032 C CA . THR C 1 212 ? 172.29200 2.58200 142.00500 1.000 50.29550 212 THR C CA 1
ATOM 5033 C C . THR C 1 212 ? 173.49400 2.25400 141.13300 1.000 57.68323 212 THR C C 1
ATOM 5034 O O . THR C 1 212 ? 173.36300 2.03300 139.92300 1.000 64.17612 212 THR C O 1
ATOM 5038 N N . VAL C 1 213 ? 174.68000 2.21700 141.73900 1.000 54.68814 213 VAL C N 1
ATOM 5039 C CA . VAL C 1 213 ? 175.89500 1.90500 140.99900 1.000 47.22672 213 VAL C CA 1
ATOM 5040 C C . VAL C 1 213 ? 175.79100 0.52000 140.37700 1.000 44.07107 213 VAL C C 1
ATOM 5041 O O . VAL C 1 213 ? 176.18300 0.30700 139.22400 1.000 45.41334 213 VAL C O 1
ATOM 5045 N N . SER C 1 214 ? 175.25500 -0.44200 141.12900 1.000 47.68730 214 SER C N 1
ATOM 5046 C CA . SER C 1 214 ? 175.10800 -1.79800 140.61300 1.000 52.88266 214 SER C CA 1
ATOM 5047 C C . SER C 1 214 ? 174.09600 -1.84100 139.47000 1.000 60.39408 214 SER C C 1
ATOM 5048 O O . SER C 1 214 ? 174.25800 -2.61100 138.51500 1.000 66.22373 214 SER C O 1
ATOM 5051 N N . THR C 1 215 ? 173.04200 -1.02300 139.54900 1.000 56.02777 215 THR C N 1
ATOM 5052 C CA . THR C 1 215 ? 172.07800 -0.97700 138.45100 1.000 58.03591 215 THR C CA 1
ATOM 5053 C C . THR C 1 215 ? 172.73700 -0.44300 137.18500 1.000 56.59626 215 THR C C 1
ATOM 5054 O O . THR C 1 215 ? 172.57800 -1.01100 136.09700 1.000 56.90682 215 THR C O 1
ATOM 5058 N N . ARG C 1 216 ? 173.49300 0.65100 137.31900 1.000 47.73204 216 ARG C N 1
ATOM 5059 C CA . ARG C 1 216 ? 174.16700 1.24000 136.16700 1.000 48.31369 216 ARG C CA 1
ATOM 5060 C C . ARG C 1 216 ? 175.18300 0.28300 135.56200 1.000 49.42698 216 ARG C C 1
ATOM 5061 O O . ARG C 1 216 ? 175.37000 0.26500 134.34100 1.000 55.96197 216 ARG C O 1
ATOM 5069 N N . LEU C 1 217 ? 175.82900 -0.53000 136.39600 1.000 54.44863 217 LEU C N 1
ATOM 5070 C CA . LEU C 1 217 ? 176.75400 -1.52600 135.88000 1.000 56.54625 217 LEU C CA 1
ATOM 5071 C C . LEU C 1 217 ? 176.02700 -2.54600 135.02000 1.000 60.05194 217 LEU C C 1
ATOM 5072 O O . LEU C 1 217 ? 176.50600 -2.90200 133.94000 1.000 59.12025 217 LEU C O 1
ATOM 5077 N N . GLU C 1 218 ? 174.86300 -3.02300 135.48000 1.000 66.22110 218 GLU C N 1
ATOM 5078 C CA . GLU C 1 218 ? 174.07800 -3.96800 134.68700 1.000 69.77152 218 GLU C CA 1
ATOM 5079 C C . GLU C 1 218 ? 173.70800 -3.38000 133.32900 1.000 59.35185 218 GLU C C 1
ATOM 5080 O O . GLU C 1 218 ? 173.85500 -4.04200 132.29400 1.000 67.98973 218 GLU C O 1
ATOM 5086 N N . SER C 1 219 ? 173.25600 -2.12800 133.30700 1.000 51.97202 219 SER C N 1
ATOM 5087 C CA . SER C 1 219 ? 172.99000 -1.47000 132.03100 1.000 59.48082 219 SER C CA 1
ATOM 5088 C C . SER C 1 219 ? 174.25100 -1.38400 131.17700 1.000 62.49960 219 SER C C 1
ATOM 5089 O O . SER C 1 219 ? 174.19800 -1.60000 129.96300 1.000 63.77607 219 SER C O 1
ATOM 5092 N N . ALA C 1 220 ? 175.39400 -1.05900 131.78700 1.000 57.67797 220 ALA C N 1
ATOM 5093 C CA . ALA C 1 220 ? 176.61800 -0.91800 131.00400 1.000 57.35425 220 ALA C CA 1
ATOM 5094 C C . ALA C 1 220 ? 177.04300 -2.24900 130.40100 1.000 64.87883 220 ALA C C 1
ATOM 5095 O O . ALA C 1 220 ? 177.54200 -2.29500 129.27000 1.000 66.97119 220 ALA C O 1
ATOM 5097 N N . ILE C 1 221 ? 176.85800 -3.34300 131.14400 1.000 65.55523 221 ILE C N 1
ATOM 5098 C CA . ILE C 1 221 ? 177.20100 -4.66300 130.62800 1.000 68.32135 221 ILE C CA 1
ATOM 5099 C C . ILE C 1 221 ? 176.21000 -5.07600 129.55100 1.000 71.02167 221 ILE C C 1
ATOM 5100 O O . ILE C 1 221 ? 176.58500 -5.67900 128.53700 1.000 78.80945 221 ILE C O 1
ATOM 5105 N N . ALA C 1 222 ? 174.93200 -4.74700 129.74100 1.000 68.30029 222 ALA C N 1
ATOM 5106 C CA . ALA C 1 222 ? 173.93100 -5.07500 128.73000 1.000 75.13269 222 ALA C CA 1
ATOM 5107 C C . ALA C 1 222 ? 174.15900 -4.28300 127.44300 1.000 81.67558 222 ALA C C 1
ATOM 5108 O O . ALA C 1 222 ? 173.97500 -4.81200 126.34000 1.000 88.50272 222 ALA C O 1
ATOM 5110 N N . ARG C 1 223 ? 174.56000 -3.01400 127.55900 1.000 75.67749 223 ARG C N 1
ATOM 5111 C CA . ARG C 1 223 ? 174.88100 -2.23400 126.36900 1.000 75.60380 223 ARG C CA 1
ATOM 5112 C C . ARG C 1 223 ? 176.06800 -2.83600 125.63000 1.000 81.55188 223 ARG C C 1
ATOM 5113 O O . ARG C 1 223 ? 176.07800 -2.89200 124.39600 1.000 90.90037 223 ARG C O 1
ATOM 5121 N N . ALA C 1 224 ? 177.07600 -3.30100 126.36800 1.000 79.72272 224 ALA C N 1
ATOM 5122 C CA . ALA C 1 224 ? 178.24500 -3.89600 125.72800 1.000 83.75215 224 ALA C CA 1
ATOM 5123 C C . ALA C 1 224 ? 177.89400 -5.21700 125.06200 1.000 87.69999 224 ALA C C 1
ATOM 5124 O O . ALA C 1 224 ? 178.41100 -5.53800 123.98600 1.000 92.47688 224 ALA C O 1
ATOM 5126 N N . VAL C 1 225 ? 177.02300 -5.99700 125.69800 1.000 86.41036 225 VAL C N 1
ATOM 5127 C CA . VAL C 1 225 ? 176.63200 -7.28400 125.14400 1.000 89.25017 225 VAL C CA 1
ATOM 5128 C C . VAL C 1 225 ? 175.81700 -7.09900 123.86500 1.000 93.30856 225 VAL C C 1
ATOM 5129 O O . VAL C 1 225 ? 176.04400 -7.79500 122.86800 1.000 97.14849 225 VAL C O 1
ATOM 5133 N N . GLN C 1 226 ? 174.87500 -6.14900 123.85800 1.000 91.93208 226 GLN C N 1
ATOM 5134 C CA . GLN C 1 226 ? 174.11600 -5.87900 122.63900 1.000 97.58802 226 GLN C CA 1
ATOM 5135 C C . GLN C 1 226 ? 175.01600 -5.36600 121.52100 1.000 101.94380 226 GLN C C 1
ATOM 5136 O O . GLN C 1 226 ? 174.76400 -5.65000 120.34300 1.000 107.90504 226 GLN C O 1
ATOM 5142 N N . ARG C 1 227 ? 176.06900 -4.61500 121.86900 1.000 99.46719 227 ARG C N 1
ATOM 5143 C CA . ARG C 1 227 ? 176.97400 -4.07500 120.85800 1.000 98.84606 227 ARG C CA 1
ATOM 5144 C C . ARG C 1 227 ? 177.64200 -5.18600 120.05400 1.000 105.75742 227 ARG C C 1
ATOM 5145 O O . ARG C 1 227 ? 177.93100 -5.00400 118.86500 1.000 111.78972 227 ARG C O 1
ATOM 5147 N N . GLU C 1 228 ? 177.87800 -6.34500 120.67600 1.000 102.98603 228 GLU C N 1
ATOM 5148 C CA . GLU C 1 228 ? 178.40500 -7.49400 119.94500 1.000 104.45463 228 GLU C CA 1
ATOM 5149 C C . GLU C 1 228 ? 177.43100 -7.95700 118.86300 1.000 109.16309 228 GLU C C 1
ATOM 5150 O O . GLU C 1 228 ? 177.82100 -8.18700 117.71100 1.000 111.60549 228 GLU C O 1
ATOM 5156 N N . GLN C 1 229 ? 176.15700 -8.09800 119.22100 1.000 107.72344 229 GLN C N 1
ATOM 5157 C CA . GLN C 1 229 ? 175.12400 -8.57200 118.30400 1.000 107.40235 229 GLN C CA 1
ATOM 5158 C C . GLN C 1 229 ? 174.97200 -7.68000 117.06500 1.000 110.68432 229 GLN C C 1
ATOM 5159 O O . GLN C 1 229 ? 175.35600 -6.50700 117.06400 1.000 108.17876 229 GLN C O 1
ATOM 5161 N N . GLY D 1 1 ? 221.92100 22.94500 157.62500 1.000 62.63383 1 GLY D N 1
ATOM 5162 C CA . GLY D 1 1 ? 222.14800 24.13200 158.42900 1.000 69.59255 1 GLY D CA 1
ATOM 5163 C C . GLY D 1 1 ? 220.92700 24.65700 159.17600 1.000 77.76722 1 GLY D C 1
ATOM 5164 O O . GLY D 1 1 ? 219.94500 23.93000 159.39700 1.000 74.73528 1 GLY D O 1
ATOM 5165 N N . VAL D 1 2 ? 221.01200 25.93000 159.58400 1.000 79.71219 2 VAL D N 1
ATOM 5166 C CA . VAL D 1 2 ? 219.88800 26.60000 160.23000 1.000 70.95588 2 VAL D CA 1
ATOM 5167 C C . VAL D 1 2 ? 218.67900 26.57100 159.30900 1.000 66.62115 2 VAL D C 1
ATOM 5168 O O . VAL D 1 2 ? 218.78000 26.88500 158.11700 1.000 66.45270 2 VAL D O 1
ATOM 5172 N N . ILE D 1 3 ? 217.51800 26.21500 159.87200 1.000 69.69520 3 ILE D N 1
ATOM 5173 C CA . ILE D 1 3 ? 216.28900 26.03000 159.11100 1.000 73.80622 3 ILE D CA 1
ATOM 5174 C C . ILE D 1 3 ? 215.54600 27.35400 158.99200 1.000 86.56827 3 ILE D C 1
ATOM 5175 O O . ILE D 1 3 ? 215.58300 28.20300 159.89200 1.000 93.27961 3 ILE D O 1
ATOM 5180 N N . THR D 1 4 ? 214.85500 27.51800 157.86400 1.000 91.17146 4 THR D N 1
ATOM 5181 C CA . THR D 1 4 ? 213.92400 28.61300 157.62500 1.000 97.52222 4 THR D CA 1
ATOM 5182 C C . THR D 1 4 ? 212.53700 28.25500 158.16900 1.000 92.99536 4 THR D C 1
ATOM 5183 O O . THR D 1 4 ? 212.21900 27.08800 158.42600 1.000 86.12875 4 THR D O 1
ATOM 5187 N N . ALA D 1 5 ? 211.71700 29.28300 158.37400 1.000 93.77703 5 ALA D N 1
ATOM 5188 C CA . ALA D 1 5 ? 210.28900 29.08900 158.59100 1.000 91.38464 5 ALA D CA 1
ATOM 5189 C C . ALA D 1 5 ? 209.52600 28.87400 157.28400 1.000 81.43608 5 ALA D C 1
ATOM 5190 O O . ALA D 1 5 ? 208.28700 28.80800 157.31000 1.000 79.22529 5 ALA D O 1
ATOM 5192 N N . GLY D 1 6 ? 210.24300 28.75600 156.15800 1.000 72.90085 6 GLY D N 1
ATOM 5193 C CA . GLY D 1 6 ? 209.63200 28.55900 154.85800 1.000 70.97693 6 GLY D CA 1
ATOM 5194 C C . GLY D 1 6 ? 208.97200 29.82800 154.34400 1.000 69.44517 6 GLY D C 1
ATOM 5195 O O . GLY D 1 6 ? 209.34600 30.94600 154.70400 1.000 73.23510 6 GLY D O 1
ATOM 5196 N N . PHE D 1 7 ? 207.96300 29.65100 153.49600 1.000 69.01354 7 PHE D N 1
ATOM 5197 C CA . PHE D 1 7 ? 207.23700 30.79600 152.97300 1.000 60.04667 7 PHE D CA 1
ATOM 5198 C C . PHE D 1 7 ? 206.18100 31.25500 153.96900 1.000 61.70213 7 PHE D C 1
ATOM 5199 O O . PHE D 1 7 ? 205.58100 30.44500 154.68000 1.000 61.89426 7 PHE D O 1
ATOM 5207 N N . GLU D 1 8 ? 206.01500 32.56900 154.06500 1.000 63.04703 8 GLU D N 1
ATOM 5208 C CA . GLU D 1 8 ? 205.14700 33.17100 155.06000 1.000 64.92357 8 GLU D CA 1
ATOM 5209 C C . GLU D 1 8 ? 203.77200 33.42500 154.46400 1.000 68.55032 8 GLU D C 1
ATOM 5210 O O . GLU D 1 8 ? 203.58300 33.43900 153.24400 1.000 75.32745 8 GLU D O 1
ATOM 5216 N N . LEU D 1 9 ? 202.80100 33.59400 155.35000 1.000 44.02107 9 LEU D N 1
ATOM 5217 C CA . LEU D 1 9 ? 201.45600 34.04400 154.98900 1.000 43.33151 9 LEU D CA 1
ATOM 5218 C C . LEU D 1 9 ? 201.40800 35.53200 155.32100 1.000 45.52914 9 LEU D C 1
ATOM 5219 O O . LEU D 1 9 ? 201.39300 35.92200 156.49100 1.000 50.46131 9 LEU D O 1
ATOM 5224 N N . LYS D 1 10 ? 201.46300 36.35200 154.30500 1.000 41.97872 10 LYS D N 1
ATOM 5225 C CA . LYS D 1 10 ? 201.42400 37.79000 154.50200 1.000 46.69770 10 LYS D CA 1
ATOM 5226 C C . LYS D 1 10 ? 199.97200 38.21600 154.70100 1.000 50.80609 10 LYS D C 1
ATOM 5227 O O . LYS D 1 10 ? 199.09400 37.78000 153.93900 1.000 47.38726 10 LYS D O 1
ATOM 5233 N N . PRO D 1 11 ? 199.67200 39.03600 155.70300 1.000 47.12933 11 PRO D N 1
ATOM 5234 C CA . PRO D 1 11 ? 198.31000 39.54900 155.84500 1.000 44.80274 11 PRO D CA 1
ATOM 5235 C C . PRO D 1 11 ? 197.97100 40.47800 154.69400 1.000 50.26129 11 PRO D C 1
ATOM 5236 O O . PRO D 1 11 ? 198.87200 41.03800 154.04400 1.000 56.81997 11 PRO D O 1
ATOM 5240 N N . PRO D 1 12 ? 196.69100 40.62900 154.37500 1.000 49.91388 12 PRO D N 1
ATOM 5241 C CA . PRO D 1 12 ? 196.29700 41.66000 153.42500 1.000 45.48966 12 PRO D CA 1
ATOM 5242 C C . PRO D 1 12 ? 196.71200 43.02200 153.92600 1.000 43.52890 12 PRO D C 1
ATOM 5243 O O . PRO D 1 12 ? 196.77000 43.26900 155.14900 1.000 51.62198 12 PRO D O 1
ATOM 5247 N N . PRO D 1 13 ? 196.98200 43.96200 153.02500 1.000 44.72378 13 PRO D N 1
ATOM 5248 C CA . PRO D 1 13 ? 197.44800 45.28900 153.45100 1.000 44.04739 13 PRO D CA 1
ATOM 5249 C C . PRO D 1 13 ? 196.34200 46.21400 153.97400 1.000 51.78516 13 PRO D C 1
ATOM 5250 O O . PRO D 1 13 ? 196.40600 47.43000 153.76900 1.000 58.26488 13 PRO D O 1
ATOM 5254 N N . TYR D 1 14 ? 195.33400 45.66500 154.64900 1.000 52.69053 14 TYR D N 1
ATOM 5255 C CA . TYR D 1 14 ? 194.26000 46.42700 155.28100 1.000 51.93254 14 TYR D CA 1
ATOM 5256 C C . TYR D 1 14 ? 193.60900 45.52700 156.32200 1.000 49.81124 14 TYR D C 1
ATOM 5257 O O . TYR D 1 14 ? 193.76900 44.30100 156.26600 1.000 50.04547 14 TYR D O 1
ATOM 5266 N N . PRO D 1 15 ? 192.88300 46.09300 157.28900 1.000 47.96101 15 PRO D N 1
ATOM 5267 C CA . PRO D 1 15 ? 192.15400 45.23700 158.23400 1.000 52.01676 15 PRO D CA 1
ATOM 5268 C C . PRO D 1 15 ? 191.18800 44.31700 157.49800 1.000 57.97800 15 PRO D C 1
ATOM 5269 O O . PRO D 1 15 ? 190.75300 44.60000 156.37600 1.000 55.79090 15 PRO D O 1
ATOM 5273 N N . LEU D 1 16 ? 190.85900 43.19500 158.14700 1.000 58.25435 16 LEU D N 1
ATOM 5274 C CA . LEU D 1 16 ? 190.07900 42.14300 157.49900 1.000 50.71661 16 LEU D CA 1
ATOM 5275 C C . LEU D 1 16 ? 188.64200 42.57300 157.18900 1.000 51.10613 16 LEU D C 1
ATOM 5276 O O . LEU D 1 16 ? 187.94900 41.89800 156.42000 1.000 50.08495 16 LEU D O 1
ATOM 5281 N N . ASP D 1 17 ? 188.17600 43.66400 157.77900 1.000 47.93469 17 ASP D N 1
ATOM 5282 C CA . ASP D 1 17 ? 186.84800 44.17700 157.50600 1.000 57.26739 17 ASP D CA 1
ATOM 5283 C C . ASP D 1 17 ? 186.88100 45.46800 156.69800 1.000 60.42303 17 ASP D C 1
ATOM 5284 O O . ASP D 1 17 ? 185.81700 46.02400 156.39300 1.000 57.22791 17 ASP D O 1
ATOM 5289 N N . ALA D 1 18 ? 188.07100 45.94400 156.32000 1.000 55.93829 18 ALA D N 1
ATOM 5290 C CA . ALA D 1 18 ? 188.18300 47.21900 155.62400 1.000 52.89582 18 ALA D CA 1
ATOM 5291 C C . ALA D 1 18 ? 187.48400 47.22400 154.26900 1.000 54.95396 18 ALA D C 1
ATOM 5292 O O . ALA D 1 18 ? 187.19800 48.30700 153.74500 1.000 57.33319 18 ALA D O 1
ATOM 5294 N N . LEU D 1 19 ? 187.19700 46.06000 153.68200 1.000 39.12574 19 LEU D N 1
ATOM 5295 C CA . LEU D 1 19 ? 186.57100 46.03300 152.35700 1.000 51.91938 19 LEU D CA 1
ATOM 5296 C C . LEU D 1 19 ? 185.04300 45.96400 152.40200 1.000 58.14118 19 LEU D C 1
ATOM 5297 O O . LEU D 1 19 ? 184.40800 45.89100 151.34000 1.000 59.40975 19 LEU D O 1
ATOM 5302 N N . GLU D 1 20 ? 184.44000 46.00100 153.58700 1.000 57.08842 20 GLU D N 1
ATOM 5303 C CA . GLU D 1 20 ? 182.99500 45.86000 153.71800 1.000 61.20734 20 GLU D CA 1
ATOM 5304 C C . GLU D 1 20 ? 182.28100 47.10100 153.19400 1.000 59.43081 20 GLU D C 1
ATOM 5305 O O . GLU D 1 20 ? 182.83600 48.19800 153.21800 1.000 66.12898 20 GLU D O 1
ATOM 5311 N N . PRO D 1 21 ? 181.05900 46.93000 152.67300 1.000 57.26213 21 PRO D N 1
ATOM 5312 C CA . PRO D 1 21 ? 180.28800 45.68600 152.53500 1.000 61.19418 21 PRO D CA 1
ATOM 5313 C C . PRO D 1 21 ? 180.59400 44.87200 151.28400 1.000 59.89139 21 PRO D C 1
ATOM 5314 O O . PRO D 1 21 ? 179.93700 43.85800 151.06200 1.000 65.24466 21 PRO D O 1
ATOM 5318 N N . HIS D 1 22 ? 181.56200 45.30900 150.48100 1.000 50.54290 22 HIS D N 1
ATOM 5319 C CA . HIS D 1 22 ? 181.76000 44.70200 149.16900 1.000 48.87954 22 HIS D CA 1
ATOM 5320 C C . HIS D 1 22 ? 182.38600 43.31700 149.28300 1.000 47.31883 22 HIS D C 1
ATOM 5321 O O . HIS D 1 22 ? 182.02700 42.40000 148.53700 1.000 44.33689 22 HIS D O 1
ATOM 5328 N N . MET D 1 23 ? 183.32900 43.14700 150.20300 1.000 48.59267 23 MET D N 1
ATOM 5329 C CA . MET D 1 23 ? 183.89100 41.83900 150.51400 1.000 43.53154 23 MET D CA 1
ATOM 5330 C C . MET D 1 23 ? 183.94400 41.72800 152.03200 1.000 49.43487 23 MET D C 1
ATOM 5331 O O . MET D 1 23 ? 184.63600 42.51200 152.68600 1.000 56.16726 23 MET D O 1
ATOM 5336 N N . SER D 1 24 ? 183.18200 40.78500 152.58700 1.000 39.43631 24 SER D N 1
ATOM 5337 C CA . SER D 1 24 ? 182.88000 40.74500 154.00700 1.000 48.68478 24 SE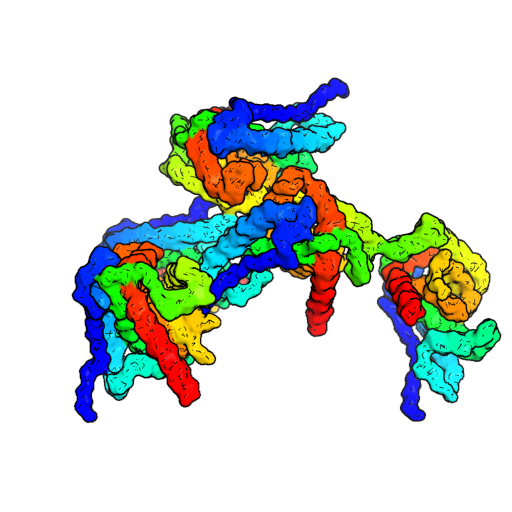R D CA 1
ATOM 5338 C C . SER D 1 24 ? 184.08200 40.27400 154.83800 1.000 44.59219 24 SER D C 1
ATOM 5339 O O . SER D 1 24 ? 185.01700 39.64900 154.34100 1.000 45.65284 24 SER D O 1
ATOM 5342 N N . ARG D 1 25 ? 184.02300 40.57800 156.13800 1.000 47.72151 25 ARG D N 1
ATOM 5343 C CA . ARG D 1 25 ? 184.98900 40.03000 157.08300 1.000 47.76625 25 ARG D CA 1
ATOM 5344 C C . ARG D 1 25 ? 184.98200 38.50700 157.04100 1.000 46.92668 25 ARG D C 1
ATOM 5345 O O . ARG D 1 25 ? 186.03800 37.86700 157.11600 1.000 41.68658 25 ARG D O 1
ATOM 5353 N N . GLU D 1 26 ? 183.79400 37.90900 156.91100 1.000 45.76338 26 GLU D N 1
ATOM 5354 C CA . GLU D 1 26 ? 183.69500 36.45600 156.84400 1.000 45.34754 26 GLU D CA 1
ATOM 5355 C C . GLU D 1 26 ? 184.40300 35.92400 155.60900 1.000 46.40293 26 GLU D C 1
ATOM 5356 O O . GLU D 1 26 ? 185.08500 34.89200 155.66700 1.000 46.52137 26 GLU D O 1
ATOM 5362 N N . THR D 1 27 ? 184.27100 36.63000 154.48500 1.000 49.33749 27 THR D N 1
ATOM 5363 C CA . THR D 1 27 ? 185.01400 36.26000 153.28200 1.000 38.67832 27 THR D CA 1
ATOM 5364 C C . THR D 1 27 ? 186.51300 36.30300 153.53600 1.000 37.05181 27 THR D C 1
ATOM 5365 O O . THR D 1 27 ? 187.24900 35.37700 153.16800 1.000 34.46729 27 THR D O 1
ATOM 5369 N N . LEU D 1 28 ? 186.99300 37.37800 154.14900 1.000 41.98924 28 LEU D N 1
ATOM 5370 C CA . LEU D 1 28 ? 188.42800 37.45500 154.40200 1.000 47.46885 28 LEU D CA 1
ATOM 5371 C C . LEU D 1 28 ? 188.88000 36.37400 155.37800 1.000 49.87703 28 LEU D C 1
ATOM 5372 O O . LEU D 1 28 ? 189.89700 35.70800 155.14000 1.000 47.77415 28 LEU D O 1
ATOM 5377 N N . ASP D 1 29 ? 188.11500 36.14200 156.45200 1.000 49.90862 29 ASP D N 1
ATOM 5378 C CA . ASP D 1 29 ? 188.45900 35.06300 157.38100 1.000 48.86902 29 ASP D CA 1
ATOM 5379 C C . ASP D 1 29 ? 188.55300 33.72600 156.66100 1.000 49.49804 29 ASP D C 1
ATOM 5380 O O . ASP D 1 29 ? 189.43500 32.91100 156.95100 1.000 47.03722 29 ASP D O 1
ATOM 5385 N N . TYR D 1 30 ? 187.65900 33.48100 155.71000 1.000 49.27959 30 TYR D N 1
ATOM 5386 C CA . TYR D 1 30 ? 187.67900 32.19700 155.03200 1.000 41.46023 30 TYR D CA 1
ATOM 5387 C C . TYR D 1 30 ? 188.68700 32.18200 153.89500 1.000 39.56001 30 TYR D C 1
ATOM 5388 O O . TYR D 1 30 ? 189.46400 31.23700 153.75900 1.000 39.78635 30 TYR D O 1
ATOM 5397 N N . HIS D 1 31 ? 188.66500 33.20300 153.04600 1.000 43.31046 31 HIS D N 1
ATOM 5398 C CA . HIS D 1 31 ? 189.51900 33.18300 151.86800 1.000 38.05456 31 HIS D CA 1
ATOM 5399 C C . HIS D 1 31 ? 190.98200 33.36600 152.27000 1.000 36.84126 31 HIS D C 1
ATOM 5400 O O . HIS D 1 31 ? 191.84700 32.55700 151.90200 1.000 37.03076 31 HIS D O 1
ATOM 5407 N N . TRP D 1 32 ? 191.27700 34.40600 153.04800 1.000 37.31763 32 TRP D N 1
ATOM 5408 C CA . TRP D 1 32 ? 192.64400 34.56600 153.55000 1.000 41.75501 32 TRP D CA 1
ATOM 5409 C C . TRP D 1 32 ? 192.95100 33.55600 154.64400 1.000 41.49182 32 TRP D C 1
ATOM 5410 O O . TRP D 1 32 ? 193.87600 32.74500 154.51500 1.000 43.00252 32 TRP D O 1
ATOM 5421 N N . GLY D 1 33 ? 192.17300 33.58900 155.73200 1.000 51.24825 33 GLY D N 1
ATOM 5422 C CA . GLY D 1 33 ? 192.48400 32.82600 156.93400 1.000 39.43631 33 GLY D CA 1
ATOM 5423 C C . GLY D 1 33 ? 192.44400 31.32200 156.75800 1.000 39.68371 33 GLY D C 1
ATOM 5424 O O . GLY D 1 33 ? 193.04100 30.60700 157.56000 1.000 35.57532 33 GLY D O 1
ATOM 5425 N N . LYS D 1 34 ? 191.76700 30.80800 155.72800 1.000 33.61982 34 LYS D N 1
ATOM 5426 C CA . LYS D 1 34 ? 191.78900 29.36100 155.54800 1.000 42.21032 34 LYS D CA 1
ATOM 5427 C C . LYS D 1 34 ? 192.39900 28.94100 154.22100 1.000 41.97609 34 LYS D C 1
ATOM 5428 O O . LYS D 1 34 ? 193.38100 28.19200 154.22200 1.000 42.70249 34 LYS D O 1
ATOM 5434 N N . HIS D 1 35 ? 191.85500 29.40000 153.09000 1.000 42.55510 35 HIS D N 1
ATOM 5435 C CA . HIS D 1 35 ? 192.34200 28.92000 151.80500 1.000 34.85418 35 HIS D CA 1
ATOM 5436 C C . HIS D 1 35 ? 193.77400 29.36400 151.55100 1.000 35.95694 35 HIS D C 1
ATOM 5437 O O . HIS D 1 35 ? 194.63300 28.55000 151.19700 1.000 32.16701 35 HIS D O 1
ATOM 5444 N N . HIS D 1 36 ? 194.04200 30.65900 151.68700 1.000 40.77594 36 HIS D N 1
ATOM 5445 C CA . HIS D 1 36 ? 195.39000 31.14800 151.44300 1.000 37.38869 36 HIS D CA 1
ATOM 5446 C C . HIS D 1 36 ? 196.36400 30.55700 152.45900 1.000 42.46035 36 HIS D C 1
ATOM 5447 O O . HIS D 1 36 ? 197.44100 30.08000 152.08400 1.000 40.77594 36 HIS D O 1
ATOM 5454 N N . LYS D 1 37 ? 195.98000 30.54300 153.74400 1.000 42.54194 37 LYS D N 1
ATOM 5455 C CA . LYS D 1 37 ? 196.81100 29.90200 154.76000 1.000 45.40808 37 LYS D CA 1
ATOM 5456 C C . LYS D 1 37 ? 197.12200 28.46000 154.38500 1.000 43.06569 37 LYS D C 1
ATOM 5457 O O . LYS D 1 37 ? 198.25100 27.99100 154.56900 1.000 43.22097 37 LYS D O 1
ATOM 5463 N N . THR D 1 38 ? 196.13400 27.74300 153.85000 1.000 39.38104 38 THR D N 1
ATOM 5464 C CA . THR D 1 38 ? 196.35100 26.33600 153.54400 1.000 39.96795 38 THR D CA 1
ATOM 5465 C C . THR D 1 38 ? 197.31000 26.17200 152.37100 1.000 36.62544 38 THR D C 1
ATOM 5466 O O . THR D 1 38 ? 198.15200 25.26400 152.37300 1.000 42.58405 38 THR D O 1
ATOM 5470 N N . TYR D 1 39 ? 197.19500 27.03400 151.35500 1.000 37.77821 39 TYR D N 1
ATOM 5471 C CA . TYR D 1 39 ? 198.13200 26.97000 150.24000 1.000 40.30220 39 TYR D CA 1
ATOM 5472 C C . TYR D 1 39 ? 199.56700 27.13200 150.73000 1.000 41.79448 39 TYR D C 1
ATOM 5473 O O . TYR D 1 39 ? 200.45600 26.36800 150.33000 1.000 42.83145 39 TYR D O 1
ATOM 5482 N N . VAL D 1 40 ? 199.80600 28.09900 151.62000 1.000 34.71206 40 VAL D N 1
ATOM 5483 C CA . VAL D 1 40 ? 201.16000 28.31700 152.12800 1.000 34.00934 40 VAL D CA 1
ATOM 5484 C C . VAL D 1 40 ? 201.59900 27.13700 152.98400 1.000 40.21535 40 VAL D C 1
ATOM 5485 O O . VAL D 1 40 ? 202.66200 26.55500 152.75200 1.000 47.60834 40 VAL D O 1
ATOM 5489 N N . GLU D 1 41 ? 200.77200 26.73600 153.95800 1.000 43.61312 41 GLU D N 1
ATOM 5490 C CA . GLU D 1 41 ? 201.12200 25.57100 154.77400 1.000 49.29802 41 GLU D CA 1
ATOM 5491 C C . GLU D 1 41 ? 201.39600 24.34200 153.90900 1.000 48.10577 41 GLU D C 1
ATOM 5492 O O . GLU D 1 41 ? 202.37000 23.62000 154.13300 1.000 51.60882 41 GLU D O 1
ATOM 5498 N N . ASN D 1 42 ? 200.56800 24.10200 152.89500 1.000 44.54481 42 ASN D N 1
ATOM 5499 C CA . ASN D 1 42 ? 200.77600 22.91300 152.07100 1.000 44.82380 42 ASN D CA 1
ATOM 5500 C C . ASN D 1 42 ? 202.02700 23.02200 151.20400 1.000 46.52137 42 ASN D C 1
ATOM 5501 O O . ASN D 1 42 ? 202.66500 22.00400 150.91600 1.000 44.62377 42 ASN D O 1
ATOM 5506 N N . LEU D 1 43 ? 202.38300 24.23400 150.76800 1.000 42.89988 43 LEU D N 1
ATOM 5507 C CA . LEU D 1 43 ? 203.62500 24.41900 150.03000 1.000 37.71505 43 LEU D CA 1
ATOM 5508 C C . LEU D 1 43 ? 204.82200 24.11900 150.92500 1.000 41.44707 43 LEU D C 1
ATOM 5509 O O . LEU D 1 43 ? 205.75100 23.40900 150.52600 1.000 41.98135 43 LEU D O 1
ATOM 5514 N N . ASN D 1 44 ? 204.80600 24.64100 152.14900 1.000 40.31010 44 ASN D N 1
ATOM 5515 C CA . ASN D 1 44 ? 205.90500 24.38000 153.06700 1.000 39.00731 44 ASN D CA 1
ATOM 5516 C C . ASN D 1 44 ? 206.06500 22.88600 153.32400 1.000 49.52962 44 ASN D C 1
ATOM 5517 O O . ASN D 1 44 ? 207.19200 22.38000 153.35500 1.000 55.09871 44 ASN D O 1
ATOM 5522 N N . LYS D 1 45 ? 204.95400 22.14900 153.45500 1.000 46.39504 45 LYS D N 1
ATOM 5523 C CA . LYS D 1 45 ? 205.06500 20.70300 153.65000 1.000 45.23700 45 LYS D CA 1
ATOM 5524 C C . LYS D 1 45 ? 205.71200 20.03500 152.44100 1.000 42.90778 45 LYS D C 1
ATOM 5525 O O . LYS D 1 45 ? 206.63900 19.23000 152.58300 1.000 46.55032 45 LYS D O 1
ATOM 5531 N N . GLN D 1 46 ? 205.24800 20.38400 151.23800 1.000 41.98924 46 GLN D N 1
ATOM 5532 C CA . GLN D 1 46 ? 205.77200 19.77000 150.02200 1.000 40.94438 46 GLN D CA 1
ATOM 5533 C C . GLN D 1 46 ? 207.28000 19.94100 149.89800 1.000 44.84748 46 GLN D C 1
ATOM 5534 O O . GLN D 1 46 ? 207.97100 19.03300 149.42500 1.000 47.75046 46 GLN D O 1
ATOM 5540 N N . ILE D 1 47 ? 207.80300 21.10700 150.28900 1.000 41.42602 47 ILE D N 1
ATOM 5541 C CA . ILE D 1 47 ? 209.19300 21.45200 150.01400 1.000 48.13735 47 ILE D CA 1
ATOM 5542 C C . ILE D 1 47 ? 210.10200 21.18100 151.19100 1.000 57.16212 47 ILE D C 1
ATOM 5543 O O . ILE D 1 47 ? 211.30200 21.48100 151.11800 1.000 60.77571 47 ILE D O 1
ATOM 5548 N N . LEU D 1 48 ? 209.57000 20.63200 152.27800 1.000 58.49122 48 LEU D N 1
ATOM 5549 C CA . LEU D 1 48 ? 210.42200 20.12100 153.33700 1.000 61.15470 48 LEU D CA 1
ATOM 5550 C C . LEU D 1 48 ? 211.40600 19.11400 152.75800 1.000 61.62844 48 LEU D C 1
ATOM 5551 O O . LEU D 1 48 ? 211.10300 18.40800 151.79000 1.000 64.53142 48 LEU D O 1
ATOM 5556 N N . GLY D 1 49 ? 212.59700 19.06700 153.34600 1.000 54.97501 49 GLY D N 1
ATOM 5557 C CA . GLY D 1 49 ? 213.63400 18.20000 152.83000 1.000 62.47591 49 GLY D CA 1
ATOM 5558 C C . GLY D 1 49 ? 214.32000 18.67600 151.56300 1.000 55.74616 49 GLY D C 1
ATOM 5559 O O . GLY D 1 49 ? 215.12800 17.92600 150.99700 1.000 59.49398 49 GLY D O 1
ATOM 5560 N N . THR D 1 50 ? 214.02000 19.88600 151.09900 1.000 44.99487 50 THR D N 1
ATOM 5561 C CA . THR D 1 50 ? 214.69000 20.53700 149.98300 1.000 44.76326 50 THR D CA 1
ATOM 5562 C C . THR D 1 50 ? 215.07700 21.94300 150.41400 1.000 51.47196 50 THR D C 1
ATOM 5563 O O . THR D 1 50 ? 214.70300 22.40800 151.49400 1.000 54.67234 50 THR D O 1
ATOM 5567 N N . ASP D 1 51 ? 215.79600 22.64700 149.54000 1.000 50.24813 51 ASP D N 1
ATOM 5568 C CA . ASP D 1 51 ? 216.19100 24.02200 149.81100 1.000 51.03507 51 ASP D CA 1
ATOM 5569 C C . ASP D 1 51 ? 215.42700 25.02000 148.95000 1.000 55.33295 51 ASP D C 1
ATOM 5570 O O . ASP D 1 51 ? 215.91000 26.12700 148.71100 1.000 60.89678 51 ASP D O 1
ATOM 5575 N N . LEU D 1 52 ? 214.21900 24.65100 148.49500 1.000 51.14824 52 LEU D N 1
ATOM 5576 C CA . LEU D 1 52 ? 213.43300 25.56800 147.67400 1.000 49.82176 52 LEU D CA 1
ATOM 5577 C C . LEU D 1 52 ? 213.01700 26.80900 148.44600 1.000 52.18520 52 LEU D C 1
ATOM 5578 O O . LEU D 1 52 ? 212.77700 27.85500 147.83400 1.000 52.90371 52 LEU D O 1
ATOM 5583 N N . ASP D 1 53 ? 212.92000 26.72800 149.77800 1.000 50.60607 53 ASP D N 1
ATOM 5584 C CA . ASP D 1 53 ? 212.51500 27.91400 150.52500 1.000 58.04907 53 ASP D CA 1
ATOM 5585 C C . ASP D 1 53 ? 213.52200 29.05300 150.40200 1.000 57.33582 53 ASP D C 1
ATOM 5586 O O . ASP D 1 53 ? 213.17300 30.20800 150.69700 1.000 59.84139 53 ASP D O 1
ATOM 5591 N N . ALA D 1 54 ? 214.74800 28.76200 149.95000 1.000 52.36154 54 ALA D N 1
ATOM 5592 C CA . ALA D 1 54 ? 215.73300 29.81300 149.70600 1.000 55.94618 54 ALA D CA 1
ATOM 5593 C C . ALA D 1 54 ? 215.39500 30.65500 148.48100 1.000 61.85478 54 ALA D C 1
ATOM 5594 O O . ALA D 1 54 ? 215.91300 31.76600 148.34000 1.000 71.57174 54 ALA D O 1
ATOM 5596 N N . LEU D 1 55 ? 214.54600 30.15300 147.59500 1.000 61.85215 55 LEU D N 1
ATOM 5597 C CA . LEU D 1 55 ? 214.13500 30.89600 146.41500 1.000 57.50689 55 LEU D CA 1
ATOM 5598 C C . LEU D 1 55 ? 212.92500 31.77700 146.71400 1.000 53.14848 55 LEU D C 1
ATOM 5599 O O . LEU D 1 55 ? 212.14900 31.52200 147.63600 1.000 57.39109 55 LEU D O 1
ATOM 5604 N N . SER D 1 56 ? 212.76900 32.82800 145.91600 1.000 52.88792 56 SER D N 1
ATOM 5605 C CA . SER D 1 56 ? 211.53200 33.59400 145.96100 1.000 56.26727 56 SER D CA 1
ATOM 5606 C C . SER D 1 56 ? 210.36400 32.73700 145.47500 1.000 55.21978 56 SER D C 1
ATOM 5607 O O . SER D 1 56 ? 210.54000 31.75500 144.74800 1.000 54.22755 56 SER D O 1
ATOM 5610 N N . LEU D 1 57 ? 209.15500 33.11600 145.89700 1.000 56.67785 57 LEU D N 1
ATOM 5611 C CA . LEU D 1 57 ? 207.96000 32.42400 145.42500 1.000 53.89330 57 LEU D CA 1
ATOM 5612 C C . LEU D 1 57 ? 207.91100 32.38300 143.90300 1.000 50.59028 57 LEU D C 1
ATOM 5613 O O . LEU D 1 57 ? 207.60500 31.34000 143.31800 1.000 49.38487 57 LEU D O 1
ATOM 5618 N N . GLU D 1 58 ? 208.21000 33.51300 143.24900 1.000 51.31142 58 GLU D N 1
ATOM 5619 C CA . GLU D 1 58 ? 208.29100 33.55500 141.78900 1.000 49.05588 58 GLU D CA 1
ATOM 5620 C C . GLU D 1 58 ? 209.16400 32.43000 141.24600 1.000 51.90622 58 GLU D C 1
ATOM 5621 O O . GLU D 1 58 ? 208.77700 31.71500 140.31400 1.000 53.80119 58 GLU D O 1
ATOM 5627 N N . GLU D 1 59 ? 210.36100 32.26700 141.81200 1.000 44.84485 59 GLU D N 1
ATOM 5628 C CA . GLU D 1 59 ? 211.27800 31.27200 141.26800 1.000 50.25339 59 GLU D CA 1
ATOM 5629 C C . GLU D 1 59 ? 210.73600 29.86200 141.45800 1.000 41.10230 59 GLU D C 1
ATOM 5630 O O . GLU D 1 59 ? 210.91400 29.00100 140.59100 1.000 49.39803 59 GLU D O 1
ATOM 5636 N N . VAL D 1 60 ? 210.07600 29.60500 142.58200 1.000 38.58621 60 VAL D N 1
ATOM 5637 C CA . VAL D 1 60 ? 209.48200 28.29000 142.78400 1.000 44.57903 60 VAL D CA 1
ATOM 5638 C C . VAL D 1 60 ? 208.35000 28.05800 141.78600 1.000 48.15577 60 VAL D C 1
ATOM 5639 O O . VAL D 1 60 ? 208.16600 26.93900 141.28600 1.000 45.90550 60 VAL D O 1
ATOM 5643 N N . VAL D 1 61 ? 207.59400 29.11100 141.46200 1.000 47.43990 61 VAL D N 1
ATOM 5644 C CA . VAL D 1 61 ? 206.52900 28.98000 140.47200 1.000 47.67940 61 VAL D CA 1
ATOM 5645 C C . VAL D 1 61 ? 207.11200 28.63700 139.10700 1.000 50.71924 61 VAL D C 1
ATOM 5646 O O . VAL D 1 61 ? 206.69700 27.66200 138.47300 1.000 44.98960 61 VAL D O 1
ATOM 5650 N N . LEU D 1 62 ? 208.08500 29.43400 138.63300 1.000 54.83289 62 LEU D N 1
ATOM 5651 C CA . LEU D 1 62 ? 208.66500 29.18200 137.31200 1.000 54.83552 62 LEU D CA 1
ATOM 5652 C C . LEU D 1 62 ? 209.37800 27.84100 137.26500 1.000 53.34061 62 LEU D C 1
ATOM 5653 O O . LEU D 1 62 ? 209.35400 27.15500 136.24000 1.000 59.86770 62 LEU D O 1
ATOM 5658 N N . LEU D 1 63 ? 210.01900 27.46100 138.36300 1.000 48.82691 63 LEU D N 1
ATOM 5659 C CA . LEU D 1 63 ? 210.76200 26.21200 138.39700 1.000 48.25315 63 LEU D CA 1
ATOM 5660 C C . LEU D 1 63 ? 209.82900 25.01300 138.30000 1.000 46.55821 63 LEU D C 1
ATOM 5661 O O . LEU D 1 63 ? 210.14600 24.02800 137.62700 1.000 58.53860 63 LEU D O 1
ATOM 5666 N N . SER D 1 64 ? 208.67300 25.07000 138.94600 1.000 38.45198 64 SER D N 1
ATOM 5667 C CA . SER D 1 64 ? 207.80500 23.90300 138.94100 1.000 47.90574 64 SER D CA 1
ATOM 5668 C C . SER D 1 64 ? 206.74600 23.94000 137.83400 1.000 43.61312 64 SER D C 1
ATOM 5669 O O . SER D 1 64 ? 205.99500 22.96900 137.68100 1.000 36.97549 64 SER D O 1
ATOM 5672 N N . TYR D 1 65 ? 206.68000 25.00700 137.03800 1.000 41.73132 65 TYR D N 1
ATOM 5673 C CA . TYR D 1 65 ? 205.77300 24.97000 135.89600 1.000 44.20530 65 TYR D CA 1
ATOM 5674 C C . TYR D 1 65 ? 206.24600 23.95800 134.86000 1.000 52.69053 65 TYR D C 1
ATOM 5675 O O . TYR D 1 65 ? 205.42700 23.30500 134.20200 1.000 55.13293 65 TYR D O 1
ATOM 5684 N N . ASN D 1 66 ? 207.56400 23.81200 134.70900 1.000 55.71194 66 ASN D N 1
ATOM 5685 C CA . ASN D 1 66 ? 208.16000 22.78400 133.85500 1.000 54.39863 66 ASN D CA 1
ATOM 5686 C C . ASN D 1 66 ? 207.51100 22.78200 132.46900 1.000 55.99882 66 ASN D C 1
ATOM 5687 O O . ASN D 1 66 ? 207.01800 21.76100 131.97900 1.000 55.53034 66 ASN D O 1
ATOM 5692 N N . LYS D 1 67 ? 207.47100 23.96700 131.85900 1.000 51.30089 67 LYS D N 1
ATOM 5693 C CA . LYS D 1 67 ? 206.95000 24.13900 130.50300 1.000 58.34384 67 LYS D CA 1
ATOM 5694 C C . LYS D 1 67 ? 205.57200 23.50400 130.31500 1.000 59.26763 67 LYS D C 1
ATOM 5695 O O . LYS D 1 67 ? 205.24300 23.03000 129.22700 1.000 63.75764 67 LYS D O 1
ATOM 5701 N N . GLY D 1 68 ? 204.75900 23.46800 131.37200 1.000 52.60631 68 GLY D N 1
ATOM 5702 C CA . GLY D 1 68 ? 203.38500 23.01000 131.29100 1.000 46.45820 68 GLY D CA 1
ATOM 5703 C C . GLY D 1 68 ? 203.12500 21.64000 131.88300 1.000 48.87954 68 GLY D C 1
ATOM 5704 O O . GLY D 1 68 ? 201.96900 21.31900 132.17100 1.000 52.12467 68 GLY D O 1
ATOM 5705 N N . ASN D 1 69 ? 204.15900 20.82100 132.07200 1.000 57.88589 69 ASN D N 1
ATOM 5706 C CA . ASN D 1 69 ? 204.01300 19.53200 132.75300 1.000 64.68670 69 ASN D CA 1
ATOM 5707 C C . ASN D 1 69 ? 204.37000 19.75300 134.22400 1.000 59.28606 69 ASN D C 1
ATOM 5708 O O . ASN D 1 69 ? 205.48600 19.49500 134.67300 1.000 60.97047 69 ASN D O 1
ATOM 5713 N N . MET D 1 70 ? 203.39300 20.24000 134.98400 1.000 53.26691 70 MET D N 1
ATOM 5714 C CA . MET D 1 70 ? 203.68700 20.85900 136.27000 1.000 52.96161 70 MET D CA 1
ATOM 5715 C C . MET D 1 70 ? 204.17000 19.85100 137.30400 1.000 50.19812 70 MET D C 1
ATOM 5716 O O . MET D 1 70 ? 203.71300 18.70500 137.35300 1.000 55.94618 70 MET D O 1
ATOM 5721 N N . LEU D 1 71 ? 205.09500 20.30000 138.13100 1.000 36.82810 71 LEU D N 1
ATOM 5722 C CA . LEU D 1 71 ? 205.71700 19.52400 139.18200 1.000 46.05026 71 LEU D CA 1
ATOM 5723 C C . LEU D 1 71 ? 204.94800 19.72200 140.48000 1.000 43.48416 71 LEU D C 1
ATOM 5724 O O . LEU D 1 71 ? 204.21400 20.70300 140.62400 1.000 42.30507 71 LEU D O 1
ATOM 5729 N N . PRO D 1 72 ? 205.11400 18.81300 141.45400 1.000 41.86818 72 PRO D N 1
ATOM 5730 C CA . PRO D 1 72 ? 204.18400 18.77000 142.59500 1.000 39.97058 72 PRO D CA 1
ATOM 5731 C C . PRO D 1 72 ? 203.94100 20.09100 143.31700 1.000 46.28976 72 PRO D C 1
ATOM 5732 O O . PRO D 1 72 ? 202.80400 20.35500 143.72700 1.000 50.46131 72 PRO D O 1
ATOM 5736 N N . ALA D 1 73 ? 204.95600 20.92700 143.48900 1.000 41.81554 73 ALA D N 1
ATOM 5737 C CA . ALA D 1 73 ? 204.77500 22.12900 144.29500 1.000 38.95730 73 ALA D CA 1
ATOM 5738 C C . ALA D 1 73 ? 204.08400 23.25000 143.53900 1.000 39.04152 73 ALA D C 1
ATOM 5739 O O . ALA D 1 73 ? 203.80000 24.29600 144.13800 1.000 40.09165 73 ALA D O 1
ATOM 5741 N N . PHE D 1 74 ? 203.79900 23.06500 142.25100 1.000 38.74938 74 PHE D N 1
ATOM 5742 C CA . PHE D 1 74 ? 203.36300 24.20300 141.44900 1.000 37.04918 74 PHE D CA 1
ATOM 5743 C C . PHE D 1 74 ? 202.05700 24.78700 141.96000 1.000 33.54086 74 PHE D C 1
ATOM 5744 O O . PHE D 1 74 ? 201.96800 25.99700 142.20400 1.000 33.55929 74 PHE D O 1
ATOM 5752 N N . ASN D 1 75 ? 201.02200 23.95500 142.11700 1.000 33.83564 75 ASN D N 1
ATOM 5753 C CA . ASN D 1 75 ? 199.70400 24.50700 142.44900 1.000 37.06497 75 ASN D CA 1
ATOM 5754 C C . ASN D 1 75 ? 199.74600 25.32600 143.73700 1.000 39.23365 75 ASN D C 1
ATOM 5755 O O . ASN D 1 75 ? 199.26700 26.46700 143.77500 1.000 40.65224 75 ASN D O 1
ATOM 5760 N N . ASN D 1 76 ? 200.36400 24.78800 144.79000 1.000 42.47615 76 ASN D N 1
ATOM 5761 C CA . ASN D 1 76 ? 200.44500 25.53900 146.04000 1.000 38.76781 76 ASN D CA 1
ATOM 5762 C C . ASN D 1 76 ? 201.34000 26.76700 145.90400 1.000 33.97249 76 ASN D C 1
ATOM 5763 O O . ASN D 1 76 ? 201.01200 27.83900 146.42500 1.000 38.36776 76 ASN D O 1
ATOM 5768 N N . ALA D 1 77 ? 202.46400 26.65200 145.19400 1.000 37.78085 77 ALA D N 1
ATOM 5769 C CA . ALA D 1 77 ? 203.32500 27.82500 145.05600 1.000 37.04655 77 ALA D CA 1
ATOM 5770 C C . ALA D 1 77 ? 202.63500 28.91000 144.23900 1.000 36.67545 77 ALA D C 1
ATOM 5771 O O . ALA D 1 77 ? 202.65000 30.09100 144.61300 1.000 38.12826 77 ALA D O 1
ATOM 5773 N N . ALA D 1 78 ? 201.99300 28.52100 143.13700 1.000 34.85418 78 ALA D N 1
ATOM 5774 C CA . ALA D 1 78 ? 201.29600 29.50600 142.32300 1.000 36.21487 78 ALA D CA 1
ATOM 5775 C C . ALA D 1 78 ? 200.10200 30.09700 143.07100 1.000 32.90921 78 ALA D C 1
ATOM 5776 O O . ALA D 1 78 ? 199.92500 31.32300 143.08400 1.000 28.53763 78 ALA D O 1
ATOM 5778 N N . GLN D 1 79 ? 199.29100 29.25800 143.73700 1.000 25.14249 79 GLN D N 1
ATOM 5779 C CA . GLN D 1 79 ? 198.16700 29.80500 144.50500 1.000 29.84042 79 GLN D CA 1
ATOM 5780 C C . GLN D 1 79 ? 198.63500 30.74800 145.60800 1.000 38.55462 79 GLN D C 1
ATOM 5781 O O . GLN D 1 79 ? 197.99400 31.77700 145.84900 1.000 34.21463 79 GLN D O 1
ATOM 5787 N N . ALA D 1 80 ? 199.74900 30.41900 146.29400 1.000 34.09356 80 ALA D N 1
ATOM 5788 C CA . ALA D 1 80 ? 200.27800 31.32800 147.31500 1.000 30.55630 80 ALA D CA 1
ATOM 5789 C C . ALA D 1 80 ? 200.65500 32.66700 146.69800 1.000 34.75943 80 ALA D C 1
ATOM 5790 O O . ALA D 1 80 ? 200.26800 33.73100 147.19700 1.000 39.91531 80 ALA D O 1
ATOM 5792 N N . TRP D 1 81 ? 201.40300 32.63300 145.59500 1.000 34.66995 81 TRP D N 1
ATOM 5793 C CA . TRP D 1 81 ? 201.72900 33.86700 144.88900 1.000 37.31500 81 TRP D CA 1
ATOM 5794 C C . TRP D 1 81 ? 200.46300 34.58100 144.39600 1.000 38.49409 81 TRP D C 1
ATOM 5795 O O . TRP D 1 81 ? 200.29800 35.79300 144.59300 1.000 38.52830 81 TRP D O 1
ATOM 5806 N N . ASN D 1 82 ? 199.53700 33.83700 143.78500 1.000 34.33833 82 ASN D N 1
ATOM 5807 C CA . ASN D 1 82 ? 198.32900 34.47000 143.25300 1.000 43.25255 82 ASN D CA 1
ATOM 5808 C C . ASN D 1 82 ? 197.55600 35.22000 144.34000 1.000 42.61564 82 ASN D C 1
ATOM 5809 O O . ASN D 1 82 ? 197.05300 36.32700 144.10400 1.000 31.04583 82 ASN D O 1
ATOM 5814 N N . HIS D 1 83 ? 197.46500 34.65000 145.54800 1.000 37.78085 83 HIS D N 1
ATOM 5815 C CA . HIS D 1 83 ? 196.59300 35.26600 146.54200 1.000 35.94905 83 HIS D CA 1
ATOM 5816 C C . HIS D 1 83 ? 197.21200 36.50200 147.16400 1.000 45.66600 83 HIS D C 1
ATOM 5817 O O . HIS D 1 83 ? 196.50900 37.49100 147.40900 1.000 48.61899 83 HIS D O 1
ATOM 5824 N N . GLU D 1 84 ? 198.51700 36.47600 147.42700 1.000 39.51263 84 GLU D N 1
ATOM 5825 C CA . GLU D 1 84 ? 199.16800 37.70800 147.82900 1.000 39.30471 84 GLU D CA 1
ATOM 5826 C C . GLU D 1 84 ? 198.97100 38.78200 146.77200 1.000 38.27564 84 GLU D C 1
ATOM 5827 O O . GLU D 1 84 ? 198.64600 39.92600 147.09600 1.000 48.38738 84 GLU D O 1
ATOM 5833 N N . PHE D 1 85 ? 199.11900 38.41700 145.49500 1.000 32.64865 85 PHE D N 1
ATOM 5834 C CA . PHE D 1 85 ? 198.87700 39.37600 144.41700 1.000 40.64435 85 PHE D CA 1
ATOM 5835 C C . PHE D 1 85 ? 197.42500 39.86700 144.42300 1.000 41.88134 85 PHE D C 1
ATOM 5836 O O . PHE D 1 85 ? 197.16900 41.06800 144.26100 1.000 40.57855 85 PHE D O 1
ATOM 5844 N N . PHE D 1 86 ? 196.46800 38.94900 144.62500 1.000 37.07813 86 PHE D N 1
ATOM 5845 C CA . PHE D 1 86 ? 195.05500 39.30100 144.79500 1.000 30.60630 86 PHE D CA 1
ATOM 5846 C C . PHE D 1 86 ? 194.84500 40.34600 145.89000 1.000 40.97070 86 PHE D C 1
ATOM 5847 O O . PHE D 1 86 ? 194.22400 41.38600 145.64500 1.000 36.89127 86 PHE D O 1
ATOM 5855 N N . TRP D 1 87 ? 195.34700 40.08800 147.11800 1.000 40.02059 87 TRP D N 1
ATOM 5856 C CA . TRP D 1 87 ? 195.01300 40.99300 148.22100 1.000 36.71230 87 TRP D CA 1
ATOM 5857 C C . TRP D 1 87 ? 195.57100 42.38100 147.97600 1.000 42.09189 87 TRP D C 1
ATOM 5858 O O . TRP D 1 87 ? 194.99600 43.37500 148.43900 1.000 44.66588 87 TRP D O 1
ATOM 5869 N N . GLU D 1 88 ? 196.66600 42.47800 147.23500 1.000 39.32050 88 GLU D N 1
ATOM 5870 C CA . GLU D 1 88 ? 197.25800 43.77700 146.99100 1.000 41.44444 88 GLU D CA 1
ATOM 5871 C C . GLU D 1 88 ? 196.73500 44.42600 145.72400 1.000 44.81590 88 GLU D C 1
ATOM 5872 O O . GLU D 1 88 ? 196.99400 45.61300 145.50500 1.000 48.94271 88 GLU D O 1
ATOM 5878 N N . SER D 1 89 ? 195.96700 43.69100 144.91300 1.000 42.80513 89 SER D N 1
ATOM 5879 C CA . SER D 1 89 ? 195.25800 44.28900 143.78700 1.000 45.38702 89 SER D CA 1
ATOM 5880 C C . SER D 1 89 ? 194.05800 45.12700 144.21900 1.000 50.63502 89 SER D C 1
ATOM 5881 O O . SER D 1 89 ? 193.51200 45.87500 143.39100 1.000 51.52723 89 SER D O 1
ATOM 5884 N N . ILE D 1 90 ? 193.63100 45.02400 145.48200 1.000 48.24526 90 ILE D N 1
ATOM 5885 C CA . ILE D 1 90 ? 192.42800 45.69600 145.94900 1.000 51.36405 90 ILE D CA 1
ATOM 5886 C C . ILE D 1 90 ? 192.73000 46.55300 147.16500 1.000 52.39839 90 ILE D C 1
ATOM 5887 O O . ILE D 1 90 ? 193.76400 46.41400 147.82100 1.000 62.13903 90 ILE D O 1
ATOM 5892 N N . GLN D 1 91 ? 191.78400 47.43400 147.47900 1.000 48.17946 91 GLN D N 1
ATOM 5893 C CA . GLN D 1 91 ? 191.98900 48.41400 148.53200 1.000 49.94809 91 GLN D CA 1
ATOM 5894 C C . GLN D 1 91 ? 190.63600 48.93000 148.98600 1.000 54.83815 91 GLN D C 1
ATOM 5895 O O . GLN D 1 91 ? 189.68900 48.95000 148.19200 1.000 59.83349 91 GLN D O 1
ATOM 5901 N N . PRO D 1 92 ? 190.50600 49.34200 150.24400 1.000 50.19549 92 PRO D N 1
ATOM 5902 C CA . PRO D 1 92 ? 189.33000 50.12900 150.63800 1.000 46.07658 92 PRO D CA 1
ATOM 5903 C C . PRO D 1 92 ? 189.20000 51.34200 149.72600 1.000 48.30579 92 PRO D C 1
ATOM 5904 O O . PRO D 1 92 ? 190.20000 51.91700 149.28800 1.000 49.92441 92 PRO D O 1
ATOM 5908 N N . GLY D 1 93 ? 187.96000 51.72700 149.42600 1.000 52.36417 93 GLY D N 1
ATOM 5909 C CA . GLY D 1 93 ? 187.73100 52.86400 148.54500 1.000 46.47663 93 GLY D CA 1
ATOM 5910 C C . GLY D 1 93 ? 188.36600 52.73300 147.17600 1.000 48.62425 93 GLY D C 1
ATOM 5911 O O . GLY D 1 93 ? 188.80600 53.73300 146.60000 1.000 54.83552 93 GLY D O 1
ATOM 5912 N N . GLY D 1 94 ? 188.45300 51.51800 146.65300 1.000 43.79736 94 GLY D N 1
ATOM 5913 C CA . GLY D 1 94 ? 188.99500 51.27600 145.33200 1.000 50.95085 94 GLY D CA 1
ATOM 5914 C C . GLY D 1 94 ? 187.97000 51.53700 144.24400 1.000 47.43990 94 GLY D C 1
ATOM 5915 O O . GLY D 1 94 ? 186.97800 52.23800 144.44500 1.000 51.75621 94 GLY D O 1
ATOM 5916 N N . GLY D 1 95 ? 188.22200 50.96400 143.06700 1.000 42.94989 95 GLY D N 1
ATOM 5917 C CA . GLY D 1 95 ? 187.40400 51.26800 141.90800 1.000 48.27158 95 GLY D CA 1
ATOM 5918 C C . GLY D 1 95 ? 187.85200 52.54200 141.20700 1.000 53.28797 95 GLY D C 1
ATOM 5919 O O . GLY D 1 95 ? 189.00500 52.99100 141.31600 1.000 51.39037 95 GLY D O 1
ATOM 5920 N N . GLY D 1 96 ? 186.91000 53.13500 140.47800 1.000 53.79592 96 GLY D N 1
ATOM 5921 C CA . GLY D 1 96 ? 187.19200 54.32700 139.70100 1.000 53.07742 96 GLY D CA 1
ATOM 5922 C C . GLY D 1 96 ? 187.93000 53.99400 138.41600 1.000 54.16176 96 GLY D C 1
ATOM 5923 O O . GLY D 1 96 ? 187.91000 52.86000 137.92400 1.000 47.47675 96 GLY D O 1
ATOM 5924 N N . LYS D 1 97 ? 188.60600 55.01000 137.87400 1.000 59.72558 97 LYS D N 1
ATOM 5925 C CA . LYS D 1 97 ? 189.35800 54.86100 136.64100 1.000 60.68096 97 LYS D CA 1
ATOM 5926 C C . LYS D 1 97 ? 190.85000 55.05300 136.88500 1.000 62.93913 97 LYS D C 1
ATOM 5927 O O . LYS D 1 97 ? 191.24900 55.87200 137.72100 1.000 61.90742 97 LYS D O 1
ATOM 5933 N N . PRO D 1 98 ? 191.70000 54.33100 136.15800 1.000 60.41514 98 PRO D N 1
ATOM 5934 C CA . PRO D 1 98 ? 193.14200 54.59100 136.22800 1.000 60.66517 98 PRO D CA 1
ATOM 5935 C C . PRO D 1 98 ? 193.48300 55.97100 135.68500 1.000 67.29228 98 PRO D C 1
ATOM 5936 O O . PRO D 1 98 ? 192.67000 56.65100 135.05700 1.000 62.59435 98 PRO D O 1
ATOM 5940 N N . THR D 1 99 ? 194.71900 56.39100 135.95000 1.000 74.76949 99 THR D N 1
ATOM 5941 C CA . THR D 1 99 ? 195.19800 57.69700 135.51700 1.000 74.27733 99 THR D CA 1
ATOM 5942 C C . THR D 1 99 ? 196.61200 57.55800 134.97800 1.000 70.66900 99 THR D C 1
ATOM 5943 O O . THR D 1 99 ? 197.22300 56.48600 135.03600 1.000 69.82416 99 THR D O 1
ATOM 5947 N N . GLY D 1 100 ? 197.11600 58.66300 134.43200 1.000 68.19239 100 GLY D N 1
ATOM 5948 C CA . GLY D 1 100 ? 198.50100 58.71900 134.00100 1.000 66.82907 100 GLY D CA 1
ATOM 5949 C C . GLY D 1 100 ? 198.83800 57.64300 132.99000 1.000 70.15052 100 GLY D C 1
ATOM 5950 O O . GLY D 1 100 ? 198.02500 57.28000 132.13300 1.000 66.49481 100 GLY D O 1
ATOM 5951 N N . GLU D 1 101 ? 200.05600 57.10600 133.11500 1.000 77.80143 101 GLU D N 1
ATOM 5952 C CA . GLU D 1 101 ? 200.58900 56.18600 132.11400 1.000 79.54375 101 GLU D CA 1
ATOM 5953 C C . GLU D 1 101 ? 199.71700 54.94600 131.96400 1.000 72.41921 101 GLU D C 1
ATOM 5954 O O . GLU D 1 101 ? 199.51000 54.46200 130.84500 1.000 69.41622 101 GLU D O 1
ATOM 5960 N N . LEU D 1 102 ? 199.20900 54.40700 133.07800 1.000 68.75824 102 LEU D N 1
ATOM 5961 C CA . LEU D 1 102 ? 198.36900 53.21500 132.99400 1.000 67.48441 102 LEU D CA 1
ATOM 5962 C C . LEU D 1 102 ? 197.13500 53.47600 132.13700 1.000 68.49505 102 LEU D C 1
ATOM 5963 O O . LEU D 1 102 ? 196.75500 52.63400 131.31100 1.000 63.98136 102 LEU D O 1
ATOM 5968 N N . LEU D 1 103 ? 196.50900 54.64500 132.30600 1.000 67.45809 103 LEU D N 1
ATOM 5969 C CA . LEU D 1 103 ? 195.32700 54.96800 131.51700 1.000 66.33953 103 LEU D CA 1
ATOM 5970 C C . LEU D 1 103 ? 195.66200 55.03100 130.03400 1.000 68.51874 103 LEU D C 1
ATOM 5971 O O . LEU D 1 103 ? 194.96800 54.42500 129.20800 1.000 64.51300 103 LEU D O 1
ATOM 5976 N N . ARG D 1 104 ? 196.72600 55.75400 129.67000 1.000 68.76088 104 ARG D N 1
ATOM 5977 C CA . ARG D 1 104 ? 196.96800 55.95000 128.24700 1.000 76.45390 104 ARG D CA 1
ATOM 5978 C C . ARG D 1 104 ? 197.43700 54.66400 127.58400 1.000 76.60129 104 ARG D C 1
ATOM 5979 O O . ARG D 1 104 ? 197.22600 54.47900 126.38100 1.000 84.91544 104 ARG D O 1
ATOM 5987 N N . LEU D 1 105 ? 198.03800 53.75100 128.34300 1.000 71.91125 105 LEU D N 1
ATOM 5988 C CA . LEU D 1 105 ? 198.35800 52.44500 127.77600 1.000 76.52233 105 LEU D CA 1
ATOM 5989 C C . LEU D 1 105 ? 197.10000 51.60200 127.60900 1.000 75.53537 105 LEU D C 1
ATOM 5990 O O . LEU D 1 105 ? 196.98000 50.83800 126.64300 1.000 72.16655 105 LEU D O 1
ATOM 5995 N N . ILE D 1 106 ? 196.15800 51.72200 128.54900 1.000 68.00552 106 ILE D N 1
ATOM 5996 C CA . ILE D 1 106 ? 194.86200 51.06900 128.39100 1.000 62.51276 106 ILE D CA 1
ATOM 5997 C C . ILE D 1 106 ? 194.13700 51.63400 127.17800 1.000 61.00205 106 ILE D C 1
ATOM 5998 O O . ILE D 1 106 ? 193.61200 50.89100 126.34100 1.000 58.75441 106 ILE D O 1
ATOM 6003 N N . GLU D 1 107 ? 194.12800 52.96100 127.04700 1.000 64.67091 107 GLU D N 1
ATOM 6004 C CA . GLU D 1 107 ? 193.44500 53.58100 125.92100 1.000 69.99787 107 GLU D CA 1
ATOM 6005 C C . GLU D 1 107 ? 194.12700 53.24000 124.60100 1.000 69.22409 107 GLU D C 1
ATOM 6006 O O . GLU D 1 107 ? 193.47100 53.21500 123.55600 1.000 61.10206 107 GLU D O 1
ATOM 6012 N N . ARG D 1 108 ? 195.42800 52.94500 124.63000 1.000 69.51360 108 ARG D N 1
ATOM 6013 C CA . ARG D 1 108 ? 196.12500 52.62300 123.39200 1.000 74.09836 108 ARG D CA 1
ATOM 6014 C C . ARG D 1 108 ? 195.86900 51.18400 122.96400 1.000 71.70860 108 ARG D C 1
ATOM 6015 O O . ARG D 1 108 ? 195.62500 50.91600 121.78300 1.000 73.22194 108 ARG D O 1
ATOM 6023 N N . ASP D 1 109 ? 195.93100 50.24300 123.90100 1.000 67.25280 109 ASP D N 1
ATOM 6024 C CA . ASP D 1 109 ? 195.80000 48.83700 123.54700 1.000 63.24969 109 ASP D CA 1
ATOM 6025 C C . ASP D 1 109 ? 194.36800 48.32900 123.62400 1.000 63.27864 109 ASP D C 1
ATOM 6026 O O . ASP D 1 109 ? 194.11900 47.17900 123.25100 1.000 66.41586 109 ASP D O 1
ATOM 6031 N N . PHE D 1 110 ? 193.42700 49.14900 124.09400 1.000 63.44182 110 PHE D N 1
ATOM 6032 C CA . PHE D 1 110 ? 192.02400 48.76500 124.16100 1.000 57.13580 110 PHE D CA 1
ATOM 6033 C C . PHE D 1 110 ? 191.09600 49.83800 123.62400 1.000 59.33343 110 PHE D C 1
ATOM 6034 O O . PHE D 1 110 ? 189.87900 49.63000 123.63500 1.000 67.96604 110 PHE D O 1
ATOM 6042 N N . GLY D 1 111 ? 191.62100 50.96900 123.18000 1.000 62.64962 111 GLY D N 1
ATOM 6043 C CA . GLY D 1 111 ? 190.80800 52.06500 122.64100 1.000 57.35951 111 GLY D CA 1
ATOM 6044 C C . GLY D 1 111 ? 190.31700 53.06700 123.66900 1.000 57.31477 111 GLY D C 1
ATOM 6045 O O . GLY D 1 111 ? 190.40700 54.27800 123.46800 1.000 57.81746 111 GLY D O 1
ATOM 6046 N N . SER D 1 112 ? 189.79700 52.56900 124.78000 1.000 59.38344 112 SER D N 1
ATOM 6047 C CA . SER D 1 112 ? 189.27400 53.41200 125.84100 1.000 58.32541 112 SER D CA 1
ATOM 6048 C C . SER D 1 112 ? 189.22800 52.56300 127.09400 1.000 57.04368 112 SER D C 1
ATOM 6049 O O . SER D 1 112 ? 189.29600 51.33200 127.02600 1.000 57.02526 112 SER D O 1
ATOM 6052 N N . PHE D 1 113 ? 189.11600 53.22600 128.24500 1.000 52.10625 113 PHE D N 1
ATOM 6053 C CA . PHE D 1 113 ? 189.02400 52.45400 129.47500 1.000 52.50893 113 PHE D CA 1
ATOM 6054 C C . PHE D 1 113 ? 187.72600 51.66300 129.51700 1.000 52.51419 113 PHE D C 1
ATOM 6055 O O . PHE D 1 113 ? 187.71200 50.49400 129.92200 1.000 48.62425 113 PHE D O 1
ATOM 6063 N N . GLU D 1 114 ? 186.63000 52.27800 129.07600 1.000 56.00935 114 GLU D N 1
ATOM 6064 C CA . GLU D 1 114 ? 185.34300 51.59600 129.07300 1.000 58.15434 114 GLU D CA 1
ATOM 6065 C C . GLU D 1 114 ? 185.39200 50.33600 128.21700 1.000 56.19358 114 GLU D C 1
ATOM 6066 O O . GLU D 1 114 ? 184.86700 49.28800 128.61200 1.000 53.73539 114 GLU D O 1
ATOM 6072 N N . GLU D 1 115 ? 186.03900 50.41300 127.05300 1.000 53.41167 115 GLU D N 1
ATOM 6073 C CA . GLU D 1 115 ? 186.25300 49.22000 126.24100 1.000 55.93829 115 GLU D CA 1
ATOM 6074 C C . GLU D 1 115 ? 187.00300 48.15900 127.03200 1.000 52.45366 115 GLU D C 1
ATOM 6075 O O . GLU D 1 115 ? 186.55600 47.01100 127.14300 1.000 46.45031 115 GLU D O 1
ATOM 6081 N N . PHE D 1 116 ? 188.15200 48.53700 127.60400 1.000 54.21439 116 PHE D N 1
ATOM 6082 C CA . PHE D 1 116 ? 188.92800 47.60100 128.40600 1.000 43.34993 116 PHE D CA 1
ATOM 6083 C C . PHE D 1 116 ? 188.09500 47.01600 129.53400 1.000 45.97393 116 PHE D C 1
ATOM 6084 O O . PHE D 1 116 ? 188.16300 45.81200 129.80800 1.000 46.81088 116 PHE D O 1
ATOM 6092 N N . LEU D 1 117 ? 187.33900 47.86500 130.23100 1.000 43.17360 117 LEU D N 1
ATOM 6093 C CA . LEU D 1 117 ? 186.55200 47.39800 131.36600 1.000 51.11929 117 LEU D CA 1
ATOM 6094 C C . LEU D 1 117 ? 185.63100 46.26000 130.95300 1.000 49.49541 117 LEU D C 1
ATOM 6095 O O . LEU D 1 117 ? 185.56400 45.21800 131.62600 1.000 43.72366 117 LEU D O 1
ATOM 6100 N N . GLU D 1 118 ? 184.94100 46.43300 129.82000 1.000 48.13998 118 GLU D N 1
ATOM 6101 C CA . GLU D 1 118 ? 183.97300 45.43600 129.38700 1.000 48.80585 118 GLU D CA 1
ATOM 6102 C C . GLU D 1 118 ? 184.66700 44.13900 128.99600 1.000 41.26284 118 GLU D C 1
ATOM 6103 O O . GLU D 1 118 ? 184.21500 43.05400 129.37900 1.000 46.88457 118 GLU D O 1
ATOM 6109 N N . ARG D 1 119 ? 185.78600 44.22300 128.27100 1.000 38.29933 119 ARG D N 1
ATOM 6110 C CA . ARG D 1 119 ? 186.49400 42.99900 127.89500 1.000 46.08447 119 ARG D CA 1
ATOM 6111 C C . ARG D 1 119 ? 187.04300 42.28000 129.11900 1.000 44.77905 119 ARG D C 1
ATOM 6112 O O . ARG D 1 119 ? 187.01400 41.04400 129.19200 1.000 49.75070 119 ARG D O 1
ATOM 6120 N N . PHE D 1 120 ? 187.53000 43.02800 130.10000 1.000 44.43954 120 PHE D N 1
ATOM 6121 C CA . PHE D 1 120 ? 188.07100 42.38200 131.29100 1.000 43.72103 120 PHE D CA 1
ATOM 6122 C C . PHE D 1 120 ? 186.96400 41.69500 132.07200 1.000 46.48189 120 PHE D C 1
ATOM 6123 O O . PHE D 1 120 ? 187.10000 40.53700 132.48600 1.000 38.77044 120 PHE D O 1
ATOM 6131 N N . LYS D 1 121 ? 185.85000 42.39700 132.27900 1.000 50.55343 121 LYS D N 1
ATOM 6132 C CA . LYS D 1 121 ? 184.77000 41.79600 133.05000 1.000 49.23485 121 LYS D CA 1
ATOM 6133 C C . LYS D 1 121 ? 184.21000 40.58800 132.31900 1.000 42.88409 121 LYS D C 1
ATOM 6134 O O . LYS D 1 121 ? 183.95800 39.54300 132.93000 1.000 41.31285 121 LYS D O 1
ATOM 6140 N N . SER D 1 122 ? 184.11000 40.68300 130.99300 1.000 41.33390 122 SER D N 1
ATOM 6141 C CA . SER D 1 122 ? 183.63600 39.56300 130.18800 1.000 37.79927 122 SER D CA 1
ATOM 6142 C C . SER D 1 122 ? 184.58400 38.36500 130.27300 1.000 39.64686 122 SER D C 1
ATOM 6143 O O . SER D 1 122 ? 184.14700 37.23000 130.49500 1.000 44.00001 122 SER D O 1
ATOM 6146 N N . ALA D 1 123 ? 185.89100 38.58900 130.10600 1.000 39.64686 123 ALA D N 1
ATOM 6147 C CA . ALA D 1 123 ? 186.82900 37.47300 130.22800 1.000 36.52543 123 ALA D CA 1
ATOM 6148 C C . ALA D 1 123 ? 186.73400 36.82300 131.60400 1.000 38.22564 123 ALA D C 1
ATOM 6149 O O . ALA D 1 123 ? 186.74700 35.59100 131.71400 1.000 45.79760 123 ALA D O 1
ATOM 6151 N N . ALA D 1 124 ? 186.63600 37.63400 132.66400 1.000 31.85908 124 ALA D N 1
ATOM 6152 C CA . ALA D 1 124 ? 186.50700 37.07900 134.00800 1.000 35.36477 124 ALA D CA 1
ATOM 6153 C C . ALA D 1 124 ? 185.24800 36.23100 134.13500 1.000 41.43655 124 ALA D C 1
ATOM 6154 O O . ALA D 1 124 ? 185.27300 35.15300 134.74700 1.000 39.89952 124 ALA D O 1
ATOM 6156 N N . ALA D 1 125 ? 184.14000 36.69200 133.54300 1.000 35.33055 125 ALA D N 1
ATOM 6157 C CA . ALA D 1 125 ? 182.89100 35.95400 133.64500 1.000 32.28808 125 ALA D CA 1
ATOM 6158 C C . ALA D 1 125 ? 182.93300 34.64100 132.88100 1.000 37.14393 125 ALA D C 1
ATOM 6159 O O . ALA D 1 125 ? 182.27500 33.67200 133.28100 1.000 42.95515 125 ALA D O 1
ATOM 6161 N N . SER D 1 126 ? 183.65700 34.58800 131.77300 1.000 35.86219 126 SER D N 1
ATOM 6162 C CA . SER D 1 126 ? 183.55100 33.45400 130.86200 1.000 40.23904 126 SER D CA 1
ATOM 6163 C C . SER D 1 126 ? 184.60800 32.38900 131.11200 1.000 46.13185 126 SER D C 1
ATOM 6164 O O . SER D 1 126 ? 184.66600 31.40700 130.36200 1.000 40.46801 126 SER D O 1
ATOM 6167 N N . ASN D 1 127 ? 185.43600 32.56200 132.14500 1.000 33.88301 127 ASN D N 1
ATOM 6168 C CA . ASN D 1 127 ? 186.52100 31.63800 132.48200 1.000 35.85693 127 ASN D CA 1
ATOM 6169 C C . ASN D 1 127 ? 185.94800 30.51800 133.34500 1.000 36.26224 127 ASN D C 1
ATOM 6170 O O . ASN D 1 127 ? 185.88400 30.62400 134.56600 1.000 32.58285 127 ASN D O 1
ATOM 6175 N N . PHE D 1 128 ? 185.55000 29.42000 132.71000 1.000 37.70452 128 PHE D N 1
ATOM 6176 C CA . PHE D 1 128 ? 184.73600 28.40000 133.37500 1.000 36.80441 128 PHE D CA 1
ATOM 6177 C C . PHE D 1 128 ? 185.52000 27.62300 134.44500 1.000 38.24669 128 PHE D C 1
ATOM 6178 O O . PHE D 1 128 ? 186.72400 27.38500 134.33000 1.000 44.43164 128 PHE D O 1
ATOM 6186 N N . GLY D 1 129 ? 184.81900 27.20900 135.49800 1.000 41.36285 129 GLY D N 1
ATOM 6187 C CA . GLY D 1 129 ? 185.50400 26.50000 136.58100 1.000 30.09571 129 GLY D CA 1
ATOM 6188 C C . GLY D 1 129 ? 186.34500 27.43100 137.43600 1.000 32.52232 129 GLY D C 1
ATOM 6189 O O . GLY D 1 129 ? 186.05600 28.62200 137.56800 1.000 34.41728 129 GLY D O 1
ATOM 6190 N N . SER D 1 130 ? 187.41200 26.88100 138.02600 1.000 35.44636 130 SER D N 1
ATOM 6191 C CA . SER D 1 130 ? 188.30300 27.66000 138.88600 1.000 35.00946 130 SER D CA 1
ATOM 6192 C C . SER D 1 130 ? 189.39200 28.31600 138.05100 1.000 36.01484 130 SER D C 1
ATOM 6193 O O . SER D 1 130 ? 189.91200 27.71500 137.10300 1.000 32.52232 130 SER D O 1
ATOM 6196 N N . GLY D 1 131 ? 189.74200 29.54600 138.41200 1.000 29.47985 131 GLY D N 1
ATOM 6197 C CA . GLY D 1 131 ? 190.83700 30.21100 137.74000 1.000 33.05396 131 GLY D CA 1
ATOM 6198 C C . GLY D 1 131 ? 190.87700 31.68400 138.07100 1.000 32.74077 131 GLY D C 1
ATOM 6199 O O . GLY D 1 131 ? 190.33400 32.12300 139.07900 1.000 35.52005 131 GLY D O 1
ATOM 6200 N N . TRP D 1 132 ? 191.54300 32.43000 137.19200 1.000 28.22180 132 TRP D N 1
ATOM 6201 C CA . TRP D 1 132 ? 191.91700 33.81700 137.41400 1.000 32.47758 132 TRP D CA 1
ATOM 6202 C C . TRP D 1 132 ? 191.86200 34.54400 136.08800 1.000 33.81195 132 TRP D C 1
ATOM 6203 O O . TRP D 1 132 ? 192.07700 33.94700 135.02800 1.000 40.48380 132 TRP D O 1
ATOM 6214 N N . THR D 1 133 ? 191.61400 35.84400 136.16000 1.000 30.67210 133 THR D N 1
ATOM 6215 C CA . THR D 1 133 ? 191.72600 36.71400 135.00200 1.000 40.89174 133 THR D CA 1
ATOM 6216 C C . THR D 1 133 ? 192.67400 37.85600 135.34300 1.000 42.89725 133 THR D C 1
ATOM 6217 O O . THR D 1 133 ? 192.65500 38.37400 136.46600 1.000 42.01030 133 THR D O 1
ATOM 6221 N N . TRP D 1 134 ? 193.50800 38.22500 134.36800 1.000 35.98853 134 TRP D N 1
ATOM 6222 C CA . TRP D 1 134 ? 194.66200 39.08900 134.56800 1.000 38.24406 134 TRP D CA 1
ATOM 6223 C C . TRP D 1 134 ? 194.68500 40.19900 133.52600 1.000 42.44456 134 TRP D C 1
ATOM 6224 O O . TRP D 1 134 ? 194.37200 39.97200 132.35000 1.000 38.94677 134 TRP D O 1
ATOM 6235 N N . LEU D 1 135 ? 195.05500 41.39900 133.95900 1.000 38.43356 135 LEU D N 1
ATOM 6236 C CA . LEU D 1 135 ? 195.69300 42.36200 133.07400 1.000 42.73670 135 LEU D CA 1
ATOM 6237 C C . LEU D 1 135 ? 197.19600 42.18300 133.24000 1.000 46.00815 135 LEU D C 1
ATOM 6238 O O . LEU D 1 135 ? 197.69700 42.16300 134.37200 1.000 42.24191 135 LEU D O 1
ATOM 6243 N N . ALA D 1 136 ? 197.90500 42.00600 132.12600 1.000 44.00791 136 ALA D N 1
ATOM 6244 C CA . ALA D 1 136 ? 199.33600 41.75300 132.17500 1.000 44.55797 136 ALA D CA 1
ATOM 6245 C C . ALA D 1 136 ? 200.06400 42.59900 131.13800 1.000 53.92752 136 ALA D C 1
ATOM 6246 O O . ALA D 1 136 ? 199.48500 43.01700 130.12900 1.000 52.21416 136 ALA D O 1
ATOM 6248 N N . TYR D 1 137 ? 201.35300 42.83100 131.40400 1.000 48.92166 137 TYR D N 1
ATOM 6249 C CA . TYR D 1 137 ? 202.24400 43.58500 130.53100 1.000 51.09560 137 TYR D CA 1
ATOM 6250 C C . TYR D 1 137 ? 203.29900 42.64200 129.97400 1.000 56.75154 137 TYR D C 1
ATOM 6251 O O . TYR D 1 137 ? 203.94200 41.91600 130.73500 1.000 59.50450 137 TYR D O 1
ATOM 6260 N N . LYS D 1 138 ? 203.46500 42.63200 128.65300 1.000 64.89199 138 LYS D N 1
ATOM 6261 C CA . LYS D 1 138 ? 204.46400 41.79100 128.00000 1.000 76.16176 138 LYS D CA 1
ATOM 6262 C C . LYS D 1 138 ? 205.40700 42.65700 127.18300 1.000 79.62534 138 LYS D C 1
ATOM 6263 O O . LYS D 1 138 ? 204.96300 43.55200 126.45500 1.000 79.45690 138 LYS D O 1
ATOM 6269 N N . ALA D 1 139 ? 206.69900 42.38200 127.29400 1.000 84.23642 139 ALA D N 1
ATOM 6270 C CA . ALA D 1 139 ? 207.68900 43.11600 126.52800 1.000 87.36837 139 ALA D CA 1
ATOM 6271 C C . ALA D 1 139 ? 208.59200 42.14800 125.78000 1.000 96.25628 139 ALA D C 1
ATOM 6272 O O . ALA D 1 139 ? 208.31300 41.79100 124.63600 1.000 102.38859 139 ALA D O 1
ATOM 6274 N N . LYS D 1 157 ? 200.63500 45.70200 120.88500 1.000 91.61362 157 LYS D N 1
ATOM 6275 C CA . LYS D 1 157 ? 199.93200 45.89000 122.15400 1.000 86.14454 157 LYS D CA 1
ATOM 6276 C C . LYS D 1 157 ? 200.75900 45.31500 123.30500 1.000 79.79378 157 LYS D C 1
ATOM 6277 O O . LYS D 1 157 ? 201.13900 44.14700 123.28300 1.000 77.68037 157 LYS D O 1
ATOM 6279 N N . LYS D 1 158 ? 201.04800 46.14100 124.30900 1.000 74.82213 158 LYS D N 1
ATOM 6280 C CA . LYS D 1 158 ? 201.84100 45.69000 125.44500 1.000 70.99535 158 LYS D CA 1
ATOM 6281 C C . LYS D 1 158 ? 200.99500 45.24400 126.63600 1.000 64.26560 158 LYS D C 1
ATOM 6282 O O . LYS D 1 158 ? 201.47100 44.44100 127.44500 1.000 64.12611 158 LYS D O 1
ATOM 6288 N N . LEU D 1 159 ? 199.75800 45.71800 126.75400 1.000 56.82787 159 LEU D N 1
ATOM 6289 C CA . LEU D 1 159 ? 198.80800 45.21600 127.74100 1.000 55.58035 159 LEU D CA 1
ATOM 6290 C C . LEU D 1 159 ? 197.94100 44.11700 127.14200 1.000 53.77224 159 LEU D C 1
ATOM 6291 O O . LEU D 1 159 ? 197.43600 44.25700 126.02500 1.000 56.71996 159 LEU D O 1
ATOM 6296 N N . VAL D 1 160 ? 197.75000 43.03100 127.89300 1.000 49.78492 160 VAL D N 1
ATOM 6297 C CA . VAL D 1 160 ? 196.88600 41.94200 127.45600 1.000 46.23712 160 VAL D CA 1
ATOM 6298 C C . VAL D 1 160 ? 195.99800 41.50500 128.61600 1.000 47.71362 160 VAL D C 1
ATOM 6299 O O . VAL D 1 160 ? 196.40400 41.53000 129.78300 1.000 46.39504 160 VAL D O 1
ATOM 6303 N N . ILE D 1 161 ? 194.76700 41.11600 128.29100 1.000 46.97405 161 ILE D N 1
ATOM 6304 C CA . ILE D 1 161 ? 193.90500 40.43000 129.24000 1.000 39.95216 161 ILE D CA 1
ATOM 6305 C C . ILE D 1 161 ? 194.16000 38.94200 129.08800 1.000 42.38403 161 ILE D C 1
ATOM 6306 O O . ILE D 1 161 ? 194.23500 38.42900 127.96200 1.000 40.79700 161 ILE D O 1
ATOM 6311 N N . VAL D 1 162 ? 194.32700 38.25600 130.22100 1.000 41.10493 162 VAL D N 1
ATOM 6312 C CA . VAL D 1 162 ? 194.67400 36.83900 130.26000 1.000 47.33199 162 VAL D CA 1
ATOM 6313 C C . VAL D 1 162 ? 193.71000 36.11200 131.19100 1.000 44.58429 162 VAL D C 1
ATOM 6314 O O . VAL D 1 162 ? 193.43900 36.57300 132.30500 1.000 46.31608 162 VAL D O 1
ATOM 6318 N N . LYS D 1 163 ? 193.19400 34.97600 130.73400 1.000 45.74496 163 LYS D N 1
ATOM 6319 C CA . LYS D 1 163 ? 192.43900 34.04700 131.56700 1.000 44.65799 163 LYS D CA 1
ATOM 6320 C C . LYS D 1 163 ? 193.34100 32.85700 131.81800 1.000 45.05277 163 LYS D C 1
ATOM 6321 O O . LYS D 1 163 ? 193.95900 32.35100 130.88100 1.000 48.48476 163 LYS D O 1
ATOM 6327 N N . THR D 1 164 ? 193.42700 32.41700 133.06700 1.000 36.63334 164 THR D N 1
ATOM 6328 C CA . THR D 1 164 ? 194.17500 31.20500 133.35000 1.000 37.51766 164 THR D CA 1
ATOM 6329 C C . THR D 1 164 ? 193.30200 30.27300 134.17100 1.000 36.77546 164 THR D C 1
ATOM 6330 O O . THR D 1 164 ? 192.44000 30.72900 134.93500 1.000 30.06676 164 THR D O 1
ATOM 6334 N N . PRO D 1 165 ? 193.48700 28.96700 134.01400 1.000 30.08782 165 PRO D N 1
ATOM 6335 C CA . PRO D 1 165 ? 192.75400 27.99500 134.83000 1.000 28.37709 165 PRO D CA 1
ATOM 6336 C C . PRO D 1 165 ? 193.45200 27.73800 136.15700 1.000 39.83372 165 PRO D C 1
ATOM 6337 O O . PRO D 1 165 ? 194.67800 27.80900 136.26200 1.000 38.62568 165 PRO D O 1
ATOM 6341 N N . ASN D 1 166 ? 192.64500 27.41100 137.17200 1.000 35.55689 166 ASN D N 1
ATOM 6342 C CA . ASN D 1 166 ? 193.15200 26.89100 138.44200 1.000 36.21750 166 ASN D CA 1
ATOM 6343 C C . ASN D 1 166 ? 194.26100 27.76300 139.03600 1.000 40.48117 166 ASN D C 1
ATOM 6344 O O . ASN D 1 166 ? 193.99100 28.89900 139.45000 1.000 42.22875 166 ASN D O 1
ATOM 6349 N N . ALA D 1 167 ? 195.50100 27.26800 139.10000 1.000 33.60666 167 ALA D N 1
ATOM 6350 C CA . ALA D 1 167 ? 196.54800 28.03100 139.77100 1.000 40.45222 167 ALA D CA 1
ATOM 6351 C C . ALA D 1 167 ? 197.46000 28.78100 138.80700 1.000 42.96041 167 ALA D C 1
ATOM 6352 O O . ALA D 1 167 ? 198.28700 29.58800 139.26000 1.000 39.57580 167 ALA D O 1
ATOM 6354 N N . VAL D 1 168 ? 197.30700 28.55200 137.49900 1.000 35.01209 168 VAL D N 1
ATOM 6355 C CA . VAL D 1 168 ? 198.23600 29.10500 136.53300 1.000 37.19657 168 VAL D CA 1
ATOM 6356 C C . VAL D 1 168 ? 198.15700 30.62700 136.56100 1.000 39.61528 168 VAL D C 1
ATOM 6357 O O . VAL D 1 168 ? 197.10600 31.21300 136.84600 1.000 36.86758 168 VAL D O 1
ATOM 6361 N N . ASN D 1 169 ? 199.29900 31.27600 136.32300 1.000 35.90430 169 ASN D N 1
ATOM 6362 C CA . ASN D 1 169 ? 199.32500 32.72900 136.25500 1.000 37.27552 169 ASN D CA 1
ATOM 6363 C C . ASN D 1 169 ? 200.24600 33.17400 135.11700 1.000 41.10756 169 ASN D C 1
ATOM 6364 O O . ASN D 1 169 ? 201.01000 32.36300 134.57100 1.000 42.84724 169 ASN D O 1
ATOM 6369 N N . PRO D 1 170 ? 200.20700 34.45000 134.73000 1.000 39.75477 170 PRO D N 1
ATOM 6370 C CA . PRO D 1 170 ? 200.95600 34.86800 133.53500 1.000 42.62616 170 PRO D CA 1
ATOM 6371 C C . PRO D 1 170 ? 202.46600 34.91500 133.70800 1.000 43.09201 170 PRO D C 1
ATOM 6372 O O . PRO D 1 170 ? 203.15300 34.99800 132.68700 1.000 45.98446 170 PRO D O 1
ATOM 6376 N N . LEU D 1 171 ? 203.01100 34.87600 134.93600 1.000 42.97094 171 LEU D N 1
ATOM 6377 C CA . LEU D 1 171 ? 204.47200 34.80900 135.09800 1.000 46.38188 171 LEU D CA 1
ATOM 6378 C C . LEU D 1 171 ? 205.04700 33.65500 134.30500 1.000 46.58716 171 LEU D C 1
ATOM 6379 O O . LEU D 1 171 ? 206.15100 33.73800 133.76200 1.000 45.24753 171 LEU D O 1
ATOM 6384 N N . VAL D 1 172 ? 204.30200 32.55900 134.25300 1.000 49.58226 172 VAL D N 1
ATOM 6385 C CA . VAL D 1 172 ? 204.73100 31.32800 133.61600 1.000 45.12120 172 VAL D CA 1
ATOM 6386 C C . VAL D 1 172 ? 205.05700 31.53300 132.13300 1.000 49.80597 172 VAL D C 1
ATOM 6387 O O . VAL D 1 172 ? 205.86400 30.78800 131.55800 1.000 48.22683 172 VAL D O 1
ATOM 6391 N N . TRP D 1 173 ? 204.47200 32.55300 131.49500 1.000 53.38008 173 TRP D N 1
ATOM 6392 C CA . TRP D 1 173 ? 204.75400 32.87300 130.09700 1.000 54.25387 173 TRP D CA 1
ATOM 6393 C C . TRP D 1 173 ? 205.51600 34.19000 129.94800 1.000 56.25938 173 TRP D C 1
ATOM 6394 O O . TRP D 1 173 ? 205.42600 34.85600 128.91300 1.000 60.99942 173 TRP D O 1
ATOM 6405 N N . ASP D 1 174 ? 206.25800 34.57300 130.98400 1.000 53.89594 174 ASP D N 1
ATOM 6406 C CA . ASP D 1 174 ? 207.08800 35.77700 131.03000 1.000 58.86495 174 ASP D CA 1
ATOM 6407 C C . ASP D 1 174 ? 206.29300 37.06000 130.83600 1.000 58.07538 174 ASP D C 1
ATOM 6408 O O . ASP D 1 174 ? 206.85400 38.07500 130.40300 1.000 59.51766 174 ASP D O 1
ATOM 6413 N N . TYR D 1 175 ? 205.00300 37.03800 131.16700 1.000 45.22911 175 TYR D N 1
ATOM 6414 C CA . TYR D 1 175 ? 204.23400 38.26400 131.32400 1.000 54.35125 175 TYR D CA 1
ATOM 6415 C C . TYR D 1 175 ? 204.42200 38.81400 132.73400 1.000 49.76123 175 TYR D C 1
ATOM 6416 O O . TYR D 1 175 ? 204.67600 38.06600 133.68300 1.000 50.55606 175 TYR D O 1
ATOM 6425 N N . SER D 1 176 ? 204.27000 40.13100 132.87400 1.000 46.98721 176 SER D N 1
ATOM 6426 C CA . SER D 1 176 ? 204.33800 40.75800 134.19000 1.000 48.57161 176 SER D CA 1
ATOM 6427 C C . SER D 1 176 ? 202.92400 41.09100 134.65900 1.000 52.02466 176 SER D C 1
ATOM 6428 O O . SER D 1 176 ? 202.34600 42.08500 134.20000 1.000 50.41131 176 SER D O 1
ATOM 6431 N N . PRO D 1 177 ? 202.33600 40.30700 135.56400 1.000 50.02179 177 PRO D N 1
ATOM 6432 C CA . PRO D 1 177 ? 200.97000 40.58700 136.03400 1.000 48.15314 177 PRO D CA 1
ATOM 6433 C C . PRO D 1 177 ? 200.82800 41.97800 136.63400 1.000 46.01341 177 PRO D C 1
ATOM 6434 O O . PRO D 1 177 ? 201.68900 42.44600 137.37900 1.000 46.22660 177 PRO D O 1
ATOM 6438 N N . LEU D 1 178 ? 199.71400 42.63600 136.31800 1.000 41.87607 178 LEU D N 1
ATOM 6439 C CA . LEU D 1 178 ? 199.41900 43.94900 136.87300 1.000 44.37637 178 LEU D CA 1
ATOM 6440 C C . LEU D 1 178 ? 198.15000 43.97500 137.69300 1.000 48.62951 178 LEU D C 1
ATOM 6441 O O . LEU D 1 178 ? 198.01100 44.84900 138.55900 1.000 48.86639 178 LEU D O 1
ATOM 6446 N N . LEU D 1 179 ? 197.21700 43.06700 137.42200 1.000 53.61169 179 LEU D N 1
ATOM 6447 C CA . LEU D 1 179 ? 195.94400 42.98100 138.11300 1.000 44.12898 179 LEU D CA 1
ATOM 6448 C C . LEU D 1 179 ? 195.45600 41.54900 137.99100 1.000 43.38678 179 LEU D C 1
ATOM 6449 O O . LEU D 1 179 ? 195.63700 40.92100 136.94800 1.000 48.27421 179 LEU D O 1
ATOM 6454 N N . THR D 1 180 ? 194.86300 41.02700 139.05900 1.000 40.39432 180 THR D N 1
ATOM 6455 C CA . THR D 1 180 ? 194.13300 39.77600 138.96000 1.000 38.39408 180 THR D CA 1
ATOM 6456 C C . THR D 1 180 ? 192.80100 39.91100 139.67900 1.000 41.99188 180 THR D C 1
ATOM 6457 O O . THR D 1 180 ? 192.63200 40.75000 140.57300 1.000 39.53895 180 THR D O 1
ATOM 6461 N N . ILE D 1 181 ? 191.84800 39.09000 139.24500 1.000 31.44324 181 ILE D N 1
ATOM 6462 C CA . ILE D 1 181 ? 190.65600 38.78900 140.02200 1.000 35.85693 181 ILE D CA 1
ATOM 6463 C C . ILE D 1 181 ? 190.57100 37.27200 140.15500 1.000 36.31488 181 ILE D C 1
ATOM 6464 O O . ILE D 1 181 ? 190.69500 36.54600 139.16400 1.000 35.11474 181 ILE D O 1
ATOM 6469 N N . ASP D 1 182 ? 190.43000 36.80700 141.39100 1.000 34.81996 182 ASP D N 1
ATOM 6470 C CA . ASP D 1 182 ? 190.23600 35.40300 141.73300 1.000 31.80118 182 ASP D CA 1
ATOM 6471 C C . ASP D 1 182 ? 188.78900 35.01900 141.42600 1.000 40.09165 182 ASP D C 1
ATOM 6472 O O . ASP D 1 182 ? 187.86600 35.60300 142.00400 1.000 35.89378 182 ASP D O 1
ATOM 6477 N N . THR D 1 183 ? 188.57200 34.04800 140.53100 1.000 36.76493 183 THR D N 1
ATOM 6478 C CA . THR D 1 183 ? 187.20700 33.60400 140.25400 1.000 36.04906 183 THR D CA 1
ATOM 6479 C C . THR D 1 183 ? 186.97800 32.14800 140.63300 1.000 37.07023 183 THR D C 1
ATOM 6480 O O . THR D 1 183 ? 185.99100 31.54900 140.19100 1.000 34.02250 183 THR D O 1
ATOM 6484 N N . TRP D 1 184 ? 187.86500 31.56900 141.44200 1.000 33.34347 184 TRP D N 1
ATOM 6485 C CA . TRP D 1 184 ? 187.51200 30.37900 142.20300 1.000 32.83288 184 TRP D CA 1
ATOM 6486 C C . TRP D 1 184 ? 186.24300 30.65500 142.99300 1.000 34.28306 184 TRP D C 1
ATOM 6487 O O . TRP D 1 184 ? 186.01400 31.78100 143.45800 1.000 30.83791 184 TRP D O 1
ATOM 6498 N N . GLU D 1 185 ? 185.40700 29.62300 143.14800 1.000 30.41944 185 GLU D N 1
ATOM 6499 C CA . GLU D 1 185 ? 184.13800 29.83400 143.83500 1.000 36.23592 185 GLU D CA 1
ATOM 6500 C C . GLU D 1 185 ? 184.35700 30.36800 145.24700 1.000 38.54936 185 GLU D C 1
ATOM 6501 O O . GLU D 1 185 ? 183.58200 31.21500 145.71300 1.000 34.26990 185 GLU D O 1
ATOM 6507 N N . HIS D 1 186 ? 185.44700 29.95700 145.91300 1.000 30.28784 186 HIS D N 1
ATOM 6508 C CA . HIS D 1 186 ? 185.60700 30.37700 147.30400 1.000 35.54374 186 HIS D CA 1
ATOM 6509 C C . HIS D 1 186 ? 185.81100 31.88200 147.43600 1.000 30.84317 186 HIS D C 1
ATOM 6510 O O . HIS D 1 186 ? 185.68400 32.41600 148.53700 1.000 41.66552 186 HIS D O 1
ATOM 6517 N N . ALA D 1 187 ? 186.13300 32.57800 146.35100 1.000 32.28808 187 ALA D N 1
ATOM 6518 C CA . ALA D 1 187 ? 186.37900 34.00800 146.44700 1.000 34.77785 187 ALA D CA 1
ATOM 6519 C C . ALA D 1 187 ? 185.10100 34.83300 146.53700 1.000 36.33857 187 ALA D C 1
ATOM 6520 O O . ALA D 1 187 ? 185.16700 36.00100 146.92600 1.000 37.84401 187 ALA D O 1
ATOM 6522 N N . TYR D 1 188 ? 183.94100 34.28100 146.19600 1.000 37.91770 188 TYR D N 1
ATOM 6523 C CA . TYR D 1 188 ? 182.76500 35.13600 146.18900 1.000 33.96986 188 TYR D CA 1
ATOM 6524 C C . TYR D 1 188 ? 181.50800 34.49300 146.73900 1.000 32.73024 188 TYR D C 1
ATOM 6525 O O . TYR D 1 188 ? 180.48100 35.17500 146.80100 1.000 43.95001 188 TYR D O 1
ATOM 6534 N N . TYR D 1 189 ? 181.53900 33.22300 147.15100 1.000 37.39659 189 TYR D N 1
ATOM 6535 C CA . TYR D 1 189 ? 180.30400 32.60400 147.62400 1.000 37.53345 189 TYR D CA 1
ATOM 6536 C C . TYR D 1 189 ? 179.71400 33.39200 148.79500 1.000 41.96029 189 TYR D C 1
ATOM 6537 O O . TYR D 1 189 ? 178.51700 33.72500 148.80100 1.000 32.43547 189 TYR D O 1
ATOM 6546 N N . LEU D 1 190 ? 180.54300 33.69700 149.80300 1.000 34.49361 190 LEU D N 1
ATOM 6547 C CA . LEU D 1 190 ? 180.04100 34.32000 151.03200 1.000 35.43056 190 LEU D CA 1
ATOM 6548 C C . LEU D 1 190 ? 179.49900 35.72700 150.79400 1.000 37.03602 190 LEU D C 1
ATOM 6549 O O . LEU D 1 190 ? 178.67400 36.20600 151.57900 1.000 46.16080 190 LEU D O 1
ATOM 6554 N N . ASP D 1 191 ? 179.91100 36.40000 149.72200 1.000 40.28904 191 ASP D N 1
ATOM 6555 C CA . ASP D 1 191 ? 179.32100 37.69900 149.42000 1.000 40.92859 191 ASP D CA 1
ATOM 6556 C C . ASP D 1 191 ? 178.29800 37.66300 148.29000 1.000 47.22672 191 ASP D C 1
ATOM 6557 O O . ASP D 1 191 ? 177.38200 38.49300 148.28300 1.000 43.04200 191 ASP D O 1
ATOM 6562 N N . PHE D 1 192 ? 178.41700 36.73000 147.33900 1.000 43.00779 192 PHE D N 1
ATOM 6563 C CA . PHE D 1 192 ? 177.58100 36.77700 146.14500 1.000 46.31608 192 PHE D CA 1
ATOM 6564 C C . PHE D 1 192 ? 176.98800 35.42700 145.77200 1.000 45.37123 192 PHE D C 1
ATOM 6565 O O . PHE D 1 192 ? 176.36200 35.31600 144.70800 1.000 48.63478 192 PHE D O 1
ATOM 6573 N N . GLU D 1 193 ? 177.16200 34.40900 146.61300 1.000 44.09476 193 GLU D N 1
ATOM 6574 C CA . GLU D 1 193 ? 176.72300 33.05600 146.30400 1.000 47.66624 193 GLU D CA 1
ATOM 6575 C C . GLU D 1 193 ? 177.28400 32.62600 144.95700 1.000 43.31572 193 GLU D C 1
ATOM 6576 O O . GLU D 1 193 ? 178.50300 32.62700 144.76900 1.000 35.92799 193 GLU D O 1
ATOM 6582 N N . ASN D 1 194 ? 176.41800 32.27400 144.01400 1.000 42.59721 194 ASN D N 1
ATOM 6583 C CA . ASN D 1 194 ? 176.89200 31.84400 142.71000 1.000 37.78085 194 ASN D CA 1
ATOM 6584 C C . ASN D 1 194 ? 176.96800 32.98300 141.69700 1.000 40.99439 194 ASN D C 1
ATOM 6585 O O . ASN D 1 194 ? 177.34000 32.74200 140.54600 1.000 39.80477 194 ASN D O 1
ATOM 6590 N N . ARG D 1 195 ? 176.66500 34.21700 142.10200 1.000 41.44181 195 ARG D N 1
ATOM 6591 C CA . ARG D 1 195 ? 176.49700 35.32800 141.16200 1.000 39.09153 195 ARG D CA 1
ATOM 6592 C C . ARG D 1 195 ? 177.84700 35.99700 140.89200 1.000 40.68119 195 ARG D C 1
ATOM 6593 O O . ARG D 1 195 ? 178.14700 37.09800 141.35500 1.000 44.00001 195 ARG D O 1
ATOM 6601 N N . ARG D 1 196 ? 178.65200 35.30900 140.08100 1.000 40.54960 196 ARG D N 1
ATOM 6602 C CA . ARG D 1 196 ? 180.02100 35.74600 139.81400 1.000 37.15182 196 ARG D CA 1
ATOM 6603 C C . ARG D 1 196 ? 180.07400 37.09000 139.09200 1.000 38.56778 196 ARG D C 1
ATOM 6604 O O . ARG D 1 196 ? 180.98900 37.88900 139.33500 1.000 36.90706 196 ARG D O 1
ATOM 6612 N N . ALA D 1 197 ? 179.12200 37.34700 138.19000 1.000 34.20936 197 ALA D N 1
ATOM 6613 C CA . ALA D 1 197 ? 179.10500 38.60200 137.44100 1.000 30.36154 197 ALA D CA 1
ATOM 6614 C C . ALA D 1 197 ? 178.94500 39.79200 138.36800 1.000 39.21523 197 ALA D C 1
ATOM 6615 O O . ALA D 1 197 ? 179.55400 40.84500 138.15300 1.000 51.85095 197 ALA D O 1
ATOM 6617 N N . GLU D 1 198 ? 178.09300 39.65300 139.38500 1.000 40.67856 198 GLU D N 1
ATOM 6618 C CA . GLU D 1 198 ? 177.90800 40.72200 140.36100 1.000 42.28928 198 GLU D CA 1
ATOM 6619 C C . GLU D 1 198 ? 179.17700 40.91400 141.17600 1.000 39.87583 198 GLU D C 1
ATOM 6620 O O . GLU D 1 198 ? 179.57200 42.04200 141.48800 1.000 46.85825 198 GLU D O 1
ATOM 6626 N N . TYR D 1 199 ? 179.82800 39.81400 141.51700 1.000 33.05133 199 TYR D N 1
ATOM 6627 C CA . TYR D 1 199 ? 181.13500 39.88400 142.14900 1.000 41.69974 199 TYR D CA 1
ATOM 6628 C C . TYR D 1 199 ? 182.12300 40.64900 141.27200 1.000 44.11318 199 TYR D C 1
ATOM 6629 O O . TYR D 1 199 ? 182.79100 41.58100 141.73600 1.000 45.58704 199 TYR D O 1
ATOM 6638 N N . ILE D 1 200 ? 182.18800 40.30400 139.98200 1.000 39.51526 200 ILE D N 1
ATOM 6639 C CA . ILE D 1 200 ? 183.13000 40.96200 139.08000 1.000 35.53058 200 ILE D CA 1
ATOM 6640 C C . ILE D 1 200 ? 182.79300 42.44300 138.93200 1.000 38.24669 200 ILE D C 1
ATOM 6641 O O . ILE D 1 200 ? 183.68400 43.30000 138.99500 1.000 38.49935 200 ILE D O 1
ATOM 6646 N N . ASN D 1 201 ? 181.50600 42.77100 138.74600 1.000 34.64363 201 ASN D N 1
ATOM 6647 C CA . ASN D 1 201 ? 181.09600 44.17700 138.66700 1.000 42.39719 201 ASN D CA 1
ATOM 6648 C C . ASN D 1 201 ? 181.53000 44.95200 139.91600 1.000 43.79472 201 ASN D C 1
ATOM 6649 O O . ASN D 1 201 ? 182.06800 46.06300 139.82100 1.000 47.73730 201 ASN D O 1
ATOM 6654 N N . THR D 1 202 ? 181.27800 44.38700 141.09800 1.000 41.14441 202 THR D N 1
ATOM 6655 C CA . THR D 1 202 ? 181.59500 45.08400 142.34300 1.000 45.40808 202 THR D CA 1
ATOM 6656 C C . THR D 1 202 ? 183.09500 45.22100 142.52200 1.000 44.29742 202 THR D C 1
ATOM 6657 O O . THR D 1 202 ? 183.58600 46.24900 143.00900 1.000 45.17121 202 THR D O 1
ATOM 6661 N N . PHE D 1 203 ? 183.83300 44.18100 142.14800 1.000 46.00815 203 PHE D N 1
ATOM 6662 C CA . PHE D 1 203 ? 185.28500 44.23300 142.21900 1.000 49.40329 203 PHE D CA 1
ATOM 6663 C C . PHE D 1 203 ? 185.80900 45.43700 141.43800 1.000 49.73754 203 PHE D C 1
ATOM 6664 O O . PHE D 1 203 ? 186.52200 46.28900 141.99000 1.000 44.04475 203 PHE D O 1
ATOM 6672 N N . MET D 1 204 ? 185.38600 45.56800 140.17100 1.000 42.30507 204 MET D N 1
ATOM 6673 C CA . MET D 1 204 ? 185.89200 46.63900 139.31500 1.000 44.05528 204 MET D CA 1
ATOM 6674 C C . MET D 1 204 ? 185.39100 48.00100 139.75400 1.000 45.80286 204 MET D C 1
ATOM 6675 O O . MET D 1 204 ? 186.07400 49.01100 139.54800 1.000 46.14501 204 MET D O 1
ATOM 6680 N N . GLU D 1 205 ? 184.19600 48.04800 140.33500 1.000 44.91591 205 GLU D N 1
ATOM 6681 C CA . GLU D 1 205 ? 183.56800 49.31900 140.67400 1.000 43.84999 205 GLU D CA 1
ATOM 6682 C C . GLU D 1 205 ? 184.01400 49.83000 142.03800 1.000 44.68430 205 GLU D C 1
ATOM 6683 O O . GLU D 1 205 ? 184.01200 51.04500 142.27200 1.000 47.39252 205 GLU D O 1
ATOM 6689 N N . LYS D 1 206 ? 184.41200 48.92700 142.93900 1.000 38.99941 206 LYS D N 1
ATOM 6690 C CA . LYS D 1 206 ? 184.61700 49.27700 144.33700 1.000 41.53919 206 LYS D CA 1
ATOM 6691 C C . LYS D 1 206 ? 185.96800 48.88400 144.92000 1.000 48.40844 206 LYS D C 1
ATOM 6692 O O . LYS D 1 206 ? 186.36400 49.48100 145.92700 1.000 47.05038 206 LYS D O 1
ATOM 6698 N N . LEU D 1 207 ? 186.67500 47.90200 144.35900 1.000 47.11618 207 LEU D N 1
ATOM 6699 C CA . LEU D 1 207 ? 187.81200 47.32400 145.06000 1.000 47.87416 207 LEU D CA 1
ATOM 6700 C C . LEU D 1 207 ? 189.16000 47.49000 144.36800 1.000 47.87153 207 LEU D C 1
ATOM 6701 O O . LEU D 1 207 ? 190.17200 47.52000 145.06700 1.000 48.25315 207 LEU D O 1
ATOM 6706 N N . VAL D 1 208 ? 189.20300 47.58300 143.03400 1.000 43.80525 208 VAL D N 1
ATOM 6707 C CA . VAL D 1 208 ? 190.46600 47.68600 142.30800 1.000 49.32697 208 VAL D CA 1
ATOM 6708 C C . VAL D 1 208 ? 191.30900 48.81900 142.86000 1.000 50.32182 208 VAL D C 1
ATOM 6709 O O . VAL D 1 208 ? 190.83700 49.95200 143.00600 1.000 50.39288 208 VAL D O 1
ATOM 6713 N N . SER D 1 209 ? 192.57800 48.52800 143.12300 1.000 46.63191 209 SER D N 1
ATOM 6714 C CA . SER D 1 209 ? 193.52600 49.55600 143.53300 1.000 51.23246 209 SER D CA 1
ATOM 6715 C C . SER D 1 209 ? 194.33700 49.94800 142.30200 1.000 53.98542 209 SER D C 1
ATOM 6716 O O . SER D 1 209 ? 195.41600 49.41300 142.05100 1.000 57.35688 209 SER D O 1
ATOM 6719 N N . TRP D 1 210 ? 193.81600 50.90900 141.53200 1.000 53.93015 210 TRP D N 1
ATOM 6720 C CA . TRP D 1 210 ? 194.50900 51.32200 140.31500 1.000 52.13783 210 TRP D CA 1
ATOM 6721 C C . TRP D 1 210 ? 195.87900 51.91300 140.61300 1.000 56.61468 210 TRP D C 1
ATOM 6722 O O . TRP D 1 210 ? 196.76500 51.86700 139.75300 1.000 58.35437 210 TRP D O 1
ATOM 6733 N N . GLU D 1 211 ? 196.06800 52.48100 141.80800 1.000 57.47531 211 GLU D N 1
ATOM 6734 C CA . GLU D 1 211 ? 197.40000 52.91500 142.23000 1.000 64.14980 211 GLU D CA 1
ATOM 6735 C C . GLU D 1 211 ? 198.38000 51.75100 142.21300 1.000 60.93889 211 GLU D C 1
ATOM 6736 O O . GLU D 1 211 ? 199.46900 51.84600 141.63500 1.000 60.05720 211 GLU D O 1
ATOM 6742 N N . THR D 1 212 ? 198.00600 50.64400 142.86300 1.000 54.04332 212 THR D N 1
ATOM 6743 C CA . THR D 1 212 ? 198.85000 49.45900 142.87700 1.000 54.29335 212 THR D CA 1
ATOM 6744 C C . THR D 1 212 ? 199.10800 48.95700 141.46100 1.000 54.48022 212 THR D C 1
ATOM 6745 O O . THR D 1 212 ? 200.22600 48.53900 141.13500 1.000 63.68658 212 THR D O 1
ATOM 6749 N N . VAL D 1 213 ? 198.08800 48.99600 140.60500 1.000 48.61109 213 VAL D N 1
ATOM 6750 C CA . VAL D 1 213 ? 198.26000 48.54700 139.22500 1.000 49.24538 213 VAL D CA 1
ATOM 6751 C C . VAL D 1 213 ? 199.24400 49.45300 138.49700 1.000 50.43236 213 VAL D C 1
ATOM 6752 O O . VAL D 1 213 ? 200.08900 48.98500 137.72800 1.000 45.41334 213 VAL D O 1
ATOM 6756 N N . SER D 1 214 ? 199.14300 50.76800 138.71800 1.000 55.60140 214 SER D N 1
ATOM 6757 C CA . SER D 1 214 ? 200.10100 51.68900 138.12000 1.000 54.20124 214 SER D CA 1
ATOM 6758 C C . SER D 1 214 ? 201.50800 51.40800 138.62000 1.000 57.75692 214 SER D C 1
ATOM 6759 O O . SER D 1 214 ? 202.46400 51.39700 137.83500 1.000 53.82224 214 SER D O 1
ATOM 6762 N N . THR D 1 215 ? 201.65400 51.18000 139.92800 1.000 58.39911 215 THR D N 1
ATOM 6763 C CA . THR D 1 215 ? 202.97400 50.91200 140.48700 1.000 62.15482 215 THR D CA 1
ATOM 6764 C C . THR D 1 215 ? 203.59000 49.66800 139.85700 1.000 64.91305 215 THR D C 1
ATOM 6765 O O . THR D 1 215 ? 204.79100 49.64200 139.56600 1.000 61.56528 215 THR D O 1
ATOM 6769 N N . ARG D 1 216 ? 202.77600 48.63600 139.60900 1.000 55.61193 216 ARG D N 1
ATOM 6770 C CA . ARG D 1 216 ? 203.32200 47.41300 139.03100 1.000 50.95085 216 ARG D CA 1
ATOM 6771 C C . ARG D 1 216 ? 203.67800 47.59500 137.56000 1.000 54.84342 216 ARG D C 1
ATOM 6772 O O . ARG D 1 216 ? 204.58100 46.91500 137.05200 1.000 56.83576 216 ARG D O 1
ATOM 6780 N N . LEU D 1 217 ? 202.97200 48.48400 136.85900 1.000 57.37793 217 LEU D N 1
ATOM 6781 C CA . LEU D 1 217 ? 203.30500 48.74800 135.46400 1.000 59.13077 217 LEU D CA 1
ATOM 6782 C C . LEU D 1 217 ? 204.65000 49.45700 135.34800 1.000 65.90527 217 LEU D C 1
ATOM 6783 O O . LEU D 1 217 ? 205.45700 49.12100 134.47400 1.000 73.52460 217 LEU D O 1
ATOM 6788 N N . GLU D 1 218 ? 204.91700 50.42900 136.22600 1.000 66.37638 218 GLU D N 1
ATOM 6789 C CA . GLU D 1 218 ? 206.22100 51.08900 136.22900 1.000 69.27146 218 GLU D CA 1
ATOM 6790 C C . GLU D 1 218 ? 207.34900 50.08000 136.41000 1.000 67.40282 218 GLU D C 1
ATOM 6791 O O . GLU D 1 218 ? 208.35200 50.11400 135.68800 1.000 71.41119 218 GLU D O 1
ATOM 6797 N N . SER D 1 219 ? 207.20300 49.17600 137.38000 1.000 68.38978 219 SER D N 1
ATOM 6798 C CA . SER D 1 219 ? 208.22200 48.15800 137.60500 1.000 66.47376 219 SER D CA 1
ATOM 6799 C C . SER D 1 219 ? 208.39800 47.27300 136.38100 1.000 70.46634 219 SER D C 1
ATOM 6800 O O . SER D 1 219 ? 209.52900 46.95100 135.99700 1.000 70.72953 219 SER D O 1
ATOM 6803 N N . ALA D 1 220 ? 207.28700 46.87800 135.75400 1.000 66.55272 220 ALA D N 1
ATOM 6804 C CA . ALA D 1 220 ? 207.36100 46.05700 134.55000 1.000 67.68443 220 ALA D CA 1
ATOM 6805 C C . ALA D 1 220 ? 208.12000 46.76900 133.43600 1.000 70.63742 220 ALA D C 1
ATOM 6806 O O . ALA D 1 220 ? 208.91300 46.14800 132.72000 1.000 72.10338 220 ALA D O 1
ATOM 6808 N N . ILE D 1 221 ? 207.88400 48.07100 133.26800 1.000 67.15016 221 ILE D N 1
ATOM 6809 C CA . ILE D 1 221 ? 208.57400 48.81900 132.22300 1.000 71.70333 221 ILE D CA 1
ATOM 6810 C C . ILE D 1 221 ? 210.05500 48.95200 132.55700 1.000 77.26716 221 ILE D C 1
ATOM 6811 O O . ILE D 1 221 ? 210.91800 48.86700 131.67400 1.000 81.12025 221 ILE D O 1
ATOM 6816 N N . ALA D 1 222 ? 210.37100 49.15200 133.84100 1.000 75.09848 222 ALA D N 1
ATOM 6817 C CA . ALA D 1 222 ? 211.76300 49.25000 134.26700 1.000 72.52449 222 ALA D CA 1
ATOM 6818 C C . ALA D 1 222 ? 212.48800 47.92000 134.10100 1.000 76.13281 222 ALA D C 1
ATOM 6819 O O . ALA D 1 222 ? 213.67100 47.89200 133.74400 1.000 78.04883 222 ALA D O 1
ATOM 6821 N N . ARG D 1 223 ? 211.80300 46.80700 134.37300 1.000 72.89821 223 ARG D N 1
ATOM 6822 C CA . ARG D 1 223 ? 212.39600 45.49900 134.11700 1.000 76.29599 223 ARG D CA 1
ATOM 6823 C C . ARG D 1 223 ? 212.68800 45.32800 132.62800 1.000 84.63383 223 ARG D C 1
ATOM 6824 O O . ARG D 1 223 ? 213.77400 44.88200 132.24000 1.000 88.87645 223 ARG D O 1
ATOM 6832 N N . ALA D 1 224 ? 211.73000 45.70800 131.77800 1.000 81.80455 224 ALA D N 1
ATOM 6833 C CA . ALA D 1 224 ? 211.89000 45.54600 130.33900 1.000 77.19610 224 ALA D CA 1
ATOM 6834 C C . ALA D 1 224 ? 212.97400 46.46500 129.79700 1.000 83.97849 224 ALA D C 1
ATOM 6835 O O . ALA D 1 224 ? 213.74000 46.07400 128.90900 1.000 89.36071 224 ALA D O 1
ATOM 6837 N N . VAL D 1 225 ? 213.04600 47.69300 130.31800 1.000 82.88625 225 VAL D N 1
ATOM 6838 C CA . VAL D 1 225 ? 214.08700 48.63600 129.91500 1.000 87.53944 225 VAL D CA 1
ATOM 6839 C C . VAL D 1 225 ? 215.46700 48.13900 130.34000 1.000 93.93495 225 VAL D C 1
ATOM 6840 O O . VAL D 1 225 ? 216.43100 48.20500 129.56900 1.000 98.86712 225 VAL D O 1
ATOM 6844 N N . GLN D 1 226 ? 215.59200 47.65200 131.57600 1.000 93.21381 226 GLN D N 1
ATOM 6845 C CA . GLN D 1 226 ? 216.86900 47.10500 132.02600 1.000 94.93507 226 GLN D CA 1
ATOM 6846 C C . GLN D 1 226 ? 217.28500 45.91100 131.17400 1.000 99.84092 226 GLN D C 1
ATOM 6847 O O . GLN D 1 226 ? 218.47800 45.69400 130.93400 1.000 101.37005 226 GLN D O 1
ATOM 6853 N N . ARG D 1 227 ? 216.30900 45.13000 130.70100 1.000 105.54423 227 ARG D N 1
ATOM 6854 C CA . ARG D 1 227 ? 216.61600 43.99300 129.83900 1.000 108.54459 227 ARG D CA 1
ATOM 6855 C C . ARG D 1 227 ? 217.22200 44.44200 128.51200 1.000 115.60597 227 ARG D C 1
ATOM 6856 O O . ARG D 1 227 ? 218.02900 43.71500 127.92300 1.000 121.55405 227 ARG D O 1
ATOM 6858 N N . GLU D 1 228 ? 216.86000 45.63800 128.03500 1.000 113.05040 228 GLU D N 1
ATOM 6859 C CA . GLU D 1 228 ? 217.44000 46.15500 126.79700 1.000 112.77405 228 GLU D CA 1
ATOM 6860 C C . GLU D 1 228 ? 218.95300 46.31600 126.91900 1.000 110.09478 228 GLU D C 1
ATOM 6861 O O . GLU D 1 228 ? 219.70000 45.96500 125.99600 1.000 110.43166 228 GLU D O 1
ATOM 6867 N N . GLN D 1 229 ? 219.42200 46.84200 128.05000 1.000 104.44147 229 GLN D N 1
ATOM 6868 C CA . GLN D 1 229 ? 220.85300 47.04000 128.29700 1.000 96.21417 229 GLN D CA 1
ATOM 6869 C C . GLN D 1 229 ? 221.64000 45.72200 128.25300 1.000 96.11152 229 GLN D C 1
ATOM 6870 O O . GLN D 1 229 ? 221.45000 44.82900 129.08300 1.000 92.49267 229 GLN D O 1
ATOM 6872 N N . GLY E 1 1 ? 237.99200 -10.21400 84.41400 1.000 76.55918 1 GLY E N 1
ATOM 6873 C CA . GLY E 1 1 ? 236.84000 -9.43100 84.82600 1.000 80.02275 1 GLY E CA 1
ATOM 6874 C C . GLY E 1 1 ? 237.18500 -8.02500 85.28100 1.000 84.09693 1 GLY E C 1
ATOM 6875 O O . GLY E 1 1 ? 238.21600 -7.47500 84.88100 1.000 89.21596 1 GLY E O 1
ATOM 6876 N N . VAL E 1 2 ? 236.31100 -7.44000 86.10900 1.000 79.67797 2 VAL E N 1
ATOM 6877 C CA . VAL E 1 2 ? 236.58900 -6.13800 86.70700 1.000 74.51157 2 VAL E CA 1
ATOM 6878 C C . VAL E 1 2 ? 237.89700 -6.21100 87.47900 1.000 69.74784 2 VAL E C 1
ATOM 6879 O O . VAL E 1 2 ? 238.10200 -7.11600 88.29600 1.000 65.47627 2 VAL E O 1
ATOM 6883 N N . ILE E 1 3 ? 238.79100 -5.25400 87.22400 1.000 77.72248 3 ILE E N 1
ATOM 6884 C CA . ILE E 1 3 ? 240.10000 -5.26300 87.87000 1.000 80.83864 3 ILE E CA 1
ATOM 6885 C C . ILE E 1 3 ? 240.00800 -4.60800 89.24100 1.000 86.75777 3 ILE E C 1
ATOM 6886 O O . ILE E 1 3 ? 239.06200 -3.87900 89.55900 1.000 89.82919 3 ILE E O 1
ATOM 6891 N N . THR E 1 4 ? 241.03400 -4.86500 90.04300 1.000 92.25317 4 THR E N 1
ATOM 6892 C CA . THR E 1 4 ? 241.23800 -4.28100 91.35800 1.000 102.08856 4 THR E CA 1
ATOM 6893 C C . THR E 1 4 ? 242.30800 -3.19200 91.27300 1.000 99.00134 4 THR E C 1
ATOM 6894 O O . THR E 1 4 ? 242.98600 -3.02500 90.25400 1.000 94.88769 4 THR E O 1
ATOM 6898 N N . ALA E 1 5 ? 242.42700 -2.42100 92.35300 1.000 100.00410 5 ALA E N 1
ATOM 6899 C CA . ALA E 1 5 ? 243.55900 -1.53200 92.56600 1.000 95.39828 5 ALA E CA 1
ATOM 6900 C C . ALA E 1 5 ? 244.71600 -2.22800 93.28100 1.000 86.47089 5 ALA E C 1
ATOM 6901 O O . ALA E 1 5 ? 245.74300 -1.58800 93.54100 1.000 82.18880 5 ALA E O 1
ATOM 6903 N N . GLY E 1 6 ? 244.58000 -3.52400 93.58500 1.000 79.45953 6 GLY E N 1
ATOM 6904 C CA . GLY E 1 6 ? 245.62400 -4.25000 94.28500 1.000 74.58263 6 GLY E CA 1
ATOM 6905 C C . GLY E 1 6 ? 245.62000 -3.93100 95.76800 1.000 69.34779 6 GLY E C 1
ATOM 6906 O O . GLY E 1 6 ? 244.64100 -3.41500 96.31900 1.000 70.12683 6 GLY E O 1
ATOM 6907 N N . PHE E 1 7 ? 246.73900 -4.23200 96.42600 1.000 59.76243 7 PHE E N 1
ATOM 6908 C CA . PHE E 1 7 ? 246.84900 -3.90900 97.84200 1.000 49.19537 7 PHE E CA 1
ATOM 6909 C C . PHE E 1 7 ? 247.08500 -2.41800 98.02100 1.000 50.26392 7 PHE E C 1
ATOM 6910 O O . PHE E 1 7 ? 247.71500 -1.76500 97.18400 1.000 58.44911 7 PHE E O 1
ATOM 6918 N N . GLU E 1 8 ? 246.51400 -1.87100 99.08400 1.000 55.70931 8 GLU E N 1
ATOM 6919 C CA . GLU E 1 8 ? 246.56700 -0.44200 99.33900 1.000 63.66026 8 GLU E CA 1
ATOM 6920 C C . GLU E 1 8 ? 247.63900 -0.14700 100.37700 1.000 63.61815 8 GLU E C 1
ATOM 6921 O O . GLU E 1 8 ? 248.03800 -1.01900 101.15200 1.000 65.01306 8 GLU E O 1
ATOM 6927 N N . LEU E 1 9 ? 248.12200 1.09000 100.36200 1.000 64.07874 9 LEU E N 1
ATOM 6928 C CA . LEU E 1 9 ? 249.02900 1.59900 101.38500 1.000 62.32589 9 LEU E CA 1
ATOM 6929 C C . LEU E 1 9 ? 248.17100 2.26400 102.45700 1.000 63.43392 9 LEU E C 1
ATOM 6930 O O . LEU E 1 9 ? 247.71300 3.39900 102.29500 1.000 62.49170 9 LEU E O 1
ATOM 6935 N N . LYS E 1 10 ? 247.92400 1.54900 103.53100 1.000 63.32865 10 LYS E N 1
ATOM 6936 C CA . LYS E 1 10 ? 247.13400 2.09900 104.62300 1.000 66.25794 10 LYS E CA 1
ATOM 6937 C C . LYS E 1 10 ? 247.98800 3.09200 105.40400 1.000 65.03148 10 LYS E C 1
ATOM 6938 O O . LYS E 1 10 ? 249.13200 2.78000 105.74900 1.000 62.45486 10 LYS E O 1
ATOM 6944 N N . PRO E 1 11 ? 247.48500 4.30000 105.65900 1.000 47.65571 11 PRO E N 1
ATOM 6945 C CA . PRO E 1 11 ? 248.28200 5.26800 106.41700 1.000 46.23975 11 PRO E CA 1
ATOM 6946 C C . PRO E 1 11 ? 248.36800 4.88400 107.86600 1.000 57.62270 11 PRO E C 1
ATOM 6947 O O . PRO E 1 11 ? 247.49600 4.17400 108.40500 1.000 63.15757 11 PRO E O 1
ATOM 6951 N N . PRO E 1 12 ? 249.41500 5.32900 108.57700 1.000 54.64076 12 PRO E N 1
ATOM 6952 C CA . PRO E 1 12 ? 249.48700 5.08700 110.01200 1.000 55.48560 12 PRO E CA 1
ATOM 6953 C C . PRO E 1 12 ? 248.27300 5.66300 110.70700 1.000 55.58298 12 PRO E C 1
ATOM 6954 O O . PRO E 1 12 ? 247.71800 6.68800 110.27200 1.000 57.88326 12 PRO E O 1
ATOM 6958 N N . PRO E 1 13 ? 247.82600 5.03800 111.82300 1.000 54.93290 13 PRO E N 1
ATOM 6959 C CA . PRO E 1 13 ? 246.60700 5.50100 112.51600 1.000 52.42207 13 PRO E CA 1
ATOM 6960 C C . PRO E 1 13 ? 246.77300 6.76800 113.35000 1.000 58.19908 13 PRO E C 1
ATOM 6961 O O . PRO E 1 13 ? 246.08600 6.93700 114.36000 1.000 68.32135 13 PRO E O 1
ATOM 6965 N N . TYR E 1 14 ? 247.66400 7.66500 112.94300 1.000 55.72247 14 TYR E N 1
ATOM 6966 C CA . TYR E 1 14 ? 247.86700 8.95200 113.59600 1.000 57.58322 14 TYR E CA 1
ATOM 6967 C C . TYR E 1 14 ? 248.49500 9.88400 112.57100 1.000 58.06486 14 TYR E C 1
ATOM 6968 O O . TYR E 1 14 ? 249.11200 9.41200 111.60600 1.000 56.59626 14 TYR E O 1
ATOM 6977 N N . PRO E 1 15 ? 248.35000 11.19900 112.73500 1.000 53.76697 15 PRO E N 1
ATOM 6978 C CA . PRO E 1 15 ? 249.04500 12.12500 111.82800 1.000 55.34085 15 PRO E CA 1
ATOM 6979 C C . PRO E 1 15 ? 250.54300 11.85000 111.83100 1.000 59.32290 15 PRO E C 1
ATOM 6980 O O . PRO E 1 15 ? 251.10300 11.36100 112.81500 1.000 63.15231 15 PRO E O 1
ATOM 6984 N N . LEU E 1 16 ? 251.19500 12.16400 110.71000 1.000 54.47758 16 LEU E N 1
ATOM 6985 C CA . LEU E 1 16 ? 252.57300 11.72700 110.50800 1.000 58.79916 16 LEU E CA 1
ATOM 6986 C C . LEU E 1 16 ? 253.56900 12.42000 111.43100 1.000 63.00229 16 LEU E C 1
ATOM 6987 O O . LEU E 1 16 ? 254.72800 11.99700 111.48700 1.000 61.74425 16 LEU E O 1
ATOM 6992 N N . ASP E 1 17 ? 253.15400 13.46400 112.14700 1.000 65.86579 17 ASP E N 1
ATOM 6993 C CA . ASP E 1 17 ? 253.99300 14.11500 113.14300 1.000 69.39253 17 ASP E CA 1
ATOM 6994 C C . ASP E 1 17 ? 253.54700 13.80700 114.56700 1.000 66.64746 17 ASP E C 1
ATOM 6995 O O . ASP E 1 17 ? 254.09800 14.37300 115.51400 1.000 68.05816 17 ASP E O 1
ATOM 7000 N N . ALA E 1 18 ? 252.58500 12.89900 114.73900 1.000 67.18174 18 ALA E N 1
ATOM 7001 C CA . ALA E 1 18 ? 252.03500 12.59400 116.05500 1.000 69.84785 18 ALA E CA 1
ATOM 7002 C C . ALA E 1 18 ? 253.00400 11.83200 116.95100 1.000 70.90324 18 ALA E C 1
ATOM 7003 O O . ALA E 1 18 ? 252.73900 11.71400 118.15400 1.000 70.72953 18 ALA E O 1
ATOM 7005 N N . LEU E 1 19 ? 254.10600 11.31600 116.40700 1.000 64.60511 19 LEU E N 1
ATOM 7006 C CA . LEU E 1 19 ? 255.08000 10.57500 117.19400 1.000 61.41789 19 LEU E CA 1
ATOM 7007 C C . LEU E 1 19 ? 256.30900 11.40900 117.54700 1.000 67.30544 19 LEU E C 1
ATOM 7008 O O . LEU E 1 19 ? 257.29000 10.86100 118.06400 1.000 65.57102 19 LEU E O 1
ATOM 7013 N N . GLU E 1 20 ? 256.28300 12.71000 117.27700 1.000 66.37375 20 GLU E N 1
ATOM 7014 C CA . GLU E 1 20 ? 257.40700 13.56500 117.60800 1.000 64.96832 20 GLU E CA 1
ATOM 7015 C C . GLU E 1 20 ? 257.35200 13.87300 119.09200 1.000 69.61098 20 GLU E C 1
ATOM 7016 O O . GLU E 1 20 ? 256.26100 13.92900 119.66300 1.000 72.18760 20 GLU E O 1
ATOM 7022 N N . PRO E 1 21 ? 258.52500 14.05000 119.73200 1.000 67.22648 21 PRO E N 1
ATOM 7023 C CA . PRO E 1 21 ? 259.88800 14.03900 119.17500 1.000 67.45282 21 PRO E CA 1
ATOM 7024 C C . PRO E 1 21 ? 260.53700 12.66500 119.05000 1.000 67.66864 21 PRO E C 1
ATOM 7025 O O . PRO E 1 21 ? 261.69100 12.58900 118.64000 1.000 71.97442 21 PRO E O 1
ATOM 7029 N N . HIS E 1 22 ? 259.80200 11.60300 119.38300 1.000 66.54482 22 HIS E N 1
ATOM 7030 C CA . HIS E 1 22 ? 260.39200 10.27100 119.49000 1.000 56.97262 22 HIS E CA 1
ATOM 7031 C C . HIS E 1 22 ? 260.62000 9.63000 118.13300 1.000 59.53609 22 HIS E C 1
ATOM 7032 O O . HIS E 1 22 ? 261.63300 8.95300 117.92900 1.000 58.26225 22 HIS E O 1
ATOM 7039 N N . MET E 1 23 ? 259.68000 9.80100 117.20600 1.000 63.63658 23 MET E N 1
ATOM 7040 C CA . MET E 1 23 ? 259.86600 9.39000 115.82000 1.000 57.94642 23 MET E CA 1
ATOM 7041 C C . MET E 1 23 ? 259.42100 10.54800 114.94500 1.000 59.39660 23 MET E C 1
ATOM 7042 O O . MET E 1 23 ? 258.24500 10.92600 114.96300 1.000 58.40437 23 MET E O 1
ATOM 7047 N N . SER E 1 24 ? 260.35600 11.11100 114.19200 1.000 56.45151 24 SER E N 1
ATOM 7048 C CA . SER E 1 24 ? 260.10800 12.39600 113.56500 1.000 58.43069 24 SER E CA 1
ATOM 7049 C C . SER E 1 24 ? 259.21700 12.26300 112.33200 1.000 56.98578 24 SER E C 1
ATOM 7050 O O . SER E 1 24 ? 259.09700 11.20000 111.71800 1.000 50.36920 24 SER E O 1
ATOM 7053 N N . ARG E 1 25 ? 258.57800 13.38100 111.98800 1.000 63.47077 25 ARG E N 1
ATOM 7054 C CA . ARG E 1 25 ? 257.84500 13.48100 110.73500 1.000 65.81842 25 ARG E CA 1
ATOM 7055 C C . ARG E 1 25 ? 258.71300 13.05300 109.55600 1.000 61.20471 25 ARG E C 1
ATOM 7056 O O . ARG E 1 25 ? 258.26900 12.29500 108.68500 1.000 53.37482 25 ARG E O 1
ATOM 7064 N N . GLU E 1 26 ? 259.96700 13.51100 109.52800 1.000 61.27050 26 GLU E N 1
ATOM 7065 C CA . GLU E 1 26 ? 260.88300 13.11700 108.46400 1.000 60.34671 26 GLU E CA 1
ATOM 7066 C C . GLU E 1 26 ? 261.03100 11.60200 108.39500 1.000 56.47519 26 GLU E C 1
ATOM 7067 O O . GLU E 1 26 ? 261.10600 11.02800 107.30000 1.000 53.70644 26 GLU E O 1
ATOM 7073 N N . THR E 1 27 ? 261.06000 10.93300 109.55300 1.000 49.41382 27 THR E N 1
ATOM 7074 C CA . THR E 1 27 ? 261.14200 9.47500 109.55400 1.000 48.78743 27 THR E CA 1
ATOM 7075 C C . THR E 1 27 ? 259.90900 8.85600 108.90700 1.000 47.86890 27 THR E C 1
ATOM 7076 O O . THR E 1 27 ? 260.02100 8.00400 108.01800 1.000 48.94008 27 THR E O 1
ATOM 7080 N N . LEU E 1 28 ? 258.71900 9.27200 109.33700 1.000 49.35592 28 LEU E N 1
ATOM 7081 C CA . LEU E 1 28 ? 257.51400 8.68100 108.77200 1.000 51.29826 28 LEU E CA 1
ATOM 7082 C C . LEU E 1 28 ? 257.40300 8.98700 107.28600 1.000 51.06665 28 LEU E C 1
ATOM 7083 O O . LEU E 1 28 ? 257.01600 8.11400 106.50200 1.000 51.00348 28 LEU E O 1
ATOM 7088 N N . ASP E 1 29 ? 257.77700 10.20200 106.87200 1.000 51.05612 29 ASP E N 1
ATOM 7089 C CA . ASP E 1 29 ? 257.79600 10.51500 105.44300 1.000 52.48524 29 ASP E CA 1
ATOM 7090 C C . ASP E 1 29 ? 258.65900 9.52900 104.66400 1.000 56.66995 29 ASP E C 1
ATOM 7091 O O . ASP E 1 29 ? 258.31600 9.15700 103.53400 1.000 58.94654 29 ASP E O 1
ATOM 7096 N N . TYR E 1 30 ? 259.77300 9.09000 105.24700 1.000 51.75357 30 TYR E N 1
ATOM 7097 C CA . TYR E 1 30 ? 260.67900 8.18200 104.55700 1.000 45.38965 30 TYR E CA 1
ATOM 7098 C C . TYR E 1 30 ? 260.27300 6.72200 104.73900 1.000 46.55032 30 TYR E C 1
ATOM 7099 O O . TYR E 1 30 ? 260.14500 5.98900 103.75600 1.000 43.91579 30 TYR E O 1
ATOM 7108 N N . HIS E 1 31 ? 260.06100 6.28700 105.98400 1.000 43.11306 31 HIS E N 1
ATOM 7109 C CA . HIS E 1 31 ? 259.79300 4.87200 106.22100 1.000 43.18676 31 HIS E CA 1
ATOM 7110 C C . HIS E 1 31 ? 258.42800 4.47700 105.66500 1.000 41.94450 31 HIS E C 1
ATOM 7111 O O . HIS E 1 31 ? 258.30200 3.44300 105.00300 1.000 50.91663 31 HIS E O 1
ATOM 7118 N N . TRP E 1 32 ? 257.39600 5.28700 105.92100 1.000 43.29730 32 TRP E N 1
ATOM 7119 C CA . TRP E 1 32 ? 256.05800 5.00600 105.40000 1.000 45.14752 32 TRP E CA 1
ATOM 7120 C C . TRP E 1 32 ? 255.91800 5.48700 103.95900 1.000 44.87907 32 TRP E C 1
ATOM 7121 O O . TRP E 1 32 ? 255.64400 4.69300 103.05300 1.000 50.55080 32 TRP E O 1
ATOM 7132 N N . GLY E 1 33 ? 256.17100 6.77700 103.72800 1.000 47.00564 33 GLY E N 1
ATOM 7133 C CA . GLY E 1 33 ? 255.98700 7.39000 102.42500 1.000 48.24526 33 GLY E CA 1
ATOM 7134 C C . GLY E 1 33 ? 256.85900 6.83600 101.31400 1.000 53.38798 33 GLY E C 1
ATOM 7135 O O . GLY E 1 33 ? 256.48200 6.94100 100.14300 1.000 54.95133 33 GLY E O 1
ATOM 7136 N N . LYS E 1 34 ? 258.01700 6.25700 101.62700 1.000 44.47112 34 LYS E N 1
ATOM 7137 C CA . LYS E 1 34 ? 258.84400 5.69500 100.56500 1.000 43.08938 34 LYS E CA 1
ATOM 7138 C C . LYS E 1 34 ? 259.00300 4.18800 100.69900 1.000 45.11330 34 LYS E C 1
ATOM 7139 O O . LYS E 1 34 ? 258.61700 3.45800 99.78600 1.000 53.26954 34 LYS E O 1
ATOM 7145 N N . HIS E 1 35 ? 259.55900 3.69700 101.80500 1.000 44.03160 35 HIS E N 1
ATOM 7146 C CA . HIS E 1 35 ? 259.80800 2.26500 101.90400 1.000 42.78408 35 HIS E CA 1
ATOM 7147 C C . HIS E 1 35 ? 258.51100 1.46900 101.89200 1.000 37.77032 35 HIS E C 1
ATOM 7148 O O . HIS E 1 35 ? 258.37900 0.49600 101.14400 1.000 42.88935 35 HIS E O 1
ATOM 7155 N N . HIS E 1 36 ? 257.56100 1.84100 102.74900 1.000 38.62042 36 HIS E N 1
ATOM 7156 C CA . HIS E 1 36 ? 256.30400 1.11600 102.82900 1.000 42.51562 36 HIS E CA 1
ATOM 7157 C C . HIS E 1 36 ? 255.54000 1.21100 101.51700 1.000 41.28916 36 HIS E C 1
ATOM 7158 O O . HIS E 1 36 ? 255.02900 0.20400 101.01300 1.000 37.28605 36 HIS E O 1
ATOM 7165 N N . LYS E 1 37 ? 255.46000 2.41800 100.95400 1.000 40.32326 37 LYS E N 1
ATOM 7166 C CA . LYS E 1 37 ? 254.85200 2.60000 99.64100 1.000 42.56037 37 LYS E CA 1
ATOM 7167 C C . LYS E 1 37 ? 255.53000 1.73400 98.59400 1.000 46.35293 37 LYS E C 1
ATOM 7168 O O . LYS E 1 37 ? 254.86200 1.19500 97.70700 1.000 51.60619 37 LYS E O 1
ATOM 7174 N N . THR E 1 38 ? 256.85000 1.56500 98.69200 1.000 40.85490 38 THR E N 1
ATOM 7175 C CA . THR E 1 38 ? 257.56300 0.83300 97.65500 1.000 41.55235 38 THR E CA 1
ATOM 7176 C C . THR E 1 38 ? 257.32100 -0.66700 97.77500 1.000 42.71565 38 THR E C 1
ATOM 7177 O O . THR E 1 38 ? 257.15500 -1.35300 96.75800 1.000 40.25746 38 THR E O 1
ATOM 7181 N N . TYR E 1 39 ? 257.28200 -1.19300 99.00300 1.000 36.11222 39 TYR E N 1
ATOM 7182 C CA . TYR E 1 39 ? 256.89400 -2.58700 99.19200 1.000 37.93350 39 TYR E CA 1
ATOM 7183 C C . TYR E 1 39 ? 255.52200 -2.87400 98.57900 1.000 40.52854 39 TYR E C 1
ATOM 7184 O O . TYR E 1 39 ? 255.33600 -3.89600 97.90700 1.000 39.37314 39 TYR E O 1
ATOM 7193 N N . VAL E 1 40 ? 254.54900 -1.97900 98.79500 1.000 39.23365 40 VAL E N 1
ATOM 7194 C CA . VAL E 1 40 ? 253.20400 -2.21900 98.27100 1.000 37.39396 40 VAL E CA 1
ATOM 7195 C C . VAL E 1 40 ? 253.19400 -2.08800 96.75300 1.000 42.06031 40 VAL E C 1
ATOM 7196 O O . VAL E 1 40 ? 252.63500 -2.93600 96.04600 1.000 42.49720 40 VAL E O 1
ATOM 7200 N N . GLU E 1 41 ? 253.80000 -1.02200 96.22500 1.000 44.19477 41 GLU E N 1
ATOM 7201 C CA . GLU E 1 41 ? 253.83800 -0.87400 94.77600 1.000 47.64519 41 GLU E CA 1
ATOM 7202 C C . GLU E 1 41 ? 254.60300 -2.02400 94.13300 1.000 47.99523 41 GLU E C 1
ATOM 7203 O O . GLU E 1 41 ? 254.18700 -2.54300 93.09700 1.000 47.50833 41 GLU E O 1
ATOM 7209 N N . ASN E 1 42 ? 255.69100 -2.47900 94.75500 1.000 42.64722 42 ASN E N 1
ATOM 7210 C CA . ASN E 1 42 ? 256.41700 -3.58700 94.13800 1.000 48.01102 42 ASN E CA 1
ATOM 7211 C C . ASN E 1 42 ? 255.65100 -4.90300 94.25600 1.000 41.97082 42 ASN E C 1
ATOM 7212 O O . ASN E 1 42 ? 255.75200 -5.75400 93.36700 1.000 47.80836 42 ASN E O 1
ATOM 7217 N N . LEU E 1 43 ? 254.90300 -5.09900 95.34300 1.000 37.10971 43 LEU E N 1
ATOM 7218 C CA . LEU E 1 43 ? 254.05000 -6.27800 95.43300 1.000 38.99678 43 LEU E CA 1
ATOM 7219 C C . LEU E 1 43 ? 252.94900 -6.24100 94.37700 1.000 43.68155 43 LEU E C 1
ATOM 7220 O O . LEU E 1 43 ? 252.66000 -7.25900 93.74100 1.000 46.99248 43 LEU E O 1
ATOM 7225 N N . ASN E 1 44 ? 252.32600 -5.07500 94.17700 1.000 36.17802 44 ASN E N 1
ATOM 7226 C CA . ASN E 1 44 ? 251.28000 -4.96200 93.16400 1.000 43.56575 44 ASN E CA 1
ATOM 7227 C C . ASN E 1 44 ? 251.82600 -5.24100 91.76300 1.000 47.56623 44 ASN E C 1
ATOM 7228 O O . ASN E 1 44 ? 251.17200 -5.91600 90.96200 1.000 52.70895 44 ASN E O 1
ATOM 7233 N N . LYS E 1 45 ? 253.03000 -4.74900 91.45000 1.000 51.86675 45 LYS E N 1
ATOM 7234 C CA . LYS E 1 45 ? 253.63200 -5.08000 90.16100 1.000 51.96413 45 LYS E CA 1
ATOM 7235 C C . LYS E 1 45 ? 253.86800 -6.58200 90.02900 1.000 50.61396 45 LYS E C 1
ATOM 7236 O O . LYS E 1 45 ? 253.63000 -7.16300 88.96400 1.000 53.85646 45 LYS E O 1
ATOM 7242 N N . GLN E 1 46 ? 254.29900 -7.24000 91.10700 1.000 43.58944 46 GLN E N 1
ATOM 7243 C CA . GLN E 1 46 ? 254.59300 -8.66900 91.00600 1.000 44.34742 46 GLN E CA 1
ATOM 7244 C C . GLN E 1 46 ? 253.34400 -9.52000 90.79400 1.000 42.96305 46 GLN E C 1
ATOM 7245 O O . GLN E 1 46 ? 253.43700 -10.59700 90.20200 1.000 45.45019 46 GLN E O 1
ATOM 7251 N N . ILE E 1 47 ? 252.18600 -9.10700 91.31300 1.000 38.65727 47 ILE E N 1
ATOM 7252 C CA . ILE E 1 47 ? 251.02300 -9.97900 91.24300 1.000 46.43188 47 ILE E CA 1
ATOM 7253 C C . ILE E 1 47 ? 250.09200 -9.61700 90.10800 1.000 51.25615 47 ILE E C 1
ATOM 7254 O O . ILE E 1 47 ? 249.03900 -10.25100 89.96600 1.000 52.54841 47 ILE E O 1
ATOM 7259 N N . LEU E 1 48 ? 250.44200 -8.62000 89.29500 1.000 57.45952 48 LEU E N 1
ATOM 7260 C CA . LEU E 1 48 ? 249.74400 -8.40000 88.03300 1.000 65.41574 48 LEU E CA 1
ATOM 7261 C C . LEU E 1 48 ? 249.68100 -9.69800 87.24000 1.000 63.55236 48 LEU E C 1
ATOM 7262 O O . LEU E 1 48 ? 250.67100 -10.43100 87.13500 1.000 65.91580 48 LEU E O 1
ATOM 7267 N N . GLY E 1 49 ? 248.51100 -9.98700 86.69000 1.000 61.39684 49 GLY E N 1
ATOM 7268 C CA . GLY E 1 49 ? 248.32600 -11.20800 85.93400 1.000 60.72833 49 GLY E CA 1
ATOM 7269 C C . GLY E 1 49 ? 247.92900 -12.42100 86.74500 1.000 60.27828 49 GLY E C 1
ATOM 7270 O O . GLY E 1 49 ? 247.88000 -13.52800 86.18800 1.000 64.13137 49 GLY E O 1
ATOM 7271 N N . THR E 1 50 ? 247.66400 -12.25100 88.04300 1.000 51.22456 50 THR E N 1
ATOM 7272 C CA . THR E 1 50 ? 247.10300 -13.27600 88.91000 1.000 47.47411 50 THR E CA 1
ATOM 7273 C C . THR E 1 50 ? 245.92600 -12.69200 89.67800 1.000 47.85574 50 THR E C 1
ATOM 7274 O O . THR E 1 50 ? 245.66000 -11.48900 89.63000 1.000 50.42710 50 THR E O 1
ATOM 7278 N N . ASP E 1 51 ? 245.25700 -13.54900 90.44900 1.000 50.09548 51 ASP E N 1
ATOM 7279 C CA . ASP E 1 51 ? 244.15600 -13.13500 91.31600 1.000 55.64351 51 ASP E CA 1
ATOM 7280 C C . ASP E 1 51 ? 244.55700 -13.11100 92.78800 1.000 60.65990 51 ASP E C 1
ATOM 7281 O O . ASP E 1 51 ? 243.70600 -13.30900 93.66700 1.000 59.45187 51 ASP E O 1
ATOM 7286 N N . LEU E 1 52 ? 245.85200 -12.88000 93.06800 1.000 56.07251 52 LEU E N 1
ATOM 7287 C CA . LEU E 1 52 ? 246.31900 -12.88600 94.45100 1.000 54.96448 52 LEU E CA 1
ATOM 7288 C C . LEU E 1 52 ? 245.78700 -11.70000 95.23700 1.000 50.94295 52 LEU E C 1
ATOM 7289 O O . LEU E 1 52 ? 245.62000 -11.80000 96.45900 1.000 46.62927 52 LEU E O 1
ATOM 7294 N N . ASP E 1 53 ? 245.52500 -10.57000 94.57300 1.000 51.11929 53 ASP E N 1
ATOM 7295 C CA . ASP E 1 53 ? 244.98100 -9.42700 95.29700 1.000 59.60978 53 ASP E CA 1
ATOM 7296 C C . ASP E 1 53 ? 243.55800 -9.66400 95.79000 1.000 57.23844 53 ASP E C 1
ATOM 7297 O O . ASP E 1 53 ? 243.04000 -8.82400 96.53300 1.000 60.07036 53 ASP E O 1
ATOM 7302 N N . ALA E 1 54 ? 242.92000 -10.77400 95.40400 1.000 52.36681 54 ALA E N 1
ATOM 7303 C CA . ALA E 1 54 ? 241.67000 -11.17000 96.04200 1.000 54.14333 54 ALA E CA 1
ATOM 7304 C C . ALA E 1 54 ? 241.90100 -11.78900 97.41000 1.000 53.22743 54 ALA E C 1
ATOM 7305 O O . ALA E 1 54 ? 240.96700 -11.86400 98.21100 1.000 61.85742 54 ALA E O 1
ATOM 7307 N N . LEU E 1 55 ? 243.11400 -12.23600 97.68800 1.000 51.29299 55 LEU E N 1
ATOM 7308 C CA . LEU E 1 55 ? 243.47900 -12.78100 98.98300 1.000 51.59303 55 LEU E CA 1
ATOM 7309 C C . LEU E 1 55 ? 243.84900 -11.65800 99.95000 1.000 46.35556 55 LEU E C 1
ATOM 7310 O O . LEU E 1 55 ? 244.13200 -10.52700 99.55000 1.000 51.36932 55 LEU E O 1
ATOM 7315 N N . SER E 1 56 ? 243.83000 -11.98300 101.23700 1.000 41.93924 56 SER E N 1
ATOM 7316 C CA . SER E 1 56 ? 244.41100 -11.09100 102.23600 1.000 48.64004 56 SER E CA 1
ATOM 7317 C C . SER E 1 56 ? 245.93400 -11.12900 102.16100 1.000 46.27923 56 SER E C 1
ATOM 7318 O O . SER E 1 56 ? 246.53000 -12.10700 101.69800 1.000 51.24299 56 SER E O 1
ATOM 7321 N N . LEU E 1 57 ? 246.56600 -10.04200 102.60500 1.000 46.26871 57 LEU E N 1
ATOM 7322 C CA . LEU E 1 57 ? 248.02200 -10.02200 102.73100 1.000 45.23700 57 LEU E CA 1
ATOM 7323 C C . LEU E 1 57 ? 248.53800 -11.26500 103.44900 1.000 50.18233 57 LEU E C 1
ATOM 7324 O O . LEU E 1 57 ? 249.40300 -11.98000 102.93000 1.000 50.81399 57 LEU E O 1
ATOM 7329 N N . GLU E 1 58 ? 248.02500 -11.51000 104.66700 1.000 48.87165 58 GLU E N 1
ATOM 7330 C CA . GLU E 1 58 ? 248.31800 -12.72200 105.43200 1.000 46.82404 58 GLU E CA 1
ATOM 7331 C C . GLU E 1 58 ? 248.36500 -13.95600 104.54400 1.000 48.64794 58 GLU E C 1
ATOM 7332 O O . GLU E 1 58 ? 249.32500 -14.73400 104.57800 1.000 50.62449 58 GLU E O 1
ATOM 7338 N N . GLU E 1 59 ? 247.32100 -14.14300 103.73500 1.000 49.50594 59 GLU E N 1
ATOM 7339 C CA . GLU E 1 59 ? 247.23500 -15.33300 102.90300 1.000 48.06629 59 GLU E CA 1
ATOM 7340 C C . GLU E 1 59 ? 248.31800 -15.33700 101.83800 1.000 40.43116 59 GLU E C 1
ATOM 7341 O O . GLU E 1 59 ? 248.88100 -16.39000 101.52400 1.000 45.07383 59 GLU E O 1
ATOM 7347 N N . VAL E 1 60 ? 248.62300 -14.17500 101.26500 1.000 39.73898 60 VAL E N 1
ATOM 7348 C CA . VAL E 1 60 ? 249.71200 -14.12500 100.29700 1.000 43.71840 60 VAL E CA 1
ATOM 7349 C C . VAL E 1 60 ? 251.04500 -14.41600 100.98200 1.000 43.37099 60 VAL E C 1
ATOM 7350 O O . VAL E 1 60 ? 251.88800 -15.13200 100.43100 1.000 39.68107 60 VAL E O 1
ATOM 7354 N N . VAL E 1 61 ? 251.24600 -13.88800 102.19700 1.000 44.10792 61 VAL E N 1
ATOM 7355 C CA . VAL E 1 61 ? 252.46600 -14.17400 102.96000 1.000 44.00001 61 VAL E CA 1
ATOM 7356 C C . VAL E 1 61 ? 252.64000 -15.67900 103.14800 1.000 51.54039 61 VAL E C 1
ATOM 7357 O O . VAL E 1 61 ? 253.69100 -16.24300 102.82200 1.000 49.50067 61 VAL E O 1
ATOM 7361 N N . LEU E 1 62 ? 251.60200 -16.35400 103.66500 1.000 50.80346 62 LEU E N 1
ATOM 7362 C CA . LEU E 1 62 ? 251.69500 -17.79600 103.89800 1.000 45.10541 62 LEU E CA 1
ATOM 7363 C C . LEU E 1 62 ? 251.86400 -18.56500 102.59600 1.000 44.19214 62 LEU E C 1
ATOM 7364 O O . LEU E 1 62 ? 252.63800 -19.52500 102.52500 1.000 46.72402 62 LEU E O 1
ATOM 7369 N N . LEU E 1 63 ? 251.14300 -18.15700 101.55500 1.000 48.13209 63 LEU E N 1
ATOM 7370 C CA . LEU E 1 63 ? 251.16400 -18.89300 100.29800 1.000 48.97429 63 LEU E CA 1
ATOM 7371 C C . LEU E 1 63 ? 252.54800 -18.87200 99.66800 1.000 51.44827 63 LEU E C 1
ATOM 7372 O O . LEU E 1 63 ? 252.98500 -19.85100 99.05200 1.000 57.19107 63 LEU E O 1
ATOM 7377 N N . SER E 1 64 ? 253.25200 -17.76500 99.81500 1.000 43.16307 64 SER E N 1
ATOM 7378 C CA . SER E 1 64 ? 254.53400 -17.58900 99.17400 1.000 44.71062 64 SER E CA 1
ATOM 7379 C C . SER E 1 64 ? 255.71900 -17.94300 100.07900 1.000 47.21882 64 SER E C 1
ATOM 7380 O O . SER E 1 64 ? 256.85500 -17.96500 99.59300 1.000 45.11330 64 SER E O 1
ATOM 7383 N N . TYR E 1 65 ? 255.49300 -18.26800 101.36200 1.000 40.29694 65 TYR E N 1
ATOM 7384 C CA . TYR E 1 65 ? 256.62800 -18.63500 102.21400 1.000 41.76027 65 TYR E CA 1
ATOM 7385 C C . TYR E 1 65 ? 257.22900 -19.97500 101.80500 1.000 43.48416 65 TYR E C 1
ATOM 7386 O O . TYR E 1 65 ? 258.45700 -20.13100 101.82000 1.000 42.26296 65 TYR E O 1
ATOM 7395 N N . ASN E 1 66 ? 256.38600 -20.95400 101.45100 1.000 45.17121 66 ASN E N 1
ATOM 7396 C CA . ASN E 1 66 ? 256.84300 -22.25100 100.93400 1.000 46.68454 66 ASN E CA 1
ATOM 7397 C C . ASN E 1 66 ? 257.91800 -22.85900 101.84000 1.000 55.62772 66 ASN E C 1
ATOM 7398 O O . ASN E 1 66 ? 258.99100 -23.28400 101.39200 1.000 54.45127 66 ASN E O 1
ATOM 7403 N N . LYS E 1 67 ? 257.63400 -22.85900 103.14500 1.000 59.55977 67 LYS E N 1
ATOM 7404 C CA . LYS E 1 67 ? 258.45000 -23.57700 104.12800 1.000 54.36704 67 LYS E CA 1
ATOM 7405 C C . LYS E 1 67 ? 259.90700 -23.12600 104.12300 1.000 47.63729 67 LYS E C 1
ATOM 7406 O O . LYS E 1 67 ? 260.80600 -23.93100 104.35700 1.000 52.81160 67 LYS E O 1
ATOM 7412 N N . GLY E 1 68 ? 260.17100 -21.84500 103.85800 1.000 43.41310 68 GLY E N 1
ATOM 7413 C CA . GLY E 1 68 ? 261.51500 -21.31700 103.85400 1.000 43.24992 68 GLY E CA 1
ATOM 7414 C C . GLY E 1 68 ? 262.11900 -21.10100 102.47100 1.000 54.73025 68 GLY E C 1
ATOM 7415 O O . GLY E 1 68 ? 262.93500 -20.18500 102.30000 1.000 57.21212 68 GLY E O 1
ATOM 7416 N N . ASN E 1 69 ? 261.74100 -21.91400 101.47800 1.000 50.37446 69 ASN E N 1
ATOM 7417 C CA . ASN E 1 69 ? 262.15500 -21.67600 100.09100 1.000 48.76374 69 ASN E CA 1
ATOM 7418 C C . ASN E 1 69 ? 261.16000 -20.70400 99.45400 1.000 48.68742 69 ASN E C 1
ATOM 7419 O O . ASN E 1 69 ? 260.25900 -21.08000 98.69200 1.000 46.65559 69 ASN E O 1
ATOM 7424 N N . MET E 1 70 ? 261.35500 -19.41900 99.75500 1.000 39.82056 70 MET E N 1
ATOM 7425 C CA . MET E 1 70 ? 260.31700 -18.42500 99.51700 1.000 37.86770 70 MET E CA 1
ATOM 7426 C C . MET E 1 70 ? 260.11600 -18.15000 98.03100 1.000 44.92907 70 MET E C 1
ATOM 7427 O O . MET E 1 70 ? 261.05900 -18.16600 97.23200 1.000 43.05779 70 MET E O 1
ATOM 7432 N N . LEU E 1 71 ? 258.85500 -17.90100 97.67600 1.000 41.60762 71 LEU E N 1
ATOM 7433 C CA . LEU E 1 71 ? 258.44200 -17.57400 96.32200 1.000 45.91866 71 LEU E CA 1
ATOM 7434 C C . LEU E 1 71 ? 258.57300 -16.07400 96.10100 1.000 44.14740 71 LEU E C 1
ATOM 7435 O O . LEU E 1 71 ? 258.68500 -15.31000 97.06300 1.000 41.21547 71 LEU E O 1
ATOM 7440 N N . PRO E 1 72 ? 258.53300 -15.62400 94.83600 1.000 37.73347 72 PRO E N 1
ATOM 7441 C CA . PRO E 1 72 ? 258.92400 -14.23700 94.52400 1.000 38.22827 72 PRO E CA 1
ATOM 7442 C C . PRO E 1 72 ? 258.17600 -13.14400 95.26900 1.000 40.55749 72 PRO E C 1
ATOM 7443 O O . PRO E 1 72 ? 258.78600 -12.12100 95.61400 1.000 40.69962 72 PRO E O 1
ATOM 7447 N N . ALA E 1 73 ? 256.87500 -13.29900 95.49600 1.000 41.98924 73 ALA E N 1
ATOM 7448 C CA . ALA E 1 73 ? 256.13100 -12.22800 96.13700 1.000 38.74412 73 ALA E CA 1
ATOM 7449 C C . ALA E 1 73 ? 256.34900 -12.16900 97.65400 1.000 35.15685 73 ALA E C 1
ATOM 7450 O O . ALA E 1 73 ? 255.86100 -11.22700 98.29900 1.000 31.85382 73 ALA E O 1
ATOM 7452 N N . PHE E 1 74 ? 257.08900 -13.11300 98.24200 1.000 33.90407 74 PHE E N 1
ATOM 7453 C CA . PHE E 1 74 ? 257.11100 -13.19200 99.70200 1.000 34.76996 74 PHE E CA 1
ATOM 7454 C C . PHE E 1 74 ? 257.61400 -11.90200 100.33900 1.000 32.16965 74 PHE E C 1
ATOM 7455 O O . PHE E 1 74 ? 256.93600 -11.31900 101.19200 1.000 32.94342 74 PHE E O 1
ATOM 7463 N N . ASN E 1 75 ? 258.81100 -11.44300 99.94900 1.000 33.94354 75 ASN E N 1
ATOM 7464 C CA . ASN E 1 75 ? 259.42700 -10.32000 100.66300 1.000 34.74627 75 ASN E CA 1
ATOM 7465 C C . ASN E 1 75 ? 258.55500 -9.07300 100.60900 1.000 33.43559 75 ASN E C 1
ATOM 7466 O O . ASN E 1 75 ? 258.39600 -8.37300 101.61400 1.000 38.18616 75 ASN E O 1
ATOM 7471 N N . ASN E 1 76 ? 257.99300 -8.76100 99.44000 1.000 33.95933 76 ASN E N 1
ATOM 7472 C CA . ASN E 1 76 ? 257.19200 -7.54800 99.34100 1.000 36.14118 76 ASN E CA 1
ATOM 7473 C C . ASN E 1 76 ? 255.88900 -7.68000 100.12500 1.000 37.70978 76 ASN E C 1
ATOM 7474 O O . ASN E 1 76 ? 255.44000 -6.71700 100.75800 1.000 36.88074 76 ASN E O 1
ATOM 7479 N N . ALA E 1 77 ? 255.28200 -8.86900 100.11900 1.000 40.07323 77 ALA E N 1
ATOM 7480 C CA . ALA E 1 77 ? 254.04200 -9.06800 100.86300 1.000 38.45198 77 ALA E CA 1
ATOM 7481 C C . ALA E 1 77 ? 254.30100 -9.11600 102.36600 1.000 40.94965 77 ALA E C 1
ATOM 7482 O O . ALA E 1 77 ? 253.53900 -8.54300 103.16400 1.000 36.72282 77 ALA E O 1
ATOM 7484 N N . ALA E 1 78 ? 255.36300 -9.80400 102.77900 1.000 33.51191 78 ALA E N 1
ATOM 7485 C CA . ALA E 1 78 ? 255.64900 -9.85100 104.20800 1.000 35.28844 78 ALA E CA 1
ATOM 7486 C C . ALA E 1 78 ? 255.99700 -8.45900 104.72400 1.000 34.14094 78 ALA E C 1
ATOM 7487 O O . ALA E 1 78 ? 255.49100 -8.03100 105.77200 1.000 28.71134 78 ALA E O 1
ATOM 7489 N N . GLN E 1 79 ? 256.79400 -7.70900 103.95700 1.000 31.66959 79 GLN E N 1
ATOM 7490 C CA . GLN E 1 79 ? 257.14500 -6.35900 104.37000 1.000 30.12466 79 GLN E CA 1
ATOM 7491 C C . GLN E 1 79 ? 255.91900 -5.47200 104.45200 1.000 31.66432 79 GLN E C 1
ATOM 7492 O O . GLN E 1 79 ? 255.77000 -4.70600 105.41300 1.000 33.99092 79 GLN E O 1
ATOM 7498 N N . ALA E 1 80 ? 255.00200 -5.57900 103.47300 1.000 29.15876 80 ALA E N 1
ATOM 7499 C CA . ALA E 1 80 ? 253.78500 -4.77700 103.53700 1.000 29.52459 80 ALA E CA 1
ATOM 7500 C C . ALA E 1 80 ? 253.01100 -5.10100 104.80200 1.000 33.55929 80 ALA E C 1
ATOM 7501 O O . ALA E 1 80 ? 252.63300 -4.20400 105.56400 1.000 38.15457 80 ALA E O 1
ATOM 7503 N N . TRP E 1 81 ? 252.79500 -6.39000 105.05600 1.000 33.95407 81 TRP E N 1
ATOM 7504 C CA . TRP E 1 81 ? 252.11900 -6.78800 106.28500 1.000 38.29933 81 TRP E CA 1
ATOM 7505 C C . TRP E 1 81 ? 252.90800 -6.32100 107.51600 1.000 40.39958 81 TRP E C 1
ATOM 7506 O O . TRP E 1 81 ? 252.33100 -5.75500 108.45400 1.000 33.79089 81 TRP E O 1
ATOM 7517 N N . ASN E 1 82 ? 254.23700 -6.50800 107.51400 1.000 30.40628 82 ASN E N 1
ATOM 7518 C CA . ASN E 1 82 ? 255.01900 -6.14900 108.70100 1.000 34.57257 82 ASN E CA 1
ATOM 7519 C C . ASN E 1 82 ? 254.88400 -4.66200 109.03300 1.000 36.67019 82 ASN E C 1
ATOM 7520 O O . ASN E 1 82 ? 254.67500 -4.29800 110.20000 1.000 30.73000 82 ASN E O 1
ATOM 7525 N N . HIS E 1 83 ? 254.94600 -3.78600 108.01300 1.000 32.15649 83 HIS E N 1
ATOM 7526 C CA . HIS E 1 83 ? 254.91100 -2.34500 108.27800 1.000 32.72498 83 HIS E CA 1
ATOM 7527 C C . HIS E 1 83 ? 253.53700 -1.88500 108.73000 1.000 44.50534 83 HIS E C 1
ATOM 7528 O O . HIS E 1 83 ? 253.42000 -0.98100 109.56600 1.000 50.46921 83 HIS E O 1
ATOM 7535 N N . GLU E 1 84 ? 252.48300 -2.46600 108.17300 1.000 46.06342 84 GLU E N 1
ATOM 7536 C CA . GLU E 1 84 ? 251.15800 -2.15700 108.68400 1.000 50.09811 84 GLU E CA 1
ATOM 7537 C C . GLU E 1 84 ? 251.08600 -2.51700 110.15600 1.000 40.39168 84 GLU E C 1
ATOM 7538 O O . GLU E 1 84 ? 250.66200 -1.71400 110.99000 1.000 37.85717 84 GLU E O 1
ATOM 7544 N N . PHE E 1 85 ? 251.54000 -3.72500 110.48900 1.000 37.53608 85 PHE E N 1
ATOM 7545 C CA . PHE E 1 85 ? 251.56700 -4.16200 111.87600 1.000 43.09727 85 PHE E CA 1
ATOM 7546 C C . PHE E 1 85 ? 252.42900 -3.23000 112.71900 1.000 39.50210 85 PHE E C 1
ATOM 7547 O O . PHE E 1 85 ? 252.05600 -2.87300 113.84200 1.000 37.40448 85 PHE E O 1
ATOM 7555 N N . PHE E 1 86 ? 253.55900 -2.78600 112.15900 1.000 38.97836 86 PHE E N 1
ATOM 7556 C CA . PHE E 1 86 ? 254.46400 -1.88400 112.87000 1.000 43.55522 86 PHE E CA 1
ATOM 7557 C C . PHE E 1 86 ? 253.77100 -0.57900 113.22600 1.000 44.69220 86 PHE E C 1
ATOM 7558 O O . PHE E 1 86 ? 253.78000 -0.16000 114.38900 1.000 40.43380 86 PHE E O 1
ATOM 7566 N N . TRP E 1 87 ? 253.16300 0.08400 112.23400 1.000 47.62939 87 TRP E N 1
ATOM 7567 C CA . TRP E 1 87 ? 252.57400 1.39600 112.50200 1.000 49.76649 87 TRP E CA 1
ATOM 7568 C C . TRP E 1 87 ? 251.47000 1.30100 113.53200 1.000 49.14010 87 TRP E C 1
ATOM 7569 O O . TRP E 1 87 ? 251.19500 2.27700 114.23900 1.000 48.44002 87 TRP E O 1
ATOM 7580 N N . GLU E 1 88 ? 250.82800 0.14200 113.63300 1.000 44.80537 88 GLU E N 1
ATOM 7581 C CA . GLU E 1 88 ? 249.72600 -0.01200 114.56300 1.000 49.45856 88 GLU E CA 1
ATOM 7582 C C . GLU E 1 88 ? 250.17200 -0.57200 115.90000 1.000 50.77451 88 GLU E C 1
ATOM 7583 O O . GLU E 1 88 ? 249.36400 -0.62400 116.83500 1.000 52.71422 88 GLU E O 1
ATOM 7589 N N . SER E 1 89 ? 251.44100 -0.96600 116.01400 1.000 42.30770 89 SER E N 1
ATOM 7590 C CA . SER E 1 89 ? 252.02000 -1.33600 117.29000 1.000 37.90981 89 SER E CA 1
ATOM 7591 C C . SER E 1 89 ? 252.33700 -0.13600 118.16800 1.000 47.93469 89 SER E C 1
ATOM 7592 O O . SER E 1 89 ? 252.69400 -0.32600 119.33600 1.000 49.35329 89 SER E O 1
ATOM 7595 N N . ILE E 1 90 ? 252.24800 1.08700 117.64200 1.000 47.71625 90 ILE E N 1
ATOM 7596 C CA . ILE E 1 90 ? 252.66000 2.27100 118.38200 1.000 49.35592 90 ILE E CA 1
ATOM 7597 C C . ILE E 1 90 ? 251.57600 3.33500 118.29600 1.000 56.69364 90 ILE E C 1
ATOM 7598 O O . ILE E 1 90 ? 250.63000 3.24100 117.51400 1.000 66.84486 90 ILE E O 1
ATOM 7603 N N . GLN E 1 91 ? 251.73300 4.36000 119.12300 1.000 55.54877 91 GLN E N 1
ATOM 7604 C CA . GLN E 1 91 ? 250.72300 5.39000 119.29500 1.000 53.28007 91 GLN E CA 1
ATOM 7605 C C . GLN E 1 91 ? 251.39000 6.60100 119.91200 1.000 52.77475 91 GLN E C 1
ATOM 7606 O O . GLN E 1 91 ? 252.43800 6.47300 120.55200 1.000 57.54901 91 GLN E O 1
ATOM 7612 N N . PRO E 1 92 ? 250.81700 7.78500 119.73700 1.000 51.94570 92 PRO E N 1
ATOM 7613 C CA . PRO E 1 92 ? 251.21400 8.90600 120.58600 1.000 54.34862 92 PRO E CA 1
ATOM 7614 C C . PRO E 1 92 ? 251.02400 8.53300 122.04600 1.000 57.62270 92 PRO E C 1
ATOM 7615 O O . PRO E 1 92 ? 250.02600 7.90900 122.42200 1.000 56.43571 92 PRO E O 1
ATOM 7619 N N . GLY E 1 93 ? 252.00300 8.90500 122.86500 1.000 58.74652 93 GLY E N 1
ATOM 7620 C CA . GLY E 1 93 ? 251.90500 8.65500 124.29400 1.000 54.01963 93 GLY E CA 1
ATOM 7621 C C . GLY E 1 93 ? 251.83100 7.18600 124.65000 1.000 54.76972 93 GLY E C 1
ATOM 7622 O O . GLY E 1 93 ? 251.07500 6.80800 125.55400 1.000 54.61971 93 GLY E O 1
ATOM 7623 N N . GLY E 1 94 ? 252.58400 6.33800 123.94800 1.000 52.62736 94 GLY E N 1
ATOM 7624 C CA . GLY E 1 94 ? 252.70200 4.93700 124.30700 1.000 47.52412 94 GLY E CA 1
ATOM 7625 C C . GLY E 1 94 ? 253.65400 4.75200 125.47200 1.000 50.62186 94 GLY E C 1
ATOM 7626 O O . GLY E 1 94 ? 253.84900 5.65600 126.29000 1.000 50.15601 94 GLY E O 1
ATOM 7627 N N . GLY E 1 95 ? 254.28500 3.58100 125.53100 1.000 50.57712 95 GLY E N 1
ATOM 7628 C CA . GLY E 1 95 ? 255.11000 3.23100 126.66700 1.000 51.69041 95 GLY E CA 1
ATOM 7629 C C . GLY E 1 95 ? 254.27300 2.71500 127.82500 1.000 56.46993 95 GLY E C 1
ATOM 7630 O O . GLY E 1 95 ? 253.15000 2.23400 127.63500 1.000 58.18066 95 GLY E O 1
ATOM 7631 N N . GLY E 1 96 ? 254.80800 2.84800 129.03600 1.000 53.32745 96 GLY E N 1
ATOM 7632 C CA . GLY E 1 96 ? 254.12100 2.31600 130.18500 1.000 51.22193 96 GLY E CA 1
ATOM 7633 C C . GLY E 1 96 ? 254.14600 0.79300 130.18400 1.000 57.93589 96 GLY E C 1
ATOM 7634 O O . GLY E 1 96 ? 254.91700 0.14700 129.47000 1.000 57.89642 96 GLY E O 1
ATOM 7635 N N . LYS E 1 97 ? 253.25500 0.21800 130.99700 1.000 62.57856 97 LYS E N 1
ATOM 7636 C CA . LYS E 1 97 ? 253.13200 -1.21500 131.19500 1.000 61.12049 97 LYS E CA 1
ATOM 7637 C C . LYS E 1 97 ? 251.82400 -1.73400 130.61100 1.000 56.32781 97 LYS E C 1
ATOM 7638 O O . LYS E 1 97 ? 250.83100 -1.00400 130.52400 1.000 50.96401 97 LYS E O 1
ATOM 7644 N N . PRO E 1 98 ? 251.78900 -2.99700 130.21600 1.000 51.73252 98 PRO E N 1
ATOM 7645 C CA . PRO E 1 98 ? 250.51600 -3.61100 129.84600 1.000 53.18269 98 PRO E CA 1
ATOM 7646 C C . PRO E 1 98 ? 249.67000 -3.87600 131.08100 1.000 55.59614 98 PRO E C 1
ATOM 7647 O O . PRO E 1 98 ? 250.16300 -3.92500 132.20900 1.000 55.54087 98 PRO E O 1
ATOM 7651 N N . THR E 1 99 ? 248.37200 -4.04400 130.86500 1.000 56.78049 99 THR E N 1
ATOM 7652 C CA . THR E 1 99 ? 247.46900 -4.38500 131.96000 1.000 58.24646 99 THR E CA 1
ATOM 7653 C C . THR E 1 99 ? 246.82100 -5.74100 131.68900 1.000 55.69878 99 THR E C 1
ATOM 7654 O O . THR E 1 99 ? 247.07700 -6.38900 130.66900 1.000 51.76147 99 THR E O 1
ATOM 7658 N N . GLY E 1 100 ? 246.00800 -6.17800 132.64800 1.000 59.92297 100 GLY E N 1
ATOM 7659 C CA . GLY E 1 100 ? 245.09700 -7.29400 132.43700 1.000 64.61038 100 GLY E CA 1
ATOM 7660 C C . GLY E 1 100 ? 245.77900 -8.58200 132.02600 1.000 58.00959 100 GLY E C 1
ATOM 7661 O O . GLY E 1 100 ? 246.87000 -8.91700 132.48700 1.000 59.15446 100 GLY E O 1
ATOM 7662 N N . GLU E 1 101 ? 245.11600 -9.31900 131.13100 1.000 59.78875 101 GLU E N 1
ATOM 7663 C CA . GLU E 1 101 ? 245.57800 -10.64900 130.74400 1.000 56.80681 101 GLU E CA 1
ATOM 7664 C C . GLU E 1 101 ? 246.95200 -10.61400 130.08600 1.000 60.22038 101 GLU E C 1
ATOM 7665 O O . GLU E 1 101 ? 247.72800 -11.57000 130.21000 1.000 57.70692 101 GLU E O 1
ATOM 7671 N N . LEU E 1 102 ? 247.27600 -9.53400 129.37500 1.000 57.70166 102 LEU E N 1
ATOM 7672 C CA . LEU E 1 102 ? 248.57700 -9.47700 128.72200 1.000 55.64351 102 LEU E CA 1
ATOM 7673 C C . LEU E 1 102 ? 249.69900 -9.34200 129.74900 1.000 57.85431 102 LEU E C 1
ATOM 7674 O O . LEU E 1 102 ? 250.74000 -9.99700 129.62800 1.000 56.80681 102 LEU E O 1
ATOM 7679 N N . LEU E 1 103 ? 249.50100 -8.50600 130.77000 1.000 53.78540 103 LEU E N 1
ATOM 7680 C CA . LEU E 1 103 ? 250.47700 -8.42300 131.85200 1.000 59.91508 103 LEU E CA 1
ATOM 7681 C C . LEU E 1 103 ? 250.59400 -9.75400 132.57600 1.000 60.89941 103 LEU E C 1
ATOM 7682 O O . LEU E 1 103 ? 251.69600 -10.18100 132.94000 1.000 63.43129 103 LEU E O 1
ATOM 7687 N N . ARG E 1 104 ? 249.46000 -10.41400 132.80500 1.000 56.87261 104 ARG E N 1
ATOM 7688 C CA . ARG E 1 104 ? 249.46300 -11.69800 133.49000 1.000 55.41454 104 ARG E CA 1
ATOM 7689 C C . ARG E 1 104 ? 250.30600 -12.71900 132.73600 1.000 57.73061 104 ARG E C 1
ATOM 7690 O O . ARG E 1 104 ? 251.16500 -13.38400 133.32700 1.000 57.57006 104 ARG E O 1
ATOM 7698 N N . LEU E 1 105 ? 250.07900 -12.84900 131.42200 1.000 52.03255 105 LEU E N 1
ATOM 7699 C CA . LEU E 1 105 ? 250.83600 -13.81500 130.63200 1.000 52.96161 105 LEU E CA 1
ATOM 7700 C C . LEU E 1 105 ? 252.31800 -13.45900 130.59800 1.000 56.20411 105 LEU E C 1
ATOM 7701 O O . LEU E 1 105 ? 253.17800 -14.34400 130.67500 1.000 55.27505 105 LEU E O 1
ATOM 7706 N N . ILE E 1 106 ? 252.63200 -12.16900 130.45600 1.000 55.72510 106 ILE E N 1
ATOM 7707 C CA . ILE E 1 106 ? 254.02200 -11.73000 130.43900 1.000 54.05648 106 ILE E CA 1
ATOM 7708 C C . ILE E 1 106 ? 254.70900 -12.13200 131.73100 1.000 54.44600 106 ILE E C 1
ATOM 7709 O O . ILE E 1 106 ? 255.81900 -12.67700 131.72100 1.000 53.19585 106 ILE E O 1
ATOM 7714 N N . GLU E 1 107 ? 254.04500 -11.88900 132.86400 1.000 55.14345 107 GLU E N 1
ATOM 7715 C CA . GLU E 1 107 ? 254.62200 -12.24400 134.15400 1.000 58.62282 107 GLU E CA 1
ATOM 7716 C C . GLU E 1 107 ? 254.75200 -13.75200 134.30500 1.000 63.29706 107 GLU E C 1
ATOM 7717 O O . GLU E 1 107 ? 255.69300 -14.24000 134.93400 1.000 72.67977 107 GLU E O 1
ATOM 7723 N N . ARG E 1 108 ? 253.80600 -14.50700 133.75000 1.000 58.54913 108 ARG E N 1
ATOM 7724 C CA . ARG E 1 108 ? 253.87000 -15.95900 133.87100 1.000 55.69089 108 ARG E CA 1
ATOM 7725 C C . ARG E 1 108 ? 254.96200 -16.53900 132.97900 1.000 60.08615 108 ARG E C 1
ATOM 7726 O O . ARG E 1 108 ? 255.65200 -17.49100 133.36000 1.000 61.46526 108 ARG E O 1
ATOM 7734 N N . ASP E 1 109 ? 255.13100 -15.99300 131.78400 1.000 57.87010 109 ASP E N 1
ATOM 7735 C CA . ASP E 1 109 ? 256.04900 -16.59500 130.84000 1.000 54.94080 109 ASP E CA 1
ATOM 7736 C C . ASP E 1 109 ? 257.44200 -15.98800 130.89800 1.000 50.65607 109 ASP E C 1
ATOM 7737 O O . ASP E 1 109 ? 258.39500 -16.64500 130.48300 1.000 47.32673 109 ASP E O 1
ATOM 7742 N N . PHE E 1 110 ? 257.59000 -14.77400 131.42100 1.000 49.99020 110 PHE E N 1
ATOM 7743 C CA . PHE E 1 110 ? 258.89800 -14.15500 131.54300 1.000 43.28414 110 PHE E CA 1
ATOM 7744 C C . PHE E 1 110 ? 259.24900 -13.79600 132.97800 1.000 53.38008 110 PHE E C 1
ATOM 7745 O O . PHE E 1 110 ? 260.31900 -13.22500 133.21300 1.000 55.49350 110 PHE E O 1
ATOM 7753 N N . GLY E 1 111 ? 258.39400 -14.11700 133.94200 1.000 55.09345 111 GLY E N 1
ATOM 7754 C CA . GLY E 1 111 ? 258.68200 -13.89800 135.35900 1.000 49.68490 111 GLY E CA 1
ATOM 7755 C C . GLY E 1 111 ? 258.23300 -12.54500 135.86400 1.000 50.17180 111 GLY E C 1
ATOM 7756 O O . GLY E 1 111 ? 257.68700 -12.43800 136.96000 1.000 53.71960 111 GLY E O 1
ATOM 7757 N N . SER E 1 112 ? 258.45600 -11.50300 135.07400 1.000 55.40401 112 SER E N 1
ATOM 7758 C CA . SER E 1 112 ? 257.99300 -10.16700 135.41400 1.000 57.68323 112 SER E CA 1
ATOM 7759 C C . SER E 1 112 ? 258.03400 -9.33600 134.14400 1.000 55.11977 112 SER E C 1
ATOM 7760 O O . SER E 1 112 ? 258.68300 -9.70400 133.16400 1.000 50.83241 112 SER E O 1
ATOM 7763 N N . PHE E 1 113 ? 257.34200 -8.19400 134.17500 1.000 57.79377 113 PHE E N 1
ATOM 7764 C CA . PHE E 1 113 ? 257.36900 -7.32700 133.00400 1.000 55.73826 113 PHE E CA 1
ATOM 7765 C C . PHE E 1 113 ? 258.76000 -6.75600 132.79200 1.000 52.18257 113 PHE E C 1
ATOM 7766 O O . PHE E 1 113 ? 259.18900 -6.55200 131.65200 1.000 55.33295 113 PHE E O 1
ATOM 7774 N N . GLU E 1 114 ? 259.47400 -6.50900 133.88400 1.000 47.75046 114 GLU E N 1
ATOM 7775 C CA . GLU E 1 114 ? 260.83200 -5.99200 133.81900 1.000 52.85371 114 GLU E CA 1
ATOM 7776 C C . GLU E 1 114 ? 261.75500 -6.98700 133.12600 1.000 47.56097 114 GLU E C 1
ATOM 7777 O O . GLU E 1 114 ? 262.56900 -6.60400 132.28000 1.000 49.84808 114 GLU E O 1
ATOM 7783 N N . GLU E 1 115 ? 261.64200 -8.27400 133.47300 1.000 48.74269 115 GLU E N 1
ATOM 7784 C CA . GLU E 1 115 ? 262.44000 -9.29500 132.80100 1.000 47.58992 115 GLU E CA 1
ATOM 7785 C C . GLU E 1 115 ? 262.03600 -9.42100 131.34600 1.000 50.25866 115 GLU E C 1
ATOM 7786 O O . GLU E 1 115 ? 262.90000 -9.55500 130.47200 1.000 45.99236 115 GLU E O 1
ATOM 7792 N N . PHE E 1 116 ? 260.72400 -9.38900 131.06300 1.000 48.38738 116 PHE E N 1
ATOM 7793 C CA . PHE E 1 116 ? 260.28000 -9.43500 129.67200 1.000 41.68131 116 PHE E CA 1
ATOM 7794 C C . PHE E 1 116 ? 260.88700 -8.29000 128.88400 1.000 40.81279 116 PHE E C 1
ATOM 7795 O O . PHE E 1 116 ? 261.39900 -8.48000 127.77400 1.000 38.72306 116 PHE E O 1
ATOM 7803 N N . LEU E 1 117 ? 260.79500 -7.07800 129.43600 1.000 38.15194 117 LEU E N 1
ATOM 7804 C CA . LEU E 1 117 ? 261.33000 -5.90400 128.76000 1.000 47.38726 117 LEU E CA 1
ATOM 7805 C C . LEU E 1 117 ? 262.80500 -6.08900 128.43800 1.000 47.23724 117 LEU E C 1
ATOM 7806 O O . LEU E 1 117 ? 263.24000 -5.86100 127.30200 1.000 49.47435 117 LEU E O 1
ATOM 7811 N N . GLU E 1 118 ? 263.58700 -6.54200 129.42200 1.000 42.16032 118 GLU E N 1
ATOM 7812 C CA . GLU E 1 118 ? 265.02300 -6.70200 129.20100 1.000 45.04224 118 GLU E CA 1
ATOM 7813 C C . GLU E 1 118 ? 265.29900 -7.68500 128.07100 1.000 43.99212 118 GLU E C 1
ATOM 7814 O O . GLU E 1 118 ? 266.11900 -7.41600 127.18700 1.000 40.50222 118 GLU E O 1
ATOM 7820 N N . ARG E 1 119 ? 264.62100 -8.83400 128.08500 1.000 41.87607 119 ARG E N 1
ATOM 7821 C CA . ARG E 1 119 ? 264.86300 -9.83400 127.05500 1.000 41.99188 119 ARG E CA 1
ATOM 7822 C C . ARG E 1 119 ? 264.39800 -9.33900 125.69900 1.000 46.42136 119 ARG E C 1
ATOM 7823 O O . ARG E 1 119 ? 265.02200 -9.64900 124.67700 1.000 44.46849 119 ARG E O 1
ATOM 7831 N N . PHE E 1 120 ? 263.31700 -8.56100 125.67700 1.000 46.91089 120 PHE E N 1
ATOM 7832 C CA . PHE E 1 120 ? 262.79700 -8.06400 124.41200 1.000 43.02884 120 PHE E CA 1
ATOM 7833 C C . PHE E 1 120 ? 263.76500 -7.07500 123.79300 1.000 42.93936 120 PHE E C 1
ATOM 7834 O O . PHE E 1 120 ? 264.10600 -7.17600 122.60900 1.000 43.09201 120 PHE E O 1
ATOM 7842 N N . LYS E 1 121 ? 264.22300 -6.10800 124.58300 1.000 44.85011 121 LYS E N 1
ATOM 7843 C CA . LYS E 1 121 ? 265.14900 -5.11700 124.05600 1.000 48.90323 121 LYS E CA 1
ATOM 7844 C C . LYS E 1 121 ? 266.46900 -5.76800 123.63600 1.000 49.69543 121 LYS E C 1
ATOM 7845 O O . LYS E 1 121 ? 267.01600 -5.46100 122.56900 1.000 49.21116 121 LYS E O 1
ATOM 7851 N N . SER E 1 122 ? 266.96000 -6.71300 124.43300 1.000 39.28366 122 SER E N 1
ATOM 7852 C CA . SER E 1 122 ? 268.20300 -7.39600 124.09200 1.000 37.88875 122 SER E CA 1
ATOM 7853 C C . SER E 1 122 ? 268.04700 -8.22800 122.81900 1.000 39.88373 122 SER E C 1
ATOM 7854 O O . SER E 1 122 ? 268.95900 -8.29000 121.98600 1.000 37.91770 122 SER E O 1
ATOM 7857 N N . ALA E 1 123 ? 266.89400 -8.87200 122.64500 1.000 35.21738 123 ALA E N 1
ATOM 7858 C CA . ALA E 1 123 ? 266.64100 -9.58400 121.40100 1.000 35.93589 123 ALA E CA 1
ATOM 7859 C C . ALA E 1 123 ? 266.64300 -8.61800 120.21800 1.000 32.49600 123 ALA E C 1
ATOM 7860 O O . ALA E 1 123 ? 267.31400 -8.85400 119.20900 1.000 30.87212 123 ALA E O 1
ATOM 7862 N N . ALA E 1 124 ? 265.95200 -7.49000 120.36200 1.000 33.29347 124 ALA E N 1
ATOM 7863 C CA . ALA E 1 124 ? 265.89100 -6.50900 119.29000 1.000 37.42554 124 ALA E CA 1
ATOM 7864 C C . ALA E 1 124 ? 267.27300 -5.95900 118.95800 1.000 41.26284 124 ALA E C 1
ATOM 7865 O O . ALA E 1 124 ? 267.56200 -5.67500 117.79000 1.000 42.96831 124 ALA E O 1
ATOM 7867 N N . ALA E 1 125 ? 268.13200 -5.78800 119.97100 1.000 37.93350 125 ALA E N 1
ATOM 7868 C CA . ALA E 1 125 ? 269.47300 -5.24600 119.73600 1.000 29.71146 125 ALA E CA 1
ATOM 7869 C C . ALA E 1 125 ? 270.37200 -6.24700 119.04100 1.000 30.61683 125 ALA E C 1
ATOM 7870 O O . ALA E 1 125 ? 271.22000 -5.85200 118.23700 1.000 36.81757 125 ALA E O 1
ATOM 7872 N N . SER E 1 126 ? 270.24800 -7.53200 119.37600 1.000 30.85633 126 SER E N 1
ATOM 7873 C CA . SER E 1 126 ? 271.18900 -8.54000 118.90000 1.000 30.79580 126 SER E CA 1
ATOM 7874 C C . SER E 1 126 ? 270.77700 -9.17600 117.57100 1.000 38.39408 126 SER E C 1
ATOM 7875 O O . SER E 1 126 ? 271.39800 -10.15400 117.13800 1.000 40.48117 126 SER E O 1
ATOM 7878 N N . ASN E 1 127 ? 269.72600 -8.67400 116.93400 1.000 40.69962 127 ASN E N 1
ATOM 7879 C CA . ASN E 1 127 ? 269.25700 -9.21700 115.66500 1.000 34.92787 127 ASN E CA 1
ATOM 7880 C C . ASN E 1 127 ? 270.06200 -8.52300 114.57200 1.000 33.64877 127 ASN E C 1
ATOM 7881 O O . ASN E 1 127 ? 269.76300 -7.38800 114.18600 1.000 33.68299 127 ASN E O 1
ATOM 7886 N N . PHE E 1 128 ? 271.10900 -9.19500 114.09200 1.000 31.79329 128 PHE E N 1
ATOM 7887 C CA . PHE E 1 128 ? 272.09800 -8.54800 113.24200 1.000 38.03351 128 PHE E CA 1
ATOM 7888 C C . PHE E 1 128 ? 271.57500 -8.37400 111.81900 1.000 37.53871 128 PHE E C 1
ATOM 7889 O O . PHE E 1 128 ? 270.85400 -9.23100 111.29900 1.000 37.15182 128 PHE E O 1
ATOM 7897 N N . GLY E 1 129 ? 271.94500 -7.25200 111.19100 1.000 38.78097 129 GLY E N 1
ATOM 7898 C CA . GLY E 1 129 ? 271.44100 -6.93400 109.86200 1.000 31.70907 129 GLY E CA 1
ATOM 7899 C C . GLY E 1 129 ? 269.98900 -6.48100 109.89800 1.000 35.25686 129 GLY E C 1
ATOM 7900 O O . GLY E 1 129 ? 269.47000 -5.99400 110.91200 1.000 36.38331 129 GLY E O 1
ATOM 7901 N N . SER E 1 130 ? 269.32700 -6.64100 108.75800 1.000 31.03530 130 SER E N 1
ATOM 7902 C CA . SER E 1 130 ? 267.93800 -6.22800 108.62900 1.000 29.96675 130 SER E CA 1
ATOM 7903 C C . SER E 1 130 ? 267.01800 -7.26700 109.24500 1.000 31.48272 130 SER E C 1
ATOM 7904 O O . SER E 1 130 ? 267.22500 -8.47400 109.07200 1.000 26.17419 130 SER E O 1
ATOM 7907 N N . GLY E 1 131 ? 266.00200 -6.80600 109.97200 1.000 32.86447 131 GLY E N 1
ATOM 7908 C CA . GLY E 1 131 ? 265.04300 -7.74900 110.51800 1.000 30.08519 131 GLY E CA 1
ATOM 7909 C C . GLY E 1 131 ? 264.08100 -7.09000 111.48400 1.000 33.54613 131 GLY E C 1
ATOM 7910 O O . GLY E 1 131 ? 263.95800 -5.85800 111.53700 1.000 26.47949 131 GLY E O 1
ATOM 7911 N N . TRP E 1 132 ? 263.41900 -7.95100 112.25800 1.000 31.82224 132 TRP E N 1
ATOM 7912 C CA . TRP E 1 132 ? 262.31500 -7.58800 113.13200 1.000 28.93505 132 TRP E CA 1
ATOM 7913 C C . TRP E 1 132 ? 262.44300 -8.37100 114.42700 1.000 32.74866 132 TRP E C 1
ATOM 7914 O O . TRP E 1 132 ? 262.94800 -9.50200 114.43500 1.000 31.67748 132 TRP E O 1
ATOM 7925 N N . THR E 1 133 ? 261.93100 -7.80100 115.51000 1.000 24.48715 133 THR E N 1
ATOM 7926 C CA . THR E 1 133 ? 261.77000 -8.57400 116.73600 1.000 34.03303 133 THR E CA 1
ATOM 7927 C C . THR E 1 133 ? 260.31400 -8.51200 117.17600 1.000 33.01975 133 THR E C 1
ATOM 7928 O O . THR E 1 133 ? 259.65100 -7.47600 117.04300 1.000 36.84652 133 THR E O 1
ATOM 7932 N N . TRP E 1 134 ? 259.81500 -9.64100 117.66200 1.000 32.61970 134 TRP E N 1
ATOM 7933 C CA . TRP E 1 134 ? 258.39400 -9.83100 117.88500 1.000 33.75142 134 TRP E CA 1
ATOM 7934 C C . TRP E 1 134 ? 258.13300 -10.38400 119.27200 1.000 37.39396 134 TRP E C 1
ATOM 7935 O O . TRP E 1 134 ? 258.95700 -11.10300 119.84900 1.000 41.39180 134 TRP E O 1
ATOM 7946 N N . LEU E 1 135 ? 256.96900 -10.02100 119.79100 1.000 37.13603 135 LEU E N 1
ATOM 7947 C CA . LEU E 1 135 ? 256.27600 -10.76800 120.82200 1.000 35.14632 135 LEU E CA 1
ATOM 7948 C C . LEU E 1 135 ? 255.11500 -11.47100 120.14200 1.000 39.69950 135 LEU E C 1
ATOM 7949 O O . LEU E 1 135 ? 254.34600 -10.83900 119.41100 1.000 42.01030 135 LEU E O 1
ATOM 7954 N N . ALA E 1 136 ? 254.99900 -12.77300 120.36400 1.000 39.76793 136 ALA E N 1
ATOM 7955 C CA . ALA E 1 136 ? 254.00000 -13.56100 119.66700 1.000 43.44995 136 ALA E CA 1
ATOM 7956 C C . ALA E 1 136 ? 253.39900 -14.56300 120.63800 1.000 51.04823 136 ALA E C 1
ATOM 7957 O O . ALA E 1 136 ? 254.01000 -14.93000 121.65200 1.000 50.57185 136 ALA E O 1
ATOM 7959 N N . TYR E 1 137 ? 252.17800 -14.98300 120.31700 1.000 43.19728 137 TYR E N 1
ATOM 7960 C CA . TYR E 1 137 ? 251.42900 -15.96500 121.08700 1.000 42.58405 137 TYR E CA 1
ATOM 7961 C C . TYR E 1 137 ? 251.35500 -17.24500 120.27000 1.000 47.26883 137 TYR E C 1
ATOM 7962 O O . TYR E 1 137 ? 251.19700 -17.19200 119.04800 1.000 49.86124 137 TYR E O 1
ATOM 7971 N N . LYS E 1 138 ? 251.49700 -18.39300 120.92800 1.000 49.18484 138 LYS E N 1
ATOM 7972 C CA . LYS E 1 138 ? 251.34300 -19.66700 120.24400 1.000 55.94881 138 LYS E CA 1
ATOM 7973 C C . LYS E 1 138 ? 250.43400 -20.57000 121.05900 1.000 76.03806 138 LYS E C 1
ATOM 7974 O O . LYS E 1 138 ? 250.64600 -20.76600 122.26000 1.000 80.30963 138 LYS E O 1
ATOM 7980 N N . ALA E 1 139 ? 249.40800 -21.10000 120.40200 1.000 90.57928 139 ALA E N 1
ATOM 7981 C CA . ALA E 1 139 ? 248.47000 -22.01900 121.02400 1.000 101.73325 139 ALA E CA 1
ATOM 7982 C C . ALA E 1 139 ? 248.89300 -23.47400 120.84000 1.000 112.66351 139 ALA E C 1
ATOM 7983 O O . ALA E 1 139 ? 248.92100 -24.24000 121.81200 1.000 119.07480 139 ALA E O 1
ATOM 7985 N N . ASN E 1 140 ? 249.22500 -23.85600 119.60200 1.000 110.24743 140 ASN E N 1
ATOM 7986 C CA . ASN E 1 140 ? 249.60900 -25.22900 119.25000 1.000 105.76268 140 ASN E CA 1
ATOM 7987 C C . ASN E 1 140 ? 248.62200 -26.26500 119.79700 1.000 106.41802 140 ASN E C 1
ATOM 7988 O O . ASN E 1 140 ? 247.64800 -26.62600 119.13400 1.000 104.27303 140 ASN E O 1
ATOM 7990 N N . LYS E 1 157 ? 254.71900 -22.52600 127.80100 1.000 79.68324 157 LYS E N 1
ATOM 7991 C CA . LYS E 1 157 ? 254.80600 -21.08000 127.58300 1.000 77.66194 157 LYS E CA 1
ATOM 7992 C C . LYS E 1 157 ? 253.97800 -20.64300 126.36400 1.000 76.01964 157 LYS E C 1
ATOM 7993 O O . LYS E 1 157 ? 254.09800 -21.21500 125.28400 1.000 83.50475 157 LYS E O 1
ATOM 7995 N N . LYS E 1 158 ? 253.13600 -19.62600 126.53900 1.000 69.38990 158 LYS E N 1
ATOM 7996 C CA . LYS E 1 158 ? 252.26500 -19.15700 125.46700 1.000 63.70764 158 LYS E CA 1
ATOM 7997 C C . LYS E 1 158 ? 252.79500 -17.91100 124.77000 1.000 59.60715 158 LYS E C 1
ATOM 7998 O O . LYS E 1 158 ? 252.53900 -17.73000 123.57500 1.000 60.91520 158 LYS E O 1
ATOM 8004 N N . LEU E 1 159 ? 253.53900 -17.05800 125.46900 1.000 49.96652 159 LEU E N 1
ATOM 8005 C CA . LEU E 1 159 ? 254.18500 -15.91000 124.84900 1.000 47.91364 159 LEU E CA 1
ATOM 8006 C C . LEU E 1 159 ? 255.65200 -16.23000 124.58700 1.000 45.55546 159 LEU E C 1
ATOM 8007 O O . LEU E 1 159 ? 256.31200 -16.85700 125.41900 1.000 50.67976 159 LEU E O 1
ATOM 8012 N N . VAL E 1 160 ? 256.15800 -15.80300 123.42300 1.000 40.65487 160 VAL E N 1
ATOM 8013 C CA . VAL E 1 160 ? 257.54900 -16.01700 123.03100 1.000 37.87033 160 VAL E CA 1
ATOM 8014 C C . VAL E 1 160 ? 258.09400 -14.75800 122.37400 1.000 38.15721 160 VAL E C 1
ATOM 8015 O O . VAL E 1 160 ? 257.36700 -14.00800 121.71900 1.000 42.39192 160 VAL E O 1
ATOM 8019 N N . ILE E 1 161 ? 259.39200 -14.53100 122.54500 1.000 41.03650 161 ILE E N 1
ATOM 8020 C CA . ILE E 1 161 ? 260.10100 -13.48700 121.80800 1.000 36.78073 161 ILE E CA 1
ATOM 8021 C C . ILE E 1 161 ? 260.73900 -14.11900 120.57500 1.000 38.66253 161 ILE E C 1
ATOM 8022 O O . ILE E 1 161 ? 261.37200 -15.17400 120.66900 1.000 40.22588 161 ILE E O 1
ATOM 8027 N N . VAL E 1 162 ? 260.52700 -13.50100 119.41200 1.000 42.83408 162 VAL E N 1
ATOM 8028 C CA . VAL E 1 162 ? 260.97000 -14.03000 118.12200 1.000 42.64459 162 VAL E CA 1
ATOM 8029 C C . VAL E 1 162 ? 261.84600 -12.99000 117.42800 1.000 38.17826 162 VAL E C 1
ATOM 8030 O O . VAL E 1 162 ? 261.46900 -11.81500 117.32800 1.000 36.52280 162 VAL E O 1
ATOM 8034 N N . LYS E 1 163 ? 263.00600 -13.42400 116.94800 1.000 37.77032 163 LYS E N 1
ATOM 8035 C CA . LYS E 1 163 ? 263.80800 -12.64300 116.01600 1.000 39.05995 163 LYS E CA 1
ATOM 8036 C C . LYS E 1 163 ? 263.58400 -13.17000 114.60800 1.000 39.60475 163 LYS E C 1
ATOM 8037 O O . LYS E 1 163 ? 263.53900 -14.38400 114.39300 1.000 43.39731 163 LYS E O 1
ATOM 8043 N N . THR E 1 164 ? 263.41900 -12.26000 113.65600 1.000 33.58034 164 THR E N 1
ATOM 8044 C CA . THR E 1 164 ? 263.31300 -12.68900 112.27300 1.000 35.16474 164 THR E CA 1
ATOM 8045 C C . THR E 1 164 ? 264.25000 -11.86600 111.41000 1.000 32.42757 164 THR E C 1
ATOM 8046 O O . THR E 1 164 ? 264.45000 -10.66900 111.65300 1.000 31.20111 164 THR E O 1
ATOM 8050 N N . PRO E 1 165 ? 264.83100 -12.48700 110.38700 1.000 29.03506 165 PRO E N 1
ATOM 8051 C CA . PRO E 1 165 ? 265.64800 -11.74600 109.42300 1.000 32.18281 165 PRO E CA 1
ATOM 8052 C C . PRO E 1 165 ? 264.80100 -11.15700 108.30900 1.000 37.39922 165 PRO E C 1
ATOM 8053 O O . PRO E 1 165 ? 263.82600 -11.76000 107.85700 1.000 37.49923 165 PRO E O 1
ATOM 8057 N N . ASN E 1 166 ? 265.18500 -9.95600 107.87300 1.000 34.80680 166 ASN E N 1
ATOM 8058 C CA . ASN E 1 166 ? 264.67800 -9.39400 106.62300 1.000 36.24645 166 ASN E CA 1
ATOM 8059 C C . ASN E 1 166 ? 263.15600 -9.21800 106.65800 1.000 37.82032 166 ASN E C 1
ATOM 8060 O O . ASN E 1 166 ? 262.65600 -8.38200 107.42200 1.000 35.93589 166 ASN E O 1
ATOM 8065 N N . ALA E 1 167 ? 262.40300 -9.97200 105.85300 1.000 36.19645 167 ALA E N 1
ATOM 8066 C CA . ALA E 1 167 ? 260.95400 -9.79600 105.78200 1.000 35.90167 167 ALA E CA 1
ATOM 8067 C C . ALA E 1 167 ? 260.16900 -10.85700 106.55300 1.000 38.22827 167 ALA E C 1
ATOM 8068 O O . ALA E 1 167 ? 258.94200 -10.72600 106.68700 1.000 38.88361 167 ALA E O 1
ATOM 8070 N N . VAL E 1 168 ? 260.84300 -11.88600 107.08400 1.000 30.98529 168 VAL E N 1
ATOM 8071 C CA . VAL E 1 168 ? 260.14300 -13.00500 107.70300 1.000 34.06198 168 VAL E CA 1
ATOM 8072 C C . VAL E 1 168 ? 259.41600 -12.52500 108.95600 1.000 39.41525 168 VAL E C 1
ATOM 8073 O O . VAL E 1 168 ? 259.84700 -11.58800 109.64100 1.000 35.69375 168 VAL E O 1
ATOM 8077 N N . ASN E 1 169 ? 258.27700 -13.12900 109.22800 1.000 37.34658 169 ASN E N 1
ATOM 8078 C CA . ASN E 1 169 ? 257.54900 -12.79100 110.44200 1.000 41.04703 169 ASN E CA 1
ATOM 8079 C C . ASN E 1 169 ? 257.00800 -14.08800 111.04100 1.000 39.77845 169 ASN E C 1
ATOM 8080 O O . ASN E 1 169 ? 257.08000 -15.14400 110.39400 1.000 39.32314 169 ASN E O 1
ATOM 8085 N N . PRO E 1 170 ? 256.46500 -14.07000 112.26100 1.000 35.62796 170 PRO E N 1
ATOM 8086 C CA . PRO E 1 170 ? 256.08700 -15.33600 112.90000 1.000 39.09942 170 PRO E CA 1
ATOM 8087 C C . PRO E 1 170 ? 254.80700 -15.96800 112.37600 1.000 39.58896 170 PRO E C 1
ATOM 8088 O O . PRO E 1 170 ? 254.58200 -17.13800 112.70000 1.000 41.43392 170 PRO E O 1
ATOM 8092 N N . LEU E 1 171 ? 253.96200 -15.25800 111.59800 1.000 45.65284 171 LEU E N 1
ATOM 8093 C CA . LEU E 1 171 ? 252.78700 -15.89400 110.97200 1.000 44.82643 171 LEU E CA 1
ATOM 8094 C C . LEU E 1 171 ? 253.18000 -17.17300 110.26700 1.000 44.35532 171 LEU E C 1
ATOM 8095 O O . LEU E 1 171 ? 252.42900 -18.14900 110.22900 1.000 47.50306 171 LEU E O 1
ATOM 8100 N N . VAL E 1 172 ? 254.36400 -17.16300 109.67800 1.000 41.46550 172 VAL E N 1
ATOM 8101 C CA . VAL E 1 172 ? 254.86200 -18.23800 108.85800 1.000 45.31333 172 VAL E CA 1
ATOM 8102 C C . VAL E 1 172 ? 255.07100 -19.53100 109.63300 1.000 43.93422 172 VAL E C 1
ATOM 8103 O O . VAL E 1 172 ? 255.23000 -20.59100 109.02300 1.000 42.80776 172 VAL E O 1
ATOM 8107 N N . TRP E 1 173 ? 255.06000 -19.46600 110.96800 1.000 43.06043 173 TRP E N 1
ATOM 8108 C CA . TRP E 1 173 ? 255.16800 -20.64100 111.82500 1.000 45.78970 173 TRP E CA 1
ATOM 8109 C C . TRP E 1 173 ? 253.91700 -20.87600 112.65800 1.000 49.84808 173 TRP E C 1
ATOM 8110 O O . TRP E 1 173 ? 253.95300 -21.68100 113.59800 1.000 55.39348 173 TRP E O 1
ATOM 8121 N N . ASP E 1 174 ? 252.82500 -20.17900 112.34400 1.000 45.35544 174 ASP E N 1
ATOM 8122 C CA . ASP E 1 174 ? 251.53700 -20.28100 113.01900 1.000 56.34623 174 ASP E CA 1
ATOM 8123 C C . ASP E 1 174 ? 251.54100 -19.60700 114.39100 1.000 56.29886 174 ASP E C 1
ATOM 8124 O O . ASP E 1 174 ? 250.73200 -19.95000 115.25600 1.000 59.09393 174 ASP E O 1
ATOM 8129 N N . TYR E 1 175 ? 252.42800 -18.64000 114.60000 1.000 46.44767 175 TYR E N 1
ATOM 8130 C CA . TYR E 1 175 ? 252.35700 -17.76400 115.75900 1.000 53.75381 175 TYR E CA 1
ATOM 8131 C C . TYR E 1 175 ? 251.43600 -16.58600 115.46900 1.000 53.04057 175 TYR E C 1
ATOM 8132 O O . TYR E 1 175 ? 251.28800 -16.15500 114.32200 1.000 51.33247 175 TYR E O 1
ATOM 8141 N N . SER E 1 176 ? 250.81400 -16.06100 116.52900 1.000 45.77654 176 SER E N 1
ATOM 8142 C CA . SER E 1 176 ? 250.04000 -14.84000 116.39800 1.000 41.20494 176 SER E CA 1
ATOM 8143 C C . SER E 1 176 ? 250.89700 -13.67000 116.85200 1.000 40.26009 176 SER E C 1
ATOM 8144 O O . SER E 1 176 ? 251.13900 -13.51900 118.05600 1.000 50.47447 176 SER E O 1
ATOM 8147 N N . PRO E 1 177 ? 251.39900 -12.85000 115.93800 1.000 42.22085 177 PRO E N 1
ATOM 8148 C CA . PRO E 1 177 ? 252.20300 -11.69300 116.34000 1.000 40.68383 177 PRO E CA 1
ATOM 8149 C C . PRO E 1 177 ? 251.39100 -10.73200 117.19100 1.000 37.12814 177 PRO E C 1
ATOM 8150 O O . PRO E 1 177 ? 250.24100 -10.41500 116.88100 1.000 45.69758 177 PRO E O 1
ATOM 8154 N N . LEU E 1 178 ? 251.99700 -10.26300 118.27300 1.000 31.88540 178 LEU E N 1
ATOM 8155 C CA . LEU E 1 178 ? 251.33500 -9.30500 119.15700 1.000 36.04906 178 LEU E CA 1
ATOM 8156 C C . LEU E 1 178 ? 251.96500 -7.92800 119.11100 1.000 37.91244 178 LEU E C 1
ATOM 8157 O O . LEU E 1 178 ? 251.26000 -6.92600 119.23800 1.000 41.51287 178 LEU E O 1
ATOM 8162 N N . LEU E 1 179 ? 253.28400 -7.87500 118.94000 1.000 37.75979 179 LEU E N 1
ATOM 8163 C CA . LEU E 1 179 ? 254.06400 -6.65000 118.92100 1.000 34.78312 179 LEU E CA 1
ATOM 8164 C C . LEU E 1 179 ? 255.22500 -6.86300 117.96200 1.000 37.36237 179 LEU E C 1
ATOM 8165 O O . LEU E 1 179 ? 255.68600 -7.99100 117.77000 1.000 38.46514 179 LEU E O 1
ATOM 8170 N N . THR E 1 180 ? 255.69000 -5.78700 117.34300 1.000 38.29143 180 THR E N 1
ATOM 8171 C CA . THR E 1 180 ? 256.91000 -5.87400 116.55800 1.000 36.72282 180 THR E CA 1
ATOM 8172 C C . THR E 1 180 ? 257.67500 -4.57400 116.68100 1.000 37.86507 180 THR E C 1
ATOM 8173 O O . THR E 1 180 ? 257.09000 -3.51500 116.92200 1.000 36.39647 180 THR E O 1
ATOM 8177 N N . ILE E 1 181 ? 258.98900 -4.66000 116.50500 1.000 35.51742 181 ILE E N 1
ATOM 8178 C CA . ILE E 1 181 ? 259.80800 -3.48100 116.26400 1.000 34.69100 181 ILE E CA 1
ATOM 8179 C C . ILE E 1 181 ? 260.63000 -3.73000 115.00100 1.000 37.95981 181 ILE E C 1
ATOM 8180 O O . ILE E 1 181 ? 261.20000 -4.81500 114.82500 1.000 36.52543 181 ILE E O 1
ATOM 8185 N N . ASP E 1 182 ? 260.63800 -2.74100 114.10300 1.000 41.91292 182 ASP E N 1
ATOM 8186 C CA . ASP E 1 182 ? 261.42800 -2.77200 112.87200 1.000 37.70189 182 ASP E CA 1
ATOM 8187 C C . ASP E 1 182 ? 262.86400 -2.40100 113.20600 1.000 37.79664 182 ASP E C 1
ATOM 8188 O O . ASP E 1 182 ? 263.10700 -1.30700 113.73000 1.000 41.80501 182 ASP E O 1
ATOM 8193 N N . THR E 1 183 ? 263.82300 -3.27900 112.90000 1.000 29.95622 183 THR E N 1
ATOM 8194 C CA . THR E 1 183 ? 265.22300 -2.94200 113.15900 1.000 34.77785 183 THR E CA 1
ATOM 8195 C C . THR E 1 183 ? 266.04700 -2.90600 111.88100 1.000 43.51311 183 THR E C 1
ATOM 8196 O O . THR E 1 183 ? 267.28200 -2.94900 111.94200 1.000 42.14716 183 THR E O 1
ATOM 8200 N N . TRP E 1 184 ? 265.38000 -2.84800 110.72600 1.000 31.16163 184 TRP E N 1
ATOM 8201 C CA . TRP E 1 184 ? 266.02700 -2.40500 109.50400 1.000 28.28497 184 TRP E CA 1
ATOM 8202 C C . TRP E 1 184 ? 266.57900 -1.00700 109.72300 1.000 33.29083 184 TRP E C 1
ATOM 8203 O O . TRP E 1 184 ? 265.95200 -0.17800 110.38400 1.000 32.48811 184 TRP E O 1
ATOM 8214 N N . GLU E 1 185 ? 267.73100 -0.72500 109.10700 1.000 36.87021 185 GLU E N 1
ATOM 8215 C CA . GLU E 1 185 ? 268.39900 0.55000 109.33800 1.000 35.12790 185 GLU E CA 1
ATOM 8216 C C . GLU E 1 185 ? 267.51000 1.73900 109.01400 1.000 38.19932 185 GLU E C 1
ATOM 8217 O O . GLU E 1 185 ? 267.60800 2.77700 109.68200 1.000 43.97896 185 GLU E O 1
ATOM 8223 N N . HIS E 1 186 ? 266.61500 1.61300 108.02300 1.000 33.94881 186 HIS E N 1
ATOM 8224 C CA . HIS E 1 186 ? 265.80200 2.76700 107.64400 1.000 31.75644 186 HIS E CA 1
ATOM 8225 C C . HIS E 1 186 ? 264.77200 3.10400 108.70700 1.000 32.93553 186 HIS E C 1
ATOM 8226 O O . HIS E 1 186 ? 264.25300 4.22900 108.72500 1.000 40.10218 186 HIS E O 1
ATOM 8233 N N . ALA E 1 187 ? 264.47400 2.15400 109.59500 1.000 35.84904 187 ALA E N 1
ATOM 8234 C CA . ALA E 1 187 ? 263.54800 2.42000 110.68800 1.000 36.87021 187 ALA E CA 1
ATOM 8235 C C . ALA E 1 187 ? 264.05600 3.51500 111.61400 1.000 43.80525 187 ALA E C 1
ATOM 8236 O O . ALA E 1 187 ? 263.24200 4.21900 112.22300 1.000 44.62640 187 ALA E O 1
ATOM 8238 N N . TYR E 1 188 ? 265.38300 3.68600 111.73900 1.000 41.45234 188 TYR E N 1
ATOM 8239 C CA . TYR E 1 188 ? 265.88200 4.54800 112.80200 1.000 49.17958 188 TYR E CA 1
ATOM 8240 C C . TYR E 1 188 ? 267.05100 5.45800 112.45200 1.000 47.07670 188 TYR E C 1
ATOM 8241 O O . TYR E 1 188 ? 267.52400 6.17100 113.35000 1.000 45.20542 188 TYR E O 1
ATOM 8250 N N . TYR E 1 189 ? 267.51600 5.49100 111.19700 1.000 44.94223 189 TYR E N 1
ATOM 8251 C CA . TYR E 1 189 ? 268.63100 6.37500 110.86300 1.000 42.24454 189 TYR E CA 1
ATOM 8252 C C . TYR E 1 189 ? 268.29100 7.83600 111.13800 1.000 44.78695 189 TYR E C 1
ATOM 8253 O O . TYR E 1 189 ? 269.05600 8.54600 111.80400 1.000 49.35592 189 TYR E O 1
ATOM 8262 N N . LEU E 1 190 ? 267.15100 8.31100 110.62000 1.000 47.42674 190 LEU E N 1
ATOM 8263 C CA . LEU E 1 190 ? 266.84500 9.73800 110.68500 1.000 43.96053 190 LEU E CA 1
ATOM 8264 C C . LEU E 1 190 ? 266.63400 10.23400 112.11400 1.000 51.45091 190 LEU E C 1
ATOM 8265 O O . LEU E 1 190 ? 266.78400 11.43800 112.37600 1.000 52.80896 190 LEU E O 1
ATOM 8270 N N . ASP E 1 191 ? 266.31800 9.34800 113.05500 1.000 48.26895 191 ASP E N 1
ATOM 8271 C CA . ASP E 1 191 ? 266.17300 9.77400 114.44200 1.000 51.37195 191 ASP E CA 1
ATOM 8272 C C . ASP E 1 191 ? 267.31200 9.34200 115.34800 1.000 54.01437 191 ASP E C 1
ATOM 8273 O O . ASP E 1 191 ? 267.58900 10.03500 116.33000 1.000 51.82727 191 ASP E O 1
ATOM 8278 N N . PHE E 1 192 ? 267.98900 8.22800 115.04900 1.000 52.98530 192 PHE E N 1
ATOM 8279 C CA . PHE E 1 192 ? 268.98700 7.69400 115.96900 1.000 53.63275 192 PHE E CA 1
ATOM 8280 C C . PHE E 1 192 ? 270.32100 7.35700 115.31400 1.000 53.19848 192 PHE E C 1
ATOM 8281 O O . PHE E 1 192 ? 271.20200 6.80900 115.99500 1.000 47.15039 192 PHE E O 1
ATOM 8289 N N . GLU E 1 193 ? 270.50600 7.71000 114.03500 1.000 48.54266 193 GLU E N 1
ATOM 8290 C CA . GLU E 1 193 ? 271.67700 7.33700 113.24800 1.000 46.87404 193 GLU E CA 1
ATOM 8291 C C . GLU E 1 193 ? 271.90900 5.84300 113.40100 1.000 47.50043 193 GLU E C 1
ATOM 8292 O O . GLU E 1 193 ? 271.00200 5.05700 113.12000 1.000 46.46347 193 GLU E O 1
ATOM 8298 N N . ASN E 1 194 ? 273.07900 5.42300 113.86900 1.000 45.23174 194 ASN E N 1
ATOM 8299 C CA . ASN E 1 194 ? 273.31900 3.99800 114.03200 1.000 36.72282 194 ASN E CA 1
ATOM 8300 C C . ASN E 1 194 ? 272.98600 3.50000 115.43400 1.000 40.66803 194 ASN E C 1
ATOM 8301 O O . ASN E 1 194 ? 273.21600 2.32400 115.72600 1.000 45.36333 194 ASN E O 1
ATOM 8306 N N . ARG E 1 195 ? 272.42000 4.35200 116.29200 1.000 40.75225 195 ARG E N 1
ATOM 8307 C CA . ARG E 1 195 ? 272.26100 4.03800 117.71900 1.000 40.63645 195 ARG E CA 1
ATOM 8308 C C . ARG E 1 195 ? 270.95100 3.27900 117.95200 1.000 42.23401 195 ARG E C 1
ATOM 8309 O O . ARG E 1 195 ? 269.99300 3.77200 118.55200 1.000 42.06557 195 ARG E O 1
ATOM 8317 N N . ARG E 1 196 ? 270.95300 2.02500 117.49200 1.000 38.42566 196 ARG E N 1
ATOM 8318 C CA . ARG E 1 196 ? 269.75600 1.19300 117.52200 1.000 40.16797 196 ARG E CA 1
ATOM 8319 C C . ARG E 1 196 ? 269.25300 0.95100 118.94000 1.000 47.78204 196 ARG E C 1
ATOM 8320 O O . ARG E 1 196 ? 268.03700 0.89900 119.16900 1.000 50.01916 196 ARG E O 1
ATOM 8328 N N . ALA E 1 197 ? 270.17200 0.76600 119.89800 1.000 44.85011 197 ALA E N 1
ATOM 8329 C CA . ALA E 1 197 ? 269.78200 0.53700 121.29200 1.000 34.94103 197 ALA E CA 1
ATOM 8330 C C . ALA E 1 197 ? 268.96800 1.70300 121.82900 1.000 36.26224 197 ALA E C 1
ATOM 8331 O O . ALA E 1 197 ? 268.00400 1.51500 122.57800 1.000 40.88648 197 ALA E O 1
ATOM 8333 N N . GLU E 1 198 ? 269.36600 2.92000 121.47500 1.000 39.89163 198 GLU E N 1
ATOM 8334 C CA . GLU E 1 198 ? 268.61800 4.10700 121.85800 1.000 38.62305 198 GLU E CA 1
ATOM 8335 C C . GLU E 1 198 ? 267.26200 4.12500 121.16700 1.000 41.23126 198 GLU E C 1
ATOM 8336 O O . GLU E 1 198 ? 266.24900 4.47800 121.77400 1.000 39.98901 198 GLU E O 1
ATOM 8342 N N . TYR E 1 199 ? 267.22600 3.72500 119.89900 1.000 41.86818 199 TYR E N 1
ATOM 8343 C CA . TYR E 1 199 ? 265.96000 3.60700 119.19300 1.000 45.89498 199 TYR E CA 1
ATOM 8344 C C . TYR E 1 199 ? 265.04900 2.59900 119.88300 1.000 44.67378 199 TYR E C 1
ATOM 8345 O O . TYR E 1 199 ? 263.90200 2.91300 120.22100 1.000 42.31034 199 TYR E O 1
ATOM 8354 N N . ILE E 1 200 ? 265.56800 1.39500 120.14500 1.000 40.84437 200 ILE E N 1
ATOM 8355 C CA . ILE E 1 200 ? 264.79800 0.35500 120.82700 1.000 37.53082 200 ILE E CA 1
ATOM 8356 C C . ILE E 1 200 ? 264.28400 0.85600 122.16700 1.000 42.99463 200 ILE E C 1
ATOM 8357 O O . ILE E 1 200 ? 263.14600 0.56800 122.56500 1.000 50.62712 200 ILE E O 1
ATOM 8362 N N . ASN E 1 201 ? 265.10500 1.63100 122.87400 1.000 41.88397 201 ASN E N 1
ATOM 8363 C CA . ASN E 1 201 ? 264.75200 2.06200 124.21800 1.000 42.26559 201 ASN E CA 1
ATOM 8364 C C . ASN E 1 201 ? 263.60800 3.06200 124.19500 1.000 45.88708 201 ASN E C 1
ATOM 8365 O O . ASN E 1 201 ? 262.67500 2.97300 125.00300 1.000 39.89689 201 ASN E O 1
ATOM 8370 N N . THR E 1 202 ? 263.68800 4.03900 123.28500 1.000 53.09584 202 THR E N 1
ATOM 8371 C CA . THR E 1 202 ? 262.60900 4.99500 123.06900 1.000 51.33510 202 THR E CA 1
ATOM 8372 C C . THR E 1 202 ? 261.33800 4.30400 122.59800 1.000 43.41310 202 THR E C 1
ATOM 8373 O O . THR E 1 202 ? 260.22900 4.73300 122.93800 1.000 47.67151 202 THR E O 1
ATOM 8377 N N . PHE E 1 203 ? 261.47600 3.23100 121.83000 1.000 48.95587 203 PHE E N 1
ATOM 8378 C CA . PHE E 1 203 ? 260.29700 2.54500 121.31500 1.000 49.17169 203 PHE E CA 1
ATOM 8379 C C . PHE E 1 203 ? 259.48200 1.95500 122.46200 1.000 51.49038 203 PHE E C 1
ATOM 8380 O O . PHE E 1 203 ? 258.26800 2.17300 122.55700 1.000 54.30388 203 PHE E O 1
ATOM 8388 N N . MET E 1 204 ? 260.14700 1.24100 123.37100 1.000 59.43081 204 MET E N 1
ATOM 8389 C CA . MET E 1 204 ? 259.46100 0.65300 124.52000 1.000 58.03327 204 MET E CA 1
ATOM 8390 C C . MET E 1 204 ? 259.03300 1.70300 125.53100 1.000 56.80944 204 MET E C 1
ATOM 8391 O O . MET E 1 204 ? 258.01800 1.53100 126.21100 1.000 52.40365 204 MET E O 1
ATOM 8396 N N . GLU E 1 205 ? 259.80600 2.77800 125.65800 1.000 59.96245 205 GLU E N 1
ATOM 8397 C CA . GLU E 1 205 ? 259.55200 3.78600 126.67600 1.000 60.58095 205 GLU E CA 1
ATOM 8398 C C . GLU E 1 205 ? 258.40300 4.70200 126.28000 1.000 57.16738 205 GLU E C 1
ATOM 8399 O O . GLU E 1 205 ? 257.62900 5.14100 127.13700 1.000 54.65129 205 GLU E O 1
ATOM 8405 N N . LYS E 1 206 ? 258.27100 4.99800 124.98900 1.000 54.07754 206 LYS E N 1
ATOM 8406 C CA . LYS E 1 206 ? 257.40800 6.09100 124.55600 1.000 53.55116 206 LYS E CA 1
ATOM 8407 C C . LYS E 1 206 ? 256.38900 5.70300 123.48500 1.000 50.88242 206 LYS E C 1
ATOM 8408 O O . LYS E 1 206 ? 255.34000 6.34300 123.38000 1.000 54.35389 206 LYS E O 1
ATOM 8414 N N . LEU E 1 207 ? 256.67100 4.68400 122.68000 1.000 47.07670 207 LEU E N 1
ATOM 8415 C CA . LEU E 1 207 ? 255.88400 4.44500 121.46800 1.000 55.91197 207 LEU E CA 1
ATOM 8416 C C . LEU E 1 207 ? 254.93400 3.26000 121.54100 1.000 54.73814 207 LEU E C 1
ATOM 8417 O O . LEU E 1 207 ? 253.81100 3.37000 121.04600 1.000 54.86447 207 LEU E O 1
ATOM 8422 N N . VAL E 1 208 ? 255.35300 2.14100 122.14500 1.000 54.19334 208 VAL E N 1
ATOM 8423 C CA . VAL E 1 208 ? 254.57400 0.90600 122.12900 1.000 47.30304 208 VAL E CA 1
ATOM 8424 C C . VAL E 1 208 ? 253.14000 1.16700 122.56800 1.000 50.96664 208 VAL E C 1
ATOM 8425 O O . VAL E 1 208 ? 252.89600 1.88900 123.54100 1.000 48.26368 208 VAL E O 1
ATOM 8429 N N . SER E 1 209 ? 252.17500 0.60900 121.82000 1.000 43.88421 209 SER E N 1
ATOM 8430 C CA . SER E 1 209 ? 250.75400 0.71300 122.16800 1.000 43.20781 209 SER E CA 1
ATOM 8431 C C . SER E 1 209 ? 250.33000 -0.58800 122.83900 1.000 45.18963 209 SER E C 1
ATOM 8432 O O . SER E 1 209 ? 249.93100 -1.55000 122.17900 1.000 50.40341 209 SER E O 1
ATOM 8435 N N . TRP E 1 210 ? 250.38400 -0.59800 124.16900 1.000 45.03698 210 TRP E N 1
ATOM 8436 C CA . TRP E 1 210 ? 250.03600 -1.79600 124.92400 1.000 48.56372 210 TRP E CA 1
ATOM 8437 C C . TRP E 1 210 ? 248.57400 -2.16900 124.77100 1.000 51.89833 210 TRP E C 1
ATOM 8438 O O . TRP E 1 210 ? 248.24000 -3.35900 124.80300 1.000 46.39504 210 TRP E O 1
ATOM 8449 N N . GLU E 1 211 ? 247.69700 -1.17100 124.61800 1.000 56.63047 211 GLU E N 1
ATOM 8450 C CA . GLU E 1 211 ? 246.29500 -1.43000 124.30900 1.000 59.29395 211 GLU E CA 1
ATOM 8451 C C . GLU E 1 211 ? 246.15900 -2.27900 123.05400 1.000 56.62521 211 GLU E C 1
ATOM 8452 O O . GLU E 1 211 ? 245.40900 -3.26200 123.03300 1.000 50.56133 211 GLU E O 1
ATOM 8458 N N . THR E 1 212 ? 246.88900 -1.91400 121.99200 1.000 51.33247 212 THR E N 1
ATOM 8459 C CA . THR E 1 212 ? 246.79700 -2.64800 120.73500 1.000 48.17946 212 THR E CA 1
ATOM 8460 C C . THR E 1 212 ? 247.33900 -4.06500 120.88500 1.000 51.25878 212 THR E C 1
ATOM 8461 O O . THR E 1 212 ? 246.81900 -5.00700 120.27200 1.000 52.97477 212 THR E O 1
ATOM 8465 N N . VAL E 1 213 ? 248.39000 -4.23200 121.69000 1.000 51.28773 213 VAL E N 1
ATOM 8466 C CA . VAL E 1 213 ? 248.96400 -5.55800 121.90300 1.000 48.62951 213 VAL E CA 1
ATOM 8467 C C . VAL E 1 213 ? 247.96500 -6.44300 122.63400 1.000 48.81901 213 VAL E C 1
ATOM 8468 O O . VAL E 1 213 ? 247.82700 -7.63500 122.33000 1.000 45.88445 213 VAL E O 1
ATOM 8472 N N . SER E 1 214 ? 247.27200 -5.87100 123.62600 1.000 42.37087 214 SER E N 1
ATOM 8473 C CA . SER E 1 214 ? 246.20100 -6.57700 124.32400 1.000 59.39396 214 SER E CA 1
ATOM 8474 C C . SER E 1 214 ? 245.07500 -6.96700 123.37300 1.000 53.89857 214 SER E C 1
ATOM 8475 O O . SER E 1 214 ? 244.51200 -8.06500 123.48300 1.000 48.60056 214 SER E O 1
ATOM 8478 N N . THR E 1 215 ? 244.71600 -6.07800 122.44200 1.000 53.88014 215 THR E N 1
ATOM 8479 C CA . THR E 1 215 ? 243.62700 -6.40500 121.52600 1.000 54.54075 215 THR E CA 1
ATOM 8480 C C . THR E 1 215 ? 244.00200 -7.58700 120.64800 1.000 53.56432 215 THR E C 1
ATOM 8481 O O . THR E 1 215 ? 243.19400 -8.50700 120.46300 1.000 50.31656 215 THR E O 1
ATOM 8485 N N . ARG E 1 216 ? 245.23500 -7.59500 120.12400 1.000 47.59781 216 ARG E N 1
ATOM 8486 C CA . ARG E 1 216 ? 245.67300 -8.71400 119.29700 1.000 43.25519 216 ARG E CA 1
ATOM 8487 C C . ARG E 1 216 ? 245.78000 -9.99200 120.11400 1.000 47.72941 216 ARG E C 1
ATOM 8488 O O . ARG E 1 216 ? 245.53900 -11.08700 119.58800 1.000 49.45593 216 ARG E O 1
ATOM 8496 N N . LEU E 1 217 ? 246.12800 -9.87200 121.39800 1.000 49.00851 217 LEU E N 1
ATOM 8497 C CA . LEU E 1 217 ? 246.19100 -11.05200 122.25200 1.000 49.47698 217 LEU E CA 1
ATOM 8498 C C . LEU E 1 217 ? 244.81800 -11.70000 122.37900 1.000 51.26667 217 LEU E C 1
ATOM 8499 O O . LEU E 1 217 ? 244.67600 -12.91900 122.23100 1.000 53.20375 217 LEU E O 1
ATOM 8504 N N . GLU E 1 218 ? 243.78900 -10.89200 122.64000 1.000 55.70405 218 GLU E N 1
ATOM 8505 C CA . GLU E 1 218 ? 242.43600 -11.42800 122.76400 1.000 58.82284 218 GLU E CA 1
ATOM 8506 C C . GLU E 1 218 ? 241.98600 -12.09800 121.46900 1.000 54.58549 218 GLU E C 1
ATOM 8507 O O . GLU E 1 218 ? 241.35100 -13.15800 121.50400 1.000 51.39037 218 GLU E O 1
ATOM 8513 N N . SER E 1 219 ? 242.33700 -11.51200 120.31700 1.000 54.26966 219 SER E N 1
ATOM 8514 C CA . SER E 1 219 ? 242.07000 -12.16800 119.03600 1.000 56.29096 219 SER E CA 1
ATOM 8515 C C . SER E 1 219 ? 242.79000 -13.50200 118.94200 1.000 54.26440 219 SER E C 1
ATOM 8516 O O . SER E 1 219 ? 242.22200 -14.49000 118.46300 1.000 55.64615 219 SER E O 1
ATOM 8519 N N . ALA E 1 220 ? 244.05100 -13.54700 119.38400 1.000 48.80848 220 ALA E N 1
ATOM 8520 C CA . ALA E 1 220 ? 244.80200 -14.79600 119.34500 1.000 48.06892 220 ALA E CA 1
ATOM 8521 C C . ALA E 1 220 ? 244.16000 -15.85200 120.23000 1.000 51.53513 220 ALA E C 1
ATOM 8522 O O . ALA E 1 220 ? 244.09400 -17.02700 119.85300 1.000 50.59817 220 ALA E O 1
ATOM 8524 N N . ILE E 1 221 ? 243.71000 -15.45900 121.42600 1.000 54.22755 221 ILE E N 1
ATOM 8525 C CA . ILE E 1 221 ? 243.08900 -16.42100 122.32900 1.000 55.19872 221 ILE E CA 1
ATOM 8526 C C . ILE E 1 221 ? 241.74300 -16.86100 121.77500 1.000 59.59399 221 ILE E C 1
ATOM 8527 O O . ILE E 1 221 ? 241.37400 -18.03800 121.86200 1.000 64.23139 221 ILE E O 1
ATOM 8532 N N . ALA E 1 222 ? 240.99900 -15.93300 121.17200 1.000 67.09752 222 ALA E N 1
ATOM 8533 C CA . ALA E 1 222 ? 239.71200 -16.30200 120.59300 1.000 76.50391 222 ALA E CA 1
ATOM 8534 C C . ALA E 1 222 ? 239.89300 -17.30000 119.45500 1.000 80.33332 222 ALA E C 1
ATOM 8535 O O . ALA E 1 222 ? 239.16600 -18.29600 119.37900 1.000 85.90504 222 ALA E O 1
ATOM 8537 N N . ARG E 1 223 ? 240.88000 -17.06900 118.57800 1.000 74.75633 223 ARG E N 1
ATOM 8538 C CA . ARG E 1 223 ? 241.10400 -17.98900 117.46500 1.000 71.32960 223 ARG E CA 1
ATOM 8539 C C . ARG E 1 223 ? 241.47500 -19.37500 117.96900 1.000 67.80287 223 ARG E C 1
ATOM 8540 O O . ARG E 1 223 ? 241.00800 -20.38700 117.43300 1.000 74.33786 223 ARG E O 1
ATOM 8548 N N . ALA E 1 224 ? 242.31600 -19.43900 118.99700 1.000 58.33857 224 ALA E N 1
ATOM 8549 C CA . ALA E 1 224 ? 242.69600 -20.72700 119.56000 1.000 64.63407 224 ALA E CA 1
ATOM 8550 C C . ALA E 1 224 ? 241.49900 -21.41200 120.20200 1.000 79.14107 224 ALA E C 1
ATOM 8551 O O . ALA E 1 224 ? 241.32400 -22.62800 120.06700 1.000 87.48417 224 ALA E O 1
ATOM 8553 N N . VAL E 1 225 ? 240.66600 -20.64300 120.90500 1.000 83.25472 225 VAL E N 1
ATOM 8554 C CA . VAL E 1 225 ? 239.42900 -21.18800 121.45600 1.000 86.31035 225 VAL E CA 1
ATOM 8555 C C . VAL E 1 225 ? 238.52200 -21.68600 120.33500 1.000 91.26621 225 VAL E C 1
ATOM 8556 O O . VAL E 1 225 ? 237.98700 -22.79800 120.39500 1.000 96.19574 225 VAL E O 1
ATOM 8560 N N . GLN E 1 226 ? 238.34100 -20.87500 119.28800 1.000 92.85850 226 GLN E N 1
ATOM 8561 C CA . GLN E 1 226 ? 237.45100 -21.27900 118.20500 1.000 101.93064 226 GLN E CA 1
ATOM 8562 C C . GLN E 1 226 ? 238.00400 -22.47300 117.44200 1.000 106.18905 226 GLN E C 1
ATOM 8563 O O . GLN E 1 226 ? 237.23500 -23.24800 116.86100 1.000 107.37077 226 GLN E O 1
ATOM 8569 N N . ARG E 1 227 ? 239.32800 -22.63400 117.42700 1.000 110.38429 227 ARG E N 1
ATOM 8570 C CA . ARG E 1 227 ? 239.92400 -23.81400 116.81700 1.000 114.00841 227 ARG E CA 1
ATOM 8571 C C . ARG E 1 227 ? 239.77900 -25.04700 117.70400 1.000 118.12206 227 ARG E C 1
ATOM 8572 O O . ARG E 1 227 ? 239.85900 -26.16900 117.19500 1.000 120.22494 227 ARG E O 1
ATOM 8580 N N . GLU E 1 228 ? 239.55000 -24.86600 119.00900 1.000 117.17984 228 GLU E N 1
ATOM 8581 C CA . GLU E 1 228 ? 239.24000 -26.00600 119.87000 1.000 120.19599 228 GLU E CA 1
ATOM 8582 C C . GLU E 1 228 ? 237.93500 -26.67500 119.44700 1.000 119.04322 228 GLU E C 1
ATOM 8583 O O . GLU E 1 228 ? 237.84400 -27.90800 119.40500 1.000 123.68325 228 GLU E O 1
ATOM 8589 N N . GLN E 1 229 ? 236.91500 -25.88100 119.13400 1.000 110.71854 229 GLN E N 1
ATOM 8590 C CA . GLN E 1 229 ? 235.64100 -26.40900 118.65700 1.000 103.71770 229 GLN E CA 1
ATOM 8591 C C . GLN E 1 229 ? 235.80300 -27.08300 117.29600 1.000 98.27231 229 GLN E C 1
ATOM 8592 O O . GLN E 1 229 ? 236.23400 -26.46000 116.32600 1.000 91.26884 229 GLN E O 1
#

Solvent-accessible surface area: 47455 Å² total; per-residue (Å²): 56,68,40,80,51,16,25,124,50,113,83,10,82,22,93,35,73,28,2,80,111,50,3,17,97,104,1,0,58,17,0,46,17,69,18,4,76,38,16,8,89,54,0,35,138,52,7,86,34,28,100,4,40,86,47,56,27,72,84,1,0,91,55,6,34,38,201,34,56,54,13,16,3,0,26,21,0,0,0,2,33,0,0,52,19,0,3,52,0,3,56,60,72,17,12,54,127,2,100,32,82,1,48,104,22,0,13,84,30,16,17,18,9,89,92,0,40,103,144,0,34,59,13,0,52,69,16,57,2,3,0,0,0,0,0,0,22,67,50,125,76,65,5,32,38,19,92,0,74,35,0,13,0,0,14,18,105,79,57,14,12,0,0,0,0,0,0,10,16,8,0,10,38,64,37,18,54,35,94,34,66,82,4,2,61,28,0,8,107,84,2,0,4,17,140,38,0,26,83,34,2,113,67,7,50,56,90,18,96,131,136,165,116,121,156,156,84,81,16,30,130,47,106,78,8,80,20,92,32,72,30,2,82,114,51,2,19,98,104,0,0,60,18,0,46,17,69,18,4,74,41,16,8,90,51,0,33,140,80,10,139,87,71,119,45,42,88,59,56,24,71,87,0,0,88,103,6,34,63,204,34,116,80,82,116,11,0,39,19,0,0,0,1,35,0,0,54,19,0,3,53,0,3,56,59,75,19,13,51,133,2,102,23,99,1,34,152,17,0,69,140,27,16,64,32,9,99,78,0,39,102,57,0,44,34,3,0,50,19,14,58,3,2,0,0,0,0,0,0,21,71,42,118,81,58,3,14,2,0,38,0,70,38,1,13,0,0,11,19,96,92,30,15,11,0,0,0,0,0,0,10,19,7,1,10,42,62,37,16,52,36,98,35,61,76,4,2,67,27,0,6,112,86,2,0,3,16,140,40,0,33,77,35,2,128,69,6,47,58,91,17,99,146,131,153,128,122,152,158,91,85,21,28,140,44,107,83,10,82,19,93,36,74,28,1,79,118,49,2,19,99,105,1,0,59,17,0,47,17,75,17,4,72,39,15,8,85,50,0,35,141,80,10,142,84,72,120,45,46,86,60,56,27,70,88,1,0,91,104,7,33,67,201,40,114,76,79,116,12,0,40,20,0,0,0,2,30,0,0,51,19,0,3,56,0,3,56,57,75,18,11,56,126,2,99,40,81,0,43,147,22,0,76,133,27,15,54,25,10,99,95,0,41,105,81,0,38,37,6,0,51,20,13,56,4,3,0,0,0,0,0,0,19,76,30,143,78,73,4,14,2,0,38,1,71,39,0,15,0,0,14,20,93,90,36,14,12,0,0,0,0,0,0,9,18,9,0,9,40,64,35,17,55,36,100,34,61,76,3,2,68,27,0,8,116,91,3,1,4,16,142,37,0,23,81,34,2,109,65,5,51,61,112,17,101,135,81,155,120,53,71,35,79,57,17,28,127,50,111,84,10,78,21,92,38,74,33,3,81,113,54,2,19,102,105,2,0,56,18,0,46,20,63,18,4,73,40,16,8,90,45,0,37,138,50,4,81,32,23,103,4,41,87,45,60,29,72,86,1,0,86,52,7,35,37,203,36,49,56,12,18,3,0,27,20,0,0,0,2,31,0,0,56,20,0,3,53,0,2,52,58,82,16,14,53,126,2,102,57,75,1,44,123,10,0,77,120,24,17,51,31,11,103,96,0,43,107,145,0,40,59,15,0,52,67,15,59,5,3,0,0,0,0,0,0,22,82,94,80,85,3,33,38,20,90,0,74,37,0,13,0,0,13,19,110,101,54,17,10,0,0,0,0,0,0,9,18,10,0,10,38,65,36,14,52,34,98,35,60,79,3,2,71,26,0,8,119,81,4,1,5,16,139,37,0,29,85,37,2,116,68,6,50,60,118,16,93,131,83,146,122,120,158,158,82,82,16,28,128,46,105,84,9,83,20,96,34,75,30,2,79,117,55,3,17,105,105,0,0,55,86,0,45,19,127,48,4,76,56,26,7,87,51,0,34,142,79,11,145,86,71,120,49,40,87,57,54,24,70,88,0,0,85,107,8,32,69,198,36,116,78,82,116,13,1,79,23,0,0,2,2,33,0,0,57,18,0,2,53,0,3,56,62,77,18,12,58,123,2,56,7,63,1,41,96,16,0,81,128,29,18,54,27,13,104,92,0,44,107,139,0,37,62,14,0,53,68,15,203,39,35,0,0,0,0,0,0,20,76,38,132,83,74,3,34,39,19,94,0,79,83,2,14,0,0,16,19,110,78,50,19,10,0,0,0,0,0,0,54,133,19,1,12,126,83,38,17,92,128,104,32,65,83,3,3,70,26,0,10,103,86,3,0,4,16,99,39,0,22,82,37,1,62,68,6,50,58,92,17,85,141,134,145,120